Protein 4R29 (pdb70)

Organism: Escherichia coli O157:H7 (NCBI:txid83334)

Foldseek 3Di:
DLLCVQAVPDDPCQQQDQDDPQSVQAWADRGVVIHGDCVSQVVVLVVLLVVLVVLADDADPDAAFDAPVQCVAPVSQCSCARNRNAFKGKDKDQASRPSNSSSQPPDPQKHWDKDADPPDDRMMMIMIGGNVDPLNVVLSVVVVVLVVQLSVQCVVCVVPNHPCSNLVSCLVCVLVNCVSSRHDPVVSVVVNVVSVVVD/DVLQVLLCVQAVPDDPVQQVACQDPQCVQFWDDPGSVPIDGDCVSQVVVLVVLLVVLVVLADAADPDAAFDAVVQQPAPVSQVSCARNNNAFKGKDKDQDSRPSNSSSQCVPPQKGWDWDADDPDPGMIMIMIGGNVDPLRVVLSVVVVVLVVQLVVQLVVCVPPPNPCSNLVSCLVCQLVNCVSSRHDPVVSVVVNVVSVVD/DLLCVQAVPDDPVQFQCCQDPQSVQFWDDRGNNVIGGDCVSQVVVLVVLLVVLVVLADAADPDAAFDAPVQCPDPCSQCSCARNNNAFKGKDKDQDSSPSNSSSQCPDPQKGWDWDADPVDPRMIMIMIGGNVDPLRVVLSVVVVVLVVQLVVQLVVCVVPNVCSNLVSCLVCQLVNCVSSRHDNVVSVVVNVVSVCVVVVVD/DLLCVQAVPDDPVQQVAQQDPQSVQFWDDRGNVPIDGDCVSAVVVLVVLLVVLVVLADAADPDAAFDAVVQCVAPCSQCSCARNNNAFKGKDKDQDSSDSNSSSQPVDPQKHWDWDADVDPGMIMIMIGGNPDPLNVVLSVVLVVLVVQLVVQLVVCPVPPNPCSNLVSCLVCQLVNCVSSRHDPVVSVVVNVVSVPVD

Solvent-accessible surface area: 40290 Å² total; per-residue (Å²): 113,41,0,114,122,27,12,96,121,21,152,58,84,20,29,111,109,64,5,46,127,52,1,98,104,33,2,64,27,140,27,22,131,23,129,51,67,126,83,81,4,55,56,56,43,59,123,36,42,58,12,0,110,48,5,49,44,110,30,58,192,75,50,140,75,6,21,104,115,48,6,54,22,79,35,1,6,2,5,4,0,0,20,3,56,2,0,0,0,46,11,44,9,42,2,0,4,28,6,26,0,5,0,0,36,87,9,82,66,11,35,21,65,6,43,73,62,41,120,49,147,60,37,28,6,0,0,0,17,0,86,60,10,106,68,0,84,111,53,0,58,104,7,45,86,5,24,46,72,47,72,77,50,41,96,120,30,88,196,72,95,80,127,80,55,45,23,86,0,31,86,94,5,7,90,65,26,5,91,18,19,12,37,69,89,48,48,10,75,74,92,25,120,116,4,50,92,92,147,163,137,0,52,111,23,0,67,95,22,13,96,120,8,156,129,92,20,7,112,106,68,6,27,135,71,1,103,90,30,0,58,27,146,39,21,8,104,6,118,21,66,118,83,80,4,51,54,53,39,59,119,54,31,60,75,0,58,82,67,3,21,12,21,52,178,76,50,138,70,7,18,107,124,71,5,63,78,78,72,12,7,2,39,6,0,0,22,3,99,2,0,0,0,48,14,45,9,48,2,0,0,32,9,30,0,4,0,0,38,75,4,16,46,7,39,20,58,7,40,75,59,85,120,38,127,90,53,28,9,0,0,0,14,0,78,46,10,115,29,0,46,4,29,0,36,35,6,47,31,0,23,64,8,44,98,67,1,58,121,49,0,72,194,45,9,80,118,95,54,50,48,22,0,43,3,0,1,7,44,8,25,5,81,11,20,11,37,75,85,46,49,10,70,73,94,2,90,155,15,23,108,75,77,37,0,87,126,25,13,93,126,16,137,117,64,20,7,110,46,61,5,28,123,68,1,109,121,34,2,58,37,149,37,20,33,114,15,126,47,68,123,80,80,4,50,56,54,34,58,122,55,40,65,72,0,113,105,69,62,50,112,31,62,195,76,52,140,72,5,21,112,99,72,14,82,75,82,68,10,6,3,35,7,0,0,24,2,102,2,0,0,0,48,13,42,9,53,2,0,0,31,9,30,0,4,0,0,38,85,5,87,68,8,37,21,62,12,39,73,55,72,103,46,99,86,53,29,8,0,0,0,14,0,81,60,11,129,72,0,81,102,56,0,53,89,9,45,79,5,24,61,70,42,80,79,51,50,113,129,28,95,110,89,82,42,38,43,11,0,73,0,32,58,75,5,7,93,65,21,5,92,18,20,12,49,75,84,48,45,16,76,54,85,10,86,33,4,60,34,20,41,64,174,129,58,89,42,0,88,125,25,13,103,119,21,99,99,53,21,8,93,104,64,6,28,120,73,1,106,101,33,2,47,32,144,33,17,30,107,18,119,52,71,125,81,82,4,52,59,53,41,54,124,46,44,56,78,0,114,112,84,55,46,111,30,64,192,78,42,138,72,6,23,111,103,70,10,81,75,77,71,10,5,3,47,6,0,0,19,1,97,2,0,0,0,48,11,45,8,47,2,1,3,27,7,27,0,7,0,0,37,90,7,82,66,9,34,20,62,8,42,67,77,140,53,131,87,49,30,9,0,0,0,15,0,83,61,11,127,62,0,85,98,46,0,59,69,5,42,82,0,34,69,5,45,128,62,1,56,127,47,0,47,79,6,4,39,89,58,54,45,26,5,0,34,20,0,0,6,86,32,25,6,87,16,19,12,52,70,86,44,42,10,75,71,81,38,127,161,7,13,71,124,25

Structure (mmCIF, N/CA/C/O backbone):
data_4R29
#
_entry.id   4R29
#
_cell.length_a   134.304
_cell.length_b   53.976
_cell.length_c   134.794
_cell.angle_alpha   90.00
_cell.angle_beta   90.11
_cell.angle_gamma   90.00
#
_symmetry.space_group_name_H-M   'C 1 2 1'
#
loop_
_entity.id
_entity.type
_entity.pdbx_description
1 polymer 'Uncharacterized protein'
2 non-polymer S-ADENOSYLMETHIONINE
3 non-polymer GLYCEROL
4 non-polymer 'CITRIC ACID'
5 water water
#
loop_
_atom_site.group_PDB
_atom_site.id
_atom_site.type_symbol
_atom_site.label_atom_id
_atom_site.label_alt_id
_atom_site.label_comp_id
_atom_site.label_asym_id
_atom_site.label_entity_id
_atom_site.label_seq_id
_atom_site.pdbx_PDB_ins_code
_atom_site.Cartn_x
_atom_site.Cartn_y
_atom_site.Cartn_z
_atom_site.occupancy
_atom_site.B_iso_or_equiv
_atom_site.auth_seq_id
_atom_site.auth_comp_id
_atom_site.auth_asym_id
_atom_site.auth_atom_id
_atom_site.pdbx_PDB_model_num
ATOM 1 N N . HIS A 1 21 ? 1.848 27.726 77.428 1.00 56.45 21 HIS A N 1
ATOM 2 C CA . HIS A 1 21 ? 1.868 27.445 75.997 1.00 55.91 21 HIS A CA 1
ATOM 3 C C . HIS A 1 21 ? 2.669 26.184 75.653 1.00 46.93 21 HIS A C 1
ATOM 4 O O . HIS A 1 21 ? 2.615 25.181 76.365 1.00 48.72 21 HIS A O 1
ATOM 11 N N . VAL A 1 22 ? 3.407 26.233 74.555 1.00 42.41 22 VAL A N 1
ATOM 12 C CA . VAL A 1 22 ? 4.032 25.023 74.045 1.00 45.31 22 VAL A CA 1
ATOM 13 C C . VAL A 1 22 ? 4.984 24.383 75.049 1.00 42.14 22 VAL A C 1
ATOM 14 O O . VAL A 1 22 ? 5.151 23.171 75.056 1.00 43.93 22 VAL A O 1
ATOM 18 N N . VAL A 1 23 ? 5.582 25.192 75.915 1.00 45.67 23 VAL A N 1
ATOM 19 C CA . VAL A 1 23 ? 6.556 24.674 76.869 1.00 42.63 23 VAL A CA 1
ATOM 20 C C . VAL A 1 23 ? 5.934 24.089 78.135 1.00 41.04 23 VAL A C 1
ATOM 21 O O . VAL A 1 23 ? 6.303 22.987 78.568 1.00 41.12 23 VAL A O 1
ATOM 25 N N . LYS A 1 24 ? 5.000 24.814 78.739 1.00 44.54 24 LYS A N 1
ATOM 26 C CA . LYS A 1 24 ? 4.330 24.292 79.933 1.00 45.07 24 LYS A CA 1
ATOM 27 C C . LYS A 1 24 ? 3.507 23.072 79.558 1.00 38.38 24 LYS A C 1
ATOM 28 O O . LYS A 1 24 ? 3.242 22.206 80.381 1.00 42.45 24 LYS A O 1
ATOM 34 N N . ASN A 1 25 ? 3.108 23.007 78.295 1.00 42.90 25 ASN A N 1
ATOM 35 C CA . ASN A 1 25 ? 2.344 21.868 77.813 1.00 44.22 25 ASN A CA 1
ATOM 36 C C . ASN A 1 25 ? 3.096 20.548 77.882 1.00 46.31 25 ASN A C 1
ATOM 37 O O . ASN A 1 25 ? 2.506 19.510 78.186 1.00 44.30 25 ASN A O 1
ATOM 42 N N . ILE A 1 26 ? 4.395 20.587 77.598 1.00 42.56 26 ILE A N 1
ATOM 43 C CA . ILE A 1 26 ? 5.201 19.371 77.602 1.00 38.23 26 ILE A CA 1
ATOM 44 C C . ILE A 1 26 ? 6.100 19.272 78.821 1.00 38.31 26 ILE A C 1
ATOM 45 O O . ILE A 1 26 ? 6.681 18.221 79.082 1.00 39.43 26 ILE A O 1
ATOM 50 N N . TYR A 1 27 ? 6.206 20.369 79.569 1.00 43.12 27 TYR A N 1
ATOM 51 C CA . TYR A 1 27 ? 7.093 20.438 80.729 1.00 42.73 27 TYR A CA 1
ATOM 52 C C . TYR A 1 27 ? 6.393 21.229 81.838 1.00 47.77 27 TYR A C 1
ATOM 53 O O . TYR A 1 27 ? 6.836 22.311 82.229 1.00 45.04 27 TYR A O 1
ATOM 62 N N . PRO A 1 28 ? 5.282 20.682 82.347 1.00 51.76 28 PRO A N 1
ATOM 63 C CA . PRO A 1 28 ? 4.411 21.404 83.279 1.00 53.62 28 PRO A CA 1
ATOM 64 C C . PRO A 1 28 ? 5.204 22.022 84.423 1.00 53.14 28 PRO A C 1
ATOM 65 O O . PRO A 1 28 ? 5.043 23.201 84.740 1.00 54.59 28 PRO A O 1
ATOM 69 N N . GLU A 1 29 ? 6.068 21.218 85.023 1.00 51.23 29 GLU A N 1
ATOM 70 C CA . GLU A 1 29 ? 6.724 21.571 86.276 1.00 53.01 29 GLU A CA 1
ATOM 71 C C . GLU A 1 29 ? 7.902 22.525 86.112 1.00 50.94 29 GLU A C 1
ATOM 72 O O . GLU A 1 29 ? 8.814 22.528 86.934 1.00 53.96 29 GLU A O 1
ATOM 78 N N . ILE A 1 30 ? 7.891 23.339 85.064 1.00 50.72 30 ILE A N 1
ATOM 79 C CA . ILE A 1 30 ? 9.035 24.210 84.804 1.00 53.12 30 ILE A CA 1
ATOM 80 C C . ILE A 1 30 ? 9.024 25.483 85.654 1.00 55.53 30 ILE A C 1
ATOM 81 O O . ILE A 1 30 ? 7.967 26.082 85.883 1.00 55.87 30 ILE A O 1
ATOM 86 N N . LYS A 1 31 ? 10.210 25.883 86.111 1.00 53.97 31 LYS A N 1
ATOM 87 C CA . LYS A 1 31 ? 10.394 27.115 86.880 1.00 58.69 31 LYS A CA 1
ATOM 88 C C . LYS A 1 31 ? 9.789 28.357 86.216 1.00 59.01 31 LYS A C 1
ATOM 89 O O . LYS A 1 31 ? 9.978 28.597 85.021 1.00 56.74 31 LYS A O 1
ATOM 95 N N . HIS A 1 32 ? 9.080 29.155 87.012 1.00 64.52 32 HIS A N 1
ATOM 96 C CA . HIS A 1 32 ? 8.391 30.334 86.514 1.00 63.55 32 HIS A CA 1
ATOM 97 C C . HIS A 1 32 ? 9.289 31.366 85.856 1.00 58.44 32 HIS A C 1
ATOM 98 O O . HIS A 1 32 ? 8.917 31.971 84.853 1.00 58.13 32 HIS A O 1
ATOM 99 N N . ASP A 1 33 ? 10.473 31.564 86.422 1.00 61.67 33 ASP A N 1
ATOM 100 C CA . ASP A 1 33 ? 11.403 32.588 85.947 1.00 60.89 33 ASP A CA 1
ATOM 101 C C . ASP A 1 33 ? 11.874 32.318 84.521 1.00 58.15 33 ASP A C 1
ATOM 102 O O . ASP A 1 33 ? 12.335 33.227 83.821 1.00 54.64 33 ASP A O 1
ATOM 107 N N . TYR A 1 34 ? 11.767 31.061 84.099 1.00 56.15 34 TYR A N 1
ATOM 108 C CA . TYR A 1 34 ? 12.276 30.648 82.793 1.00 54.04 34 TYR A CA 1
ATOM 109 C C . TYR A 1 34 ? 11.775 31.596 81.723 1.00 54.29 34 TYR A C 1
ATOM 110 O O . TYR A 1 34 ? 12.532 32.031 80.846 1.00 51.29 34 TYR A O 1
ATOM 119 N N . PHE A 1 35 ? 10.492 31.924 81.814 1.00 50.98 35 PHE A N 1
ATOM 120 C CA . PHE A 1 35 ? 9.857 32.738 80.799 1.00 54.13 35 PHE A CA 1
ATOM 121 C C . PHE A 1 35 ? 10.117 34.222 80.949 1.00 57.46 35 PHE A C 1
ATOM 122 O O . PHE A 1 35 ? 9.750 34.978 80.070 1.00 57.16 35 PHE A O 1
ATOM 130 N N . ASN A 1 36 ? 10.733 34.639 82.053 1.00 58.62 36 ASN A N 1
ATOM 131 C CA . ASN A 1 36 ? 11.099 36.045 82.224 1.00 59.95 36 ASN A CA 1
ATOM 132 C C . ASN A 1 36 ? 12.401 36.348 81.504 1.00 59.72 36 ASN A C 1
ATOM 133 O O . ASN A 1 36 ? 12.571 37.421 80.922 1.00 59.73 36 ASN A O 1
ATOM 138 N N . GLU A 1 37 ? 13.315 35.384 81.545 1.00 58.26 37 GLU A N 1
ATOM 139 C CA . GLU A 1 37 ? 14.593 35.503 80.863 1.00 56.01 37 GLU A CA 1
ATOM 140 C C . GLU A 1 37 ? 14.373 35.637 79.362 1.00 54.94 37 GLU A C 1
ATOM 141 O O . GLU A 1 37 ? 13.296 35.339 78.854 1.00 55.25 37 GLU A O 1
ATOM 147 N N . SER A 1 38 ? 15.395 36.091 78.653 1.00 52.20 38 SER A N 1
ATOM 148 C CA . SER A 1 38 ? 15.311 36.190 77.209 1.00 53.51 38 SER A CA 1
ATOM 149 C C . SER A 1 38 ? 15.843 34.919 76.557 1.00 52.92 38 SER A C 1
ATOM 150 O O . SER A 1 38 ? 16.634 34.187 77.156 1.00 50.89 38 SER A O 1
ATOM 153 N N . PRO A 1 39 ? 15.397 34.654 75.324 1.00 51.57 39 PRO A N 1
ATOM 154 C CA . PRO A 1 39 ? 15.842 33.510 74.524 1.00 45.97 39 PRO A CA 1
ATOM 155 C C . PRO A 1 39 ? 17.358 33.422 74.443 1.00 48.26 39 PRO A C 1
ATOM 156 O O . PRO A 1 39 ? 17.988 34.386 74.012 1.00 49.78 39 PRO A O 1
ATOM 160 N N . ASN A 1 40 ? 17.939 32.292 74.838 1.00 40.83 40 ASN A N 1
ATOM 161 C CA . ASN A 1 40 ? 19.355 32.081 74.582 1.00 38.50 40 ASN A CA 1
ATOM 162 C C . ASN A 1 40 ? 19.605 31.790 73.104 1.00 39.74 40 ASN A C 1
ATOM 163 O O . ASN A 1 40 ? 18.664 31.712 72.301 1.00 39.11 40 ASN A O 1
ATOM 168 N N . ILE A 1 41 ? 20.875 31.633 72.749 1.00 36.16 41 ILE A N 1
ATOM 169 C CA . ILE A 1 41 ? 21.268 31.559 71.354 1.00 34.29 41 ILE A CA 1
ATOM 170 C C . ILE A 1 41 ? 20.611 30.364 70.664 1.00 39.43 41 ILE A C 1
ATOM 171 O O . ILE A 1 41 ? 20.368 30.384 69.454 1.00 38.49 41 ILE A O 1
ATOM 176 N N . TYR A 1 42 ? 20.291 29.335 71.447 1.00 41.53 42 TYR A N 1
ATOM 177 C CA . TYR A 1 42 ? 19.693 28.118 70.905 1.00 38.06 42 TYR A CA 1
ATOM 178 C C . TYR A 1 42 ? 18.217 28.297 70.668 1.00 32.78 42 TYR A C 1
ATOM 179 O O . TYR A 1 42 ? 17.702 27.940 69.609 1.00 36.58 42 TYR A O 1
ATOM 188 N N . ASP A 1 43 ? 17.545 28.864 71.655 1.00 31.21 43 ASP A N 1
ATOM 189 C CA . ASP A 1 43 ? 16.156 29.255 71.494 1.00 36.79 43 ASP A CA 1
ATOM 190 C C . ASP A 1 43 ? 15.943 30.038 70.196 1.00 39.52 43 ASP A C 1
ATOM 191 O O . ASP A 1 43 ? 14.953 29.836 69.494 1.00 39.31 43 ASP A O 1
ATOM 196 N N . LYS A 1 44 ? 16.882 30.925 69.880 1.00 41.63 44 LYS A N 1
ATOM 197 C CA . LYS A 1 44 ? 16.736 31.823 68.739 1.00 39.86 44 LYS A CA 1
ATOM 198 C C . LYS A 1 44 ? 16.693 31.115 67.395 1.00 43.80 44 LYS A C 1
ATOM 199 O O . LYS A 1 44 ? 16.216 31.687 66.409 1.00 47.16 44 LYS A O 1
ATOM 205 N N . LYS A 1 45 ? 17.189 29.884 67.336 1.00 41.42 45 LYS A N 1
ATOM 206 C CA . LYS A 1 45 ? 16.974 29.084 66.134 1.00 40.88 45 LYS A CA 1
ATOM 207 C C . LYS A 1 45 ? 15.478 28.919 65.853 1.00 39.18 45 LYS A C 1
ATOM 208 O O . LYS A 1 45 ? 15.087 28.724 64.704 1.00 43.04 45 LYS A O 1
ATOM 214 N N . TYR A 1 46 ? 14.647 29.021 66.894 1.00 36.53 46 TYR A N 1
ATOM 215 C CA . TYR A 1 46 ? 13.226 28.663 66.786 1.00 42.99 46 TYR A CA 1
ATOM 216 C C . TYR A 1 46 ? 12.253 29.763 67.167 1.00 44.00 46 TYR A C 1
ATOM 217 O O . TYR A 1 46 ? 11.070 29.681 66.839 1.00 46.82 46 TYR A O 1
ATOM 226 N N . ILE A 1 47 ? 12.731 30.776 67.878 1.00 47.00 47 ILE A N 1
ATOM 227 C CA . ILE A 1 47 ? 11.853 31.861 68.310 1.00 48.80 47 ILE A CA 1
ATOM 228 C C . ILE A 1 47 ? 12.500 33.237 68.180 1.00 53.18 47 ILE A C 1
ATOM 229 O O . ILE A 1 47 ? 13.689 33.359 67.868 1.00 50.25 47 ILE A O 1
ATOM 234 N N . SER A 1 48 ? 11.698 34.268 68.426 1.00 56.35 48 SER A N 1
ATOM 235 C CA . SER A 1 48 ? 12.152 35.647 68.336 1.00 57.63 48 SER A CA 1
ATOM 236 C C . SER A 1 48 ? 11.277 36.546 69.198 1.00 61.29 48 SER A C 1
ATOM 237 O O . SER A 1 48 ? 10.177 36.938 68.807 1.00 68.07 48 SER A O 1
ATOM 240 N N . GLY A 1 49 ? 11.773 36.853 70.388 1.00 63.59 49 GLY A N 1
ATOM 241 C CA . GLY A 1 49 ? 11.087 37.736 71.311 1.00 66.31 49 GLY A CA 1
ATOM 242 C C . GLY A 1 49 ? 12.094 38.379 72.244 1.00 65.90 49 GLY A C 1
ATOM 243 O O . GLY A 1 49 ? 13.284 38.039 72.208 1.00 60.65 49 GLY A O 1
ATOM 244 N N . ILE A 1 50 ? 11.623 39.313 73.065 1.00 61.45 50 ILE A N 1
ATOM 245 C CA . ILE A 1 50 ? 12.486 40.025 73.996 1.00 67.49 50 ILE A CA 1
ATOM 246 C C . ILE A 1 50 ? 12.701 39.096 75.182 1.00 61.24 50 ILE A C 1
ATOM 247 O O . ILE A 1 50 ? 13.808 38.924 75.675 1.00 60.67 50 ILE A O 1
ATOM 252 N N . THR A 1 51 ? 11.611 38.489 75.640 1.00 57.57 51 THR A N 1
ATOM 253 C CA . THR A 1 51 ? 11.664 37.569 76.770 1.00 62.58 51 THR A CA 1
ATOM 254 C C . THR A 1 51 ? 11.484 36.125 76.313 1.00 61.82 51 THR A C 1
ATOM 255 O O . THR A 1 51 ? 12.122 35.682 75.358 1.00 62.94 51 THR A O 1
ATOM 259 N N . ARG A 1 52 ? 10.610 35.397 77.000 1.00 61.53 52 ARG A N 1
ATOM 260 C CA . ARG A 1 52 ? 10.344 34.003 76.666 1.00 59.85 52 ARG A CA 1
ATOM 261 C C . ARG A 1 52 ? 8.846 33.734 76.576 1.00 62.17 52 ARG A C 1
ATOM 262 O O . ARG A 1 52 ? 8.369 33.141 75.608 1.00 66.63 52 ARG A O 1
ATOM 270 N N . VAL A 1 54 ? 6.940 35.590 75.723 1.00 30.00 54 VAL A N 1
ATOM 271 C CA . VAL A 1 54 ? 6.269 36.508 74.809 1.00 30.00 54 VAL A CA 1
ATOM 272 C C . VAL A 1 54 ? 7.014 36.606 73.482 1.00 30.00 54 VAL A C 1
ATOM 273 O O . VAL A 1 54 ? 7.104 37.680 72.888 1.00 30.00 54 VAL A O 1
ATOM 277 N N . ALA A 1 55 ? 7.546 35.478 73.023 1.00 64.55 55 ALA A N 1
ATOM 278 C CA . ALA A 1 55 ? 8.284 35.435 71.766 1.00 60.95 55 ALA A CA 1
ATOM 279 C C . ALA A 1 55 ? 7.486 34.719 70.682 1.00 57.67 55 ALA A C 1
ATOM 280 O O . ALA A 1 55 ? 6.644 33.869 70.975 1.00 59.92 55 ALA A O 1
ATOM 282 N N . GLU A 1 56 ? 7.756 35.067 69.428 1.00 55.90 56 GLU A N 1
ATOM 283 C CA . GLU A 1 56 ? 7.069 34.462 68.304 1.00 60.25 56 GLU A CA 1
ATOM 284 C C . GLU A 1 56 ? 7.736 33.131 67.982 1.00 55.34 56 GLU A C 1
ATOM 285 O O . GLU A 1 56 ? 8.961 33.030 68.007 1.00 49.98 56 GLU A O 1
ATOM 291 N N . LEU A 1 57 ? 6.938 32.112 67.682 1.00 50.61 57 LEU A N 1
ATOM 292 C CA . LEU A 1 57 ? 7.482 30.883 67.127 1.00 48.04 57 LEU A CA 1
ATOM 293 C C . LEU A 1 57 ? 7.673 31.086 65.635 1.00 50.35 57 LEU A C 1
ATOM 294 O O . LEU A 1 57 ? 6.734 31.451 64.931 1.00 56.05 57 LEU A O 1
ATOM 299 N N . LYS A 1 58 ? 8.886 30.860 65.147 1.00 49.72 58 LYS A N 1
ATOM 300 C CA . LYS A 1 58 ? 9.141 30.957 63.714 1.00 47.74 58 LYS A CA 1
ATOM 301 C C . LYS A 1 58 ? 8.270 29.979 62.933 1.00 50.63 58 LYS A C 1
ATOM 302 O O . LYS A 1 58 ? 8.088 28.821 63.332 1.00 46.14 58 LYS A O 1
ATOM 308 N N . GLN A 1 59 ? 7.720 30.456 61.822 1.00 53.04 59 GLN A N 1
ATOM 309 C CA . GLN A 1 59 ? 6.811 29.648 61.022 1.00 51.84 59 GLN A CA 1
ATOM 310 C C . GLN A 1 59 ? 7.530 28.524 60.287 1.00 51.21 59 GLN A C 1
ATOM 311 O O . GLN A 1 59 ? 6.990 27.428 60.155 1.00 50.16 59 GLN A O 1
ATOM 317 N N . GLU A 1 60 ? 8.745 28.780 59.819 1.00 47.96 60 GLU A N 1
ATOM 318 C CA . GLU A 1 60 ? 9.476 27.736 59.112 1.00 48.91 60 GLU A CA 1
ATOM 319 C C . GLU A 1 60 ? 10.282 26.845 60.057 1.00 48.03 60 GLU A C 1
ATOM 320 O O . GLU A 1 60 ? 10.141 25.619 60.031 1.00 46.37 60 GLU A O 1
ATOM 326 N N . GLU A 1 61 ? 11.117 27.473 60.884 1.00 47.64 61 GLU A N 1
ATOM 327 C CA . GLU A 1 61 ? 12.020 26.760 61.792 1.00 46.29 61 GLU A CA 1
ATOM 328 C C . GLU A 1 61 ? 11.316 26.017 62.940 1.00 42.22 61 GLU A C 1
ATOM 329 O O . GLU A 1 61 ? 11.758 24.947 63.354 1.00 43.21 61 GLU A O 1
ATOM 335 N N . PHE A 1 62 ? 10.241 26.576 63.472 1.00 37.68 62 PHE A N 1
ATOM 336 C CA . PHE A 1 62 ? 9.482 25.828 64.467 1.00 41.11 62 PHE A CA 1
ATOM 337 C C . PHE A 1 62 ? 8.240 25.130 63.892 1.00 41.85 62 PHE A C 1
ATOM 338 O O . PHE A 1 62 ? 8.211 23.904 63.776 1.00 37.49 62 PHE A O 1
ATOM 346 N N . VAL A 1 63 ? 7.225 25.916 63.540 1.00 42.55 63 VAL A N 1
ATOM 347 C CA . VAL A 1 63 ? 5.937 25.375 63.102 1.00 40.09 63 VAL A CA 1
ATOM 348 C C . VAL A 1 63 ? 6.069 24.368 61.959 1.00 41.28 63 VAL A C 1
ATOM 349 O O . VAL A 1 63 ? 5.632 23.228 62.083 1.00 39.99 63 VAL A O 1
ATOM 353 N N . ASN A 1 64 ? 6.679 24.778 60.851 1.00 42.15 64 ASN A N 1
ATOM 354 C CA . ASN A 1 64 ? 6.784 23.886 59.699 1.00 45.16 64 ASN A CA 1
ATOM 355 C C . ASN A 1 64 ? 7.777 22.745 59.903 1.00 42.40 64 ASN A C 1
ATOM 356 O O . ASN A 1 64 ? 7.595 21.646 59.366 1.00 43.70 64 ASN A O 1
ATOM 361 N N . GLU A 1 65 ? 8.838 23.004 60.657 1.00 41.70 65 GLU A N 1
ATOM 362 C CA . GLU A 1 65 ? 9.790 21.950 60.959 1.00 38.22 65 GLU A CA 1
ATOM 363 C C . GLU A 1 65 ? 9.097 20.928 61.852 1.00 36.29 65 GLU A C 1
ATOM 364 O O . GLU A 1 65 ? 9.187 19.727 61.612 1.00 35.02 65 GLU A O 1
ATOM 370 N N . LYS A 1 66 ? 8.386 21.402 62.868 1.00 31.26 66 LYS A N 1
ATOM 371 C CA . LYS A 1 66 ? 7.713 20.485 63.771 1.00 33.94 66 LYS A CA 1
ATOM 372 C C . LYS A 1 66 ? 6.726 19.579 63.032 1.00 35.69 66 LYS A C 1
ATOM 373 O O . LYS A 1 66 ? 6.675 18.375 63.280 1.00 33.40 66 LYS A O 1
ATOM 379 N N . ALA A 1 67 ? 5.940 20.158 62.132 1.00 36.10 67 ALA A N 1
ATOM 380 C CA . ALA A 1 67 ? 4.949 19.376 61.402 1.00 31.51 67 ALA A CA 1
ATOM 381 C C . ALA A 1 67 ? 5.626 18.325 60.543 1.00 31.72 67 ALA A C 1
ATOM 382 O O . ALA A 1 67 ? 5.159 17.190 60.488 1.00 28.73 67 ALA A O 1
ATOM 384 N N . ARG A 1 68 ? 6.727 18.693 59.879 1.00 32.94 68 ARG A N 1
ATOM 385 C CA . ARG A 1 68 ? 7.490 17.726 59.076 1.00 32.20 68 ARG A CA 1
ATOM 386 C C . ARG A 1 68 ? 8.072 16.593 59.935 1.00 31.04 68 ARG A C 1
ATOM 387 O O . ARG A 1 68 ? 7.981 15.415 59.588 1.00 32.94 68 ARG A O 1
ATOM 395 N N . ARG A 1 69 ? 8.679 16.947 61.055 1.00 29.71 69 ARG A N 1
ATOM 396 C CA . ARG A 1 69 ? 9.234 15.937 61.937 1.00 29.38 69 ARG A CA 1
ATOM 397 C C . ARG A 1 69 ? 8.127 15.044 62.515 1.00 25.87 69 ARG A C 1
ATOM 398 O O . ARG A 1 69 ? 8.303 13.831 62.646 1.00 22.81 69 ARG A O 1
ATOM 406 N N . PHE A 1 70 ? 6.979 15.644 62.814 1.00 23.07 70 PHE A N 1
ATOM 407 C CA . PHE A 1 70 ? 5.853 14.909 63.395 1.00 25.81 70 PHE A CA 1
ATOM 408 C C . PHE A 1 70 ? 5.305 13.853 62.430 1.00 25.60 70 PHE A C 1
ATOM 409 O O . PHE A 1 70 ? 4.973 12.738 62.841 1.00 22.14 70 PHE A O 1
ATOM 417 N N . SER A 1 71 ? 5.244 14.197 61.145 1.00 26.14 71 SER A N 1
ATOM 418 C CA . SER A 1 71 ? 4.830 13.239 60.123 1.00 27.39 71 SER A CA 1
ATOM 419 C C . SER A 1 71 ? 5.794 12.077 60.079 1.00 25.16 71 SER A C 1
ATOM 420 O O . SER A 1 71 ? 5.388 10.916 60.029 1.00 25.29 71 SER A O 1
ATOM 423 N N . TYR A 1 72 ? 7.078 12.405 60.053 1.00 24.73 72 TYR A N 1
ATOM 424 C CA . TYR A 1 72 ? 8.126 11.399 60.092 1.00 25.79 72 TYR A CA 1
ATOM 425 C C . TYR A 1 72 ? 7.909 10.451 61.280 1.00 24.39 72 TYR A C 1
ATOM 426 O O . TYR A 1 72 ? 8.005 9.240 61.129 1.00 24.97 72 TYR A O 1
ATOM 435 N N . MET A 1 73 ? 7.609 11.003 62.454 1.00 20.89 73 MET A N 1
ATOM 436 C CA . MET A 1 73 ? 7.427 10.187 63.654 1.00 20.64 73 MET A CA 1
ATOM 437 C C . MET A 1 73 ? 6.194 9.281 63.584 1.00 21.32 73 MET A C 1
ATOM 438 O O . MET A 1 73 ? 6.207 8.128 64.044 1.00 18.68 73 MET A O 1
ATOM 443 N N . LYS A 1 74 ? 5.132 9.812 62.995 1.00 22.23 74 LYS A N 1
ATOM 444 C CA . LYS A 1 74 ? 3.875 9.085 62.865 1.00 21.42 74 LYS A CA 1
ATOM 445 C C . LYS A 1 74 ? 4.038 7.903 61.933 1.00 22.78 74 LYS A C 1
ATOM 446 O O . LYS A 1 74 ? 3.493 6.833 62.181 1.00 23.69 74 LYS A O 1
ATOM 452 N N . THR A 1 75 ? 4.812 8.096 60.868 1.00 21.66 75 THR A N 1
ATOM 453 C CA . THR A 1 75 ? 5.136 7.005 59.966 1.00 23.44 75 THR A CA 1
ATOM 454 C C . THR A 1 75 ? 5.906 5.892 60.698 1.00 26.00 75 THR A C 1
ATOM 455 O O . THR A 1 75 ? 5.619 4.706 60.513 1.00 25.24 75 THR A O 1
ATOM 459 N N . MET A 1 76 ? 6.877 6.271 61.533 1.00 22.27 76 MET A N 1
ATOM 460 C CA . MET A 1 76 ? 7.706 5.270 62.210 1.00 19.24 76 MET A CA 1
ATOM 461 C C . MET A 1 76 ? 7.057 4.742 63.490 1.00 20.92 76 MET A C 1
ATOM 462 O O . MET A 1 76 ? 7.506 3.759 64.053 1.00 21.57 76 MET A O 1
ATOM 467 N N . TYR A 1 77 ? 6.008 5.403 63.963 1.00 20.41 77 TYR A N 1
ATOM 468 C CA . TYR A 1 77 ? 5.382 4.958 65.199 1.00 23.25 77 TYR A CA 1
ATOM 469 C C . TYR A 1 77 ? 4.924 3.521 65.108 1.00 21.99 77 TYR A C 1
ATOM 470 O O . TYR A 1 77 ? 4.325 3.099 64.125 1.00 20.01 77 TYR A O 1
ATOM 479 N N . SER A 1 78 ? 5.177 2.771 66.164 1.00 24.06 78 SER A N 1
ATOM 480 C CA . SER A 1 78 ? 4.658 1.425 66.232 1.00 22.62 78 SER A CA 1
ATOM 481 C C . SER A 1 78 ? 4.229 1.087 67.638 1.00 24.75 78 SER A C 1
ATOM 482 O O . SER A 1 78 ? 4.439 1.872 68.568 1.00 24.32 78 SER A O 1
ATOM 485 N N . VAL A 1 79 ? 3.595 -0.071 67.796 1.00 31.31 79 VAL A N 1
ATOM 486 C CA . VAL A 1 79 ? 3.216 -0.538 69.122 1.00 31.61 79 VAL A CA 1
ATOM 487 C C . VAL A 1 79 ? 4.342 -1.376 69.672 1.00 31.21 79 VAL A C 1
ATOM 488 O O . VAL A 1 79 ? 5.235 -1.769 68.925 1.00 35.93 79 VAL A O 1
ATOM 492 N N . CYS A 1 80 ? 4.305 -1.635 70.975 1.00 34.48 80 CYS A N 1
ATOM 493 C CA . CYS A 1 80 ? 5.322 -2.446 71.630 1.00 34.08 80 CYS A CA 1
ATOM 494 C C . CYS A 1 80 ? 5.191 -3.906 71.292 1.00 38.03 80 CYS A C 1
ATOM 495 O O . CYS A 1 80 ? 4.083 -4.415 71.172 1.00 38.59 80 CYS A O 1
ATOM 498 N N . PRO A 1 81 ? 6.330 -4.602 71.181 1.00 40.22 81 PRO A N 1
ATOM 499 C CA . PRO A 1 81 ? 6.291 -6.051 70.989 1.00 42.79 81 PRO A CA 1
ATOM 500 C C . PRO A 1 81 ? 5.742 -6.711 72.237 1.00 46.02 81 PRO A C 1
ATOM 501 O O . PRO A 1 81 ? 5.675 -6.081 73.296 1.00 43.58 81 PRO A O 1
ATOM 505 N N . GLU A 1 82 ? 5.346 -7.969 72.098 1.00 43.07 82 GLU A N 1
ATOM 506 C CA . GLU A 1 82 ? 4.929 -8.764 73.225 1.00 44.98 82 GLU A CA 1
ATOM 507 C C . GLU A 1 82 ? 6.079 -8.749 74.226 1.00 47.12 82 GLU A C 1
ATOM 508 O O . GLU A 1 82 ? 5.865 -8.803 75.431 1.00 48.40 82 GLU A O 1
ATOM 514 N N . ALA A 1 83 ? 7.303 -8.662 73.709 1.00 47.47 83 ALA A N 1
ATOM 515 C CA . ALA A 1 83 ? 8.514 -8.620 74.534 1.00 43.50 83 ALA A CA 1
ATOM 516 C C . ALA A 1 83 ? 9.680 -7.946 73.783 1.00 45.08 83 ALA A C 1
ATOM 517 O O . ALA A 1 83 ? 9.816 -8.083 72.566 1.00 46.13 83 ALA A O 1
ATOM 519 N N . PHE A 1 84 ? 10.522 -7.217 74.504 1.00 40.58 84 PHE A N 1
ATOM 520 C CA . PHE A 1 84 ? 11.625 -6.523 73.860 1.00 34.26 84 PHE A CA 1
ATOM 521 C C . PHE A 1 84 ? 12.855 -7.401 73.692 1.00 39.34 84 PHE A C 1
ATOM 522 O O . PHE A 1 84 ? 13.125 -8.281 74.518 1.00 37.99 84 PHE A O 1
ATOM 530 N N . GLU A 1 85 ? 13.593 -7.135 72.613 1.00 37.35 85 GLU A N 1
ATOM 531 C CA . GLU A 1 85 ? 14.936 -7.655 72.398 1.00 39.18 85 GLU A CA 1
ATOM 532 C C . GLU A 1 85 ? 15.939 -6.505 72.488 1.00 37.65 85 GLU A C 1
ATOM 533 O O . GLU A 1 85 ? 15.626 -5.379 72.109 1.00 36.64 85 GLU A O 1
ATOM 539 N N . PRO A 1 86 ? 17.160 -6.792 72.959 1.00 34.72 86 PRO A N 1
ATOM 540 C CA . PRO A 1 86 ? 18.234 -5.796 73.022 1.00 28.88 86 PRO A CA 1
ATOM 541 C C . PRO A 1 86 ? 18.539 -5.162 71.672 1.00 31.99 86 PRO A C 1
ATOM 542 O O . PRO A 1 86 ? 18.573 -5.840 70.640 1.00 33.60 86 PRO A O 1
ATOM 546 N N . ILE A 1 87 ? 18.773 -3.857 71.692 1.00 25.69 87 ILE A N 1
ATOM 547 C CA . ILE A 1 87 ? 19.198 -3.146 70.511 1.00 25.20 87 ILE A CA 1
ATOM 548 C C . ILE A 1 87 ? 20.700 -3.008 70.622 1.00 28.19 87 ILE A C 1
ATOM 549 O O . ILE A 1 87 ? 21.283 -3.201 71.697 1.00 22.78 87 ILE A O 1
ATOM 554 N N . SER A 1 88 ? 21.325 -2.652 69.511 1.00 23.27 88 SER A N 1
ATOM 555 C CA . SER A 1 88 ? 22.693 -2.195 69.558 1.00 24.95 88 SER A CA 1
ATOM 556 C C . SER A 1 88 ? 22.728 -0.743 70.007 1.00 24.99 88 SER A C 1
ATOM 557 O O . SER A 1 88 ? 21.934 0.094 69.546 1.00 22.43 88 SER A O 1
ATOM 560 N N . ARG A 1 89 ? 23.663 -0.471 70.915 1.00 22.52 89 ARG A N 1
ATOM 561 C CA . ARG A 1 89 ? 24.025 0.870 71.342 1.00 21.19 89 ARG A CA 1
ATOM 562 C C . ARG A 1 89 ? 24.141 1.837 70.154 1.00 23.47 89 ARG A C 1
ATOM 563 O O . ARG A 1 89 ? 23.841 3.032 70.277 1.00 22.62 89 ARG A O 1
ATOM 571 N N . ASN A 1 90 ? 24.589 1.316 69.014 1.00 24.00 90 ASN A N 1
ATOM 572 C CA . ASN A 1 90 ? 24.732 2.113 67.793 1.00 25.79 90 ASN A CA 1
ATOM 573 C C . ASN A 1 90 ? 23.432 2.719 67.258 1.00 24.22 90 ASN A C 1
ATOM 574 O O . ASN A 1 90 ? 23.460 3.791 66.668 1.00 22.40 90 ASN A O 1
ATOM 579 N N . GLU A 1 91 ? 22.305 2.047 67.497 1.00 23.73 91 GLU A N 1
ATOM 580 C CA . GLU A 1 91 ? 20.984 2.543 67.083 1.00 24.59 91 GLU A CA 1
ATOM 581 C C . GLU A 1 91 ? 20.502 3.739 67.920 1.00 23.43 91 GLU A C 1
ATOM 582 O O . GLU A 1 91 ? 19.558 4.445 67.541 1.00 20.83 91 GLU A O 1
ATOM 588 N N . ALA A 1 92 ? 21.148 3.963 69.062 1.00 21.74 92 ALA A N 1
ATOM 589 C CA . ALA A 1 92 ? 20.689 4.998 69.972 1.00 23.05 92 ALA A CA 1
ATOM 590 C C . ALA A 1 92 ? 21.822 5.916 70.408 1.00 24.89 92 ALA A C 1
ATOM 591 O O . ALA A 1 92 ? 21.824 6.409 71.530 1.00 27.27 92 ALA A O 1
ATOM 593 N N . SER A 1 93 ? 22.784 6.146 69.527 1.00 21.14 93 SER A N 1
ATOM 594 C CA . SER A 1 93 ? 23.932 6.972 69.885 1.00 25.26 93 SER A CA 1
ATOM 595 C C . SER A 1 93 ? 23.768 8.424 69.461 1.00 27.03 93 SER A C 1
ATOM 596 O O . SER A 1 93 ? 24.600 9.252 69.800 1.00 27.69 93 SER A O 1
ATOM 599 N N . THR A 1 94 ? 22.710 8.728 68.707 1.00 21.83 94 THR A N 1
ATOM 600 C CA . THR A 1 94 ? 22.380 10.112 68.382 1.00 18.60 94 THR A CA 1
ATOM 601 C C . THR A 1 94 ? 21.075 10.465 69.085 1.00 19.83 94 THR A C 1
ATOM 602 O O . THR A 1 94 ? 20.340 9.575 69.507 1.00 20.44 94 THR A O 1
ATOM 606 N N . PRO A 1 95 ? 20.781 11.761 69.239 1.00 20.10 95 PRO A N 1
ATOM 607 C CA . PRO A 1 95 ? 19.473 12.067 69.830 1.00 18.59 95 PRO A CA 1
ATOM 608 C C . PRO A 1 95 ? 18.330 11.424 69.049 1.00 22.07 95 PRO A C 1
ATOM 609 O O . PRO A 1 95 ? 17.390 10.882 69.640 1.00 20.31 95 PRO A O 1
ATOM 613 N N . GLU A 1 96 ? 18.416 11.473 67.725 1.00 20.15 96 GLU A N 1
ATOM 614 C CA . GLU A 1 96 ? 17.327 11.008 66.882 1.00 21.43 96 GLU A CA 1
ATOM 615 C C . GLU A 1 96 ? 17.081 9.498 67.057 1.00 20.19 96 GLU A C 1
ATOM 616 O O . GLU A 1 96 ? 15.950 9.062 67.241 1.00 19.95 96 GLU A O 1
ATOM 622 N N . GLY A 1 97 ? 18.142 8.706 67.023 1.00 18.00 97 GLY A N 1
ATOM 623 C CA . GLY A 1 97 ? 18.024 7.274 67.244 1.00 17.17 97 GLY A CA 1
ATOM 624 C C . GLY A 1 97 ? 17.577 6.953 68.660 1.00 21.01 97 GLY A C 1
ATOM 625 O O . GLY A 1 97 ? 16.913 5.938 68.895 1.00 19.97 97 GLY A O 1
ATOM 626 N N . SER A 1 98 ? 17.934 7.825 69.606 1.00 19.69 98 SER A N 1
ATOM 627 C CA . SER A 1 98 ? 17.549 7.651 71.003 1.00 18.67 98 SER A CA 1
ATOM 628 C C . SER A 1 98 ? 16.038 7.573 71.165 1.00 18.69 98 SER A C 1
ATOM 629 O O . SER A 1 98 ? 15.547 6.737 71.919 1.00 14.55 98 SER A O 1
ATOM 632 N N . TRP A 1 99 ? 15.293 8.428 70.455 1.00 16.85 99 TRP A N 1
ATOM 633 C CA . TRP A 1 99 ? 13.824 8.352 70.523 1.00 18.22 99 TRP A CA 1
ATOM 634 C C . TRP A 1 99 ? 13.179 7.483 69.430 1.00 16.07 99 TRP A C 1
ATOM 635 O O . TRP A 1 99 ? 12.086 6.958 69.614 1.00 17.15 99 TRP A O 1
ATOM 646 N N . LEU A 1 100 ? 13.870 7.316 68.313 1.00 16.99 100 LEU A N 1
ATOM 647 C CA . LEU A 1 100 ? 13.370 6.478 67.231 1.00 18.03 100 LEU A CA 1
ATOM 648 C C . LEU A 1 100 ? 13.192 5.027 67.694 1.00 18.22 100 LEU A C 1
ATOM 649 O O . LEU A 1 100 ? 12.190 4.397 67.386 1.00 17.37 100 LEU A O 1
ATOM 654 N N . THR A 1 101 ? 14.174 4.507 68.427 1.00 15.39 101 THR A N 1
ATOM 655 C CA . THR A 1 101 ? 14.110 3.149 68.950 1.00 18.59 101 THR A CA 1
ATOM 656 C C . THR A 1 101 ? 12.959 3.002 69.958 1.00 17.91 101 THR A C 1
ATOM 657 O O . THR A 1 101 ? 12.478 1.905 70.219 1.00 17.99 101 THR A O 1
ATOM 661 N N . VAL A 1 102 ? 12.528 4.107 70.547 1.00 15.06 102 VAL A N 1
ATOM 662 C CA . VAL A 1 102 ? 11.427 4.019 71.481 1.00 16.59 102 VAL A CA 1
ATOM 663 C C . VAL A 1 102 ? 10.078 4.108 70.745 1.00 18.02 102 VAL A C 1
ATOM 664 O O . VAL A 1 102 ? 9.193 3.286 70.984 1.00 16.22 102 VAL A O 1
ATOM 668 N N . ILE A 1 103 ? 9.932 5.081 69.841 1.00 15.82 103 ILE A N 1
ATOM 669 C CA . ILE A 1 103 ? 8.661 5.265 69.140 1.00 16.49 103 ILE A CA 1
ATOM 670 C C . ILE A 1 103 ? 8.357 4.120 68.164 1.00 19.40 103 ILE A C 1
ATOM 671 O O . ILE A 1 103 ? 7.200 3.814 67.902 1.00 18.51 103 ILE A O 1
ATOM 676 N N . SER A 1 104 ? 9.392 3.459 67.668 1.00 17.24 104 SER A N 1
ATOM 677 C CA . SER A 1 104 ? 9.193 2.303 66.803 1.00 18.90 104 SER A CA 1
ATOM 678 C C . SER A 1 104 ? 8.947 1.043 67.636 1.00 19.90 104 SER A C 1
ATOM 679 O O . SER A 1 104 ? 8.779 -0.045 67.097 1.00 22.53 104 SER A O 1
ATOM 682 N N . GLY A 1 105 ? 8.966 1.187 68.955 1.00 18.80 105 GLY A N 1
ATOM 683 C CA . GLY A 1 105 ? 8.693 0.075 69.849 1.00 19.27 105 GLY A CA 1
ATOM 684 C C . GLY A 1 105 ? 9.825 -0.924 70.083 1.00 21.53 105 GLY A C 1
ATOM 685 O O . GLY A 1 105 ? 9.603 -1.984 70.669 1.00 22.94 105 GLY A O 1
ATOM 686 N N . LYS A 1 106 ? 11.037 -0.604 69.645 1.00 17.75 106 LYS A N 1
ATOM 687 C CA . LYS A 1 106 ? 12.172 -1.512 69.845 1.00 20.84 106 LYS A CA 1
ATOM 688 C C . LYS A 1 106 ? 12.544 -1.660 71.318 1.00 22.46 106 LYS A C 1
ATOM 689 O O . LYS A 1 106 ? 13.039 -2.705 71.737 1.00 23.75 106 LYS A O 1
ATOM 695 N N . ARG A 1 107 ? 12.330 -0.606 72.096 1.00 16.28 107 ARG A N 1
ATOM 696 C CA . ARG A 1 107 ? 12.668 -0.635 73.516 1.00 21.46 107 ARG A CA 1
ATOM 697 C C . ARG A 1 107 ? 11.753 0.316 74.281 1.00 20.27 107 ARG A C 1
ATOM 698 O O . ARG A 1 107 ? 11.127 1.192 73.687 1.00 16.37 107 ARG A O 1
ATOM 706 N N . PRO A 1 108 ? 11.673 0.141 75.605 1.00 18.87 108 PRO A N 1
ATOM 707 C CA . PRO A 1 108 ? 10.748 0.950 76.406 1.00 21.99 108 PRO A CA 1
ATOM 708 C C . PRO A 1 108 ? 11.229 2.370 76.793 1.00 18.66 108 PRO A C 1
ATOM 709 O O . PRO A 1 108 ? 10.388 3.205 77.103 1.00 19.67 108 PRO A O 1
ATOM 713 N N . MET A 1 109 ? 12.529 2.630 76.830 1.00 17.50 109 MET A N 1
ATOM 714 C CA . MET A 1 109 ? 12.993 4.002 77.073 1.00 18.85 109 MET A CA 1
ATOM 715 C C . MET A 1 109 ? 14.368 4.363 76.525 1.00 15.99 109 MET A C 1
ATOM 716 O O . MET A 1 109 ? 15.187 3.501 76.201 1.00 15.39 109 MET A O 1
ATOM 721 N N . GLY A 1 110 ? 14.547 5.666 76.347 1.00 17.00 110 GLY A N 1
ATOM 722 C CA . GLY A 1 110 ? 15.776 6.245 75.838 1.00 18.86 110 GLY A CA 1
ATOM 723 C C . GLY A 1 110 ? 15.942 7.608 76.484 1.00 16.89 110 GLY A C 1
ATOM 724 O O . GLY A 1 110 ? 15.005 8.137 77.083 1.00 17.85 110 GLY A O 1
ATOM 725 N N . GLN A 1 111 ? 17.129 8.175 76.367 1.00 15.93 111 GLN A N 1
ATOM 726 C CA . GLN A 1 111 ? 17.426 9.460 76.985 1.00 18.15 111 GLN A CA 1
ATOM 727 C C . GLN A 1 111 ? 18.294 10.236 75.994 1.00 18.09 111 GLN A C 1
ATOM 728 O O . GLN A 1 111 ? 19.164 9.666 75.354 1.00 19.65 111 GLN A O 1
ATOM 734 N N . PHE A 1 112 ? 18.020 11.521 75.834 1.00 19.69 112 PHE A N 1
ATOM 735 C CA . PHE A 1 112 ? 18.816 12.375 74.959 1.00 19.03 112 PHE A CA 1
ATOM 736 C C . PHE A 1 112 ? 18.814 13.801 75.514 1.00 17.46 112 PHE A C 1
ATOM 737 O O . PHE A 1 112 ? 18.245 14.047 76.559 1.00 21.96 112 PHE A O 1
ATOM 745 N N . SER A 1 113 ? 19.441 14.738 74.818 1.00 22.37 113 SER A N 1
ATOM 746 C CA . SER A 1 113 ? 19.544 16.112 75.308 1.00 20.78 113 SER A CA 1
ATOM 747 C C . SER A 1 113 ? 19.080 17.101 74.269 1.00 22.95 113 SER A C 1
ATOM 748 O O . SER A 1 113 ? 19.172 16.851 73.067 1.00 21.23 113 SER A O 1
ATOM 751 N N . VAL A 1 114 ? 18.586 18.240 74.724 1.00 24.64 114 VAL A N 1
ATOM 752 C CA . VAL A 1 114 ? 18.269 19.311 73.794 1.00 29.94 114 VAL A CA 1
ATOM 753 C C . VAL A 1 114 ? 18.951 20.591 74.258 1.00 28.32 114 VAL A C 1
ATOM 754 O O . VAL A 1 114 ? 19.103 20.810 75.458 1.00 26.71 114 VAL A O 1
ATOM 758 N N . ASP A 1 115 ? 19.376 21.416 73.305 1.00 25.46 115 ASP A N 1
ATOM 759 C CA . ASP A 1 115 ? 19.990 22.708 73.634 1.00 35.28 115 ASP A CA 1
ATOM 760 C C . ASP A 1 115 ? 18.938 23.822 73.725 1.00 32.74 115 ASP A C 1
ATOM 761 O O . ASP A 1 115 ? 19.273 24.992 73.931 1.00 30.93 115 ASP A O 1
ATOM 766 N N . SER A 1 116 ? 17.671 23.435 73.578 1.00 30.64 116 SER A N 1
ATOM 767 C CA . SER A 1 116 ? 16.552 24.366 73.639 1.00 25.53 116 SER A CA 1
ATOM 768 C C . SER A 1 116 ? 15.221 23.662 73.872 1.00 28.93 116 SER A C 1
ATOM 769 O O . SER A 1 116 ? 14.874 22.710 73.166 1.00 24.59 116 SER A O 1
ATOM 772 N N . LEU A 1 117 ? 14.467 24.143 74.856 1.00 31.03 117 LEU A N 1
ATOM 773 C CA . LEU A 1 117 ? 13.129 23.619 75.108 1.00 27.30 117 LEU A CA 1
ATOM 774 C C . LEU A 1 117 ? 12.159 23.902 73.947 1.00 28.76 117 LEU A C 1
ATOM 775 O O . LEU A 1 117 ? 11.001 23.505 74.004 1.00 26.57 117 LEU A O 1
ATOM 780 N N . TYR A 1 118 ? 12.649 24.569 72.897 1.00 31.48 118 TYR A N 1
ATOM 781 C CA . TYR A 1 118 ? 11.869 24.819 71.673 1.00 31.43 118 TYR A CA 1
ATOM 782 C C . TYR A 1 118 ? 12.251 23.895 70.528 1.00 29.68 118 TYR A C 1
ATOM 783 O O . TYR A 1 118 ? 11.778 24.054 69.397 1.00 31.03 118 TYR A O 1
ATOM 792 N N . ASN A 1 119 ? 13.094 22.917 70.836 1.00 26.32 119 ASN A N 1
ATOM 793 C CA . ASN A 1 119 ? 13.416 21.883 69.878 1.00 24.89 119 ASN A CA 1
ATOM 794 C C . ASN A 1 119 ? 12.142 21.286 69.287 1.00 25.01 119 ASN A C 1
ATOM 795 O O . ASN A 1 119 ? 11.310 20.769 70.024 1.00 21.97 119 ASN A O 1
ATOM 800 N N . PRO A 1 120 ? 11.987 21.371 67.950 1.00 25.68 120 PRO A N 1
ATOM 801 C CA . PRO A 1 120 ? 10.837 20.834 67.217 1.00 25.89 120 PRO A CA 1
ATOM 802 C C . PRO A 1 120 ? 10.606 19.333 67.407 1.00 22.84 120 PRO A C 1
ATOM 803 O O . PRO A 1 120 ? 9.457 18.942 67.559 1.00 22.72 120 PRO A O 1
ATOM 807 N N . ASP A 1 121 ? 11.662 18.520 67.392 1.00 20.65 121 ASP A N 1
ATOM 808 C CA . ASP A 1 121 ? 11.528 17.078 67.606 1.00 21.83 121 ASP A CA 1
ATOM 809 C C . ASP A 1 121 ? 10.920 16.783 68.974 1.00 22.81 121 ASP A C 1
ATOM 810 O O . ASP A 1 121 ? 10.089 15.901 69.121 1.00 21.46 121 ASP A O 1
ATOM 815 N N . LEU A 1 122 ? 11.383 17.506 69.985 1.00 22.98 122 LEU A N 1
ATOM 816 C CA . LEU A 1 122 ? 10.920 17.282 71.340 1.00 25.38 122 LEU A CA 1
ATOM 817 C C . LEU A 1 122 ? 9.408 17.532 71.386 1.00 23.89 122 LEU A C 1
ATOM 818 O O . LEU A 1 122 ? 8.662 16.774 72.004 1.00 21.36 122 LEU A O 1
ATOM 823 N N . HIS A 1 123 ? 8.960 18.599 70.727 1.00 23.45 123 HIS A N 1
ATOM 824 C CA . HIS A 1 123 ? 7.535 18.918 70.720 1.00 26.85 123 HIS A CA 1
ATOM 825 C C . HIS A 1 123 ? 6.722 17.885 69.941 1.00 23.04 123 HIS A C 1
ATOM 826 O O . HIS A 1 123 ? 5.650 17.485 70.377 1.00 22.68 123 HIS A O 1
ATOM 833 N N . ALA A 1 124 ? 7.249 17.443 68.803 1.00 20.99 124 ALA A N 1
ATOM 834 C CA . ALA A 1 124 ? 6.587 16.415 67.999 1.00 23.46 124 ALA A CA 1
ATOM 835 C C . ALA A 1 124 ? 6.477 15.089 68.764 1.00 24.84 124 ALA A C 1
ATOM 836 O O . ALA A 1 124 ? 5.452 14.391 68.685 1.00 22.40 124 ALA A O 1
ATOM 838 N N . LEU A 1 125 ? 7.543 14.751 69.492 1.00 20.99 125 LEU A N 1
ATOM 839 C CA . LEU A 1 125 ? 7.635 13.504 70.244 1.00 22.71 125 LEU A CA 1
ATOM 840 C C . LEU A 1 125 ? 6.502 13.379 71.260 1.00 24.11 125 LEU A C 1
ATOM 841 O O . LEU A 1 125 ? 5.935 12.292 71.461 1.00 24.43 125 LEU A O 1
ATOM 846 N N . CYS A 1 126 ? 6.212 14.500 71.917 1.00 20.17 126 CYS A N 1
ATOM 847 C CA . CYS A 1 126 ? 5.202 14.584 72.964 1.00 24.10 126 CYS A CA 1
ATOM 848 C C . CYS A 1 126 ? 3.764 14.458 72.475 1.00 26.25 126 CYS A C 1
ATOM 849 O O . CYS A 1 126 ? 2.840 14.323 73.288 1.00 25.11 126 CYS A O 1
ATOM 852 N N . GLU A 1 127 ? 3.578 14.500 71.156 1.00 20.98 127 GLU A N 1
ATOM 853 C CA . GLU A 1 127 ? 2.246 14.371 70.581 1.00 27.08 127 GLU A CA 1
ATOM 854 C C . GLU A 1 127 ? 1.919 12.960 70.066 1.00 22.82 127 GLU A C 1
ATOM 855 O O . GLU A 1 127 ? 0.868 12.752 69.475 1.00 26.89 127 GLU A O 1
ATOM 861 N N . LEU A 1 128 ? 2.804 11.996 70.302 1.00 23.02 128 LEU A N 1
ATOM 862 C CA . LEU A 1 128 ? 2.563 10.608 69.891 1.00 21.50 128 LEU A CA 1
ATOM 863 C C . LEU A 1 128 ? 1.817 9.801 70.958 1.00 21.28 128 LEU A C 1
ATOM 864 O O . LEU A 1 128 ? 2.029 10.001 72.152 1.00 23.03 128 LEU A O 1
ATOM 869 N N . PRO A 1 129 ? 0.953 8.866 70.537 1.00 22.35 129 PRO A N 1
ATOM 870 C CA . PRO A 1 129 ? 0.182 8.171 71.580 1.00 22.71 129 PRO A CA 1
ATOM 871 C C . PRO A 1 129 ? 1.103 7.336 72.475 1.00 24.96 129 PRO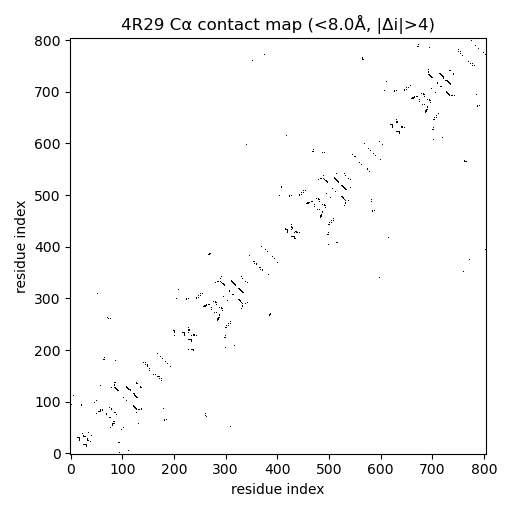 A C 1
ATOM 872 O O . PRO A 1 129 ? 2.026 6.686 71.959 1.00 21.69 129 PRO A O 1
ATOM 876 N N . ASP A 1 130 ? 0.855 7.384 73.785 1.00 21.05 130 ASP A N 1
ATOM 877 C CA . ASP A 1 130 ? 1.566 6.577 74.781 1.00 26.08 130 ASP A CA 1
ATOM 878 C C . ASP A 1 130 ? 3.066 6.876 74.864 1.00 25.96 130 ASP A C 1
ATOM 879 O O . ASP A 1 130 ? 3.835 6.071 75.380 1.00 23.39 130 ASP A O 1
ATOM 884 N N . ILE A 1 131 ? 3.468 8.028 74.339 1.00 21.63 131 ILE A N 1
ATOM 885 C CA . ILE A 1 131 ? 4.847 8.473 74.410 1.00 24.86 131 ILE A CA 1
ATOM 886 C C . ILE A 1 131 ? 4.986 9.587 75.451 1.00 24.41 131 ILE A C 1
ATOM 887 O O . ILE A 1 131 ? 4.409 10.663 75.291 1.00 23.05 131 ILE A O 1
ATOM 892 N N . CYS A 1 132 ? 5.744 9.320 76.514 1.00 21.86 132 CYS A N 1
ATOM 893 C CA . CYS A 1 132 ? 5.995 10.318 77.552 1.00 21.49 132 CYS A CA 1
ATOM 894 C C . CYS A 1 132 ? 7.461 10.777 77.604 1.00 22.19 132 CYS A C 1
ATOM 895 O O . CYS A 1 132 ? 8.391 9.994 77.364 1.00 20.17 132 CYS A O 1
ATOM 898 N N . CYS A 1 133 ? 7.656 12.051 77.928 1.00 22.58 133 CYS A N 1
ATOM 899 C CA . CYS A 1 133 ? 8.995 12.608 78.119 1.00 24.58 133 CYS A CA 1
ATOM 900 C C . CYS A 1 133 ? 9.130 13.231 79.508 1.00 26.22 133 CYS A C 1
ATOM 901 O O . CYS A 1 133 ? 8.411 14.174 79.841 1.00 26.50 133 CYS A O 1
ATOM 904 N N . LYS A 1 134 ? 10.037 12.701 80.321 1.00 23.33 134 LYS A N 1
ATOM 905 C CA . LYS A 1 134 ? 10.405 13.376 81.562 1.00 22.72 134 LYS A CA 1
ATOM 906 C C . LYS A 1 134 ? 11.558 14.326 81.244 1.00 24.46 134 LYS A C 1
ATOM 907 O O . LYS A 1 134 ? 12.571 13.909 80.674 1.00 23.84 134 LYS A O 1
ATOM 913 N N . ILE A 1 135 ? 11.388 15.606 81.565 1.00 21.40 135 ILE A N 1
ATOM 914 C CA . ILE A 1 135 ? 12.347 16.630 81.163 1.00 24.37 135 ILE A CA 1
ATOM 915 C C . ILE A 1 135 ? 12.893 17.345 82.382 1.00 29.42 135 ILE A C 1
ATOM 916 O O . ILE A 1 135 ? 12.149 17.623 83.323 1.00 26.75 135 ILE A O 1
ATOM 921 N N . PHE A 1 136 ? 14.190 17.640 82.363 1.00 27.49 136 PHE A N 1
ATOM 922 C CA . PHE A 1 136 ? 14.805 18.441 83.422 1.00 28.33 136 PHE A CA 1
ATOM 923 C C . PHE A 1 136 ? 16.139 19.024 82.990 1.00 28.09 136 PHE A C 1
ATOM 924 O O . PHE A 1 136 ? 16.787 18.494 82.089 1.00 27.06 136 PHE A O 1
ATOM 932 N N . PRO A 1 137 ? 16.550 20.125 83.639 1.00 29.14 137 PRO A N 1
ATOM 933 C CA . PRO A 1 137 ? 17.812 20.800 83.320 1.00 31.35 137 PRO A CA 1
ATOM 934 C C . PRO A 1 137 ? 19.008 19.857 83.454 1.00 29.47 137 PRO A C 1
ATOM 935 O O . PRO A 1 137 ? 19.040 19.034 84.358 1.00 27.90 137 PRO A O 1
ATOM 939 N N . LYS A 1 138 ? 19.983 19.978 82.563 1.00 30.44 138 LYS A N 1
ATOM 940 C CA . LYS A 1 138 ? 21.187 19.196 82.708 1.00 34.36 138 LYS A CA 1
ATOM 941 C C . LYS A 1 138 ? 21.995 19.739 83.859 1.00 42.94 138 LYS A C 1
ATOM 942 O O . LYS A 1 138 ? 22.209 20.949 83.964 1.00 42.03 138 LYS A O 1
ATOM 948 N N . GLU A 1 139 ? 22.415 18.826 84.730 1.00 45.19 139 GLU A N 1
ATOM 949 C CA . GLU A 1 139 ? 23.427 19.089 85.744 1.00 47.69 139 GLU A CA 1
ATOM 950 C C . GLU A 1 139 ? 24.596 19.868 85.132 1.00 47.05 139 GLU A C 1
ATOM 951 O O . GLU A 1 139 ? 25.039 19.564 84.024 1.00 45.48 139 GLU A O 1
ATOM 957 N N . ASN A 1 140 ? 25.083 20.878 85.840 1.00 44.88 140 ASN A N 1
ATOM 958 C CA . ASN A 1 140 ? 26.312 21.554 85.432 1.00 42.76 140 ASN A CA 1
ATOM 959 C C . ASN A 1 140 ? 26.247 22.190 84.042 1.00 43.98 140 ASN A C 1
ATOM 960 O O . ASN A 1 140 ? 27.275 22.381 83.385 1.00 45.28 140 ASN A O 1
ATOM 965 N N . ASN A 1 141 ? 25.047 22.520 83.585 1.00 42.85 141 ASN A N 1
ATOM 966 C CA . ASN A 1 141 ? 24.917 23.182 82.296 1.00 39.14 141 ASN A CA 1
ATOM 967 C C . ASN A 1 141 ? 23.753 24.160 82.317 1.00 42.32 141 ASN A C 1
ATOM 968 O O . ASN A 1 141 ? 22.698 23.879 82.897 1.00 43.25 141 ASN A O 1
ATOM 973 N N . ASP A 1 142 ? 23.961 25.309 81.682 1.00 43.37 142 ASP A N 1
ATOM 974 C CA . ASP A 1 142 ? 23.027 26.426 81.749 1.00 41.32 142 ASP A CA 1
ATOM 975 C C . ASP A 1 142 ? 21.878 26.370 80.745 1.00 42.45 142 ASP A C 1
ATOM 976 O O . ASP A 1 142 ? 20.828 26.967 80.965 1.00 45.14 142 ASP A O 1
ATOM 981 N N . PHE A 1 143 ? 22.069 25.676 79.638 1.00 36.28 143 PHE A N 1
ATOM 982 C CA . PHE A 1 143 ? 21.053 25.717 78.594 1.00 41.25 143 PHE A CA 1
ATOM 983 C C . PHE A 1 143 ? 20.509 24.346 78.231 1.00 37.71 143 PHE A C 1
ATOM 984 O O . PHE A 1 143 ? 19.443 24.242 77.638 1.00 33.34 143 PHE A O 1
ATOM 992 N N . LEU A 1 144 ? 21.250 23.305 78.599 1.00 34.90 144 LEU A N 1
ATOM 993 C CA . LEU A 1 144 ? 20.930 21.944 78.214 1.00 29.19 144 LEU A CA 1
ATOM 994 C C . LEU A 1 144 ? 19.851 21.324 79.104 1.00 30.63 144 LEU A C 1
ATOM 995 O O . LEU A 1 144 ? 19.859 21.489 80.328 1.00 26.74 144 LEU A O 1
ATOM 1000 N N . TYR A 1 145 ? 18.917 20.620 78.471 1.00 28.29 145 TYR A N 1
ATOM 1001 C CA . TYR A 1 145 ? 17.912 19.838 79.191 1.00 29.56 145 TYR A CA 1
ATOM 1002 C C . TYR A 1 145 ? 18.006 18.361 78.829 1.00 24.78 145 TYR A C 1
ATOM 1003 O O . TYR A 1 145 ? 18.220 18.018 77.678 1.00 24.35 145 TYR A O 1
ATOM 1012 N N . ILE A 1 146 ? 17.868 17.497 79.826 1.00 28.46 146 ILE A N 1
ATOM 1013 C CA . ILE A 1 146 ? 17.779 16.059 79.600 1.00 23.83 146 ILE A CA 1
ATOM 1014 C C . ILE A 1 146 ? 16.332 15.678 79.270 1.00 24.17 146 ILE A C 1
ATOM 1015 O O . ILE A 1 146 ? 15.393 16.147 79.919 1.00 22.35 146 ILE A O 1
ATOM 1020 N N . VAL A 1 147 ? 16.162 14.818 78.269 1.00 23.97 147 VAL A N 1
ATOM 1021 C CA . VAL A 1 147 ? 14.859 14.241 77.966 1.00 17.34 147 VAL A CA 1
ATOM 1022 C C . VAL A 1 147 ? 14.885 12.732 78.100 1.00 16.06 147 VAL A C 1
ATOM 1023 O O . VAL A 1 147 ? 15.657 12.043 77.429 1.00 19.14 147 VAL A O 1
ATOM 1027 N N . VAL A 1 148 ? 14.039 12.217 78.980 1.00 17.61 148 VAL A N 1
ATOM 1028 C CA . VAL A 1 148 ? 13.860 10.782 79.130 1.00 18.04 148 VAL A CA 1
ATOM 1029 C C . VAL A 1 148 ? 12.533 10.395 78.475 1.00 18.00 148 VAL A C 1
ATOM 1030 O O . VAL A 1 148 ? 11.450 10.740 78.973 1.00 17.74 148 VAL A O 1
ATOM 1034 N N . VAL A 1 149 ? 12.622 9.688 77.352 1.00 16.25 149 VAL A N 1
ATOM 1035 C CA . VAL A 1 149 ? 11.439 9.302 76.586 1.00 17.65 149 VAL A CA 1
ATOM 1036 C C . VAL A 1 149 ? 11.121 7.808 76.809 1.00 18.58 149 VAL A C 1
ATOM 1037 O O . VAL A 1 149 ? 12.014 6.956 76.744 1.00 17.23 149 VAL A O 1
ATOM 1041 N N . TYR A 1 150 ? 9.857 7.501 77.099 1.00 21.01 150 TYR A N 1
ATOM 1042 C CA . TYR A 1 150 ? 9.452 6.124 77.402 1.00 21.48 150 TYR A CA 1
ATOM 1043 C C . TYR A 1 150 ? 8.059 5.737 76.871 1.00 20.20 150 TYR A C 1
ATOM 1044 O O . TYR A 1 150 ? 7.213 6.604 76.603 1.00 17.41 150 TYR A O 1
ATOM 1053 N N . ARG A 1 151 ? 7.848 4.429 76.703 1.00 19.80 151 ARG A N 1
ATOM 1054 C CA . ARG A 1 151 ? 6.541 3.880 76.322 1.00 20.41 151 ARG A CA 1
ATOM 1055 C C . ARG A 1 151 ? 5.649 3.836 77.549 1.00 21.50 151 ARG A C 1
ATOM 1056 O O . ARG A 1 151 ? 5.969 3.163 78.534 1.00 22.20 151 ARG A O 1
ATOM 1064 N N . ASN A 1 152 ? 4.536 4.553 77.497 1.00 21.86 152 ASN A N 1
ATOM 1065 C CA . ASN A 1 152 ? 3.550 4.518 78.576 1.00 24.21 152 ASN A CA 1
ATOM 1066 C C . ASN A 1 152 ? 2.686 3.261 78.476 1.00 26.92 152 ASN A C 1
ATOM 1067 O O . ASN A 1 152 ? 2.007 2.864 79.431 1.00 23.88 152 ASN A O 1
ATOM 1072 N N . ASP A 1 153 ? 2.716 2.641 77.301 1.00 23.40 153 ASP A N 1
ATOM 1073 C CA . ASP A 1 153 ? 1.883 1.477 77.015 1.00 24.60 153 ASP A CA 1
ATOM 1074 C C . ASP A 1 153 ? 2.621 0.188 77.341 1.00 26.21 153 ASP A C 1
ATOM 1075 O O . ASP A 1 153 ? 2.181 -0.895 76.982 1.00 24.98 153 ASP A O 1
ATOM 1080 N N . SER A 1 154 ? 3.759 0.318 78.012 1.00 25.68 154 SER A N 1
ATOM 1081 C CA . SER A 1 154 ? 4.457 -0.838 78.561 1.00 26.54 154 SER A CA 1
ATOM 1082 C C . SER A 1 154 ? 4.856 -0.486 79.976 1.00 28.95 154 SER A C 1
ATOM 1083 O O . SER A 1 154 ? 5.356 0.608 80.211 1.00 28.55 154 SER A O 1
ATOM 1086 N N . PRO A 1 155 ? 4.649 -1.419 80.920 1.00 31.50 155 PRO A N 1
ATOM 1087 C CA . PRO A 1 155 ? 4.952 -1.149 82.328 1.00 34.05 155 PRO A CA 1
ATOM 1088 C C . PRO A 1 155 ? 6.445 -0.893 82.546 1.00 30.19 155 PRO A C 1
ATOM 1089 O O . PRO A 1 155 ? 6.795 -0.241 83.523 1.00 29.60 155 PRO A O 1
ATOM 1093 N N . LEU A 1 156 ? 7.296 -1.375 81.640 1.00 27.67 156 LEU A N 1
ATOM 1094 C CA . LEU A 1 156 ? 8.727 -1.102 81.723 1.00 24.94 156 LEU A CA 1
ATOM 1095 C C . LEU A 1 156 ? 9.090 0.363 81.437 1.00 22.44 156 LEU A C 1
ATOM 1096 O O . LEU A 1 156 ? 10.134 0.842 81.863 1.00 24.78 156 LEU A O 1
ATOM 1101 N N . GLY A 1 157 ? 8.234 1.073 80.718 1.00 21.17 157 GLY A N 1
ATOM 1102 C CA . GLY A 1 157 ? 8.543 2.430 80.310 1.00 19.53 157 GLY A CA 1
ATOM 1103 C C . GLY A 1 157 ? 8.864 3.336 81.471 1.00 21.36 157 GLY A C 1
ATOM 1104 O O . GLY A 1 157 ? 9.999 3.788 81.624 1.00 22.33 157 GLY A O 1
ATOM 1105 N N . GLU A 1 158 ? 7.854 3.601 82.291 1.00 21.82 158 GLU A N 1
ATOM 1106 C CA . GLU A 1 158 ? 7.994 4.476 83.435 1.00 23.25 158 GLU A CA 1
ATOM 1107 C C . GLU A 1 158 ? 9.009 3.941 84.445 1.00 21.89 158 GLU A C 1
ATOM 1108 O O . GLU A 1 158 ? 9.784 4.702 85.011 1.00 22.33 158 GLU A O 1
ATOM 1114 N N . GLN A 1 159 ? 8.979 2.637 84.681 1.00 20.22 159 GLN A N 1
ATOM 1115 C CA . GLN A 1 159 ? 9.913 2.014 85.603 1.00 23.72 159 GLN A CA 1
ATOM 1116 C C . GLN A 1 159 ? 11.347 2.312 85.198 1.00 24.03 159 GLN A C 1
ATOM 1117 O O . GLN A 1 159 ? 12.142 2.768 86.021 1.00 21.30 159 GLN A O 1
ATOM 1123 N N . ARG A 1 160 ? 11.671 2.072 83.928 1.00 20.42 160 ARG A N 1
ATOM 1124 C CA . ARG A 1 160 ? 13.018 2.352 83.442 1.00 21.65 160 ARG A CA 1
ATOM 1125 C C . ARG A 1 160 ? 13.325 3.828 83.471 1.00 21.44 160 ARG A C 1
ATOM 1126 O O . ARG A 1 160 ? 14.439 4.211 83.802 1.00 21.46 160 ARG A O 1
ATOM 1134 N N . ALA A 1 161 ? 12.339 4.665 83.155 1.00 19.53 161 ALA A N 1
ATOM 1135 C CA . ALA A 1 161 ? 12.592 6.092 83.151 1.00 19.30 161 ALA A CA 1
ATOM 1136 C C . ALA A 1 161 ? 12.933 6.518 84.567 1.00 21.34 161 ALA A C 1
ATOM 1137 O O . ALA A 1 161 ? 13.867 7.282 84.789 1.00 20.47 161 ALA A O 1
ATOM 1139 N N . ASN A 1 162 ? 12.168 6.013 85.525 1.00 23.03 162 ASN A N 1
ATOM 1140 C CA . ASN A 1 162 ? 12.423 6.323 86.925 1.00 23.86 162 ASN A CA 1
ATOM 1141 C C . ASN A 1 162 ? 13.786 5.798 87.370 1.00 22.94 162 ASN A C 1
ATOM 1142 O O . ASN A 1 162 ? 14.554 6.504 88.019 1.00 24.63 162 ASN A O 1
ATOM 1147 N N . ARG A 1 163 ? 14.081 4.556 87.007 1.00 20.66 163 ARG A N 1
ATOM 1148 C CA . ARG A 1 163 ? 15.352 3.945 87.340 1.00 20.64 163 ARG A CA 1
ATOM 1149 C C . ARG A 1 163 ? 16.527 4.740 86.747 1.00 21.17 163 ARG A C 1
ATOM 1150 O O . ARG A 1 163 ? 17.578 4.877 87.365 1.00 23.98 163 ARG A O 1
ATOM 1158 N N . PHE A 1 164 ? 16.345 5.284 85.559 1.00 19.37 164 PHE A N 1
ATOM 1159 C CA . PHE A 1 164 ? 17.382 6.123 84.995 1.00 21.17 164 PHE A CA 1
ATOM 1160 C C . PHE A 1 164 ? 17.646 7.346 85.866 1.00 20.56 164 PHE A C 1
ATOM 1161 O O . PHE A 1 164 ? 18.791 7.703 86.111 1.00 21.20 164 PHE A O 1
ATOM 1169 N N . ILE A 1 165 ? 16.581 7.994 86.318 1.00 20.58 165 ILE A N 1
ATOM 1170 C CA . ILE A 1 165 ? 16.712 9.202 87.118 1.00 21.61 165 ILE A CA 1
ATOM 1171 C C . ILE A 1 165 ? 17.458 8.934 88.439 1.00 23.18 165 ILE A C 1
ATOM 1172 O O . ILE A 1 165 ? 18.287 9.745 88.881 1.00 19.76 165 ILE A O 1
ATOM 1177 N N . GLU A 1 166 ? 17.174 7.786 89.046 1.00 22.08 166 GLU A N 1
ATOM 1178 C CA . GLU A 1 166 ? 17.921 7.336 90.222 1.00 24.34 166 GLU A CA 1
ATOM 1179 C C . GLU A 1 166 ? 19.393 7.135 89.913 1.00 24.32 166 GLU A C 1
ATOM 1180 O O . GLU A 1 166 ? 20.250 7.600 90.665 1.00 20.54 166 GLU A O 1
ATOM 1186 N N . LEU A 1 167 ? 19.691 6.416 88.828 1.00 18.68 167 LEU A N 1
ATOM 1187 C CA . LEU A 1 167 ? 21.080 6.190 88.477 1.00 19.57 167 LEU A CA 1
ATOM 1188 C C . LEU A 1 167 ? 21.724 7.521 88.115 1.00 20.24 167 LEU A C 1
ATOM 1189 O O . LEU A 1 167 ? 22.832 7.814 88.528 1.00 22.28 167 LEU A O 1
ATOM 1194 N N . TYR A 1 168 ? 21.011 8.347 87.367 1.00 20.98 168 TYR A N 1
ATOM 1195 C CA . TYR A 1 168 ? 21.535 9.652 86.999 1.00 23.15 168 TYR A CA 1
ATOM 1196 C C . TYR A 1 168 ? 21.858 10.510 88.228 1.00 24.57 168 TYR A C 1
ATOM 1197 O O . TYR A 1 168 ? 22.849 11.234 88.245 1.00 21.91 168 TYR A O 1
ATOM 1206 N N . ASN A 1 169 ? 21.000 10.440 89.237 1.00 20.49 169 ASN A N 1
ATOM 1207 C CA . ASN A 1 169 ? 21.208 11.192 90.462 1.00 26.00 169 ASN A CA 1
ATOM 1208 C C . ASN A 1 169 ? 22.402 10.667 91.249 1.00 25.22 169 ASN A C 1
ATOM 1209 O O . ASN A 1 169 ? 23.131 11.425 91.869 1.00 21.30 169 ASN A O 1
ATOM 1214 N N . ILE A 1 170 ? 22.582 9.354 91.236 1.00 21.88 170 ILE A N 1
ATOM 1215 C CA . ILE A 1 170 ? 23.724 8.777 91.896 1.00 23.72 170 ILE A CA 1
ATOM 1216 C C . ILE A 1 170 ? 24.995 9.257 91.209 1.00 25.79 170 ILE A C 1
ATOM 1217 O O . ILE A 1 170 ? 25.929 9.705 91.872 1.00 22.74 170 ILE A O 1
ATOM 1222 N N . LYS A 1 171 ? 25.022 9.178 89.879 1.00 21.66 171 LYS A N 1
ATOM 1223 C CA . LYS A 1 171 ? 26.185 9.646 89.131 1.00 23.02 171 LYS A CA 1
ATOM 1224 C C . LYS A 1 171 ? 26.497 11.098 89.479 1.00 25.10 171 LYS A C 1
ATOM 1225 O O . LYS A 1 171 ? 27.610 11.420 89.867 1.00 25.01 171 LYS A O 1
ATOM 1231 N N . ARG A 1 172 ? 25.512 11.981 89.344 1.00 25.34 172 ARG A N 1
ATOM 1232 C CA . ARG A 1 172 ? 25.789 13.394 89.556 1.00 30.94 172 ARG A CA 1
ATOM 1233 C C . ARG A 1 172 ? 26.130 13.707 91.034 1.00 29.62 172 ARG A C 1
ATOM 1234 O O . ARG A 1 172 ? 26.993 14.537 91.297 1.00 26.75 172 ARG A O 1
ATOM 1242 N N . ASP A 1 173 ? 25.492 13.023 91.984 1.00 24.86 173 ASP A N 1
ATOM 1243 C CA . ASP A 1 173 ? 25.865 13.182 93.395 1.00 29.24 173 ASP A CA 1
ATOM 1244 C C . ASP A 1 173 ? 27.329 12.810 93.638 1.00 28.66 173 ASP A C 1
ATOM 1245 O O . ASP A 1 173 ? 28.069 13.533 94.313 1.00 29.01 173 ASP A O 1
ATOM 1250 N N . ILE A 1 174 ? 27.744 11.686 93.064 1.00 28.86 174 ILE A N 1
ATOM 1251 C CA . ILE A 1 174 ? 29.117 11.221 93.185 1.00 26.86 174 ILE A CA 1
ATOM 1252 C C . ILE A 1 174 ? 30.089 12.225 92.571 1.00 26.63 174 ILE A C 1
ATOM 1253 O O . ILE A 1 174 ? 31.072 12.629 93.195 1.00 28.24 174 ILE A O 1
ATOM 1258 N N . MET A 1 175 ? 29.780 12.678 91.368 1.00 25.51 175 MET A N 1
ATOM 1259 C CA . MET A 1 175 ? 30.655 13.612 90.691 1.00 24.22 175 MET A CA 1
ATOM 1260 C C . MET A 1 175 ? 30.759 14.984 91.364 1.00 29.10 175 MET A C 1
ATOM 1261 O O . MET A 1 175 ? 31.827 15.606 91.357 1.00 25.55 175 MET A O 1
ATOM 1266 N N . GLN A 1 176 ? 29.652 15.448 91.931 1.00 24.16 176 GLN A N 1
ATOM 1267 C CA . GLN A 1 176 ? 29.641 16.693 92.671 1.00 26.66 176 GLN A CA 1
ATOM 1268 C C . GLN A 1 176 ? 30.558 16.574 93.877 1.00 29.07 176 GLN A C 1
ATOM 1269 O O . GLN A 1 176 ? 31.336 17.482 94.169 1.00 27.91 176 GLN A O 1
ATOM 1275 N N . GLU A 1 177 ? 30.459 15.444 94.574 1.00 25.18 177 GLU A N 1
ATOM 1276 C CA . GLU A 1 177 ? 31.207 15.266 95.799 1.00 27.47 177 GLU A CA 1
ATOM 1277 C C . GLU A 1 177 ? 32.689 15.200 95.504 1.00 26.07 177 GLU A C 1
ATOM 1278 O O . GLU A 1 177 ? 33.487 15.870 96.156 1.00 25.03 177 GLU A O 1
ATOM 1284 N N . LEU A 1 178 ? 33.044 14.380 94.521 1.00 26.34 178 LEU A N 1
ATOM 1285 C CA . LEU A 1 178 ? 34.414 14.293 94.026 1.00 24.87 178 LEU A CA 1
ATOM 1286 C C . LEU A 1 178 ? 34.907 15.639 93.506 1.00 24.65 178 LEU A C 1
ATOM 1287 O O . LEU A 1 178 ? 36.035 16.039 93.769 1.00 22.58 178 LEU A O 1
ATOM 1292 N N . ASN A 1 179 ? 34.054 16.347 92.778 1.00 24.16 179 ASN A N 1
ATOM 1293 C CA . ASN A 1 179 ? 34.428 17.667 92.315 1.00 24.53 179 ASN A CA 1
ATOM 1294 C C . ASN A 1 179 ? 34.795 18.544 93.506 1.00 29.37 179 ASN A C 1
ATOM 1295 O O . ASN A 1 179 ? 35.740 19.329 93.453 1.00 30.88 179 ASN A O 1
ATOM 1300 N N . TYR A 1 180 ? 34.040 18.393 94.587 1.00 27.63 180 TYR A N 1
ATOM 1301 C CA . TYR A 1 180 ? 34.269 19.173 95.786 1.00 29.79 180 TYR A CA 1
ATOM 1302 C C . TYR A 1 180 ? 35.556 18.764 96.502 1.00 30.67 180 TYR A C 1
ATOM 1303 O O . TYR A 1 180 ? 36.305 19.625 96.963 1.00 32.52 180 TYR A O 1
ATOM 1312 N N . ALA A 1 181 ? 35.827 17.465 96.598 1.00 27.74 181 ALA A N 1
ATOM 1313 C CA . ALA A 1 181 ? 36.886 17.025 97.506 1.00 26.09 181 ALA A CA 1
ATOM 1314 C C . ALA A 1 181 ? 37.980 16.143 96.915 1.00 31.33 181 ALA A C 1
ATOM 1315 O O . ALA A 1 181 ? 39.001 15.913 97.564 1.00 31.93 181 ALA A O 1
ATOM 1317 N N . LEU A 1 182 ? 37.780 15.648 95.696 1.00 29.94 182 LEU A N 1
ATOM 1318 C CA . LEU A 1 182 ? 38.635 14.578 95.177 1.00 28.79 182 LEU A CA 1
ATOM 1319 C C . LEU A 1 182 ? 38.305 14.364 93.698 1.00 29.62 182 LEU A C 1
ATOM 1320 O O . LEU A 1 182 ? 37.547 13.465 93.339 1.00 27.68 182 LEU A O 1
ATOM 1325 N N . PRO A 1 183 ? 38.865 15.220 92.837 1.00 29.37 183 PRO A N 1
ATOM 1326 C CA . PRO A 1 183 ? 38.388 15.372 91.456 1.00 28.14 183 PRO A CA 1
ATOM 1327 C C . PRO A 1 183 ? 38.972 14.392 90.434 1.00 25.80 183 PRO A C 1
ATOM 1328 O O . PRO A 1 183 ? 38.379 14.219 89.366 1.00 26.07 183 PRO A O 1
ATOM 1332 N N . GLU A 1 184 ? 40.087 13.751 90.758 1.00 24.89 184 GLU A N 1
ATOM 1333 C CA . GLU A 1 184 ? 40.775 12.906 89.789 1.00 27.72 184 GLU A CA 1
ATOM 1334 C C . GLU A 1 184 ? 39.862 11.790 89.260 1.00 26.90 184 GLU A C 1
ATOM 1335 O O . GLU A 1 184 ? 39.329 10.987 90.035 1.00 25.28 184 GLU A O 1
ATOM 1341 N N . LEU A 1 185 ? 39.682 11.759 87.944 1.00 24.46 185 LEU A N 1
ATOM 1342 C CA . LEU A 1 185 ? 38.944 10.696 87.258 1.00 22.48 185 LEU A CA 1
ATOM 1343 C C . LEU A 1 185 ? 37.531 10.531 87.787 1.00 21.48 185 LEU A C 1
ATOM 1344 O O . LEU A 1 185 ? 36.995 9.431 87.767 1.00 22.47 185 LEU A O 1
ATOM 1349 N N . LYS A 1 186 ? 36.927 11.610 88.266 1.00 19.07 186 LYS A N 1
ATOM 1350 C CA . LYS A 1 186 ? 35.606 11.490 88.871 1.00 21.89 186 LYS A CA 1
ATOM 1351 C C . LYS A 1 186 ? 34.558 10.970 87.891 1.00 23.41 186 LYS A C 1
ATOM 1352 O O . LYS A 1 186 ? 33.646 10.243 88.293 1.00 20.91 186 LYS A O 1
ATOM 1358 N N . ALA A 1 187 ? 34.669 11.355 86.618 1.00 17.98 187 ALA A N 1
ATOM 1359 C CA . ALA A 1 187 ? 33.662 10.967 85.637 1.00 22.51 187 ALA A CA 1
ATOM 1360 C C . ALA A 1 187 ? 33.748 9.461 85.409 1.00 23.10 187 ALA A C 1
ATOM 1361 O O . ALA A 1 187 ? 32.745 8.748 85.504 1.00 23.75 187 ALA A O 1
ATOM 1363 N N . VAL A 1 188 ? 34.960 8.975 85.155 1.00 22.34 188 VAL A N 1
ATOM 1364 C CA . VAL A 1 188 ? 35.181 7.555 84.893 1.00 20.36 188 VAL A CA 1
ATOM 1365 C C . VAL A 1 188 ? 34.891 6.695 86.122 1.00 21.99 188 VAL A C 1
ATOM 1366 O O . VAL A 1 188 ? 34.324 5.616 86.000 1.00 24.23 188 VAL A O 1
ATOM 1370 N N . LYS A 1 189 ? 35.259 7.174 87.308 1.00 20.80 189 LYS A N 1
ATOM 1371 C CA . LYS A 1 189 ? 34.877 6.488 88.547 1.00 23.16 189 LYS A CA 1
ATOM 1372 C C . LYS A 1 189 ? 33.361 6.349 88.714 1.00 20.50 189 LYS A C 1
ATOM 1373 O O . LYS A 1 189 ? 32.881 5.307 89.150 1.00 17.62 189 LYS A O 1
ATOM 1379 N N . SER A 1 190 ? 32.621 7.406 88.392 1.00 20.39 190 SER A N 1
ATOM 1380 C CA . SER A 1 190 ? 31.174 7.399 88.565 1.00 24.11 190 SER A CA 1
ATOM 1381 C C . SER A 1 190 ? 30.541 6.492 87.508 1.00 22.91 190 SER A C 1
ATOM 1382 O O . SER A 1 190 ? 29.548 5.826 87.777 1.00 22.61 190 SER A O 1
ATOM 1385 N N . GLU A 1 191 ? 31.146 6.440 86.325 1.00 21.81 191 GLU A N 1
ATOM 1386 C CA . GLU A 1 191 ? 30.731 5.463 85.313 1.00 23.56 191 GLU A CA 1
ATOM 1387 C C . GLU A 1 191 ? 30.906 4.027 85.795 1.00 24.87 191 GLU A C 1
ATOM 1388 O O . GLU A 1 191 ? 30.088 3.164 85.477 1.00 20.79 191 GLU A O 1
ATOM 1394 N N . MET A 1 192 ? 31.991 3.744 86.519 1.00 21.47 192 MET A N 1
ATOM 1395 C CA . MET A 1 192 ? 32.211 2.372 86.947 1.00 22.85 192 MET A CA 1
ATOM 1396 C C . MET A 1 192 ? 31.063 1.982 87.877 1.00 23.65 192 MET A C 1
ATOM 1397 O O . MET A 1 192 ? 30.650 0.830 87.924 1.00 22.14 192 MET A O 1
ATOM 1402 N N . ILE A 1 193 ? 30.523 2.966 88.589 1.00 20.71 193 ILE A N 1
ATOM 1403 C CA . ILE A 1 193 ? 29.465 2.692 89.557 1.00 26.83 193 ILE A CA 1
ATOM 1404 C C . ILE A 1 193 ? 28.091 2.404 88.906 1.00 26.12 193 ILE A C 1
ATOM 1405 O O . ILE A 1 193 ? 27.351 1.513 89.351 1.00 22.64 193 ILE A O 1
ATOM 1410 N N . ILE A 1 194 ? 27.739 3.145 87.859 1.00 21.23 194 ILE A N 1
ATOM 1411 C CA . ILE A 1 194 ? 26.373 3.022 87.330 1.00 20.24 194 ILE A CA 1
ATOM 1412 C C . ILE A 1 194 ? 26.244 2.602 85.863 1.00 21.20 194 ILE A C 1
ATOM 1413 O O . ILE A 1 194 ? 25.129 2.409 85.376 1.00 20.89 194 ILE A O 1
ATOM 1418 N N . ALA A 1 195 ? 27.364 2.446 85.162 1.00 19.97 195 ALA A N 1
ATOM 1419 C CA . ALA A 1 195 ? 27.314 2.306 83.707 1.00 19.13 195 ALA A CA 1
ATOM 1420 C C . ALA A 1 195 ? 26.634 1.006 83.266 1.00 19.52 195 ALA A C 1
ATOM 1421 O O . ALA A 1 195 ? 25.836 1.019 82.346 1.00 20.90 195 ALA A O 1
ATOM 1423 N N . ARG A 1 196 ? 26.948 -0.107 83.921 1.00 18.62 196 ARG A N 1
ATOM 1424 C CA . ARG A 1 196 ? 26.341 -1.393 83.572 1.00 20.94 196 ARG A CA 1
ATOM 1425 C C . ARG A 1 196 ? 24.840 -1.355 83.808 1.00 21.34 196 ARG A C 1
ATOM 1426 O O . ARG A 1 196 ? 24.049 -1.820 82.981 1.00 19.10 196 ARG A O 1
ATOM 1434 N N . GLU A 1 197 ? 24.450 -0.784 84.939 1.00 18.77 197 GLU A N 1
ATOM 1435 C CA . GLU A 1 197 ? 23.040 -0.606 85.240 1.00 21.17 197 GLU A CA 1
ATOM 1436 C C . GLU A 1 197 ? 22.322 0.269 84.185 1.00 19.48 197 GLU A C 1
ATOM 1437 O O . GLU A 1 197 ? 21.216 -0.054 83.759 1.00 21.75 197 GLU A O 1
ATOM 1443 N N . MET A 1 198 ? 22.955 1.353 83.745 1.00 19.25 198 MET A N 1
ATOM 1444 C CA . MET A 1 198 ? 22.409 2.144 82.635 1.00 20.69 198 MET A CA 1
ATOM 1445 C C . MET A 1 198 ? 22.295 1.345 81.345 1.00 19.96 198 MET A C 1
ATOM 1446 O O . MET A 1 198 ? 21.282 1.416 80.665 1.00 20.08 198 MET A O 1
ATOM 1451 N N . GLY A 1 199 ? 23.359 0.633 80.981 1.00 18.36 199 GLY A N 1
ATOM 1452 C CA . GLY A 1 199 ? 23.355 -0.145 79.759 1.00 19.86 199 GLY A CA 1
ATOM 1453 C C . GLY A 1 199 ? 22.142 -1.062 79.709 1.00 19.27 199 GLY A C 1
ATOM 1454 O O . GLY A 1 199 ? 21.433 -1.154 78.696 1.00 18.45 199 GLY A O 1
ATOM 1455 N N . GLU A 1 200 ? 21.887 -1.718 80.834 1.00 19.07 200 GLU A N 1
ATOM 1456 C CA . GLU A 1 200 ? 20.761 -2.628 80.968 1.00 20.26 200 GLU A CA 1
ATOM 1457 C C . GLU A 1 200 ? 19.420 -1.934 80.746 1.00 20.09 200 GLU A C 1
ATOM 1458 O O . GLU A 1 200 ? 18.598 -2.404 79.966 1.00 20.54 200 GLU A O 1
ATOM 1464 N N . ILE A 1 201 ? 19.200 -0.802 81.408 1.00 19.06 201 ILE A N 1
ATOM 1465 C CA . ILE A 1 201 ? 17.906 -0.141 81.265 1.00 20.46 201 ILE A CA 1
ATOM 1466 C C . ILE A 1 201 ? 17.749 0.494 79.878 1.00 20.76 201 ILE A C 1
ATOM 1467 O O . ILE A 1 201 ? 16.639 0.668 79.408 1.00 16.58 201 ILE A O 1
ATOM 1472 N N . PHE A 1 202 ? 18.864 0.796 79.213 1.00 16.77 202 PHE A N 1
ATOM 1473 C CA . PHE A 1 202 ? 18.794 1.280 77.843 1.00 17.45 202 PHE A CA 1
ATOM 1474 C C . PHE A 1 202 ? 18.682 0.142 76.828 1.00 17.61 202 PHE A C 1
ATOM 1475 O O . PHE A 1 202 ? 18.661 0.397 75.633 1.00 16.99 202 PHE A O 1
ATOM 1483 N N . SER A 1 203 ? 18.615 -1.101 77.301 1.00 17.31 203 SER A N 1
ATOM 1484 C CA . SER A 1 203 ? 18.438 -2.258 76.409 1.00 19.79 203 SER A CA 1
ATOM 1485 C C . SER A 1 203 ? 19.627 -2.542 75.494 1.00 18.16 203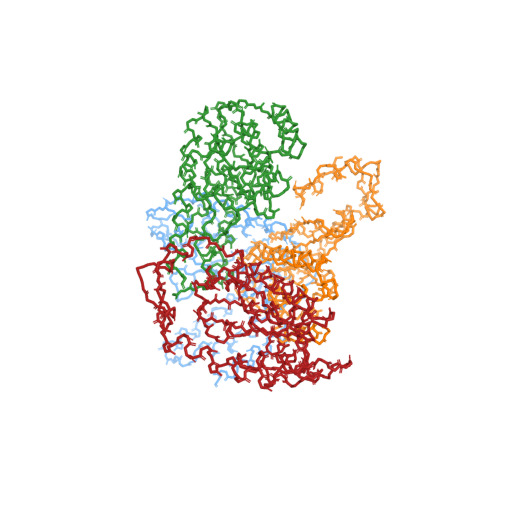 SER A C 1
ATOM 1486 O O . SER A 1 203 ? 19.461 -3.155 74.465 1.00 20.26 203 SER A O 1
ATOM 1489 N N . TYR A 1 204 ? 20.821 -2.095 75.847 1.00 20.25 204 TYR A N 1
ATOM 1490 C CA . TYR A 1 204 ? 21.963 -2.386 75.003 1.00 20.20 204 TYR A CA 1
ATOM 1491 C C . TYR A 1 204 ? 22.251 -3.874 75.095 1.00 22.05 204 TYR A C 1
ATOM 1492 O O . TYR A 1 204 ? 21.886 -4.531 76.073 1.00 20.55 204 TYR A O 1
ATOM 1501 N N . MET A 1 205 ? 22.908 -4.404 74.076 1.00 21.54 205 MET A N 1
ATOM 1502 C CA . MET A 1 205 ? 23.291 -5.803 74.107 1.00 25.45 205 MET A CA 1
ATOM 1503 C C . MET A 1 205 ? 24.363 -6.092 75.156 1.00 23.69 205 MET A C 1
ATOM 1504 O O . MET A 1 205 ? 25.287 -5.302 75.359 1.00 20.55 205 MET A O 1
ATOM 1509 N N . PRO A 1 206 ? 24.199 -7.212 75.864 1.00 25.14 206 PRO A N 1
ATOM 1510 C CA . PRO A 1 206 ? 25.085 -7.604 76.969 1.00 27.10 206 PRO A CA 1
ATOM 1511 C C . PRO A 1 206 ? 26.550 -7.512 76.560 1.00 24.80 206 PRO A C 1
ATOM 1512 O O . PRO A 1 206 ? 27.360 -7.076 77.364 1.00 23.57 206 PRO A O 1
ATOM 1516 N N . GLY A 1 207 ? 26.863 -7.882 75.317 1.00 25.75 207 GLY A N 1
ATOM 1517 C CA . GLY A 1 207 ? 28.204 -7.761 74.774 1.00 21.47 207 GLY A CA 1
ATOM 1518 C C . GLY A 1 207 ? 28.713 -6.333 74.673 1.00 26.80 207 GLY A C 1
ATOM 1519 O O . GLY A 1 207 ? 29.878 -6.049 74.979 1.00 26.37 207 GLY A O 1
ATOM 1520 N N . GLU A 1 208 ? 27.855 -5.419 74.236 1.00 20.53 208 GLU A N 1
ATOM 1521 C CA . GLU A 1 208 ? 28.261 -4.020 74.142 1.00 23.63 208 GLU A CA 1
ATOM 1522 C C . GLU A 1 208 ? 28.482 -3.392 75.515 1.00 22.11 208 GLU A C 1
ATOM 1523 O O . GLU A 1 208 ? 29.352 -2.539 75.682 1.00 23.74 208 GLU A O 1
ATOM 1529 N N . ILE A 1 209 ? 27.704 -3.833 76.492 1.00 18.13 209 ILE A N 1
ATOM 1530 C CA . ILE A 1 209 ? 27.858 -3.355 77.859 1.00 25.39 209 ILE A CA 1
ATOM 1531 C C . ILE A 1 209 ? 29.188 -3.840 78.474 1.00 24.80 209 ILE A C 1
ATOM 1532 O O . ILE A 1 209 ? 29.912 -3.058 79.109 1.00 22.22 209 ILE A O 1
ATOM 1537 N N . ASP A 1 210 ? 29.512 -5.120 78.281 1.00 22.80 210 ASP A N 1
ATOM 1538 C CA . ASP A 1 210 ? 30.801 -5.645 78.736 1.00 23.77 210 ASP A CA 1
ATOM 1539 C C . ASP A 1 210 ? 31.916 -4.836 78.122 1.00 23.01 210 ASP A C 1
ATOM 1540 O O . ASP A 1 210 ? 32.834 -4.390 78.801 1.00 28.87 210 ASP A O 1
ATOM 1545 N N . SER A 1 211 ? 31.837 -4.651 76.821 1.00 23.29 211 SER A N 1
ATOM 1546 C CA . SER A 1 211 ? 32.867 -3.917 76.127 1.00 24.09 211 SER A CA 1
ATOM 1547 C C . SER A 1 211 ? 33.009 -2.483 76.680 1.00 25.81 211 SER A C 1
ATOM 1548 O O . SER A 1 211 ? 34.111 -1.942 76.730 1.00 22.14 211 SER A O 1
ATOM 1551 N N . TYR A 1 212 ? 31.904 -1.876 77.117 1.00 24.32 212 TYR A N 1
ATOM 1552 C CA . TYR A 1 212 ? 31.985 -0.524 77.678 1.00 24.12 212 TYR A CA 1
ATOM 1553 C C . TYR A 1 212 ? 32.618 -0.527 79.079 1.00 22.96 212 TYR A C 1
ATOM 1554 O O . TYR A 1 212 ? 33.396 0.356 79.409 1.00 20.84 212 TYR A O 1
ATOM 1563 N N . MET A 1 213 ? 32.290 -1.530 79.888 1.00 20.64 213 MET A N 1
ATOM 1564 C CA . MET A 1 213 ? 32.883 -1.662 81.209 1.00 20.94 213 MET A CA 1
ATOM 1565 C C . MET A 1 213 ? 34.384 -1.886 81.089 1.00 23.93 213 MET A C 1
ATOM 1566 O O . MET A 1 213 ? 35.142 -1.367 81.891 1.00 25.17 213 MET A O 1
ATOM 1571 N N . LYS A 1 214 ? 34.816 -2.636 80.077 1.00 25.14 214 LYS A N 1
ATOM 1572 C CA . LYS A 1 214 ? 36.253 -2.818 79.846 1.00 27.37 214 LYS A CA 1
ATOM 1573 C C . LYS A 1 214 ? 36.956 -1.517 79.445 1.00 28.66 214 LYS A C 1
ATOM 1574 O O . LYS A 1 214 ? 38.069 -1.244 79.907 1.00 27.83 214 LYS A O 1
ATOM 1580 N N . TYR A 1 215 ? 36.306 -0.716 78.601 1.00 22.84 215 TYR A N 1
ATOM 1581 C CA . TYR A 1 215 ? 36.795 0.623 78.286 1.00 20.62 215 TYR A CA 1
ATOM 1582 C C . TYR A 1 215 ? 36.912 1.528 79.539 1.00 26.45 215 TYR A C 1
ATOM 1583 O O . TYR A 1 215 ? 37.928 2.210 79.734 1.00 21.47 215 TYR A O 1
ATOM 1592 N N . ILE A 1 216 ? 35.878 1.537 80.386 1.00 23.72 216 ILE A N 1
ATOM 1593 C CA . ILE A 1 216 ? 35.927 2.287 81.649 1.00 21.31 216 ILE A CA 1
ATOM 1594 C C . ILE A 1 216 ? 37.052 1.746 82.551 1.00 25.09 216 ILE A C 1
ATOM 1595 O O . ILE A 1 216 ? 37.834 2.507 83.135 1.00 21.46 216 ILE A O 1
ATOM 1600 N N . ASN A 1 217 ? 37.123 0.422 82.662 1.00 23.97 217 ASN A N 1
ATOM 1601 C CA . ASN A 1 217 ? 38.154 -0.203 83.470 1.00 26.30 217 ASN A CA 1
ATOM 1602 C C . ASN A 1 217 ? 39.553 0.236 83.038 1.00 28.81 217 ASN A C 1
ATOM 1603 O O . ASN A 1 217 ? 40.376 0.601 83.865 1.00 27.89 217 ASN A O 1
ATOM 1608 N N . ASN A 1 218 ? 39.808 0.215 81.740 1.00 26.69 218 ASN A N 1
ATOM 1609 C CA . ASN A 1 218 ? 41.087 0.675 81.222 1.00 30.92 218 ASN A CA 1
ATOM 1610 C C . ASN A 1 218 ? 41.430 2.099 81.622 1.00 30.87 218 ASN A C 1
ATOM 1611 O O . ASN A 1 218 ? 42.540 2.370 82.058 1.00 28.91 218 ASN A O 1
ATOM 1616 N N . LYS A 1 219 ? 40.473 3.002 81.480 1.00 27.38 219 LYS A N 1
ATOM 1617 C CA . LYS A 1 219 ? 40.619 4.367 81.982 1.00 34.20 219 LYS A CA 1
ATOM 1618 C C . LYS A 1 219 ? 41.184 4.505 83.416 1.00 40.76 219 LYS A C 1
ATOM 1619 O O . LYS A 1 219 ? 41.705 5.565 83.764 1.00 41.59 219 LYS A O 1
ATOM 1625 N N . LEU A 1 220 ? 41.062 3.449 84.230 1.00 43.54 220 LEU A N 1
ATOM 1626 C CA . LEU A 1 220 ? 41.709 3.344 85.559 1.00 41.45 220 LEU A CA 1
ATOM 1627 C C . LEU A 1 220 ? 43.207 3.666 85.576 1.00 44.91 220 LEU A C 1
ATOM 1628 O O . LEU A 1 220 ? 43.982 3.241 84.704 1.00 49.04 220 LEU A O 1
ATOM 1633 N N . LYS B 1 17 ? -6.635 4.399 37.130 1.00 63.06 17 LYS B N 1
ATOM 1634 C CA . LYS B 1 17 ? -5.887 5.619 37.422 1.00 62.34 17 LYS B CA 1
ATOM 1635 C C . LYS B 1 17 ? -4.768 5.387 38.433 1.00 57.41 17 LYS B C 1
ATOM 1636 O O . LYS B 1 17 ? -3.676 5.939 38.294 1.00 50.69 17 LYS B O 1
ATOM 1642 N N . TYR B 1 18 ? -5.038 4.571 39.447 1.00 56.52 18 TYR B N 1
ATOM 1643 C CA . TYR B 1 18 ? -4.069 4.356 40.521 1.00 58.33 18 TYR B CA 1
ATOM 1644 C C . TYR B 1 18 ? -2.765 3.750 40.004 1.00 52.11 18 TYR B C 1
ATOM 1645 O O . TYR B 1 18 ? -1.694 4.004 40.564 1.00 49.51 18 TYR B O 1
ATOM 1654 N N . ALA B 1 19 ? -2.855 2.974 38.923 1.00 47.85 19 ALA B N 1
ATOM 1655 C CA . ALA B 1 19 ? -1.665 2.437 38.262 1.00 44.76 19 ALA B CA 1
ATOM 1656 C C . ALA B 1 19 ? -0.882 3.547 37.562 1.00 45.35 19 ALA B C 1
ATOM 1657 O O . ALA B 1 19 ? 0.324 3.436 37.332 1.00 43.27 19 ALA B O 1
ATOM 1659 N N . GLU B 1 20 ? -1.576 4.620 37.214 1.00 46.47 20 GLU B N 1
ATOM 1660 C CA . GLU B 1 20 ? -0.906 5.783 36.675 1.00 44.56 20 GLU B CA 1
ATOM 1661 C C . GLU B 1 20 ? -0.372 6.593 37.837 1.00 46.25 20 GLU B C 1
ATOM 1662 O O . GLU B 1 20 ? 0.745 7.106 37.794 1.00 42.28 20 GLU B O 1
ATOM 1668 N N . HIS B 1 21 ? -1.175 6.681 38.890 1.00 48.59 21 HIS B N 1
ATOM 1669 C CA . HIS B 1 21 ? -0.825 7.500 40.037 1.00 52.12 21 HIS B CA 1
ATOM 1670 C C . HIS B 1 21 ? 0.408 7.012 40.826 1.00 47.84 21 HIS B C 1
ATOM 1671 O O . HIS B 1 21 ? 1.335 7.794 41.067 1.00 47.48 21 HIS B O 1
ATOM 1678 N N . VAL B 1 22 ? 0.431 5.742 41.226 1.00 42.22 22 VAL B N 1
ATOM 1679 C CA . VAL B 1 22 ? 1.547 5.266 42.048 1.00 42.46 22 VAL B CA 1
ATOM 1680 C C . VAL B 1 22 ? 2.891 5.550 41.383 1.00 40.03 22 VAL B C 1
ATOM 1681 O O . VAL B 1 22 ? 3.865 5.884 42.058 1.00 38.03 22 VAL B O 1
ATOM 1685 N N . VAL B 1 23 ? 2.937 5.455 40.058 1.00 34.18 23 VAL B N 1
ATOM 1686 C CA . VAL B 1 23 ? 4.181 5.702 39.358 1.00 34.41 23 VAL B CA 1
ATOM 1687 C C . VAL B 1 23 ? 4.520 7.182 39.325 1.00 38.74 23 VAL B C 1
ATOM 1688 O O . VAL B 1 23 ? 5.656 7.566 39.620 1.00 40.89 23 VAL B O 1
ATOM 1692 N N . LYS B 1 24 ? 3.548 8.016 38.977 1.00 35.25 24 LYS B N 1
ATOM 1693 C CA . LYS B 1 24 ? 3.796 9.454 38.942 1.00 41.51 24 LYS B CA 1
ATOM 1694 C C . LYS B 1 24 ? 4.192 9.941 40.324 1.00 42.36 24 LYS B C 1
ATOM 1695 O O . LYS B 1 24 ? 4.944 10.907 40.465 1.00 40.93 24 LYS B O 1
ATOM 1701 N N . ASN B 1 25 ? 3.684 9.250 41.340 1.00 44.16 25 ASN B N 1
ATOM 1702 C CA . ASN B 1 25 ? 4.036 9.539 42.719 1.00 41.67 25 ASN B CA 1
ATOM 1703 C C . ASN B 1 25 ? 5.538 9.491 42.956 1.00 40.58 25 ASN B C 1
ATOM 1704 O O . ASN B 1 25 ? 6.121 10.413 43.534 1.00 46.26 25 ASN B O 1
ATOM 1709 N N . ILE B 1 26 ? 6.164 8.408 42.512 1.00 40.14 26 ILE B N 1
ATOM 1710 C CA . ILE B 1 26 ? 7.574 8.165 42.814 1.00 36.61 26 ILE B CA 1
ATOM 1711 C C . ILE B 1 26 ? 8.493 8.599 41.679 1.00 33.29 26 ILE B C 1
ATOM 1712 O O . ILE B 1 26 ? 9.713 8.651 41.845 1.00 37.06 26 ILE B O 1
ATOM 1717 N N . TYR B 1 27 ? 7.900 8.909 40.529 1.00 30.93 27 TYR B N 1
ATOM 1718 C CA . TYR B 1 27 ? 8.653 9.232 39.318 1.00 34.55 27 TYR B CA 1
ATOM 1719 C C . TYR B 1 27 ? 7.854 10.273 38.547 1.00 37.33 27 TYR B C 1
ATOM 1720 O O . TYR B 1 27 ? 7.221 9.964 37.540 1.00 37.61 27 TYR B O 1
ATOM 1729 N N . PRO B 1 28 ? 7.870 11.514 39.030 1.00 36.16 28 PRO B N 1
ATOM 1730 C CA . PRO B 1 28 ? 6.959 12.547 38.540 1.00 39.10 28 PRO B CA 1
ATOM 1731 C C . PRO B 1 28 ? 7.296 12.973 37.118 1.00 37.64 28 PRO B C 1
ATOM 1732 O O . PRO B 1 28 ? 6.391 13.324 36.365 1.00 39.72 28 PRO B O 1
ATOM 1736 N N . GLU B 1 29 ? 8.579 12.922 36.768 1.00 38.09 29 GLU B N 1
ATOM 1737 C CA . GLU B 1 29 ? 9.073 13.349 35.454 1.00 37.86 29 GLU B CA 1
ATOM 1738 C C . GLU B 1 29 ? 9.007 12.250 34.386 1.00 38.63 29 GLU B C 1
ATOM 1739 O O . GLU B 1 29 ? 9.606 12.370 33.327 1.00 39.92 29 GLU B O 1
ATOM 1745 N N . ILE B 1 30 ? 8.274 11.181 34.656 1.00 38.31 30 ILE B N 1
ATOM 1746 C CA . ILE B 1 30 ? 8.185 10.089 33.699 1.00 37.42 30 ILE B CA 1
ATOM 1747 C C . ILE B 1 30 ? 7.484 10.513 32.401 1.00 44.18 30 ILE B C 1
ATOM 1748 O O . ILE B 1 30 ? 6.491 11.252 32.420 1.00 41.42 30 ILE B O 1
ATOM 1753 N N . LYS B 1 31 ? 8.008 10.033 31.276 1.00 45.97 31 LYS B N 1
ATOM 1754 C CA . LYS B 1 31 ? 7.393 10.278 29.973 1.00 50.19 31 LYS B CA 1
ATOM 1755 C C . LYS B 1 31 ? 5.952 9.767 29.935 1.00 47.61 31 LYS B C 1
ATOM 1756 O O . LYS B 1 31 ? 5.695 8.588 30.174 1.00 39.93 31 LYS B O 1
ATOM 1762 N N . HIS B 1 32 ? 5.020 10.665 29.628 1.00 50.24 32 HIS B N 1
ATOM 1763 C CA . HIS B 1 32 ? 3.598 10.338 29.628 1.00 50.01 32 HIS B CA 1
ATOM 1764 C C . HIS B 1 32 ? 3.229 9.189 28.681 1.00 48.73 32 HIS B C 1
ATOM 1765 O O . HIS B 1 32 ? 2.280 8.440 28.953 1.00 42.99 32 HIS B O 1
ATOM 1772 N N . ASP B 1 33 ? 3.971 9.067 27.576 1.00 45.91 33 ASP B N 1
ATOM 1773 C CA . ASP B 1 33 ? 3.801 7.962 26.630 1.00 46.12 33 ASP B CA 1
ATOM 1774 C C . ASP B 1 33 ? 3.833 6.606 27.320 1.00 45.37 33 ASP B C 1
ATOM 1775 O O . ASP B 1 33 ? 3.107 5.683 26.936 1.00 43.97 33 ASP B O 1
ATOM 1780 N N . TYR B 1 34 ? 4.685 6.505 28.338 1.00 40.45 34 TYR B N 1
ATOM 1781 C CA . TYR B 1 34 ? 4.809 5.310 29.163 1.00 38.99 34 TYR B CA 1
ATOM 1782 C C . TYR B 1 34 ? 3.465 4.662 29.467 1.00 36.52 34 TYR B C 1
ATOM 1783 O O . TYR B 1 34 ? 3.315 3.452 29.341 1.00 35.89 34 TYR B O 1
ATOM 1792 N N . PHE B 1 35 ? 2.492 5.474 29.860 1.00 32.15 35 PHE B N 1
ATOM 1793 C CA . PHE B 1 35 ? 1.222 4.953 30.334 1.00 36.29 35 PHE B CA 1
ATOM 1794 C C . PHE B 1 35 ? 0.288 4.532 29.197 1.00 43.23 35 PHE B C 1
ATOM 1795 O O . PHE B 1 35 ? -0.682 3.802 29.421 1.00 40.95 35 PHE B O 1
ATOM 1803 N N . ASN B 1 36 ? 0.588 4.982 27.981 1.00 39.21 36 ASN B N 1
ATOM 1804 C CA . ASN B 1 36 ? -0.198 4.579 26.820 1.00 45.05 36 ASN B CA 1
ATOM 1805 C C . ASN B 1 36 ? 0.271 3.246 26.242 1.00 47.92 36 ASN B C 1
ATOM 1806 O O . ASN B 1 36 ? -0.325 2.719 25.303 1.00 48.72 36 ASN B O 1
ATOM 1811 N N . GLU B 1 37 ? 1.346 2.702 26.801 1.00 45.75 37 GLU B N 1
ATOM 1812 C CA . GLU B 1 37 ? 1.837 1.407 26.360 1.00 40.62 37 GLU B CA 1
ATOM 1813 C C . GLU B 1 37 ? 1.160 0.296 27.146 1.00 41.64 37 GLU B C 1
ATOM 1814 O O . GLU B 1 37 ? 0.595 0.526 28.218 1.00 37.81 37 GLU B O 1
ATOM 1820 N N . SER B 1 38 ? 1.204 -0.913 26.606 1.00 39.87 38 SER B N 1
ATOM 1821 C CA . SER B 1 38 ? 0.719 -2.056 27.348 1.00 38.65 38 SER B CA 1
ATOM 1822 C C . SER B 1 38 ? 1.770 -2.476 28.370 1.00 40.63 38 SER B C 1
ATOM 1823 O O . SER B 1 38 ? 2.979 -2.324 28.143 1.00 35.59 38 SER B O 1
ATOM 1826 N N . PRO B 1 39 ? 1.309 -2.999 29.509 1.00 37.49 39 PRO B N 1
ATOM 1827 C CA . PRO B 1 39 ? 2.216 -3.571 30.504 1.00 33.99 39 PRO B CA 1
ATOM 1828 C C . PRO B 1 39 ? 3.143 -4.578 29.836 1.00 33.96 39 PRO B C 1
ATOM 1829 O O . PRO B 1 39 ? 2.668 -5.368 29.017 1.00 34.38 39 PRO B O 1
ATOM 1833 N N . ASN B 1 40 ? 4.433 -4.556 30.168 1.00 30.75 40 ASN B N 1
ATOM 1834 C CA . ASN B 1 40 ? 5.360 -5.564 29.645 1.00 29.18 40 ASN B CA 1
ATOM 1835 C C . ASN B 1 40 ? 5.363 -6.829 30.500 1.00 28.51 40 ASN B C 1
ATOM 1836 O O . ASN B 1 40 ? 4.654 -6.919 31.503 1.00 27.32 40 ASN B O 1
ATOM 1841 N N . ILE B 1 41 ? 6.163 -7.809 30.105 1.00 27.02 41 ILE B N 1
ATOM 1842 C CA . ILE B 1 41 ? 6.158 -9.086 30.799 1.00 26.44 41 ILE B CA 1
ATOM 1843 C C . ILE B 1 41 ? 6.472 -8.908 32.289 1.00 29.12 41 ILE B C 1
ATOM 1844 O O . ILE B 1 41 ? 5.957 -9.651 33.129 1.00 30.55 41 ILE B O 1
ATOM 1849 N N . TYR B 1 42 ? 7.295 -7.911 32.616 1.00 23.74 42 TYR B N 1
ATOM 1850 C CA . TYR B 1 42 ? 7.669 -7.666 34.004 1.00 23.89 42 TYR B CA 1
ATOM 1851 C C . TYR B 1 42 ? 6.554 -6.963 34.779 1.00 26.43 42 TYR B C 1
ATOM 1852 O O . TYR B 1 42 ? 6.230 -7.361 35.888 1.00 26.53 42 TYR B O 1
ATOM 1861 N N . ASP B 1 43 ? 5.962 -5.926 34.193 1.00 26.00 43 ASP B N 1
ATOM 1862 C CA . ASP B 1 43 ? 4.829 -5.250 34.825 1.00 28.10 43 ASP B CA 1
ATOM 1863 C C . ASP B 1 43 ? 3.675 -6.206 35.146 1.00 29.82 43 ASP B C 1
ATOM 1864 O O . ASP B 1 43 ? 2.943 -5.997 36.123 1.00 30.33 43 ASP B O 1
ATOM 1869 N N . LYS B 1 44 ? 3.506 -7.240 34.325 1.00 26.72 44 LYS B N 1
ATOM 1870 C CA . LYS B 1 44 ? 2.316 -8.093 34.421 1.00 32.46 44 LYS B CA 1
ATOM 1871 C C . LYS B 1 44 ? 2.271 -8.931 35.698 1.00 31.54 44 LYS B C 1
ATOM 1872 O O . LYS B 1 44 ? 1.228 -9.486 36.035 1.00 32.49 44 LYS B O 1
ATOM 1878 N N . LYS B 1 45 ? 3.402 -9.017 36.398 1.00 28.47 45 LYS B N 1
ATOM 1879 C CA . LYS B 1 45 ? 3.437 -9.572 37.747 1.00 28.68 45 LYS B CA 1
ATOM 1880 C C . LYS B 1 45 ? 2.593 -8.753 38.733 1.00 27.88 45 LYS B C 1
ATOM 1881 O O . LYS B 1 45 ? 2.072 -9.285 39.716 1.00 30.43 45 LYS B O 1
ATOM 1887 N N . TYR B 1 46 ? 2.431 -7.465 38.443 1.00 28.73 46 TYR B N 1
ATOM 1888 C CA . TYR B 1 46 ? 1.923 -6.512 39.422 1.00 29.25 46 TYR B CA 1
ATOM 1889 C C . TYR B 1 46 ? 0.645 -5.823 38.977 1.00 31.71 46 TYR B C 1
ATOM 1890 O O . TYR B 1 46 ? -0.157 -5.397 39.807 1.00 31.73 46 TYR B O 1
ATOM 1899 N N . ILE B 1 47 ? 0.462 -5.702 37.667 1.00 30.72 47 ILE B N 1
ATOM 1900 C CA . ILE B 1 47 ? -0.736 -5.067 37.136 1.00 32.68 47 ILE B CA 1
ATOM 1901 C C . ILE B 1 47 ? -1.349 -5.893 36.005 1.00 33.83 47 ILE B C 1
ATOM 1902 O O . ILE B 1 47 ? -0.721 -6.814 35.477 1.00 34.11 47 ILE B O 1
ATOM 1907 N N . SER B 1 48 ? -2.586 -5.561 35.652 1.00 34.62 48 SER B N 1
ATOM 1908 C CA . SER B 1 48 ? -3.223 -6.103 34.454 1.00 38.95 48 SER B CA 1
ATOM 1909 C C . SER B 1 48 ? -4.087 -5.019 33.811 1.00 42.47 48 SER B C 1
ATOM 1910 O O . SER B 1 48 ? -4.755 -4.243 34.511 1.00 40.35 48 SER B O 1
ATOM 1913 N N . GLY B 1 49 ? -4.047 -4.951 32.481 1.00 43.25 49 GLY B N 1
ATOM 1914 C CA . GLY B 1 49 ? -4.777 -3.924 31.756 1.00 38.05 49 GLY B CA 1
ATOM 1915 C C . GLY B 1 49 ? -4.285 -3.732 30.334 1.00 45.21 49 GLY B C 1
ATOM 1916 O O . GLY B 1 49 ? -3.169 -4.132 29.986 1.00 41.85 49 GLY B O 1
ATOM 1917 N N . ILE B 1 50 ? -5.123 -3.105 29.512 1.00 44.11 50 ILE B N 1
ATOM 1918 C CA . ILE B 1 50 ? -4.836 -2.939 28.090 1.00 47.08 50 ILE B CA 1
ATOM 1919 C C . ILE B 1 50 ? -3.617 -2.028 27.911 1.00 41.84 50 ILE B C 1
ATOM 1920 O O . ILE B 1 50 ? -2.719 -2.309 27.107 1.00 39.39 50 ILE B O 1
ATOM 1925 N N . THR B 1 51 ? -3.601 -0.935 28.669 1.00 38.02 51 THR B N 1
ATOM 1926 C CA . THR B 1 51 ? -2.430 -0.081 28.780 1.00 40.12 51 THR B CA 1
ATOM 1927 C C . THR B 1 51 ? -2.114 0.111 30.251 1.00 41.06 51 THR B C 1
ATOM 1928 O O . THR B 1 51 ? -2.933 -0.203 31.121 1.00 41.84 51 THR B O 1
ATOM 1932 N N . ARG B 1 52 ? -0.932 0.641 30.534 1.00 39.88 52 ARG B N 1
ATOM 1933 C CA . ARG B 1 52 ? -0.526 0.847 31.920 1.00 40.19 52 ARG B CA 1
ATOM 1934 C C . ARG B 1 52 ? -1.419 1.856 32.635 1.00 40.64 52 ARG B C 1
ATOM 1935 O O . ARG B 1 52 ? -1.787 1.655 33.793 1.00 40.98 52 ARG B O 1
ATOM 1943 N N . GLY B 1 53 ? -1.759 2.942 31.942 1.00 42.78 53 GLY B N 1
ATOM 1944 C CA . GLY B 1 53 ? -2.555 4.007 32.525 1.00 41.31 53 GLY B CA 1
ATOM 1945 C C . GLY B 1 53 ? -3.824 3.526 33.206 1.00 43.13 53 GLY B C 1
ATOM 1946 O O . GLY B 1 53 ? -4.115 3.900 34.350 1.00 48.92 53 GLY B O 1
ATOM 1947 N N . VAL B 1 54 ? -4.577 2.685 32.504 1.00 41.52 54 VAL B N 1
ATOM 1948 C CA . VAL B 1 54 ? -5.882 2.238 32.977 1.00 43.39 54 VAL B CA 1
ATOM 1949 C C . VAL B 1 54 ? -5.779 0.865 33.624 1.00 44.53 54 VAL B C 1
ATOM 1950 O O . VAL B 1 54 ? -6.786 0.204 33.879 1.00 47.19 54 VAL B O 1
ATOM 1954 N N . ALA B 1 55 ? -4.552 0.440 33.898 1.00 42.54 55 ALA B N 1
ATOM 1955 C CA . ALA B 1 55 ? -4.332 -0.858 34.520 1.00 42.87 55 ALA B CA 1
ATOM 1956 C C . ALA B 1 55 ? -4.813 -0.902 35.970 1.00 41.80 55 ALA B C 1
ATOM 1957 O O . ALA B 1 55 ? -4.926 0.128 36.651 1.00 38.90 55 ALA B O 1
ATOM 1959 N N . GLU B 1 56 ? -5.108 -2.114 36.421 1.00 39.97 56 GLU B N 1
ATOM 1960 C CA . GLU B 1 56 ? -5.480 -2.356 37.797 1.00 38.89 56 GLU B CA 1
ATOM 1961 C C . GLU B 1 56 ? -4.289 -2.951 38.548 1.00 39.68 56 GLU B C 1
ATOM 1962 O O . GLU B 1 56 ? -3.585 -3.825 38.033 1.00 35.72 56 GLU B O 1
ATOM 1968 N N . LEU B 1 57 ? -4.069 -2.476 39.766 1.00 36.75 57 LEU B N 1
ATOM 1969 C CA . LEU B 1 57 ? -3.034 -3.032 40.620 1.00 37.80 57 LEU B CA 1
ATOM 1970 C C . LEU B 1 57 ? -3.591 -4.303 41.226 1.00 37.20 57 LEU B C 1
ATOM 1971 O O . LEU B 1 57 ? -4.712 -4.308 41.723 1.00 34.21 57 LEU B O 1
ATOM 1976 N N . LYS B 1 58 ? -2.825 -5.384 41.183 1.00 32.05 58 LYS B N 1
ATOM 1977 C CA . LYS B 1 58 ? -3.257 -6.609 41.849 1.00 31.53 58 LYS B CA 1
ATOM 1978 C C . LYS B 1 58 ? -3.224 -6.390 43.359 1.00 34.02 58 LYS B C 1
ATOM 1979 O O . LYS B 1 58 ? -2.259 -5.827 43.889 1.00 29.79 58 LYS B O 1
ATOM 1985 N N . GLN B 1 59 ? -4.276 -6.814 44.052 1.00 32.60 59 GLN B N 1
ATOM 1986 C CA . GLN B 1 59 ? -4.357 -6.568 45.487 1.00 35.76 59 GLN B CA 1
ATOM 1987 C C . GLN B 1 59 ? -3.227 -7.296 46.176 1.00 37.46 59 GLN B C 1
ATOM 1988 O O . GLN B 1 59 ? -2.588 -6.775 47.096 1.00 35.20 59 GLN B O 1
ATOM 1994 N N . GLU B 1 60 ? -2.974 -8.511 45.713 1.00 33.32 60 GLU B N 1
ATOM 1995 C CA . GLU B 1 60 ? -2.011 -9.359 46.377 1.00 35.84 60 GLU B CA 1
ATOM 1996 C C . GLU B 1 60 ? -0.588 -9.025 45.930 1.00 37.22 60 GLU B C 1
ATOM 1997 O O . GLU B 1 60 ? 0.269 -8.713 46.757 1.00 34.68 60 GLU B O 1
ATOM 2003 N N . GLU B 1 61 ? -0.348 -9.072 44.623 1.00 33.40 61 GLU B N 1
ATOM 2004 C CA . GLU B 1 61 ? 1.012 -8.991 44.104 1.00 32.41 61 GLU B CA 1
ATOM 2005 C C . GLU B 1 61 ? 1.608 -7.597 44.209 1.00 30.11 61 GLU B C 1
ATOM 2006 O O . GLU B 1 61 ? 2.823 -7.448 44.290 1.00 30.16 61 GLU B O 1
ATOM 2012 N N . PHE B 1 62 ? 0.765 -6.575 44.182 1.00 25.98 62 PHE B N 1
ATOM 2013 C CA . PHE B 1 62 ? 1.278 -5.235 44.356 1.00 28.33 62 PHE B CA 1
ATOM 2014 C C . PHE B 1 62 ? 0.903 -4.639 45.711 1.00 30.69 62 PHE B C 1
ATOM 2015 O O . PHE B 1 62 ? 1.783 -4.391 46.538 1.00 25.88 62 PHE B O 1
ATOM 2023 N N . VAL B 1 63 ? -0.401 -4.432 45.923 1.00 31.62 63 VAL B N 1
ATOM 2024 C CA . VAL B 1 63 ? -0.922 -3.696 47.076 1.00 27.62 63 VAL B CA 1
ATOM 2025 C C . VAL B 1 63 ? -0.521 -4.299 48.420 1.00 29.65 63 VAL B C 1
ATOM 2026 O O . VAL B 1 63 ? 0.092 -3.622 49.244 1.00 32.19 63 VAL B O 1
ATOM 2030 N N . ASN B 1 64 ? -0.869 -5.563 48.641 1.00 29.45 64 ASN B N 1
ATOM 2031 C CA . ASN B 1 64 ? -0.476 -6.263 49.859 1.00 31.47 64 ASN B CA 1
ATOM 2032 C C . ASN B 1 64 ? 1.028 -6.432 49.989 1.00 31.36 64 ASN B C 1
ATOM 2033 O O . ASN B 1 64 ? 1.584 -6.266 51.080 1.00 32.79 64 ASN B O 1
ATOM 2038 N N . GLU B 1 65 ? 1.679 -6.784 48.879 1.00 29.35 65 GLU B N 1
ATOM 2039 C CA . GLU B 1 65 ? 3.123 -7.027 48.877 1.00 27.31 65 GLU B CA 1
ATOM 2040 C C . GLU B 1 65 ? 3.872 -5.770 49.288 1.00 25.05 65 GLU B C 1
ATOM 2041 O O . GLU B 1 65 ? 4.799 -5.836 50.085 1.00 25.65 65 GLU B O 1
ATOM 2047 N N . LYS B 1 66 ? 3.450 -4.633 48.737 1.00 26.73 66 LYS B N 1
ATOM 2048 C CA . LYS B 1 66 ? 4.013 -3.332 49.070 1.00 26.51 66 LYS B CA 1
ATOM 2049 C C . LYS B 1 66 ? 3.850 -3.064 50.566 1.00 29.44 66 LYS B C 1
ATOM 2050 O O . LYS B 1 66 ? 4.794 -2.635 51.229 1.00 24.35 66 LYS B O 1
ATOM 2056 N N . ALA B 1 67 ? 2.657 -3.343 51.100 1.00 29.41 67 ALA B N 1
ATOM 2057 C CA . ALA B 1 67 ? 2.416 -3.159 52.526 1.00 26.30 67 ALA B CA 1
ATOM 2058 C C . ALA B 1 67 ? 3.324 -4.067 53.346 1.00 27.28 67 ALA B C 1
ATOM 2059 O O . ALA B 1 67 ? 3.940 -3.628 54.323 1.00 27.49 67 ALA B O 1
ATOM 2061 N N . ARG B 1 68 ? 3.452 -5.322 52.932 1.00 27.25 68 ARG B N 1
ATOM 2062 C CA . ARG B 1 68 ? 4.318 -6.241 53.664 1.00 27.15 68 ARG B CA 1
ATOM 2063 C C . ARG B 1 68 ? 5.779 -5.782 53.656 1.00 28.56 68 ARG B C 1
ATOM 2064 O O . ARG B 1 68 ? 6.434 -5.733 54.698 1.00 28.09 68 ARG B O 1
ATOM 2072 N N . ARG B 1 69 ? 6.281 -5.439 52.476 1.00 27.34 69 ARG B N 1
ATOM 2073 C CA . ARG B 1 69 ? 7.665 -5.009 52.331 1.00 25.42 69 ARG B CA 1
ATOM 2074 C C . ARG B 1 69 ? 7.940 -3.704 53.085 1.00 23.81 69 ARG B C 1
ATOM 2075 O O . ARG B 1 69 ? 8.967 -3.563 53.749 1.00 21.46 69 ARG B O 1
ATOM 2083 N N . PHE B 1 70 ? 7.005 -2.767 53.005 1.00 22.43 70 PHE B N 1
ATOM 2084 C CA . PHE B 1 70 ? 7.160 -1.484 53.671 1.00 22.78 70 PHE B CA 1
ATOM 2085 C C . PHE B 1 70 ? 7.268 -1.671 55.177 1.00 26.04 70 PHE B C 1
ATOM 2086 O O . PHE B 1 70 ? 8.093 -1.041 55.845 1.00 23.29 70 PHE B O 1
ATOM 2094 N N . SER B 1 71 ? 6.429 -2.555 55.703 1.00 26.34 71 SER B N 1
ATOM 2095 C CA . SER B 1 71 ? 6.426 -2.879 57.128 1.00 26.70 71 SER B CA 1
ATOM 2096 C C . SER B 1 71 ? 7.755 -3.551 57.553 1.00 24.52 71 SER B C 1
ATOM 2097 O O . SER B 1 71 ? 8.313 -3.264 58.615 1.00 28.28 71 SER B O 1
ATOM 2100 N N . TYR B 1 72 ? 8.271 -4.436 56.713 1.00 24.97 72 TYR B N 1
ATOM 2101 C CA . TYR B 1 72 ? 9.573 -5.027 56.962 1.00 20.22 72 TYR B CA 1
ATOM 2102 C C . TYR B 1 72 ? 10.698 -3.965 56.916 1.00 23.87 72 TYR B C 1
ATOM 2103 O O . TYR B 1 72 ? 11.631 -4.003 57.719 1.00 21.76 72 TYR B O 1
ATOM 2112 N N . MET B 1 73 ? 10.608 -3.025 55.976 1.00 22.32 73 MET B N 1
ATOM 2113 C CA . MET B 1 73 ? 11.590 -1.941 55.877 1.00 20.80 73 MET B CA 1
ATOM 2114 C C . MET B 1 73 ? 11.610 -0.998 57.091 1.00 19.89 73 MET B C 1
ATOM 2115 O O . MET B 1 73 ? 12.672 -0.535 57.503 1.00 19.98 73 MET B O 1
ATOM 2120 N N . LYS B 1 74 ? 10.443 -0.677 57.638 1.00 17.29 74 LYS B N 1
ATOM 2121 C CA . LYS B 1 74 ? 10.398 0.138 58.844 1.00 23.91 74 LYS B CA 1
ATOM 2122 C C . LYS B 1 74 ? 11.148 -0.569 59.966 1.00 20.01 74 LYS B C 1
ATOM 2123 O O . LYS B 1 74 ? 11.794 0.050 60.790 1.00 23.16 74 LYS B O 1
ATOM 2129 N N . THR B 1 75 ? 11.061 -1.885 59.965 1.00 19.80 75 THR B N 1
ATOM 2130 C CA . THR B 1 75 ? 11.782 -2.729 60.899 1.00 23.65 75 THR B CA 1
ATOM 2131 C C . THR B 1 75 ? 13.296 -2.517 60.835 1.00 23.94 75 THR B C 1
ATOM 2132 O O . THR B 1 75 ? 13.979 -2.520 61.868 1.00 18.62 75 THR B O 1
ATOM 2136 N N . MET B 1 76 ? 13.805 -2.326 59.616 1.00 20.35 76 MET B N 1
ATOM 2137 C CA . MET B 1 76 ? 15.228 -2.191 59.362 1.00 18.51 76 MET B CA 1
ATOM 2138 C C . MET B 1 76 ? 15.686 -0.744 59.315 1.00 17.09 76 MET B C 1
ATOM 2139 O O . MET B 1 76 ? 16.855 -0.463 59.112 1.00 15.72 76 MET B O 1
ATOM 2144 N N . TYR B 1 77 ? 14.757 0.184 59.480 1.00 19.95 77 TYR B N 1
ATOM 2145 C CA . TYR B 1 77 ? 15.066 1.596 59.266 1.00 20.93 77 TYR B CA 1
ATOM 2146 C C . TYR B 1 77 ? 15.735 2.214 60.479 1.00 17.57 77 TYR B C 1
ATOM 2147 O O . TYR B 1 77 ? 15.320 1.979 61.601 1.00 21.69 77 TYR B O 1
ATOM 2156 N N . SER B 1 78 ? 16.751 3.027 60.245 1.00 16.53 78 SER B N 1
ATOM 2157 C CA . SER B 1 78 ? 17.414 3.719 61.329 1.00 17.58 78 SER B CA 1
ATOM 2158 C C . SER B 1 78 ? 17.927 5.074 60.883 1.00 18.63 78 SER B C 1
ATOM 2159 O O . SER B 1 78 ? 17.794 5.454 59.713 1.00 18.05 78 SER B O 1
ATOM 2162 N N . VAL B 1 79 ? 18.512 5.803 61.829 1.00 19.84 79 VAL B N 1
ATOM 2163 C CA . VAL B 1 79 ? 18.997 7.154 61.597 1.00 17.61 79 VAL B CA 1
ATOM 2164 C C . VAL B 1 79 ? 20.438 7.170 61.058 1.00 20.17 79 VAL B C 1
ATOM 2165 O O . VAL B 1 79 ? 21.159 6.179 61.173 1.00 20.14 79 VAL B O 1
ATOM 2169 N N . CYS B 1 80 ? 20.845 8.286 60.458 1.00 17.24 80 CYS B N 1
ATOM 2170 C CA . CYS B 1 80 ? 22.235 8.476 60.063 1.00 21.26 80 CYS B CA 1
ATOM 2171 C C . CYS B 1 80 ? 23.097 8.798 61.297 1.00 21.78 80 CYS B C 1
ATOM 2172 O O . CYS B 1 80 ? 22.661 9.517 62.202 1.00 22.35 80 CYS B O 1
ATOM 2175 N N . PRO B 1 81 ? 24.323 8.263 61.340 1.00 22.23 81 PRO B N 1
ATOM 2176 C CA . PRO B 1 81 ? 25.206 8.524 62.480 1.00 23.19 81 PRO B CA 1
ATOM 2177 C C . PRO B 1 81 ? 25.791 9.923 62.364 1.00 24.93 81 PRO B C 1
ATOM 2178 O O . PRO B 1 81 ? 25.574 10.612 61.362 1.00 21.60 81 PRO B O 1
ATOM 2182 N N . GLU B 1 82 ? 26.514 10.350 63.392 1.00 28.95 82 GLU B N 1
ATOM 2183 C CA . GLU B 1 82 ? 27.090 11.683 63.386 1.00 32.20 82 GLU B CA 1
ATOM 2184 C C . GLU B 1 82 ? 28.004 11.779 62.175 1.00 30.44 82 GLU B C 1
ATOM 2185 O O . GLU B 1 82 ? 27.976 12.760 61.428 1.00 29.20 82 GLU B O 1
ATOM 2191 N N . ALA B 1 83 ? 28.783 10.726 61.963 1.00 28.27 83 ALA B N 1
ATOM 2192 C CA . ALA B 1 83 ? 29.635 10.646 60.791 1.00 29.25 83 ALA B CA 1
ATOM 2193 C C . ALA B 1 83 ? 29.623 9.240 60.195 1.00 29.05 83 ALA B C 1
ATOM 2194 O O . ALA B 1 83 ? 29.784 8.236 60.897 1.00 25.02 83 ALA B O 1
ATOM 2196 N N . PHE B 1 84 ? 29.435 9.183 58.884 1.00 27.70 84 PHE B N 1
ATOM 2197 C CA . PHE B 1 84 ? 29.467 7.921 58.162 1.00 28.45 84 PHE B CA 1
ATOM 2198 C C . PHE B 1 84 ? 30.862 7.260 58.172 1.00 27.97 84 PHE B C 1
ATOM 2199 O O . PHE B 1 84 ? 31.870 7.921 57.972 1.00 28.17 84 PHE B O 1
ATOM 2207 N N . GLU B 1 85 ? 30.904 5.957 58.435 1.00 27.88 85 GLU B N 1
ATOM 2208 C CA . GLU B 1 85 ? 32.083 5.140 58.163 1.00 27.73 85 GLU B CA 1
ATOM 2209 C C . GLU B 1 85 ? 31.832 4.292 56.928 1.00 27.69 85 GLU B C 1
ATOM 2210 O O . GLU B 1 85 ? 30.700 3.922 56.649 1.00 28.52 85 GLU B O 1
ATOM 2216 N N . PRO B 1 86 ? 32.893 3.963 56.184 1.00 30.24 86 PRO B N 1
ATOM 2217 C CA . PRO B 1 86 ? 32.704 3.133 54.995 1.00 26.58 86 PRO B CA 1
ATOM 2218 C C . PRO B 1 86 ? 32.065 1.776 55.318 1.00 26.18 86 PRO B C 1
ATOM 2219 O O . PRO B 1 86 ? 32.340 1.201 56.370 1.00 27.17 86 PRO B O 1
ATOM 2223 N N . ILE B 1 87 ? 31.222 1.285 54.413 1.00 22.07 87 ILE B N 1
ATOM 2224 C CA . ILE B 1 87 ? 30.697 -0.070 54.475 1.00 21.21 87 ILE B CA 1
ATOM 2225 C C . ILE B 1 87 ? 31.557 -0.948 53.588 1.00 21.84 87 ILE B C 1
ATOM 2226 O O . ILE B 1 87 ? 32.344 -0.456 52.780 1.00 19.52 87 ILE B O 1
ATOM 2231 N N . SER B 1 88 ? 31.380 -2.253 53.708 1.00 21.88 88 SER B N 1
ATOM 2232 C CA . SER B 1 88 ? 31.971 -3.163 52.743 1.00 20.43 88 SER B CA 1
ATOM 2233 C C . SER B 1 88 ? 31.063 -3.264 51.522 1.00 20.64 88 SER B C 1
ATOM 2234 O O . SER B 1 88 ? 29.839 -3.339 51.653 1.00 18.66 88 SER B O 1
ATOM 2237 N N . ARG B 1 89 ? 31.677 -3.245 50.339 1.00 21.62 89 ARG B N 1
ATOM 2238 C CA . ARG B 1 89 ? 31.012 -3.584 49.083 1.00 19.93 89 ARG B CA 1
ATOM 2239 C C . ARG B 1 89 ? 30.215 -4.893 49.202 1.00 20.95 89 ARG B C 1
ATOM 2240 O O . ARG B 1 89 ? 29.176 -5.068 48.537 1.00 19.55 89 ARG B O 1
ATOM 2248 N N . ASN B 1 90 ? 30.706 -5.813 50.042 1.00 17.97 90 ASN B N 1
ATOM 2249 C CA . ASN B 1 90 ? 29.987 -7.061 50.341 1.00 19.91 90 ASN B CA 1
ATOM 2250 C C . ASN B 1 90 ? 28.561 -6.863 50.836 1.00 21.70 90 ASN B C 1
ATOM 2251 O O . ASN B 1 90 ? 27.707 -7.740 50.668 1.00 23.47 90 ASN B O 1
ATOM 2256 N N . GLU B 1 91 ? 28.295 -5.713 51.446 1.00 20.75 91 GLU B N 1
ATOM 2257 C CA . GLU B 1 91 ? 26.966 -5.461 51.994 1.00 22.18 91 GLU B CA 1
ATOM 2258 C C . GLU B 1 91 ? 26.004 -4.865 50.956 1.00 21.63 91 GLU B C 1
ATOM 2259 O O . GLU B 1 91 ? 24.800 -4.780 51.202 1.00 20.76 91 GLU B O 1
ATOM 2265 N N . ALA B 1 92 ? 26.532 -4.467 49.798 1.00 19.87 92 ALA B N 1
ATOM 2266 C CA . ALA B 1 92 ? 25.711 -3.839 48.764 1.00 20.53 92 ALA B CA 1
ATOM 2267 C C . ALA B 1 92 ? 25.933 -4.470 47.389 1.00 21.50 92 ALA B C 1
ATOM 2268 O O . ALA B 1 92 ? 26.165 -3.770 46.406 1.00 22.39 92 ALA B O 1
ATOM 2270 N N . SER B 1 93 ? 25.852 -5.796 47.325 1.00 23.40 93 SER B N 1
ATOM 2271 C CA . SER B 1 93 ? 26.109 -6.527 46.080 1.00 23.92 93 SER B CA 1
ATOM 2272 C C . SER B 1 93 ? 24.855 -7.154 45.468 1.00 26.36 93 SER B C 1
ATOM 2273 O O . SER B 1 93 ? 24.922 -7.794 44.415 1.00 26.60 93 SER B O 1
ATOM 2276 N N . THR B 1 94 ? 23.721 -6.962 46.136 1.00 23.56 94 THR B N 1
ATOM 2277 C CA . THR B 1 94 ? 22.421 -7.395 45.644 1.00 22.16 94 THR B CA 1
ATOM 2278 C C . THR B 1 94 ? 21.541 -6.185 45.740 1.00 25.79 94 THR B C 1
ATOM 2279 O O . THR B 1 94 ? 21.861 -5.253 46.473 1.00 23.13 94 THR B O 1
ATOM 2283 N N . PRO B 1 95 ? 20.410 -6.185 45.025 1.00 28.79 95 PRO B N 1
ATOM 2284 C CA . PRO B 1 95 ? 19.522 -5.030 45.177 1.00 26.95 95 PRO B CA 1
ATOM 2285 C C . PRO B 1 95 ? 19.115 -4.778 46.634 1.00 25.67 95 PRO B C 1
ATOM 2286 O O . PRO B 1 95 ? 19.156 -3.624 47.089 1.00 23.00 95 PRO B O 1
ATOM 2290 N N . GLU B 1 96 ? 18.725 -5.834 47.349 1.00 24.31 96 GLU B N 1
ATOM 2291 C CA . GLU B 1 96 ? 18.258 -5.679 48.722 1.00 27.90 96 GLU B CA 1
ATOM 2292 C C . GLU B 1 96 ? 19.343 -5.061 49.598 1.00 21.16 96 GLU B C 1
ATOM 2293 O O . GLU B 1 96 ? 19.084 -4.137 50.361 1.00 19.91 96 GLU B O 1
ATOM 2299 N N . GLY B 1 97 ? 20.557 -5.575 49.475 1.00 21.26 97 GLY B N 1
ATOM 2300 C CA . GLY B 1 97 ? 21.690 -5.025 50.188 1.00 20.01 97 GLY B CA 1
ATOM 2301 C C . GLY B 1 97 ? 21.915 -3.561 49.838 1.00 20.44 97 GLY B C 1
ATOM 2302 O O . GLY B 1 97 ? 22.272 -2.752 50.695 1.00 20.19 97 GLY B O 1
ATOM 2303 N N . SER B 1 98 ? 21.676 -3.214 48.581 1.00 17.17 98 SER B N 1
ATOM 2304 C CA . SER B 1 98 ? 21.881 -1.851 48.125 1.00 19.56 98 SER B CA 1
ATOM 2305 C C . SER B 1 98 ? 20.993 -0.844 48.845 1.00 20.41 98 SER B C 1
ATOM 2306 O O . SER B 1 98 ? 21.436 0.267 49.146 1.00 17.26 98 SER B O 1
ATOM 2309 N N . TRP B 1 99 ? 19.746 -1.208 49.117 1.00 17.16 99 TRP B N 1
ATOM 2310 C CA . TRP B 1 99 ? 18.885 -0.266 49.819 1.00 18.58 99 TRP B CA 1
ATOM 2311 C C . TRP B 1 99 ? 18.855 -0.464 51.329 1.00 17.95 99 TRP B C 1
ATOM 2312 O O . TRP B 1 99 ? 18.581 0.473 52.069 1.00 17.80 99 TRP B O 1
ATOM 2323 N N . LEU B 1 100 ? 19.140 -1.677 51.779 1.00 16.68 100 LEU B N 1
ATOM 2324 C CA . LEU B 1 100 ? 19.194 -1.959 53.199 1.00 17.80 100 LEU B CA 1
ATOM 2325 C C . LEU B 1 100 ? 20.270 -1.104 53.893 1.00 19.17 100 LEU B C 1
ATOM 2326 O O . LEU B 1 100 ? 20.036 -0.532 54.960 1.00 16.33 100 LEU B O 1
ATOM 2331 N N . THR B 1 101 ? 21.446 -1.020 53.276 1.00 19.32 101 THR B N 1
ATOM 2332 C CA . THR B 1 101 ? 22.543 -0.244 53.836 1.00 19.24 101 THR B CA 1
ATOM 2333 C C . THR B 1 101 ? 22.201 1.247 53.894 1.00 15.55 101 THR B C 1
ATOM 2334 O O . THR B 1 101 ? 22.736 1.977 54.719 1.00 16.74 101 THR B O 1
ATOM 2338 N N . VAL B 1 102 ? 21.317 1.694 53.014 1.00 14.53 102 VAL B N 1
ATOM 2339 C CA . VAL B 1 102 ? 20.867 3.081 53.045 1.00 17.44 102 VAL B CA 1
ATOM 2340 C C . VAL B 1 102 ? 19.794 3.325 54.133 1.00 17.35 102 VAL B C 1
ATOM 2341 O O . VAL B 1 102 ? 19.946 4.226 54.969 1.00 17.05 102 VAL B O 1
ATOM 2345 N N . ILE B 1 103 ? 18.730 2.521 54.140 1.00 15.01 103 ILE B N 1
ATOM 2346 C CA . ILE B 1 103 ? 17.626 2.745 55.086 1.00 15.29 103 ILE B CA 1
ATOM 2347 C C . ILE B 1 103 ? 18.024 2.523 56.550 1.00 16.01 103 ILE B C 1
ATOM 2348 O O . ILE B 1 103 ? 17.457 3.134 57.458 1.00 16.88 103 ILE B O 1
ATOM 2353 N N . SER B 1 104 ? 18.996 1.651 56.776 1.00 15.46 104 SER B N 1
ATOM 2354 C CA . SER B 1 104 ? 19.512 1.419 58.125 1.00 18.91 104 SER B CA 1
ATOM 2355 C C . SER B 1 104 ? 20.539 2.476 58.535 1.00 17.01 104 SER B C 1
ATOM 2356 O O . SER B 1 104 ? 21.118 2.383 59.596 1.00 20.79 104 SER B O 1
ATOM 2359 N N . GLY B 1 105 ? 20.792 3.456 57.672 1.00 20.01 105 GLY B N 1
ATOM 2360 C CA . GLY B 1 105 ? 21.628 4.589 58.033 1.00 14.78 105 GLY B CA 1
ATOM 2361 C C . GLY B 1 105 ? 23.121 4.345 57.947 1.00 21.41 105 GLY B C 1
ATOM 2362 O O . GLY B 1 105 ? 23.916 5.185 58.406 1.00 22.42 105 GLY B O 1
ATOM 2363 N N . LYS B 1 106 ? 23.516 3.213 57.361 1.00 17.63 106 LYS B N 1
ATOM 2364 C CA . LYS B 1 106 ? 24.931 2.877 57.238 1.00 20.31 106 LYS B CA 1
ATOM 2365 C C . LYS B 1 106 ? 25.678 3.748 56.220 1.00 21.13 106 LYS B C 1
ATOM 2366 O O . LYS B 1 106 ? 26.899 3.909 56.328 1.00 19.31 106 LYS B O 1
ATOM 2372 N N . ARG B 1 107 ? 24.953 4.278 55.235 1.00 15.39 107 ARG B N 1
ATOM 2373 C CA . ARG B 1 107 ? 25.544 5.109 54.183 1.00 18.84 107 ARG B CA 1
ATOM 2374 C C . ARG B 1 107 ? 24.458 5.968 53.515 1.00 17.96 107 ARG B C 1
ATOM 2375 O O . ARG B 1 107 ? 23.268 5.631 53.577 1.00 18.66 107 ARG B O 1
ATOM 2383 N N . PRO B 1 108 ? 24.855 7.089 52.892 1.00 16.36 108 PRO B N 1
ATOM 2384 C CA . PRO B 1 108 ? 23.857 8.027 52.353 1.00 17.56 108 PRO B CA 1
ATOM 2385 C C . PRO B 1 108 ? 23.242 7.684 50.983 1.00 16.48 108 PRO B C 1
ATOM 2386 O O . PRO B 1 108 ? 22.196 8.239 50.656 1.00 15.36 108 PRO B O 1
ATOM 2390 N N . MET B 1 109 ? 23.855 6.808 50.199 1.00 15.47 109 MET B N 1
ATOM 2391 C CA . MET B 1 109 ? 23.340 6.564 48.846 1.00 16.86 109 MET B CA 1
ATOM 2392 C C . MET B 1 109 ? 23.644 5.154 48.340 1.00 14.05 109 MET B C 1
ATOM 2393 O O . MET B 1 109 ? 24.642 4.554 48.707 1.00 12.33 109 MET B O 1
ATOM 2398 N N . GLY B 1 110 ? 22.753 4.640 47.501 1.00 15.76 110 GLY B N 1
ATOM 2399 C CA . GLY B 1 110 ? 22.867 3.298 46.974 1.00 14.59 110 GLY B CA 1
ATOM 2400 C C . GLY B 1 110 ? 22.153 3.234 45.643 1.00 19.71 110 GLY B C 1
ATOM 2401 O O . GLY B 1 110 ? 21.292 4.064 45.349 1.00 17.15 110 GLY B O 1
ATOM 2402 N N . GLN B 1 111 ? 22.531 2.266 44.819 1.00 21.11 111 GLN B N 1
ATOM 2403 C CA . GLN B 1 111 ? 21.950 2.156 43.498 1.00 19.63 111 GLN B CA 1
ATOM 2404 C C . GLN B 1 111 ? 21.665 0.701 43.144 1.00 21.04 111 GLN B C 1
ATOM 2405 O O . GLN B 1 111 ? 22.459 -0.202 43.423 1.00 23.84 111 GLN B O 1
ATOM 2411 N N . PHE B 1 112 ? 20.497 0.479 42.567 1.00 19.68 112 PHE B N 1
ATOM 2412 C CA . PHE B 1 112 ? 20.132 -0.825 42.035 1.00 24.90 112 PHE B CA 1
ATOM 2413 C C . PHE B 1 112 ? 19.257 -0.582 40.810 1.00 22.38 112 PHE B C 1
ATOM 2414 O O . PHE B 1 112 ? 19.158 0.551 40.328 1.00 19.31 112 PHE B O 1
ATOM 2422 N N . SER B 1 113 ? 18.643 -1.635 40.295 1.00 20.08 113 SER B N 1
ATOM 2423 C CA . SER B 1 113 ? 17.747 -1.477 39.160 1.00 25.72 113 SER B CA 1
ATOM 2424 C C . SER B 1 113 ? 16.546 -2.399 39.264 1.00 22.96 113 SER B C 1
ATOM 2425 O O . SER B 1 113 ? 16.564 -3.398 39.989 1.00 21.98 113 SER B O 1
ATOM 2428 N N . VAL B 1 114 ? 15.492 -2.040 38.549 1.00 23.03 114 VAL B N 1
ATOM 2429 C CA . VAL B 1 114 ? 14.267 -2.827 38.559 1.00 25.13 114 VAL B CA 1
ATOM 2430 C C . VAL B 1 114 ? 13.845 -3.130 37.122 1.00 24.96 114 VAL B C 1
ATOM 2431 O O . VAL B 1 114 ? 14.121 -2.344 36.210 1.00 23.97 114 VAL B O 1
ATOM 2435 N N . ASP B 1 115 ? 13.190 -4.269 36.912 1.00 23.70 115 ASP B N 1
ATOM 2436 C CA . ASP B 1 115 ? 12.697 -4.589 35.571 1.00 27.40 115 ASP B CA 1
ATOM 2437 C C . ASP B 1 115 ? 11.258 -4.092 35.363 1.00 23.04 115 ASP B C 1
ATOM 2438 O O . ASP B 1 115 ? 10.689 -4.258 34.295 1.00 26.93 115 ASP B O 1
ATOM 2443 N N . SER B 1 116 ? 10.703 -3.447 36.387 1.00 24.13 116 SER B N 1
ATOM 2444 C CA . SER B 1 116 ? 9.348 -2.896 36.351 1.00 21.74 116 SER B CA 1
ATOM 2445 C C . SER B 1 116 ? 9.203 -1.726 37.338 1.00 25.44 116 SER B C 1
ATOM 2446 O O . SER B 1 116 ? 9.642 -1.801 38.496 1.00 21.44 116 SER B O 1
ATOM 2449 N N . LEU B 1 117 ? 8.577 -0.653 36.875 1.00 23.19 117 LEU B N 1
ATOM 2450 C CA . LEU B 1 117 ? 8.321 0.511 37.707 1.00 21.22 117 LEU B CA 1
ATOM 2451 C C . LEU B 1 117 ? 7.220 0.233 38.726 1.00 24.98 117 LEU B C 1
ATOM 2452 O O . LEU B 1 117 ? 6.854 1.111 39.516 1.00 25.50 117 LEU B O 1
ATOM 2457 N N . TYR B 1 118 ? 6.698 -0.993 38.700 1.00 24.10 118 TYR B N 1
ATOM 2458 C CA . TYR B 1 118 ? 5.702 -1.444 39.666 1.00 22.41 118 TYR B CA 1
ATOM 2459 C C . TYR B 1 118 ? 6.307 -2.433 40.661 1.00 24.74 118 TYR B C 1
ATOM 2460 O O . TYR B 1 118 ? 5.592 -3.077 41.429 1.00 24.99 118 TYR B O 1
ATOM 2469 N N . ASN B 1 119 ? 7.631 -2.563 40.632 1.00 23.29 119 ASN B N 1
ATOM 2470 C CA . ASN B 1 119 ? 8.340 -3.278 41.685 1.00 21.71 119 ASN B CA 1
ATOM 2471 C C . ASN B 1 119 ? 7.845 -2.783 43.038 1.00 22.92 119 ASN B C 1
ATOM 2472 O O . ASN B 1 119 ? 7.978 -1.599 43.349 1.00 26.27 119 ASN B O 1
ATOM 2477 N N . PRO B 1 120 ? 7.259 -3.678 43.846 1.00 25.26 120 PRO B N 1
ATOM 2478 C CA . PRO B 1 120 ? 6.781 -3.306 45.188 1.00 24.11 120 PRO B CA 1
ATOM 2479 C C . PRO B 1 120 ? 7.872 -2.734 46.131 1.00 22.62 120 PRO B C 1
ATOM 2480 O O . PRO B 1 120 ? 7.566 -1.796 46.867 1.00 22.55 120 PRO B O 1
ATOM 2484 N N . ASP B 1 121 ? 9.085 -3.286 46.127 1.00 21.59 121 ASP B N 1
ATOM 2485 C CA . ASP B 1 121 ? 10.178 -2.771 46.977 1.00 22.91 121 ASP B CA 1
ATOM 2486 C C . ASP B 1 121 ? 10.463 -1.305 46.668 1.00 21.50 121 ASP B C 1
ATOM 2487 O O . ASP B 1 121 ? 10.608 -0.484 47.570 1.00 20.71 121 ASP B O 1
ATOM 2492 N N . LEU B 1 122 ? 10.545 -0.985 45.383 1.00 21.47 122 LEU B N 1
ATOM 2493 C CA . LEU B 1 122 ? 10.714 0.397 44.953 1.00 22.77 122 LEU B CA 1
ATOM 2494 C C . LEU B 1 122 ? 9.662 1.319 45.588 1.00 24.18 122 LEU B C 1
ATOM 2495 O O . LEU B 1 122 ? 9.995 2.393 46.110 1.00 19.62 122 LEU B O 1
ATOM 2500 N N . HIS B 1 123 ? 8.397 0.894 45.548 1.00 21.58 123 HIS B N 1
ATOM 2501 C CA . HIS B 1 123 ? 7.313 1.713 46.083 1.00 23.60 123 HIS B CA 1
ATOM 2502 C C . HIS B 1 123 ? 7.325 1.770 47.607 1.00 21.49 123 HIS B C 1
ATOM 2503 O O . HIS B 1 123 ? 7.006 2.797 48.191 1.00 19.98 123 HIS B O 1
ATOM 2510 N N . ALA B 1 124 ? 7.676 0.652 48.232 1.00 20.04 124 ALA B N 1
ATOM 2511 C CA . ALA B 1 124 ? 7.746 0.562 49.684 1.00 20.63 124 ALA B CA 1
ATOM 2512 C C . ALA B 1 124 ? 8.831 1.517 50.205 1.00 20.86 124 ALA B C 1
ATOM 2513 O O . ALA B 1 124 ? 8.579 2.314 51.112 1.00 20.57 124 ALA B O 1
ATOM 2515 N N . LEU B 1 125 ? 10.008 1.472 49.578 1.00 20.41 125 LEU B N 1
ATOM 2516 C CA . LEU B 1 125 ? 11.108 2.409 49.864 1.00 21.77 125 LEU B CA 1
ATOM 2517 C C . LEU B 1 125 ? 10.684 3.868 49.844 1.00 20.73 125 LEU B C 1
ATOM 2518 O O . LEU B 1 125 ? 11.047 4.636 50.724 1.00 22.14 125 LEU B O 1
ATOM 2523 N N . CYS B 1 126 ? 9.923 4.260 48.835 1.00 20.14 126 CYS B N 1
ATOM 2524 C CA . CYS B 1 126 ? 9.538 5.665 48.708 1.00 20.64 126 CYS B CA 1
ATOM 2525 C C . CYS B 1 126 ? 8.570 6.133 49.801 1.00 23.55 126 CYS B C 1
ATOM 2526 O O . CYS B 1 126 ? 8.255 7.319 49.906 1.00 22.14 126 CYS B O 1
ATOM 2529 N N . GLU B 1 127 ? 8.103 5.214 50.632 1.00 23.25 127 GLU B N 1
ATOM 2530 C CA . GLU B 1 127 ? 7.207 5.627 51.704 1.00 24.75 127 GLU B CA 1
ATOM 2531 C C . GLU B 1 127 ? 7.936 5.856 53.007 1.00 21.75 127 GLU B C 1
ATOM 2532 O O . GLU B 1 127 ? 7.361 6.397 53.948 1.00 23.71 127 GLU B O 1
ATOM 2538 N N . LEU B 1 128 ? 9.191 5.427 53.076 1.00 19.08 128 LEU B N 1
ATOM 2539 C CA . LEU B 1 128 ? 9.953 5.610 54.311 1.00 19.53 128 LEU B CA 1
ATOM 2540 C C . LEU B 1 128 ? 10.271 7.078 54.446 1.00 18.75 128 LEU B C 1
ATOM 2541 O O . LEU B 1 128 ? 10.589 7.742 53.459 1.00 19.44 128 LEU B O 1
ATOM 2546 N N . PRO B 1 129 ? 10.181 7.600 55.669 1.00 21.76 129 PRO B N 1
ATOM 2547 C CA . PRO B 1 129 ? 10.454 9.033 55.838 1.00 21.81 129 PRO B CA 1
ATOM 2548 C C . PRO B 1 129 ? 11.889 9.349 55.420 1.00 22.74 129 PRO B C 1
ATOM 2549 O O . PRO B 1 129 ? 12.791 8.590 55.793 1.00 21.63 129 PRO B O 1
ATOM 2553 N N . ASP B 1 130 ? 12.086 10.425 54.658 1.00 21.08 130 ASP B N 1
ATOM 2554 C CA . ASP B 1 130 ? 13.422 10.910 54.302 1.00 19.54 130 ASP B CA 1
ATOM 2555 C C . ASP B 1 130 ? 14.221 9.971 53.379 1.00 18.84 130 ASP B C 1
ATOM 2556 O O . ASP B 1 130 ? 15.431 10.074 53.252 1.00 18.51 130 ASP B O 1
ATOM 2561 N N . ILE B 1 131 ? 13.533 9.052 52.728 1.00 20.78 131 ILE B N 1
ATOM 2562 C CA . ILE B 1 131 ? 14.182 8.204 51.756 1.00 19.11 131 ILE B CA 1
ATOM 2563 C C . ILE B 1 131 ? 13.662 8.588 50.389 1.00 21.51 131 ILE B C 1
ATOM 2564 O O . ILE B 1 131 ? 12.465 8.550 50.150 1.00 22.01 131 ILE B O 1
ATOM 2569 N N . CYS B 1 132 ? 14.565 8.970 49.494 1.00 21.70 132 CYS B N 1
ATOM 2570 C CA . CYS B 1 132 ? 14.180 9.375 48.155 1.00 18.39 132 CYS B CA 1
ATOM 2571 C C . CYS B 1 132 ? 14.805 8.504 47.078 1.00 19.26 132 CYS B C 1
ATOM 2572 O O . CYS B 1 132 ? 15.871 7.926 47.258 1.00 16.87 132 CYS B O 1
ATOM 2575 N N . CYS B 1 133 ? 14.125 8.412 45.947 1.00 22.33 133 CYS B N 1
ATOM 2576 C CA . CYS B 1 133 ? 14.672 7.693 44.809 1.00 24.02 133 CYS B CA 1
ATOM 2577 C C . CYS B 1 133 ? 14.690 8.583 43.592 1.00 23.11 133 CYS B C 1
ATOM 2578 O O . CYS B 1 133 ? 13.698 9.225 43.273 1.00 26.37 133 CYS B O 1
ATOM 2581 N N . LYS B 1 134 ? 15.834 8.628 42.927 1.00 22.47 134 LYS B N 1
ATOM 2582 C CA . LYS B 1 134 ? 15.910 9.134 41.566 1.00 20.27 134 LYS B CA 1
ATOM 2583 C C . LYS B 1 134 ? 15.843 7.936 40.631 1.00 22.78 134 LYS B C 1
ATOM 2584 O O . LYS B 1 134 ? 16.546 6.938 40.821 1.00 20.24 134 LYS B O 1
ATOM 2590 N N . ILE B 1 135 ? 14.972 8.041 39.635 1.00 27.39 135 ILE B N 1
ATOM 2591 C CA . ILE B 1 135 ? 14.679 6.957 38.714 1.00 24.23 135 ILE B CA 1
ATOM 2592 C C . ILE B 1 135 ? 14.872 7.450 37.276 1.00 26.63 135 ILE B C 1
ATOM 2593 O O . ILE B 1 135 ? 14.453 8.546 36.930 1.00 26.48 135 ILE B O 1
ATOM 2598 N N . PHE B 1 136 ? 15.524 6.648 36.444 1.00 29.50 136 PHE B N 1
ATOM 2599 C CA . PHE B 1 136 ? 15.658 6.969 35.019 1.00 29.88 136 PHE B CA 1
ATOM 2600 C C . PHE B 1 136 ? 15.924 5.673 34.261 1.00 28.15 136 PHE B C 1
ATOM 2601 O O . PHE B 1 136 ? 16.460 4.727 34.834 1.00 26.90 136 PHE B O 1
ATOM 2609 N N . PRO B 1 137 ? 15.530 5.619 32.979 1.00 30.69 137 PRO B N 1
ATOM 2610 C CA . PRO B 1 137 ? 15.622 4.398 32.162 1.00 29.21 137 PRO B CA 1
ATOM 2611 C C . PRO B 1 137 ? 17.056 3.943 31.895 1.00 31.36 137 PRO B C 1
ATOM 2612 O O . PRO B 1 137 ? 17.945 4.769 31.722 1.00 34.81 137 PRO B O 1
ATOM 2616 N N . LYS B 1 138 ? 17.271 2.635 31.857 1.00 32.12 138 LYS B N 1
ATOM 2617 C CA . LYS B 1 138 ? 18.594 2.087 31.579 1.00 41.22 138 LYS B CA 1
ATOM 2618 C C . LYS B 1 138 ? 19.056 2.442 30.172 1.00 44.72 138 LYS B C 1
ATOM 2619 O O . LYS B 1 138 ? 18.261 2.459 29.233 1.00 45.85 138 LYS B O 1
ATOM 2625 N N . GLU B 1 139 ? 20.352 2.709 30.046 1.00 49.04 139 GLU B N 1
ATOM 2626 C CA . GLU B 1 139 ? 20.967 3.159 28.797 1.00 57.89 139 GLU B CA 1
ATOM 2627 C C . GLU B 1 139 ? 20.496 2.416 27.528 1.00 56.75 139 GLU B C 1
ATOM 2628 O O . GLU B 1 139 ? 19.799 2.988 26.676 1.00 53.62 139 GLU B O 1
ATOM 2634 N N . ASN B 1 140 ? 20.875 1.149 27.405 1.00 55.28 140 ASN B N 1
ATOM 2635 C CA . ASN B 1 140 ? 20.492 0.349 26.239 1.00 61.13 140 ASN B CA 1
ATOM 2636 C C . ASN B 1 140 ? 19.045 -0.114 26.339 1.00 60.22 140 ASN B C 1
ATOM 2637 O O . ASN B 1 140 ? 18.275 -0.058 25.375 1.00 62.19 140 ASN B O 1
ATOM 2642 N N . ASN B 1 141 ? 18.692 -0.556 27.537 1.00 53.09 141 ASN B N 1
ATOM 2643 C CA . ASN B 1 141 ? 17.445 -1.241 27.794 1.00 48.53 141 ASN B CA 1
ATOM 2644 C C . ASN B 1 141 ? 16.185 -0.475 27.424 1.00 49.95 141 ASN B C 1
ATOM 2645 O O . ASN B 1 141 ? 16.175 0.753 27.377 1.00 53.59 141 ASN B O 1
ATOM 2650 N N . ASP B 1 142 ? 15.116 -1.221 27.172 1.00 47.05 142 ASP B N 1
ATOM 2651 C CA . ASP B 1 142 ? 13.797 -0.634 27.030 1.00 43.89 142 ASP B CA 1
ATOM 2652 C C . ASP B 1 142 ? 12.941 -1.094 28.203 1.00 44.08 142 ASP B C 1
ATOM 2653 O O . ASP B 1 142 ? 11.774 -0.709 28.318 1.00 43.90 142 ASP B O 1
ATOM 2658 N N . PHE B 1 143 ? 13.524 -1.917 29.075 1.00 37.97 143 PHE B N 1
ATOM 2659 C CA . PHE B 1 143 ? 12.778 -2.478 30.203 1.00 38.33 143 PHE B CA 1
ATOM 2660 C C . PHE B 1 143 ? 13.310 -2.049 31.574 1.00 39.84 143 PHE B C 1
ATOM 2661 O O . PHE B 1 143 ? 12.529 -1.762 32.489 1.00 39.37 143 PHE B O 1
ATOM 2669 N N . LEU B 1 144 ? 14.633 -1.983 31.704 1.00 36.45 144 LEU B N 1
ATOM 2670 C CA . LEU B 1 144 ? 15.261 -1.713 32.990 1.00 30.90 144 LEU B CA 1
ATOM 2671 C C . LEU B 1 144 ? 15.304 -0.242 33.362 1.00 32.16 144 LEU B C 1
ATOM 2672 O O . LEU B 1 144 ? 15.441 0.638 32.506 1.00 27.97 144 LEU B O 1
ATOM 2677 N N . TYR B 1 145 ? 15.165 0.000 34.662 1.00 31.36 145 TYR B N 1
ATOM 2678 C CA . TYR B 1 145 ? 15.270 1.330 35.238 1.00 25.28 145 TYR B CA 1
ATOM 2679 C C . TYR B 1 145 ? 16.278 1.311 36.357 1.00 24.96 145 TYR B C 1
ATOM 2680 O O . TYR B 1 145 ? 16.299 0.390 37.178 1.00 23.16 145 TYR B O 1
ATOM 2689 N N . ILE B 1 146 ? 17.122 2.335 36.372 1.00 27.08 146 ILE B N 1
ATOM 2690 C CA . ILE B 1 146 ? 18.110 2.515 37.411 1.00 21.70 146 ILE B CA 1
ATOM 2691 C C . ILE B 1 146 ? 17.436 3.246 38.558 1.00 22.00 146 ILE B C 1
ATOM 2692 O O . ILE B 1 146 ? 16.681 4.194 38.333 1.00 21.99 146 ILE B O 1
ATOM 2697 N N . VAL B 1 147 ? 17.701 2.800 39.784 1.00 21.48 147 VAL B N 1
ATOM 2698 C CA . VAL B 1 147 ? 17.139 3.435 40.969 1.00 19.74 147 VAL B CA 1
ATOM 2699 C C . VAL B 1 147 ? 18.269 3.898 41.873 1.00 20.09 147 VAL B C 1
ATOM 2700 O O . VAL B 1 147 ? 19.130 3.108 42.285 1.00 19.59 147 VAL B O 1
ATOM 2704 N N . VAL B 1 148 ? 18.285 5.197 42.150 1.00 19.00 148 VAL B N 1
ATOM 2705 C CA . VAL B 1 148 ? 19.313 5.768 43.000 1.00 20.77 148 VAL B CA 1
ATOM 2706 C C . VAL B 1 148 ? 18.628 6.160 44.297 1.00 19.71 148 VAL B C 1
ATOM 2707 O O . VAL B 1 148 ? 17.854 7.121 44.344 1.00 18.55 148 VAL B O 1
ATOM 2711 N N . VAL B 1 149 ? 18.885 5.387 45.343 1.00 14.87 149 VAL B N 1
ATOM 2712 C CA . VAL B 1 149 ? 18.198 5.600 46.599 1.00 15.50 149 VAL B CA 1
ATOM 2713 C C . VAL B 1 149 ? 19.109 6.359 47.565 1.00 17.61 149 VAL B C 1
ATOM 2714 O O . VAL B 1 149 ? 20.324 6.110 47.638 1.00 17.94 149 VAL B O 1
ATOM 2718 N N . TYR B 1 150 ? 18.537 7.305 48.299 1.00 18.19 150 TYR B N 1
ATOM 2719 C CA . TYR B 1 150 ? 19.371 8.133 49.146 1.00 18.31 150 TYR B CA 1
ATOM 2720 C C . TYR B 1 150 ? 18.651 8.687 50.364 1.00 19.50 150 TYR B C 1
ATOM 2721 O O . TYR B 1 150 ? 17.414 8.737 50.411 1.00 19.32 150 TYR B O 1
ATOM 2730 N N . ARG B 1 151 ? 19.462 9.092 51.336 1.00 18.12 151 ARG B N 1
ATOM 2731 C CA . ARG B 1 151 ? 19.020 9.678 52.592 1.00 17.90 151 ARG B CA 1
ATOM 2732 C C . ARG B 1 151 ? 18.785 11.169 52.419 1.00 21.07 151 ARG B C 1
ATOM 2733 O O . ARG B 1 151 ? 19.732 11.953 52.351 1.00 20.31 151 ARG B O 1
ATOM 2741 N N . ASN B 1 152 ? 17.525 11.567 52.355 1.00 20.80 152 ASN B N 1
ATOM 2742 C CA . ASN B 1 152 ? 17.201 12.980 52.282 1.00 23.59 152 ASN B CA 1
ATOM 2743 C C . ASN B 1 152 ? 17.558 13.731 53.586 1.00 23.87 152 ASN B C 1
ATOM 2744 O O . ASN B 1 152 ? 17.737 14.952 53.590 1.00 22.98 152 ASN B O 1
ATOM 2749 N N . ASP B 1 153 ? 17.664 12.990 54.683 1.00 19.56 153 ASP B N 1
ATOM 2750 C CA . ASP B 1 153 ? 18.036 13.566 55.978 1.00 23.70 153 ASP B CA 1
ATOM 2751 C C . ASP B 1 153 ? 19.551 13.665 56.207 1.00 26.84 153 ASP B C 1
ATOM 2752 O O . ASP B 1 153 ? 19.994 13.954 57.316 1.00 23.40 153 ASP B O 1
ATOM 2757 N N . SER B 1 154 ? 20.341 13.410 55.166 1.00 22.14 154 SER B N 1
ATOM 2758 C CA . SER B 1 154 ? 21.779 13.628 55.229 1.00 18.33 154 SER B CA 1
ATOM 2759 C C . SER B 1 154 ? 22.196 14.595 54.138 1.00 20.89 154 SER B C 1
ATOM 2760 O O . SER B 1 154 ? 21.725 14.491 53.005 1.00 21.08 154 SER B O 1
ATOM 2763 N N . PRO B 1 155 ? 23.092 15.536 54.465 1.00 21.48 155 PRO B N 1
ATOM 2764 C CA . PRO B 1 155 ? 23.612 16.444 53.436 1.00 22.04 155 PRO B CA 1
ATOM 2765 C C . PRO B 1 155 ? 24.361 15.737 52.293 1.00 24.41 155 PRO B C 1
ATOM 2766 O O . PRO B 1 155 ? 24.570 16.351 51.250 1.00 22.81 155 PRO B O 1
ATOM 2770 N N . LEU B 1 156 ? 24.752 14.478 52.476 1.00 23.77 156 LEU B N 1
ATOM 2771 C CA . LEU B 1 156 ? 25.440 13.739 51.410 1.00 20.77 156 LEU B CA 1
ATOM 2772 C C . LEU B 1 156 ? 24.502 12.971 50.474 1.00 19.66 156 LEU B C 1
ATOM 2773 O O . LEU B 1 156 ? 24.905 12.580 49.370 1.00 19.24 156 LEU B O 1
ATOM 2778 N N . GLY B 1 157 ? 23.254 12.780 50.907 1.00 21.17 157 GLY B N 1
ATOM 2779 C CA . GLY B 1 157 ? 22.292 11.947 50.203 1.00 17.59 157 GLY B CA 1
ATOM 2780 C C . GLY B 1 157 ? 21.980 12.374 48.776 1.00 18.32 157 GLY B C 1
ATOM 2781 O O . GLY B 1 157 ? 22.385 11.728 47.798 1.00 16.00 157 GLY B O 1
ATOM 2782 N N . GLU B 1 158 ? 21.232 13.454 48.640 1.00 19.92 158 GLU B N 1
ATOM 2783 C CA . GLU B 1 158 ? 20.928 13.969 47.307 1.00 19.70 158 GLU B CA 1
ATOM 2784 C C . GLU B 1 158 ? 22.196 14.299 46.519 1.00 18.43 158 GLU B C 1
ATOM 2785 O O . GLU B 1 158 ? 22.267 14.041 45.312 1.00 15.34 158 GLU B O 1
ATOM 2791 N N . GLN B 1 159 ? 23.203 14.847 47.206 1.00 16.68 159 GLN B N 1
ATOM 2792 C CA . GLN B 1 159 ? 24.442 15.238 46.550 1.00 16.47 159 GLN B CA 1
ATOM 2793 C C . GLN B 1 159 ? 25.095 14.043 45.868 1.00 17.85 159 GLN B C 1
ATOM 2794 O O . GLN B 1 159 ? 25.545 14.142 44.735 1.00 16.58 159 GLN B O 1
ATOM 2800 N N . ARG B 1 160 ? 25.138 12.909 46.560 1.00 18.11 160 ARG B N 1
ATOM 2801 C CA . ARG B 1 160 ? 25.753 11.714 45.989 1.00 18.85 160 ARG B CA 1
ATOM 2802 C C . ARG B 1 160 ? 24.885 11.076 44.910 1.00 18.87 160 ARG B C 1
ATOM 2803 O O . ARG B 1 160 ? 25.401 10.511 43.946 1.00 19.28 160 ARG B O 1
ATOM 2811 N N . ALA B 1 161 ? 23.571 11.175 45.070 1.00 18.30 161 ALA B N 1
ATOM 2812 C CA . ALA B 1 161 ? 22.648 10.733 44.035 1.00 15.25 161 ALA B CA 1
ATOM 2813 C C . ALA B 1 161 ? 22.909 11.528 42.759 1.00 17.38 161 ALA B C 1
ATOM 2814 O O . ALA B 1 161 ? 23.057 10.961 41.673 1.00 19.61 161 ALA B O 1
ATOM 2816 N N . ASN B 1 162 ? 22.990 12.847 42.885 1.00 18.53 162 ASN B N 1
ATOM 2817 C CA . ASN B 1 162 ? 23.271 13.685 41.725 1.00 18.88 162 ASN B CA 1
ATOM 2818 C C . ASN B 1 162 ? 24.669 13.436 41.149 1.00 19.29 162 ASN B C 1
ATOM 2819 O O . ASN B 1 162 ? 24.870 13.460 39.942 1.00 21.32 162 ASN B O 1
ATOM 2824 N N . ARG B 1 163 ? 25.630 13.176 42.020 1.00 20.00 163 ARG B N 1
ATOM 2825 C CA . ARG B 1 163 ? 26.984 12.847 41.583 1.00 19.23 163 ARG B CA 1
ATOM 2826 C C . ARG B 1 163 ? 26.997 11.520 40.805 1.00 20.36 163 ARG B C 1
ATOM 2827 O O . ARG B 1 163 ? 27.717 11.376 39.817 1.00 20.86 163 ARG B O 1
ATOM 2835 N N . PHE B 1 164 ? 26.190 10.554 41.243 1.00 19.17 164 PHE B N 1
ATOM 2836 C CA . PHE B 1 164 ? 26.094 9.293 40.521 1.00 20.22 164 PHE B CA 1
ATOM 2837 C C . PHE B 1 164 ? 25.663 9.557 39.103 1.00 18.05 164 PHE B C 1
ATOM 2838 O O . PHE B 1 164 ? 26.249 9.025 38.173 1.00 22.01 164 PHE B O 1
ATOM 2846 N N . ILE B 1 165 ? 24.613 10.359 38.949 1.00 21.29 165 ILE B N 1
ATOM 2847 C CA . ILE B 1 165 ? 24.116 10.752 37.629 1.00 20.85 165 ILE B CA 1
ATOM 2848 C C . ILE B 1 165 ? 25.234 11.359 36.773 1.00 22.28 165 ILE B C 1
ATOM 2849 O O . ILE B 1 165 ? 25.371 11.023 35.602 1.00 21.94 165 ILE B O 1
ATOM 2854 N N . GLU B 1 166 ? 26.024 12.259 37.364 1.00 22.22 166 GLU B N 1
ATOM 2855 C CA . GLU B 1 166 ? 27.088 12.944 36.630 1.00 23.55 166 GLU B CA 1
ATOM 2856 C C . GLU B 1 166 ? 28.139 11.947 36.159 1.00 24.13 166 GLU B C 1
ATOM 2857 O O . GLU B 1 166 ? 28.592 12.011 35.019 1.00 22.89 166 GLU B O 1
ATOM 2863 N N . LEU B 1 167 ? 28.527 11.028 37.039 1.00 22.13 167 LEU B N 1
ATOM 2864 C CA . LEU B 1 167 ? 29.544 10.033 36.691 1.00 23.60 167 LEU B CA 1
ATOM 2865 C C . LEU B 1 167 ? 29.010 9.019 35.673 1.00 24.38 167 LEU B C 1
ATOM 2866 O O . LEU B 1 167 ? 29.747 8.521 34.832 1.00 22.57 167 LEU B O 1
ATOM 2871 N N . TYR B 1 168 ? 27.722 8.716 35.775 1.00 22.38 168 TYR B N 1
ATOM 2872 C CA . TYR B 1 168 ? 27.055 7.820 34.845 1.00 26.18 168 TYR B CA 1
ATOM 2873 C C . TYR B 1 168 ? 27.073 8.383 33.419 1.00 30.80 168 TYR B C 1
ATOM 2874 O O . TYR B 1 168 ? 27.347 7.660 32.459 1.00 26.63 168 TYR B O 1
ATOM 2883 N N . ASN B 1 169 ? 26.774 9.675 33.296 1.00 27.08 169 ASN B N 1
ATOM 2884 C CA . ASN B 1 169 ? 26.785 10.355 32.010 1.00 28.73 169 ASN B CA 1
ATOM 2885 C C . ASN B 1 169 ? 28.175 10.483 31.423 1.00 27.85 169 ASN B C 1
ATOM 2886 O O . ASN B 1 169 ? 28.352 10.407 30.223 1.00 29.66 169 ASN B O 1
ATOM 2891 N N . ILE B 1 170 ? 29.168 10.666 32.274 1.00 28.22 170 ILE B N 1
ATOM 2892 C CA . ILE B 1 170 ? 30.541 10.698 31.803 1.00 25.57 170 ILE B CA 1
ATOM 2893 C C . ILE B 1 170 ? 30.914 9.352 31.194 1.00 31.80 170 ILE B C 1
ATOM 2894 O O . ILE B 1 170 ? 31.498 9.291 30.105 1.00 32.65 170 ILE B O 1
ATOM 2899 N N . LYS B 1 171 ? 30.575 8.273 31.902 1.00 30.28 171 LYS B N 1
ATOM 2900 C CA . LYS B 1 171 ? 30.822 6.926 31.406 1.00 32.39 171 LYS B CA 1
ATOM 2901 C C . LYS B 1 171 ? 30.190 6.746 30.023 1.00 32.45 171 LYS B C 1
ATOM 2902 O O . LYS B 1 171 ? 30.830 6.250 29.103 1.00 34.13 171 LYS B O 1
ATOM 2908 N N . ARG B 1 172 ? 28.936 7.159 29.881 1.00 31.81 172 ARG B N 1
ATOM 2909 C CA . ARG B 1 172 ? 28.261 7.114 28.580 1.00 38.54 172 ARG B CA 1
ATOM 2910 C C . ARG B 1 172 ? 28.970 7.916 27.490 1.00 36.28 172 ARG B C 1
ATOM 2911 O O . ARG B 1 172 ? 29.175 7.410 26.390 1.00 34.59 172 ARG B O 1
ATOM 2919 N N . ASP B 1 173 ? 29.325 9.165 27.792 1.00 32.80 173 ASP B N 1
ATOM 2920 C CA . ASP B 1 173 ? 30.073 9.985 26.848 1.00 36.36 173 ASP B CA 1
ATOM 2921 C C . ASP B 1 173 ? 31.295 9.221 26.360 1.00 38.52 173 ASP B C 1
ATOM 2922 O O . ASP B 1 173 ? 31.561 9.128 25.162 1.00 42.18 173 ASP B O 1
ATOM 2927 N N . ILE B 1 174 ? 32.042 8.666 27.298 1.00 34.29 174 ILE B N 1
ATOM 2928 C CA . ILE B 1 174 ? 33.232 7.926 26.928 1.00 36.41 174 ILE B CA 1
ATOM 2929 C C . ILE B 1 174 ? 32.905 6.702 26.063 1.00 37.89 174 ILE B C 1
ATOM 2930 O O . ILE B 1 174 ? 33.501 6.514 25.009 1.00 41.58 174 ILE B O 1
ATOM 2935 N N . MET B 1 175 ? 31.951 5.891 26.501 1.00 33.83 175 MET B N 1
ATOM 2936 C CA . MET B 1 175 ? 31.477 4.767 25.705 1.00 39.51 175 MET B CA 1
ATOM 2937 C C . MET B 1 175 ? 31.166 5.197 24.278 1.00 41.06 175 MET B C 1
ATOM 2938 O O . MET B 1 175 ? 31.627 4.584 23.328 1.00 46.23 175 MET B O 1
ATOM 2943 N N . GLN B 1 176 ? 30.373 6.253 24.148 1.00 41.00 176 GLN B N 1
ATOM 2944 C CA . GLN B 1 176 ? 30.088 6.881 22.869 1.00 44.41 176 GLN B CA 1
ATOM 2945 C C . GLN B 1 176 ? 31.353 7.251 22.104 1.00 49.03 176 GLN B C 1
ATOM 2946 O O . GLN B 1 176 ? 31.452 7.014 20.901 1.00 52.02 176 GLN B O 1
ATOM 2952 N N . GLU B 1 177 ? 32.307 7.851 22.809 1.00 44.12 177 GLU B N 1
ATOM 2953 C CA . GLU B 1 177 ? 33.564 8.267 22.217 1.00 41.81 177 GLU B CA 1
ATOM 2954 C C . GLU B 1 177 ? 34.354 7.074 21.692 1.00 49.30 177 GLU B C 1
ATOM 2955 O O . GLU B 1 177 ? 34.991 7.154 20.640 1.00 49.77 177 GLU B O 1
ATOM 2961 N N . LEU B 1 178 ? 34.322 5.973 22.440 1.00 47.48 178 LEU B N 1
ATOM 2962 C CA . LEU B 1 178 ? 35.083 4.777 22.086 1.00 49.73 178 LEU B CA 1
ATOM 2963 C C . LEU B 1 178 ? 34.299 3.852 21.157 1.00 53.33 178 LEU B C 1
ATOM 2964 O O . LEU B 1 178 ? 34.884 3.016 20.476 1.00 54.17 178 LEU B O 1
ATOM 2969 N N . ASN B 1 179 ? 32.976 3.992 21.143 1.00 53.15 179 ASN B N 1
ATOM 2970 C CA . ASN B 1 179 ? 32.138 3.183 20.265 1.00 55.66 179 ASN B CA 1
ATOM 2971 C C . ASN B 1 179 ? 32.531 3.438 18.821 1.00 60.19 179 ASN B C 1
ATOM 2972 O O . ASN B 1 179 ? 32.879 2.510 18.081 1.00 58.93 179 ASN B O 1
ATOM 2977 N N . TYR B 1 180 ? 32.481 4.706 18.426 1.00 59.47 180 TYR B N 1
ATOM 2978 C CA . TYR B 1 180 ? 32.922 5.091 17.097 1.00 64.85 180 TYR B CA 1
ATOM 2979 C C . TYR B 1 180 ? 34.393 4.755 16.889 1.00 61.37 180 TYR B C 1
ATOM 2980 O O . TYR B 1 180 ? 34.733 3.853 16.122 1.00 65.55 180 TYR B O 1
ATOM 2989 N N . ALA B 1 181 ? 35.259 5.464 17.604 1.00 56.21 181 ALA B N 1
ATOM 2990 C CA . ALA B 1 181 ? 36.683 5.496 17.276 1.00 56.98 181 ALA B CA 1
ATOM 2991 C C . ALA B 1 181 ? 37.546 4.317 17.758 1.00 55.68 181 ALA B C 1
ATOM 2992 O O . ALA B 1 181 ? 38.575 4.024 17.149 1.00 51.28 181 ALA B O 1
ATOM 2994 N N . LEU B 1 182 ? 37.142 3.643 18.833 1.00 52.67 182 LEU B N 1
ATOM 2995 C CA . LEU B 1 182 ? 38.006 2.624 19.434 1.00 52.40 182 LEU B CA 1
ATOM 2996 C C . LEU B 1 182 ? 37.232 1.603 20.280 1.00 55.75 182 LEU B C 1
ATOM 2997 O O . LEU B 1 182 ? 37.357 1.595 21.507 1.00 52.05 182 LEU B O 1
ATOM 3002 N N . PRO B 1 183 ? 36.453 0.723 19.626 1.00 55.26 183 PRO B N 1
ATOM 3003 C CA . PRO B 1 183 ? 35.461 -0.126 20.303 1.00 55.82 183 PRO B CA 1
ATOM 3004 C C . PRO B 1 183 ? 36.045 -1.221 21.201 1.00 55.12 183 PRO B C 1
ATOM 3005 O O . PRO B 1 183 ? 35.295 -1.822 21.979 1.00 49.48 183 PRO B O 1
ATOM 3009 N N . GLU B 1 184 ? 37.346 -1.477 21.099 1.00 53.96 184 GLU B N 1
ATOM 3010 C CA . GLU B 1 184 ? 37.951 -2.562 21.868 1.00 56.27 184 GLU B CA 1
ATOM 3011 C C . GLU B 1 184 ? 38.007 -2.284 23.382 1.00 53.69 184 GLU B C 1
ATOM 3012 O O . GLU B 1 184 ? 38.775 -1.439 23.845 1.00 49.13 184 GLU B O 1
ATOM 3018 N N . LEU B 1 185 ? 37.175 -3.004 24.136 1.00 52.00 185 LEU B N 1
ATOM 3019 C CA . LEU B 1 185 ? 37.137 -2.901 25.598 1.00 51.72 185 LEU B CA 1
ATOM 3020 C C . LEU B 1 185 ? 36.612 -1.551 26.069 1.00 44.15 185 LEU B C 1
ATOM 3021 O O . LEU B 1 185 ? 37.057 -1.023 27.087 1.00 43.56 185 LEU B O 1
ATOM 3026 N N . LYS B 1 186 ? 35.665 -0.995 25.327 1.00 42.22 186 LYS B N 1
ATOM 3027 C CA . LYS B 1 186 ? 35.163 0.332 25.635 1.00 43.31 186 LYS B CA 1
ATOM 3028 C C . LYS B 1 186 ? 34.444 0.360 26.988 1.00 42.85 186 LYS B C 1
ATOM 3029 O O . LYS B 1 186 ? 34.597 1.312 27.752 1.00 39.45 186 LYS B O 1
ATOM 3035 N N . ALA B 1 187 ? 33.673 -0.684 27.280 1.00 39.69 187 ALA B N 1
ATOM 3036 C CA . ALA B 1 187 ? 32.980 -0.791 28.562 1.00 41.70 187 ALA B CA 1
ATOM 3037 C C . ALA B 1 187 ? 33.952 -0.773 29.755 1.00 40.39 187 ALA B C 1
ATOM 3038 O O . ALA B 1 187 ? 33.757 -0.031 30.718 1.00 37.22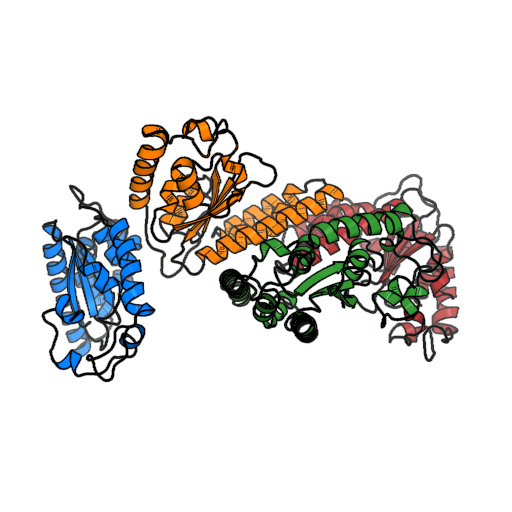 187 ALA B O 1
ATOM 3040 N N . VAL B 1 188 ? 35.003 -1.579 29.687 1.00 34.54 188 VAL B N 1
ATOM 3041 C CA . VAL B 1 188 ? 35.951 -1.657 30.785 1.00 33.21 188 VAL B CA 1
ATOM 3042 C C . VAL B 1 188 ? 36.781 -0.376 30.903 1.00 37.51 188 VAL B C 1
ATOM 3043 O O . VAL B 1 188 ? 37.174 0.026 31.997 1.00 30.61 188 VAL B O 1
ATOM 3047 N N . LYS B 1 189 ? 37.061 0.248 29.764 1.00 36.97 189 LYS B N 1
ATOM 3048 C CA . LYS B 1 189 ? 37.823 1.487 29.743 1.00 36.42 189 LYS B CA 1
ATOM 3049 C C . LYS B 1 189 ? 36.991 2.640 30.303 1.00 31.97 189 LYS B C 1
ATOM 3050 O O . LYS B 1 189 ? 37.489 3.461 31.067 1.00 28.17 189 LYS B O 1
ATOM 3056 N N . SER B 1 190 ? 35.725 2.697 29.917 1.00 31.45 190 SER B N 1
ATOM 3057 C CA . SER B 1 190 ? 34.867 3.800 30.322 1.00 33.27 190 SER B CA 1
ATOM 3058 C C . SER B 1 190 ? 34.494 3.609 31.776 1.00 32.00 190 SER B C 1
ATOM 3059 O O . SER B 1 190 ? 34.251 4.566 32.497 1.00 32.21 190 SER B O 1
ATOM 3062 N N . GLU B 1 191 ? 34.477 2.355 32.201 1.00 31.32 191 GLU B N 1
ATOM 3063 C CA . GLU B 1 191 ? 34.276 2.018 33.602 1.00 33.17 191 GLU B CA 1
ATOM 3064 C C . GLU B 1 191 ? 35.433 2.518 34.487 1.00 31.09 191 GLU B C 1
ATOM 3065 O O . GLU B 1 191 ? 35.211 3.005 35.606 1.00 28.72 191 GLU B O 1
ATOM 3071 N N . MET B 1 192 ? 36.666 2.407 33.996 1.00 29.04 192 MET B N 1
ATOM 3072 C CA . MET B 1 192 ? 37.815 2.765 34.829 1.00 33.21 192 MET B CA 1
ATOM 3073 C C . MET B 1 192 ? 37.874 4.267 35.038 1.00 27.28 192 MET B C 1
ATOM 3074 O O . MET B 1 192 ? 38.423 4.748 36.023 1.00 24.00 192 MET B O 1
ATOM 3079 N N . ILE B 1 193 ? 37.289 5.003 34.106 1.00 26.41 193 ILE B N 1
ATOM 3080 C CA . ILE B 1 193 ? 37.293 6.460 34.183 1.00 29.56 193 ILE B CA 1
ATOM 3081 C C . ILE B 1 193 ? 36.598 6.950 35.460 1.00 26.40 193 ILE B C 1
ATOM 3082 O O . ILE B 1 193 ? 37.036 7.898 36.106 1.00 23.00 193 ILE B O 1
ATOM 3087 N N . ILE B 1 194 ? 35.511 6.289 35.825 1.00 23.44 194 ILE B N 1
ATOM 3088 C CA . ILE B 1 194 ? 34.705 6.758 36.933 1.00 23.74 194 ILE B CA 1
ATOM 3089 C C . ILE B 1 194 ? 34.694 5.821 38.123 1.00 23.82 194 ILE B C 1
ATOM 3090 O O . ILE B 1 194 ? 34.060 6.126 39.124 1.00 23.78 194 ILE B O 1
ATOM 3095 N N . ALA B 1 195 ? 35.361 4.674 38.008 1.00 25.49 195 ALA B N 1
ATOM 3096 C CA . ALA B 1 195 ? 35.225 3.615 39.009 1.00 23.98 195 ALA B CA 1
ATOM 3097 C C . ALA B 1 195 ? 35.593 4.053 40.419 1.00 23.00 195 ALA B C 1
ATOM 3098 O O . ALA B 1 195 ? 34.840 3.804 41.360 1.00 24.62 195 ALA B O 1
ATOM 3100 N N . ARG B 1 196 ? 36.739 4.704 40.578 1.00 22.89 196 ARG B N 1
ATOM 3101 C CA . ARG B 1 196 ? 37.147 5.161 41.904 1.00 24.16 196 ARG B CA 1
ATOM 3102 C C . ARG B 1 196 ? 36.137 6.123 42.509 1.00 21.47 196 ARG B C 1
ATOM 3103 O O . ARG B 1 196 ? 35.853 6.081 43.699 1.00 20.69 196 ARG B O 1
ATOM 3111 N N . GLU B 1 197 ? 35.614 7.007 41.676 1.00 22.35 197 GLU B N 1
ATOM 3112 C CA . GLU B 1 197 ? 34.688 8.021 42.144 1.00 21.75 197 GLU B CA 1
ATOM 3113 C C . GLU B 1 197 ? 33.328 7.393 42.504 1.00 21.14 197 GLU B C 1
ATOM 3114 O O . GLU B 1 197 ? 32.691 7.799 43.474 1.00 19.88 197 GLU B O 1
ATOM 3120 N N . MET B 1 198 ? 32.899 6.397 41.733 1.00 18.75 198 MET B N 1
ATOM 3121 C CA . MET B 1 198 ? 31.687 5.660 42.058 1.00 21.34 198 MET B CA 1
ATOM 3122 C C . MET B 1 198 ? 31.890 4.967 43.394 1.00 19.13 198 MET B C 1
ATOM 3123 O O . MET B 1 198 ? 31.045 5.048 44.277 1.00 19.75 198 MET B O 1
ATOM 3128 N N . GLY B 1 199 ? 33.016 4.281 43.532 1.00 18.83 199 GLY B N 1
ATOM 3129 C CA . GLY B 1 199 ? 33.310 3.547 44.747 1.00 20.71 199 GLY B CA 1
ATOM 3130 C C . GLY B 1 199 ? 33.169 4.433 45.963 1.00 19.68 199 GLY B C 1
ATOM 3131 O O . GLY B 1 199 ? 32.588 4.021 46.968 1.00 18.63 199 GLY B O 1
ATOM 3132 N N . GLU B 1 200 ? 33.684 5.658 45.857 1.00 19.49 200 GLU B N 1
ATOM 3133 C CA . GLU B 1 200 ? 33.678 6.612 46.971 1.00 21.72 200 GLU B CA 1
ATOM 3134 C C . GLU B 1 200 ? 32.282 7.102 47.367 1.00 21.65 200 GLU B C 1
ATOM 3135 O O . GLU B 1 200 ? 31.956 7.174 48.554 1.00 18.95 200 GLU B O 1
ATOM 3141 N N . ILE B 1 201 ? 31.466 7.458 46.377 1.00 18.57 201 ILE B N 1
ATOM 3142 C CA . ILE B 1 201 ? 30.099 7.891 46.666 1.00 18.07 201 ILE B CA 1
ATOM 3143 C C . ILE B 1 201 ? 29.215 6.725 47.152 1.00 17.26 201 ILE B C 1
ATOM 3144 O O . ILE B 1 201 ? 28.256 6.947 47.888 1.00 15.50 201 ILE B O 1
ATOM 3149 N N . PHE B 1 202 ? 29.578 5.488 46.788 1.00 16.64 202 PHE B N 1
ATOM 3150 C CA . PHE B 1 202 ? 28.902 4.296 47.316 1.00 15.52 202 PHE B CA 1
ATOM 3151 C C . PHE B 1 202 ? 29.396 3.930 48.717 1.00 15.00 202 PHE B C 1
ATOM 3152 O O . PHE B 1 202 ? 28.904 2.986 49.330 1.00 15.99 202 PHE B O 1
ATOM 3160 N N . SER B 1 203 ? 30.360 4.692 49.222 1.00 13.94 203 SER B N 1
ATOM 3161 C CA . SER B 1 203 ? 30.950 4.472 50.549 1.00 16.70 203 SER B CA 1
ATOM 3162 C C . SER B 1 203 ? 31.732 3.158 50.743 1.00 16.17 203 SER B C 1
ATOM 3163 O O . SER B 1 203 ? 31.856 2.671 51.863 1.00 20.29 203 SER B O 1
ATOM 3166 N N . TYR B 1 204 ? 32.282 2.598 49.676 1.00 16.26 204 TYR B N 1
ATOM 3167 C CA . TYR B 1 204 ? 33.053 1.364 49.822 1.00 20.42 204 TYR B CA 1
ATOM 3168 C C . TYR B 1 204 ? 34.348 1.639 50.582 1.00 20.84 204 TYR B C 1
ATOM 3169 O O . TYR B 1 204 ? 34.862 2.758 50.603 1.00 23.37 204 TYR B O 1
ATOM 3178 N N . MET B 1 205 ? 34.877 0.604 51.209 1.00 21.54 205 MET B N 1
ATOM 3179 C CA . MET B 1 205 ? 36.169 0.726 51.844 1.00 25.75 205 MET B CA 1
ATOM 3180 C C . MET B 1 205 ? 37.260 1.081 50.822 1.00 24.15 205 MET B C 1
ATOM 3181 O O . MET B 1 205 ? 37.277 0.563 49.717 1.00 21.61 205 MET B O 1
ATOM 3186 N N . PRO B 1 206 ? 38.162 1.991 51.200 1.00 26.25 206 PRO B N 1
ATOM 3187 C CA . PRO B 1 206 ? 39.271 2.451 50.358 1.00 29.08 206 PRO B CA 1
ATOM 3188 C C . PRO B 1 206 ? 40.022 1.276 49.732 1.00 27.11 206 PRO B C 1
ATOM 3189 O O . PRO B 1 206 ? 40.375 1.334 48.550 1.00 23.92 206 PRO B O 1
ATOM 3193 N N . GLY B 1 207 ? 40.280 0.246 50.542 1.00 29.83 207 GLY B N 1
ATOM 3194 C CA . GLY B 1 207 ? 40.972 -0.961 50.116 1.00 29.91 207 GLY B CA 1
ATOM 3195 C C . GLY B 1 207 ? 40.199 -1.734 49.061 1.00 29.07 207 GLY B C 1
ATOM 3196 O O . GLY B 1 207 ? 40.773 -2.231 48.088 1.00 26.28 207 GLY B O 1
ATOM 3197 N N . GLU B 1 208 ? 38.886 -1.813 49.234 1.00 25.90 208 GLU B N 1
ATOM 3198 C CA . GLU B 1 208 ? 38.058 -2.481 48.238 1.00 26.21 208 GLU B CA 1
ATOM 3199 C C . GLU B 1 208 ? 38.033 -1.727 46.927 1.00 22.59 208 GLU B C 1
ATOM 3200 O O . GLU B 1 208 ? 37.959 -2.350 45.878 1.00 21.69 208 GLU B O 1
ATOM 3206 N N . ILE B 1 209 ? 38.103 -0.397 46.983 1.00 23.68 209 ILE B N 1
ATOM 3207 C CA . ILE B 1 209 ? 38.106 0.422 45.765 1.00 24.78 209 ILE B CA 1
ATOM 3208 C C . ILE B 1 209 ? 39.423 0.273 44.993 1.00 23.53 209 ILE B C 1
ATOM 3209 O O . ILE B 1 209 ? 39.422 0.200 43.767 1.00 23.25 209 ILE B O 1
ATOM 3214 N N . ASP B 1 210 ? 40.536 0.240 45.721 1.00 23.46 210 ASP B N 1
ATOM 3215 C CA . ASP B 1 210 ? 41.864 0.017 45.128 1.00 27.58 210 ASP B CA 1
ATOM 3216 C C . ASP B 1 210 ? 41.923 -1.344 44.436 1.00 29.30 210 ASP B C 1
ATOM 3217 O O . ASP B 1 210 ? 42.280 -1.456 43.254 1.00 27.42 210 ASP B O 1
ATOM 3222 N N . SER B 1 211 ? 41.566 -2.374 45.193 1.00 27.14 211 SER B N 1
ATOM 3223 C CA . SER B 1 211 ? 41.483 -3.728 44.684 1.00 29.21 211 SER B CA 1
ATOM 3224 C C . SER B 1 211 ? 40.699 -3.764 43.375 1.00 29.78 211 SER B C 1
ATOM 3225 O O . SER B 1 211 ? 41.138 -4.372 42.398 1.00 34.15 211 SER B O 1
ATOM 3228 N N . TYR B 1 212 ? 39.546 -3.104 43.346 1.00 27.33 212 TYR B N 1
ATOM 3229 C CA . TYR B 1 212 ? 38.713 -3.085 42.139 1.00 26.36 212 TYR B CA 1
ATOM 3230 C C . TYR B 1 212 ? 39.410 -2.384 40.977 1.00 25.59 212 TYR B C 1
ATOM 3231 O O . TYR B 1 212 ? 39.382 -2.872 39.857 1.00 25.67 212 TYR B O 1
ATOM 3240 N N . MET B 1 213 ? 40.021 -1.234 41.248 1.00 25.40 213 MET B N 1
ATOM 3241 C CA . MET B 1 213 ? 40.801 -0.519 40.241 1.00 29.61 213 MET B CA 1
ATOM 3242 C C . MET B 1 213 ? 41.886 -1.415 39.639 1.00 32.70 213 MET B C 1
ATOM 3243 O O . MET B 1 213 ? 42.087 -1.440 38.425 1.00 34.00 213 MET B O 1
ATOM 3248 N N . LYS B 1 214 ? 42.568 -2.160 40.501 1.00 32.27 214 LYS B N 1
ATOM 3249 C CA . LYS B 1 214 ? 43.625 -3.064 40.069 1.00 37.13 214 LYS B CA 1
ATOM 3250 C C . LYS B 1 214 ? 43.059 -4.131 39.141 1.00 39.34 214 LYS B C 1
ATOM 3251 O O . LYS B 1 214 ? 43.599 -4.367 38.058 1.00 41.62 214 LYS B O 1
ATOM 3257 N N . TYR B 1 215 ? 41.967 -4.767 39.557 1.00 33.47 215 TYR B N 1
ATOM 3258 C CA . TYR B 1 215 ? 41.334 -5.799 38.734 1.00 34.57 215 TYR B CA 1
ATOM 3259 C C . TYR B 1 215 ? 40.826 -5.246 37.400 1.00 37.34 215 TYR B C 1
ATOM 3260 O O . TYR B 1 215 ? 40.820 -5.943 36.380 1.00 38.03 215 TYR B O 1
ATOM 3269 N N . ILE B 1 216 ? 40.386 -3.992 37.417 1.00 38.04 216 ILE B N 1
ATOM 3270 C CA . ILE B 1 216 ? 39.830 -3.365 36.229 1.00 37.57 216 ILE B CA 1
ATOM 3271 C C . ILE B 1 216 ? 40.983 -3.104 35.264 1.00 41.90 216 ILE B C 1
ATOM 3272 O O . ILE B 1 216 ? 40.891 -3.368 34.068 1.00 39.59 216 ILE B O 1
ATOM 3277 N N . ASN B 1 217 ? 42.089 -2.620 35.812 1.00 38.44 217 ASN B N 1
ATOM 3278 C CA . ASN B 1 217 ? 43.241 -2.274 35.001 1.00 44.13 217 ASN B CA 1
ATOM 3279 C C . ASN B 1 217 ? 43.941 -3.476 34.366 1.00 44.96 217 ASN B C 1
ATOM 3280 O O . ASN B 1 217 ? 44.271 -3.438 33.179 1.00 47.37 217 ASN B O 1
ATOM 3285 N N . ASN B 1 218 ? 44.152 -4.544 35.131 1.00 42.03 218 ASN B N 1
ATOM 3286 C CA . ASN B 1 218 ? 44.634 -5.788 34.536 1.00 42.42 218 ASN B CA 1
ATOM 3287 C C . ASN B 1 218 ? 43.883 -6.093 33.244 1.00 42.79 218 ASN B C 1
ATOM 3288 O O . ASN B 1 218 ? 44.494 -6.377 32.220 1.00 50.95 218 ASN B O 1
ATOM 3293 N N . LYS B 1 219 ? 42.555 -6.033 33.296 1.00 41.82 219 LYS B N 1
ATOM 3294 C CA . LYS B 1 219 ? 41.732 -6.325 32.119 1.00 47.35 219 LYS B CA 1
ATOM 3295 C C . LYS B 1 219 ? 42.060 -5.430 30.914 1.00 50.94 219 LYS B C 1
ATOM 3296 O O . LYS B 1 219 ? 42.245 -4.216 31.045 1.00 52.51 219 LYS B O 1
ATOM 3298 N N . HIS C 1 21 ? 29.405 37.872 2.953 1.00 53.20 21 HIS C N 1
ATOM 3299 C CA . HIS C 1 21 ? 28.303 38.049 2.002 1.00 55.86 21 HIS C CA 1
ATOM 3300 C C . HIS C 1 21 ? 26.960 37.705 2.646 1.00 55.26 21 HIS C C 1
ATOM 3301 O O . HIS C 1 21 ? 26.266 38.578 3.177 1.00 53.08 21 HIS C O 1
ATOM 3308 N N . VAL C 1 22 ? 26.601 36.427 2.595 1.00 54.37 22 VAL C N 1
ATOM 3309 C CA . VAL C 1 22 ? 25.466 35.912 3.345 1.00 47.63 22 VAL C CA 1
ATOM 3310 C C . VAL C 1 22 ? 25.798 35.954 4.847 1.00 46.69 22 VAL C C 1
ATOM 3311 O O . VAL C 1 22 ? 24.915 36.090 5.692 1.00 45.27 22 VAL C O 1
ATOM 3315 N N . VAL C 1 23 ? 27.088 35.869 5.161 1.00 45.40 23 VAL C N 1
ATOM 3316 C CA . VAL C 1 23 ? 27.569 35.939 6.535 1.00 40.14 23 VAL C CA 1
ATOM 3317 C C . VAL C 1 23 ? 27.622 37.379 7.010 1.00 41.89 23 VAL C C 1
ATOM 3318 O O . VAL C 1 23 ? 27.243 37.689 8.138 1.00 40.05 23 VAL C O 1
ATOM 3322 N N . LYS C 1 24 ? 28.116 38.258 6.147 1.00 45.70 24 LYS C N 1
ATOM 3323 C CA . LYS C 1 24 ? 28.200 39.674 6.470 1.00 47.19 24 LYS C CA 1
ATOM 3324 C C . LYS C 1 24 ? 26.834 40.197 6.893 1.00 44.25 24 LYS C C 1
ATOM 3325 O O . LYS C 1 24 ? 26.727 41.110 7.712 1.00 42.48 24 LYS C O 1
ATOM 3331 N N . ASN C 1 25 ? 25.791 39.599 6.329 1.00 47.16 25 ASN C N 1
ATOM 3332 C CA . ASN C 1 25 ? 24.425 40.010 6.600 1.00 44.86 25 ASN C CA 1
ATOM 3333 C C . ASN C 1 25 ? 23.951 39.691 8.010 1.00 45.82 25 ASN C C 1
ATOM 3334 O O . ASN C 1 25 ? 23.259 40.501 8.635 1.00 48.39 25 ASN C O 1
ATOM 3339 N N . ILE C 1 26 ? 24.320 38.521 8.519 1.00 41.49 26 ILE C N 1
ATOM 3340 C CA . ILE C 1 26 ? 23.913 38.149 9.875 1.00 40.20 26 ILE C CA 1
ATOM 3341 C C . ILE C 1 26 ? 24.972 38.462 10.926 1.00 40.44 26 ILE C C 1
ATOM 3342 O O . ILE C 1 26 ? 24.717 38.343 12.127 1.00 38.36 26 ILE C O 1
ATOM 3347 N N . TYR C 1 27 ? 26.153 38.874 10.475 1.00 39.08 27 TYR C N 1
ATOM 3348 C CA . TYR C 1 27 ? 27.291 39.044 11.368 1.00 37.75 27 TYR C CA 1
ATOM 3349 C C . TYR C 1 27 ? 28.150 40.206 10.887 1.00 41.64 27 TYR C C 1
ATOM 3350 O O . TYR C 1 27 ? 29.290 40.009 10.470 1.00 44.17 27 TYR C O 1
ATOM 3359 N N . PRO C 1 28 ? 27.594 41.428 10.944 1.00 41.88 28 PRO C N 1
ATOM 3360 C CA . PRO C 1 28 ? 28.196 42.658 10.414 1.00 46.53 28 PRO C CA 1
ATOM 3361 C C . PRO C 1 28 ? 29.640 42.912 10.848 1.00 46.13 28 PRO C C 1
ATOM 3362 O O . PRO C 1 28 ? 30.455 43.321 10.026 1.00 49.97 28 PRO C O 1
ATOM 3366 N N . GLU C 1 29 ? 29.951 42.665 12.112 1.00 45.23 29 GLU C N 1
ATOM 3367 C CA . GLU C 1 29 ? 31.266 42.988 12.650 1.00 46.25 29 GLU C CA 1
ATOM 3368 C C . GLU C 1 29 ? 32.232 41.803 12.626 1.00 44.87 29 GLU C C 1
ATOM 3369 O O . GLU C 1 29 ? 33.148 41.737 13.439 1.00 47.80 29 GLU C O 1
ATOM 3375 N N . ILE C 1 30 ? 32.032 40.874 11.696 1.00 44.58 30 ILE C N 1
ATOM 3376 C CA . ILE C 1 30 ? 32.962 39.757 11.540 1.00 47.15 30 ILE C CA 1
ATOM 3377 C C . ILE C 1 30 ? 34.315 40.241 11.019 1.00 54.63 30 ILE C C 1
ATOM 3378 O O . ILE C 1 30 ? 34.379 41.165 10.203 1.00 54.46 30 ILE C O 1
ATOM 3383 N N . LYS C 1 31 ? 35.393 39.622 11.493 1.00 54.83 31 LYS C N 1
ATOM 3384 C CA . LYS C 1 31 ? 36.727 39.960 11.008 1.00 58.51 31 LYS C CA 1
ATOM 3385 C C . LYS C 1 31 ? 36.839 39.576 9.543 1.00 57.07 31 LYS C C 1
ATOM 3386 O O . LYS C 1 31 ? 36.470 38.470 9.165 1.00 56.93 31 LYS C O 1
ATOM 3392 N N . HIS C 1 32 ? 37.355 40.483 8.720 1.00 62.19 32 HIS C N 1
ATOM 3393 C CA . HIS C 1 32 ? 37.422 40.230 7.288 1.00 63.25 32 HIS C CA 1
ATOM 3394 C C . HIS C 1 32 ? 38.390 39.095 6.943 1.00 60.58 32 HIS C C 1
ATOM 3395 O O . HIS C 1 32 ? 38.182 38.376 5.958 1.00 61.04 32 HIS C O 1
ATOM 3402 N N . ASP C 1 33 ? 39.434 38.934 7.757 1.00 57.56 33 ASP C N 1
ATOM 3403 C CA . ASP C 1 33 ? 40.349 37.797 7.635 1.00 55.59 33 ASP C CA 1
ATOM 3404 C C . ASP C 1 33 ? 39.567 36.529 7.326 1.00 56.20 33 ASP C C 1
ATOM 3405 O O . ASP C 1 33 ? 39.970 35.714 6.490 1.00 52.04 33 ASP C O 1
ATOM 3410 N N . TYR C 1 34 ? 38.441 36.386 8.022 1.00 54.07 34 TYR C N 1
ATOM 3411 C CA . TYR C 1 34 ? 37.605 35.192 7.975 1.00 50.24 34 TYR C CA 1
ATOM 3412 C C . TYR C 1 34 ? 37.424 34.661 6.562 1.00 49.66 34 TYR C C 1
ATOM 3413 O O . TYR C 1 34 ? 37.486 33.448 6.326 1.00 46.64 34 TYR C O 1
ATOM 3422 N N . PHE C 1 35 ? 37.199 35.575 5.624 1.00 50.03 35 PHE C N 1
ATOM 3423 C CA . PHE C 1 35 ? 36.814 35.188 4.273 1.00 54.27 35 PHE C CA 1
ATOM 3424 C C . PHE C 1 35 ? 38.012 34.851 3.392 1.00 56.66 35 PHE C C 1
ATOM 3425 O O . PHE C 1 35 ? 37.877 34.159 2.381 1.00 56.80 35 PHE C O 1
ATOM 3433 N N . ASN C 1 36 ? 39.183 35.342 3.781 1.00 53.30 36 ASN C N 1
ATOM 3434 C CA . ASN C 1 36 ? 40.406 35.014 3.066 1.00 56.52 36 ASN C CA 1
ATOM 3435 C C . ASN C 1 36 ? 40.916 33.624 3.447 1.00 57.96 36 ASN C C 1
ATOM 3436 O O . ASN C 1 36 ? 41.703 33.027 2.713 1.00 58.77 36 ASN C O 1
ATOM 3441 N N . GLU C 1 37 ? 40.463 33.112 4.592 1.00 55.66 37 GLU C N 1
ATOM 3442 C CA . GLU C 1 37 ? 40.778 31.740 4.993 1.00 56.72 37 GLU C CA 1
ATOM 3443 C C . GLU C 1 37 ? 39.976 30.743 4.156 1.00 57.79 37 GLU C C 1
ATOM 3444 O O . GLU C 1 37 ? 38.986 31.103 3.518 1.00 58.81 37 GLU C O 1
ATOM 3450 N N . SER C 1 38 ? 40.403 29.489 4.149 1.00 55.48 38 SER C N 1
ATOM 3451 C CA . SER C 1 38 ? 39.695 28.469 3.387 1.00 56.08 38 SER C CA 1
ATOM 3452 C C . SER C 1 38 ? 38.550 27.881 4.198 1.00 52.76 38 SER C C 1
ATOM 3453 O O . SER C 1 38 ? 38.583 27.904 5.427 1.00 51.68 38 SER C O 1
ATOM 3456 N N . PRO C 1 39 ? 37.524 27.358 3.512 1.00 55.37 39 PRO C N 1
ATOM 3457 C CA . PRO C 1 39 ? 36.469 26.639 4.229 1.00 52.14 39 PRO C CA 1
ATOM 3458 C C . PRO C 1 39 ? 37.080 25.583 5.136 1.00 49.85 39 PRO C C 1
ATOM 3459 O O . PRO C 1 39 ? 37.985 24.874 4.687 1.00 51.20 39 PRO C O 1
ATOM 3463 N N . ASN C 1 40 ? 36.624 25.499 6.386 1.00 41.27 40 ASN C N 1
ATOM 3464 C CA . ASN C 1 40 ? 37.046 24.406 7.250 1.00 35.68 40 ASN C CA 1
ATOM 3465 C C . ASN C 1 40 ? 36.171 23.196 6.996 1.00 39.03 40 ASN C C 1
ATOM 3466 O O . ASN C 1 40 ? 35.229 23.257 6.196 1.00 38.25 40 ASN C O 1
ATOM 3471 N N . ILE C 1 41 ? 36.474 22.104 7.686 1.00 35.27 41 ILE C N 1
ATOM 3472 C CA . ILE C 1 41 ? 35.756 20.858 7.479 1.00 35.89 41 ILE C CA 1
ATOM 3473 C C . ILE C 1 41 ? 34.249 21.031 7.690 1.00 42.74 41 ILE C C 1
ATOM 3474 O O . ILE C 1 41 ? 33.439 20.358 7.033 1.00 42.25 41 ILE C O 1
ATOM 3479 N N . TYR C 1 42 ? 33.868 21.928 8.602 1.00 39.04 42 TYR C N 1
ATOM 3480 C CA . TYR C 1 42 ? 32.448 22.158 8.875 1.00 40.96 42 TYR C CA 1
ATOM 3481 C C . TYR C 1 42 ? 31.791 23.024 7.800 1.00 39.19 42 TYR C C 1
ATOM 3482 O O . TYR C 1 42 ? 30.701 22.708 7.325 1.00 41.22 42 TYR C O 1
ATOM 3491 N N . ASP C 1 43 ? 32.455 24.111 7.416 1.00 38.63 43 ASP C N 1
ATOM 3492 C CA . ASP C 1 43 ? 31.964 24.936 6.317 1.00 40.78 43 ASP C CA 1
ATOM 3493 C C . ASP C 1 43 ? 31.708 24.087 5.071 1.00 43.85 43 ASP C C 1
ATOM 3494 O O . ASP C 1 43 ? 30.763 24.353 4.316 1.00 42.48 43 ASP C O 1
ATOM 3499 N N . LYS C 1 44 ? 32.542 23.064 4.869 1.00 39.68 44 LYS C N 1
ATOM 3500 C CA . LYS C 1 44 ? 32.525 22.290 3.624 1.00 44.80 44 LYS C CA 1
ATOM 3501 C C . LYS C 1 44 ? 31.232 21.516 3.383 1.00 43.32 44 LYS C C 1
ATOM 3502 O O . LYS C 1 44 ? 30.966 21.091 2.257 1.00 46.31 44 LYS C O 1
ATOM 3508 N N . LYS C 1 45 ? 30.428 21.336 4.424 1.00 38.68 45 LYS C N 1
ATOM 3509 C CA . LYS C 1 45 ? 29.099 20.754 4.244 1.00 42.38 45 LYS C CA 1
ATOM 3510 C C . LYS C 1 45 ? 28.163 21.708 3.500 1.00 44.09 45 LYS C C 1
ATOM 3511 O O . LYS C 1 45 ? 27.149 21.278 2.949 1.00 44.00 45 LYS C O 1
ATOM 3517 N N . TYR C 1 46 ? 28.516 22.994 3.475 1.00 42.52 46 TYR C N 1
ATOM 3518 C CA . TYR C 1 46 ? 27.589 24.038 3.038 1.00 45.19 46 TYR C CA 1
ATOM 3519 C C . TYR C 1 46 ? 28.104 24.869 1.867 1.00 46.64 46 TYR C C 1
ATOM 3520 O O . TYR C 1 46 ? 27.319 25.449 1.114 1.00 48.59 46 TYR C O 1
ATOM 3529 N N . ILE C 1 47 ? 29.421 24.941 1.726 1.00 45.05 47 ILE C N 1
ATOM 3530 C CA . ILE C 1 47 ? 30.023 25.737 0.662 1.00 50.08 47 ILE C CA 1
ATOM 3531 C C . ILE C 1 47 ? 31.206 25.024 0.003 1.00 52.15 47 ILE C C 1
ATOM 3532 O O . ILE C 1 47 ? 31.593 23.923 0.415 1.00 45.09 47 ILE C O 1
ATOM 3537 N N . SER C 1 48 ? 31.762 25.668 -1.023 1.00 53.99 48 SER C N 1
ATOM 3538 C CA . SER C 1 48 ? 32.941 25.175 -1.738 1.00 58.46 48 SER C CA 1
ATOM 3539 C C . SER C 1 48 ? 33.708 26.343 -2.360 1.00 57.70 48 SER C C 1
ATOM 3540 O O . SER C 1 48 ? 33.112 27.336 -2.785 1.00 56.63 48 SER C O 1
ATOM 3543 N N . GLY C 1 49 ? 35.029 26.226 -2.410 1.00 57.75 49 GLY C N 1
ATOM 3544 C CA . GLY C 1 49 ? 35.862 27.306 -2.914 1.00 58.10 49 GLY C CA 1
ATOM 3545 C C . GLY C 1 49 ? 37.213 27.307 -2.231 1.00 61.31 49 GLY C C 1
ATOM 3546 O O . GLY C 1 49 ? 37.406 26.605 -1.240 1.00 61.35 49 GLY C O 1
ATOM 3547 N N . ILE C 1 50 ? 38.158 28.081 -2.756 1.00 62.25 50 ILE C N 1
ATOM 3548 C CA . ILE C 1 50 ? 39.504 28.088 -2.190 1.00 63.10 50 ILE C CA 1
ATOM 3549 C C . ILE C 1 50 ? 39.541 28.970 -0.951 1.00 58.89 50 ILE C C 1
ATOM 3550 O O . ILE C 1 50 ? 40.250 28.679 0.012 1.00 57.31 50 ILE C O 1
ATOM 3555 N N . THR C 1 51 ? 38.787 30.061 -0.994 1.00 56.41 51 THR C N 1
ATOM 3556 C CA . THR C 1 51 ? 38.562 30.867 0.194 1.00 58.84 51 THR C CA 1
ATOM 3557 C C . THR C 1 51 ? 37.071 30.903 0.489 1.00 59.56 51 THR C C 1
ATOM 3558 O O . THR C 1 51 ? 36.255 30.459 -0.329 1.00 61.15 51 THR C O 1
ATOM 3562 N N . ARG C 1 52 ? 36.715 31.421 1.660 1.00 57.20 52 ARG C N 1
ATOM 3563 C CA . ARG C 1 52 ? 35.308 31.567 2.025 1.00 57.60 52 ARG C CA 1
ATOM 3564 C C . ARG C 1 52 ? 34.623 32.649 1.192 1.00 58.04 52 ARG C C 1
ATOM 3565 O O . ARG C 1 52 ? 33.492 32.468 0.738 1.00 56.27 52 ARG C O 1
ATOM 3573 N N . GLY C 1 53 ? 35.319 33.766 0.992 1.00 55.70 53 GLY C N 1
ATOM 3574 C CA . GLY C 1 53 ? 34.768 34.894 0.259 1.00 60.06 53 GLY C CA 1
ATOM 3575 C C . GLY C 1 53 ? 34.290 34.583 -1.151 1.00 60.43 53 GLY C C 1
ATOM 3576 O O . GLY C 1 53 ? 33.157 34.905 -1.529 1.00 57.62 53 GLY C O 1
ATOM 3577 N N . VAL C 1 54 ? 35.157 33.959 -1.937 1.00 59.75 54 VAL C N 1
ATOM 3578 C CA . VAL C 1 54 ? 34.837 33.657 -3.326 1.00 59.44 54 VAL C CA 1
ATOM 3579 C C . VAL C 1 54 ? 34.170 32.290 -3.444 1.00 58.48 54 VAL C C 1
ATOM 3580 O O . VAL C 1 54 ? 34.157 31.689 -4.516 1.00 61.37 54 VAL C O 1
ATOM 3584 N N . ALA C 1 55 ? 33.621 31.799 -2.339 1.00 54.39 55 ALA C N 1
ATOM 3585 C CA . ALA C 1 55 ? 33.069 30.451 -2.307 1.00 55.95 55 ALA C CA 1
ATOM 3586 C C . ALA C 1 55 ? 31.632 30.423 -2.805 1.00 55.50 55 ALA C C 1
ATOM 3587 O O . ALA C 1 55 ? 30.977 31.461 -2.911 1.00 53.97 55 ALA C O 1
ATOM 3589 N N . GLU C 1 56 ? 31.149 29.222 -3.102 1.00 57.63 56 GLU C N 1
ATOM 3590 C CA . GLU C 1 56 ? 29.805 29.040 -3.631 1.00 58.99 56 GLU C CA 1
ATOM 3591 C C . GLU C 1 56 ? 28.921 28.262 -2.661 1.00 61.33 56 GLU C C 1
ATOM 3592 O O . GLU C 1 56 ? 29.341 27.249 -2.087 1.00 57.20 56 GLU C O 1
ATOM 3598 N N . LEU C 1 57 ? 27.689 28.733 -2.495 1.00 53.19 57 LEU C N 1
ATOM 3599 C CA . LEU C 1 57 ? 26.760 28.107 -1.574 1.00 50.83 57 LEU C CA 1
ATOM 3600 C C . LEU C 1 57 ? 26.127 26.902 -2.235 1.00 52.30 57 LEU C C 1
ATOM 3601 O O . LEU C 1 57 ? 25.607 26.993 -3.343 1.00 54.91 57 LEU C O 1
ATOM 3606 N N . LYS C 1 58 ? 26.170 25.767 -1.556 1.00 48.69 58 LYS C N 1
ATOM 3607 C CA . LYS C 1 58 ? 25.539 24.577 -2.084 1.00 48.05 58 LYS C CA 1
ATOM 3608 C C . LYS C 1 58 ? 24.029 24.791 -2.173 1.00 53.31 58 LYS C C 1
ATOM 3609 O O . LYS C 1 58 ? 23.350 24.943 -1.154 1.00 50.06 58 LYS C O 1
ATOM 3615 N N . GLN C 1 59 ? 23.511 24.819 -3.396 1.00 50.44 59 GLN C N 1
ATOM 3616 C CA . GLN C 1 59 ? 22.079 24.980 -3.607 1.00 50.47 59 GLN C CA 1
ATOM 3617 C C . GLN C 1 59 ? 21.244 24.096 -2.680 1.00 49.69 59 GLN C C 1
ATOM 3618 O O . GLN C 1 59 ? 20.190 24.520 -2.207 1.00 49.48 59 GLN C O 1
ATOM 3624 N N . GLU C 1 60 ? 21.706 22.874 -2.423 1.00 48.57 60 GLU C N 1
ATOM 3625 C CA . GLU C 1 60 ? 20.904 21.924 -1.645 1.00 50.02 60 GLU C CA 1
ATOM 3626 C C . GLU C 1 60 ? 21.216 21.861 -0.149 1.00 47.38 60 GLU C C 1
ATOM 3627 O O . GLU C 1 60 ? 20.302 21.832 0.671 1.00 45.54 60 GLU C O 1
ATOM 3633 N N . GLU C 1 61 ? 22.499 21.796 0.194 1.00 44.32 61 GLU C N 1
ATOM 3634 C CA . GLU C 1 61 ? 22.916 21.663 1.586 1.00 46.72 61 GLU C CA 1
ATOM 3635 C C . GLU C 1 61 ? 22.821 22.980 2.331 1.00 42.37 61 GLU C C 1
ATOM 3636 O O . GLU C 1 61 ? 22.702 22.998 3.557 1.00 41.74 61 GLU C O 1
ATOM 3642 N N . PHE C 1 62 ? 22.892 24.079 1.588 1.00 41.43 62 PHE C N 1
ATOM 3643 C CA . PHE C 1 62 ? 22.682 25.385 2.180 1.00 38.94 62 PHE C CA 1
ATOM 3644 C C . PHE C 1 62 ? 21.357 26.036 1.778 1.00 42.55 62 PHE C C 1
ATOM 3645 O O . PHE C 1 62 ? 20.473 26.216 2.619 1.00 38.40 62 PHE C O 1
ATOM 3653 N N . VAL C 1 63 ? 21.228 26.390 0.499 1.00 44.85 63 VAL C N 1
ATOM 3654 C CA . VAL C 1 63 ? 20.079 27.158 0.025 1.00 38.89 63 VAL C CA 1
ATOM 3655 C C . VAL C 1 63 ? 18.750 26.462 0.290 1.00 40.14 63 VAL C C 1
ATOM 3656 O O . VAL C 1 63 ? 17.886 27.004 0.984 1.00 40.01 63 VAL C O 1
ATOM 3660 N N . ASN C 1 64 ? 18.587 25.260 -0.247 1.00 40.85 64 ASN C N 1
ATOM 3661 C CA . ASN C 1 64 ? 17.345 24.520 -0.063 1.00 43.01 64 ASN C CA 1
ATOM 3662 C C . ASN C 1 64 ? 17.093 24.159 1.394 1.00 39.78 64 ASN C C 1
ATOM 3663 O O . ASN C 1 64 ? 15.946 24.149 1.861 1.00 37.49 64 ASN C O 1
ATOM 3668 N N . GLU C 1 65 ? 18.174 23.835 2.098 1.00 40.68 65 GLU C N 1
ATOM 3669 C CA . GLU C 1 65 ? 18.078 23.383 3.477 1.00 37.28 65 GLU C CA 1
ATOM 3670 C C . GLU C 1 65 ? 17.634 24.537 4.342 1.00 29.98 65 GLU C C 1
ATOM 3671 O O . GLU C 1 65 ? 16.749 24.394 5.175 1.00 36.37 65 GLU C O 1
ATOM 3677 N N . LYS C 1 66 ? 18.255 25.684 4.127 1.00 29.60 66 LYS C N 1
ATOM 3678 C CA . LYS C 1 66 ? 17.893 26.888 4.835 1.00 31.12 66 LYS C CA 1
ATOM 3679 C C . LYS C 1 66 ? 16.411 27.190 4.634 1.00 32.83 66 LYS C C 1
ATOM 3680 O O . LYS C 1 66 ? 15.690 27.442 5.603 1.00 29.13 66 LYS C O 1
ATOM 3686 N N . ALA C 1 67 ? 15.946 27.135 3.386 1.00 32.12 67 ALA C N 1
ATOM 3687 C CA . ALA C 1 67 ? 14.550 27.456 3.097 1.00 31.67 67 ALA C CA 1
ATOM 3688 C C . ALA C 1 67 ? 13.625 26.507 3.825 1.00 30.31 67 ALA C C 1
ATOM 3689 O O . ALA C 1 67 ? 12.614 26.922 4.396 1.00 30.74 67 ALA C O 1
ATOM 3691 N N . ARG C 1 68 ? 13.966 25.225 3.799 1.00 32.67 68 ARG C N 1
ATOM 3692 C CA . ARG C 1 68 ? 13.158 24.231 4.490 1.00 33.19 68 ARG C CA 1
ATOM 3693 C C . ARG C 1 68 ? 13.072 24.567 5.973 1.00 33.37 68 ARG C C 1
ATOM 3694 O O . ARG C 1 68 ? 11.995 24.507 6.574 1.00 34.50 68 ARG C O 1
ATOM 3702 N N . ARG C 1 69 ? 14.215 24.921 6.556 1.00 25.93 69 ARG C N 1
ATOM 3703 C CA . ARG C 1 69 ? 14.302 25.110 7.992 1.00 30.40 69 ARG C CA 1
ATOM 3704 C C . ARG C 1 69 ? 13.533 26.346 8.409 1.00 29.04 69 ARG C C 1
ATOM 3705 O O . ARG C 1 69 ? 12.908 26.371 9.478 1.00 27.15 69 ARG C O 1
ATOM 3713 N N . PHE C 1 70 ? 13.583 27.358 7.546 1.00 27.79 70 PHE C N 1
ATOM 3714 C CA . PHE C 1 70 ? 12.833 28.588 7.729 1.00 27.17 70 PHE C CA 1
ATOM 3715 C C . PHE C 1 70 ? 11.330 28.314 7.710 1.00 30.51 70 PHE C C 1
ATOM 3716 O O . PHE C 1 70 ? 10.596 28.832 8.546 1.00 32.23 70 PHE C O 1
ATOM 3724 N N . SER C 1 71 ? 10.873 27.494 6.769 1.00 29.07 71 SER C N 1
ATOM 3725 C CA . SER C 1 71 ? 9.464 27.116 6.726 1.00 28.05 71 SER C CA 1
ATOM 3726 C C . SER C 1 71 ? 9.056 26.499 8.040 1.00 25.07 71 SER C C 1
ATOM 3727 O O . SER C 1 71 ? 8.035 26.855 8.644 1.00 26.88 71 SER C O 1
ATOM 3730 N N . TYR C 1 72 ? 9.842 25.529 8.468 1.00 24.25 72 TYR C N 1
ATOM 3731 C CA . TYR C 1 72 ? 9.554 24.881 9.727 1.00 25.63 72 TYR C CA 1
ATOM 3732 C C . TYR C 1 72 ? 9.520 25.903 10.885 1.00 24.04 72 TYR C C 1
ATOM 3733 O O . TYR C 1 72 ? 8.619 25.868 11.714 1.00 27.49 72 TYR C O 1
ATOM 3742 N N . MET C 1 73 ? 10.475 26.827 10.924 1.00 21.47 73 MET C N 1
ATOM 3743 C CA . MET C 1 73 ? 10.535 27.807 12.017 1.00 24.83 73 MET C CA 1
ATOM 3744 C C . MET C 1 73 ? 9.325 28.738 12.057 1.00 25.93 73 MET C C 1
ATOM 3745 O O . MET C 1 73 ? 8.817 29.060 13.139 1.00 25.60 73 MET C O 1
ATOM 3750 N N . LYS C 1 74 ? 8.871 29.177 10.884 1.00 22.39 74 LYS C N 1
ATOM 3751 C CA . LYS C 1 74 ? 7.640 29.958 10.802 1.00 26.41 74 LYS C CA 1
ATOM 3752 C C . LYS C 1 74 ? 6.469 29.208 11.433 1.00 24.56 74 LYS C C 1
ATOM 3753 O O . LYS C 1 74 ? 5.702 29.787 12.191 1.00 24.95 74 LYS C O 1
ATOM 3759 N N . THR C 1 75 ? 6.353 27.916 11.128 1.00 23.58 75 THR C N 1
ATOM 3760 C CA . THR C 1 75 ? 5.368 27.038 11.759 1.00 24.15 75 THR C CA 1
ATOM 3761 C C . THR C 1 75 ? 5.363 27.117 13.303 1.00 27.35 75 THR C C 1
ATOM 3762 O O . THR C 1 75 ? 4.299 27.082 13.931 1.00 25.42 75 THR C O 1
ATOM 3766 N N . MET C 1 76 ? 6.552 27.211 13.906 1.00 26.47 76 MET C N 1
ATOM 3767 C CA . MET C 1 76 ? 6.688 27.215 15.364 1.00 22.50 76 MET C CA 1
ATOM 3768 C C . MET C 1 76 ? 6.754 28.620 15.933 1.00 20.00 76 MET C C 1
ATOM 3769 O O . MET C 1 76 ? 6.831 28.793 17.133 1.00 24.00 76 MET C O 1
ATOM 3774 N N . TYR C 1 77 ? 6.758 29.623 15.070 1.00 23.47 77 TYR C N 1
ATOM 3775 C CA . TYR C 1 77 ? 6.895 31.010 15.516 1.00 22.81 77 TYR C CA 1
ATOM 3776 C C . TYR C 1 77 ? 5.632 31.540 16.164 1.00 21.69 77 TYR C C 1
ATOM 3777 O O . TYR C 1 77 ? 4.517 31.271 15.710 1.00 20.95 77 TYR C O 1
ATOM 3786 N N . SER C 1 78 ? 5.813 32.326 17.216 1.00 21.85 78 SER C N 1
ATOM 3787 C CA . SER C 1 78 ? 4.683 32.919 17.903 1.00 21.54 78 SER C CA 1
ATOM 3788 C C . SER C 1 78 ? 5.106 34.210 18.579 1.00 22.21 78 SER C C 1
ATOM 3789 O O . SER C 1 78 ? 6.293 34.517 18.641 1.00 22.27 78 SER C O 1
ATOM 3792 N N . VAL C 1 79 ? 4.129 34.979 19.053 1.00 23.48 79 VAL C N 1
ATOM 3793 C CA . VAL C 1 79 ? 4.401 36.271 19.671 1.00 26.23 79 VAL C CA 1
ATOM 3794 C C . VAL C 1 79 ? 4.793 36.072 21.133 1.00 23.68 79 VAL C C 1
ATOM 3795 O O . VAL C 1 79 ? 4.653 34.975 21.662 1.00 24.49 79 VAL C O 1
ATOM 3799 N N . CYS C 1 80 ? 5.292 37.127 21.778 1.00 23.78 80 CYS C N 1
ATOM 3800 C CA . CYS C 1 80 ? 5.562 37.080 23.217 1.00 30.08 80 CYS C CA 1
ATOM 3801 C C . CYS C 1 80 ? 4.278 37.253 24.021 1.00 30.64 80 CYS C C 1
ATOM 3802 O O . CYS C 1 80 ? 3.401 38.013 23.631 1.00 28.76 80 CYS C O 1
ATOM 3805 N N . PRO C 1 81 ? 4.174 36.552 25.158 1.00 31.88 81 PRO C N 1
ATOM 3806 C CA . PRO C 1 81 ? 2.982 36.663 26.001 1.00 30.32 81 PRO C CA 1
ATOM 3807 C C . PRO C 1 81 ? 3.040 37.968 26.778 1.00 34.84 81 PRO C C 1
ATOM 3808 O O . PRO C 1 81 ? 4.093 38.616 26.801 1.00 31.29 81 PRO C O 1
ATOM 3812 N N . GLU C 1 82 ? 1.935 38.353 27.407 1.00 38.10 82 GLU C N 1
ATOM 3813 C CA . GLU C 1 82 ? 1.908 39.578 28.202 1.00 40.07 82 GLU C CA 1
ATOM 3814 C C . GLU C 1 82 ? 2.917 39.477 29.343 1.00 39.13 82 GLU C C 1
ATOM 3815 O O . GLU C 1 82 ? 3.501 40.473 29.774 1.00 40.22 82 GLU C O 1
ATOM 3821 N N . ALA C 1 83 ? 3.115 38.252 29.817 1.00 36.15 83 ALA C N 1
ATOM 3822 C CA . ALA C 1 83 ? 4.080 37.955 30.868 1.00 37.44 83 ALA C CA 1
ATOM 3823 C C . ALA C 1 83 ? 4.715 36.583 30.625 1.00 34.45 83 ALA C C 1
ATOM 3824 O O . ALA C 1 83 ? 4.020 35.610 30.316 1.00 34.92 83 ALA C O 1
ATOM 3826 N N . PHE C 1 84 ? 6.034 36.508 30.763 1.00 33.42 84 PHE C N 1
ATOM 3827 C CA . PHE C 1 84 ? 6.750 35.243 30.637 1.00 28.93 84 PHE C CA 1
ATOM 3828 C C . PHE C 1 84 ? 6.650 34.383 31.903 1.00 33.02 84 PHE C C 1
ATOM 3829 O O . PHE C 1 84 ? 6.674 34.900 33.019 1.00 30.62 84 PHE C O 1
ATOM 3837 N N . GLU C 1 85 ? 6.559 33.071 31.707 1.00 29.93 85 GLU C N 1
ATOM 3838 C CA . GLU C 1 85 ? 6.738 32.103 32.776 1.00 34.05 85 GLU C CA 1
ATOM 3839 C C . GLU C 1 85 ? 8.010 31.292 32.555 1.00 31.58 85 GLU C C 1
ATOM 3840 O O . GLU C 1 85 ? 8.349 30.974 31.417 1.00 29.33 85 GLU C O 1
ATOM 3846 N N . PRO C 1 86 ? 8.702 30.930 33.648 1.00 30.61 86 PRO C N 1
ATOM 3847 C CA . PRO C 1 86 ? 9.949 30.154 33.555 1.00 26.21 86 PRO C CA 1
ATOM 3848 C C . PRO C 1 86 ? 9.764 28.880 32.752 1.00 26.14 86 PRO C C 1
ATOM 3849 O O . PRO C 1 86 ? 8.703 28.266 32.799 1.00 24.06 86 PRO C O 1
ATOM 3853 N N . ILE C 1 87 ? 10.791 28.494 32.007 1.00 23.90 87 ILE C N 1
ATOM 3854 C CA . ILE C 1 87 ? 10.788 27.213 31.316 1.00 24.59 87 ILE C CA 1
ATOM 3855 C C . ILE C 1 87 ? 11.619 26.238 32.116 1.00 27.97 87 ILE C C 1
ATOM 3856 O O . ILE C 1 87 ? 12.378 26.637 33.004 1.00 24.63 87 ILE C O 1
ATOM 3861 N N . SER C 1 88 ? 11.504 24.959 31.786 1.00 28.44 88 SER C N 1
ATOM 3862 C CA . SER C 1 88 ? 12.441 23.985 32.310 1.00 24.84 88 SER C CA 1
ATOM 3863 C C . SER C 1 88 ? 13.766 24.012 31.557 1.00 25.20 88 SER C C 1
ATOM 3864 O O . SER C 1 88 ? 13.799 24.107 30.329 1.00 23.38 88 SER C O 1
ATOM 3867 N N . ARG C 1 89 ? 14.846 23.921 32.324 1.00 22.65 89 ARG C N 1
ATOM 3868 C CA . ARG C 1 89 ? 16.201 23.684 31.828 1.00 25.48 89 ARG C CA 1
ATOM 3869 C C . ARG C 1 89 ? 16.210 22.674 30.682 1.00 25.29 89 ARG C C 1
ATOM 3870 O O . ARG C 1 89 ? 16.967 22.804 29.731 1.00 24.06 89 ARG C O 1
ATOM 3878 N N . ASN C 1 90 ? 15.361 21.659 30.792 1.00 27.10 90 ASN C N 1
ATOM 3879 C CA . ASN C 1 90 ? 15.355 20.550 29.845 1.00 27.87 90 ASN C CA 1
ATOM 3880 C C . ASN C 1 90 ? 14.781 20.905 28.463 1.00 26.02 90 ASN C C 1
ATOM 3881 O O . ASN C 1 90 ? 15.035 20.214 27.495 1.00 26.53 90 ASN C O 1
ATOM 3886 N N . GLU C 1 91 ? 14.018 21.986 28.368 1.00 25.46 91 GLU C N 1
ATOM 3887 C CA . GLU C 1 91 ? 13.524 22.418 27.058 1.00 26.59 91 GLU C CA 1
ATOM 3888 C C . GLU C 1 91 ? 14.604 23.129 26.253 1.00 25.87 91 GLU C C 1
ATOM 3889 O O . GLU C 1 91 ? 14.412 23.410 25.073 1.00 28.35 91 GLU C O 1
ATOM 3895 N N . ALA C 1 92 ? 15.741 23.421 26.881 1.00 23.66 92 ALA C N 1
ATOM 3896 C CA . ALA C 1 92 ? 16.783 24.178 26.206 1.00 23.54 92 ALA C CA 1
ATOM 3897 C C . ALA C 1 92 ? 18.139 23.475 26.245 1.00 26.24 92 ALA C C 1
ATOM 3898 O O . ALA C 1 92 ? 19.193 24.116 26.149 1.00 29.06 92 ALA C O 1
ATOM 3900 N N . SER C 1 93 ? 18.126 22.157 26.376 1.00 27.67 93 SER C N 1
ATOM 3901 C CA . SER C 1 93 ? 19.384 21.420 26.502 1.00 30.34 93 SER C CA 1
ATOM 3902 C C . SER C 1 93 ? 19.972 20.977 25.163 1.00 30.39 93 SER C C 1
ATOM 3903 O O . SER C 1 93 ? 21.046 20.370 25.129 1.00 30.70 93 SER C O 1
ATOM 3906 N N . THR C 1 94 ? 19.273 21.266 24.067 1.00 25.63 94 THR C N 1
ATOM 3907 C CA . THR C 1 94 ? 19.810 21.005 22.730 1.00 26.83 94 THR C CA 1
ATOM 3908 C C . THR C 1 94 ? 19.848 22.335 21.998 1.00 26.15 94 THR C C 1
ATOM 3909 O O . THR C 1 94 ? 19.152 23.273 22.385 1.00 23.28 94 THR C O 1
ATOM 3913 N N . PRO C 1 95 ? 20.643 22.422 20.924 1.00 25.51 95 PRO C N 1
ATOM 3914 C CA . PRO C 1 95 ? 20.649 23.671 20.167 1.00 24.03 95 PRO C CA 1
ATOM 3915 C C . PRO C 1 95 ? 19.240 24.001 19.715 1.00 25.10 95 PRO C C 1
ATOM 3916 O O . PRO C 1 95 ? 18.809 25.145 19.841 1.00 23.07 95 PRO C O 1
ATOM 3920 N N . GLU C 1 96 ? 18.529 23.009 19.188 1.00 24.71 96 GLU C N 1
ATOM 3921 C CA . GLU C 1 96 ? 17.184 23.242 18.673 1.00 28.26 96 GLU C CA 1
ATOM 3922 C C . GLU C 1 96 ? 16.256 23.749 19.768 1.00 24.80 96 GLU C C 1
ATOM 3923 O O . GLU C 1 96 ? 15.554 24.727 19.578 1.00 24.62 96 GLU C O 1
ATOM 3929 N N . GLY C 1 97 ? 16.246 23.080 20.916 1.00 25.64 97 GLY C N 1
ATOM 3930 C CA . GLY C 1 97 ? 15.426 23.533 22.025 1.00 22.88 97 GLY C CA 1
ATOM 3931 C C . GLY C 1 97 ? 15.816 24.953 22.418 1.00 22.73 97 GLY C C 1
ATOM 3932 O O . GLY C 1 97 ? 14.971 25.779 22.769 1.00 24.17 97 GLY C O 1
ATOM 3933 N N . SER C 1 98 ? 17.108 25.239 22.358 1.00 21.43 98 SER C N 1
ATOM 3934 C CA . SER C 1 98 ? 17.612 26.548 22.772 1.00 24.95 98 SER C CA 1
ATOM 3935 C C . SER C 1 98 ? 16.943 27.685 21.995 1.00 23.28 98 SER C C 1
ATOM 3936 O O . SER C 1 98 ? 16.483 28.657 22.604 1.00 18.57 98 SER C O 1
ATOM 3939 N N . TRP C 1 99 ? 16.864 27.562 20.666 1.00 18.96 99 TRP C N 1
ATOM 3940 C CA . TRP C 1 99 ? 16.200 28.605 19.880 1.00 20.90 99 TRP C CA 1
ATOM 3941 C C . TRP C 1 99 ? 14.688 28.423 19.738 1.00 19.57 99 TRP C C 1
ATOM 3942 O O . TRP C 1 99 ? 13.963 29.392 19.556 1.00 20.56 99 TRP C O 1
ATOM 3953 N N . LEU C 1 100 ? 14.209 27.190 19.812 1.00 20.35 100 LEU C N 1
ATOM 3954 C CA . LEU C 1 100 ? 12.780 26.938 19.639 1.00 20.72 100 LEU C CA 1
ATOM 3955 C C . LEU C 1 100 ? 11.967 27.622 20.737 1.00 20.33 100 LEU C C 1
ATOM 3956 O O . LEU C 1 100 ? 10.934 28.227 20.477 1.00 19.76 100 LEU C O 1
ATOM 3961 N N . THR C 1 101 ? 12.449 27.515 21.971 1.00 22.59 101 THR C N 1
ATOM 3962 C CA . THR C 1 101 ? 11.801 28.128 23.115 1.00 17.47 101 THR C CA 1
ATOM 3963 C C . THR C 1 101 ? 11.736 29.653 22.946 1.00 19.33 101 THR C C 1
ATOM 3964 O O . THR C 1 101 ? 10.895 30.310 23.546 1.00 19.90 101 THR C O 1
ATOM 3968 N N . VAL C 1 102 ? 12.619 30.214 22.123 1.00 16.28 102 VAL C N 1
ATOM 3969 C CA . VAL C 1 102 ? 12.617 31.656 21.873 1.00 17.52 102 VAL C CA 1
ATOM 3970 C C . VAL C 1 102 ? 11.608 32.046 20.767 1.00 21.30 102 VAL C C 1
ATOM 3971 O O . VAL C 1 102 ? 10.697 32.854 20.994 1.00 20.14 102 VAL C O 1
ATOM 3975 N N . ILE C 1 103 ? 11.746 31.452 19.585 1.00 18.18 103 ILE C N 1
ATOM 3976 C CA . ILE C 1 103 ? 10.880 31.818 18.472 1.00 20.60 103 ILE C CA 1
ATOM 3977 C C . ILE C 1 103 ? 9.429 31.511 18.781 1.00 20.44 103 ILE C C 1
ATOM 3978 O O . ILE C 1 103 ? 8.540 32.178 18.271 1.00 20.57 103 ILE C O 1
ATOM 3983 N N . SER C 1 104 ? 9.189 30.522 19.635 1.00 21.48 104 SER C N 1
ATOM 3984 C CA . SER C 1 104 ? 7.821 30.194 20.038 1.00 18.72 104 SER C CA 1
ATOM 3985 C C . SER C 1 104 ? 7.309 31.176 21.097 1.00 22.61 104 SER C C 1
ATOM 3986 O O . SER C 1 104 ? 6.160 31.093 21.525 1.00 24.04 104 SER C O 1
ATOM 3989 N N . GLY C 1 105 ? 8.178 32.089 21.534 1.00 24.93 105 GLY C N 1
ATOM 3990 C CA . GLY C 1 105 ? 7.807 33.135 22.474 1.00 20.85 105 GLY C CA 1
ATOM 3991 C C . GLY C 1 105 ? 7.744 32.734 23.940 1.00 23.13 105 GLY C C 1
ATOM 3992 O O . GLY C 1 105 ? 7.305 33.525 24.777 1.00 23.22 105 GLY C O 1
ATOM 3993 N N . LYS C 1 106 ? 8.167 31.514 24.264 1.00 21.83 106 LYS C N 1
ATOM 3994 C CA . LYS C 1 106 ? 8.179 31.054 25.659 1.00 25.14 106 LYS C CA 1
ATOM 3995 C C . LYS C 1 106 ? 9.135 31.856 26.530 1.00 23.09 106 LYS C C 1
ATOM 3996 O O . LYS C 1 106 ? 8.914 31.994 27.733 1.00 21.96 106 LYS C O 1
ATOM 4002 N N . ARG C 1 107 ? 10.195 32.372 25.913 1.00 17.78 107 ARG C N 1
ATOM 4003 C CA . ARG C 1 107 ? 11.218 33.139 26.620 1.00 19.05 107 ARG C CA 1
ATOM 4004 C C . ARG C 1 107 ? 11.958 34.066 25.652 1.00 19.70 107 ARG C C 1
ATOM 4005 O O . ARG C 1 107 ? 12.009 33.822 24.435 1.00 18.31 107 ARG C O 1
ATOM 4013 N N . PRO C 1 108 ? 12.537 35.137 26.198 1.00 21.13 108 PRO C N 1
ATOM 4014 C CA . PRO C 1 108 ? 13.128 36.227 25.413 1.00 20.69 108 PRO C CA 1
ATOM 4015 C C . PRO C 1 108 ? 14.540 35.959 24.901 1.00 17.85 108 PRO C C 1
ATOM 4016 O O . PRO C 1 108 ? 14.983 36.695 24.017 1.00 20.23 108 PRO C O 1
ATOM 4020 N N . MET C 1 109 ? 15.226 34.948 25.430 1.00 16.38 109 MET C N 1
ATOM 4021 C CA . MET C 1 109 ? 16.622 34.712 25.064 1.00 17.32 109 MET C CA 1
ATOM 4022 C C . MET C 1 109 ? 17.077 33.268 25.294 1.00 16.52 109 MET C C 1
ATOM 4023 O O . MET C 1 109 ? 16.641 32.596 26.219 1.00 15.46 109 MET C O 1
ATOM 4028 N N . GLY C 1 110 ? 17.954 32.811 24.418 1.00 16.48 110 GLY C N 1
ATOM 4029 C CA . GLY C 1 110 ? 18.557 31.503 24.516 1.00 17.71 110 GLY C CA 1
ATOM 4030 C C . GLY C 1 110 ? 19.934 31.609 23.887 1.00 20.81 110 GLY C C 1
ATOM 4031 O O . GLY C 1 110 ? 20.251 32.608 23.231 1.00 19.07 110 GLY C O 1
ATOM 4032 N N . GLN C 1 111 ? 20.760 30.589 24.090 1.00 18.91 111 GLN C N 1
ATOM 4033 C CA . GLN C 1 111 ? 22.128 30.616 23.603 1.00 18.41 111 GLN C CA 1
ATOM 4034 C C . GLN C 1 111 ? 22.512 29.220 23.150 1.00 18.91 111 GLN C C 1
ATOM 4035 O O . GLN C 1 111 ? 22.168 28.239 23.798 1.00 21.97 111 GLN C O 1
ATOM 4041 N N . PHE C 1 112 ? 23.153 29.128 21.992 1.00 16.47 112 PHE C N 1
ATOM 4042 C CA . PHE C 1 112 ? 23.719 27.871 21.541 1.00 20.51 112 PHE C CA 1
ATOM 4043 C C . PHE C 1 112 ? 24.993 28.173 20.783 1.00 21.12 112 PHE C C 1
ATOM 4044 O O . PHE C 1 112 ? 25.537 29.275 20.880 1.00 21.02 112 PHE C O 1
ATOM 4052 N N . SER C 1 113 ? 25.471 27.205 20.021 1.00 21.11 113 SER C N 1
ATOM 4053 C CA . SER C 1 113 ? 26.687 27.431 19.265 1.00 24.20 113 SER C CA 1
ATOM 4054 C C . SER C 1 113 ? 26.633 26.640 17.985 1.00 24.30 113 SER C C 1
ATOM 4055 O O . SER C 1 113 ? 25.919 25.635 17.894 1.00 23.84 113 SER C O 1
ATOM 4058 N N . VAL C 1 114 ? 27.389 27.111 17.001 1.00 22.60 114 VAL C N 1
ATOM 4059 C CA . VAL C 1 114 ? 27.442 26.488 15.699 1.00 27.94 114 VAL C CA 1
ATOM 4060 C C . VAL C 1 114 ? 28.890 26.183 15.348 1.00 29.13 114 VAL C C 1
ATOM 4061 O O . VAL C 1 114 ? 29.808 26.890 15.782 1.00 26.57 114 VAL C O 1
ATOM 4065 N N . ASP C 1 115 ? 29.103 25.126 14.572 1.00 29.37 115 ASP C N 1
ATOM 4066 C CA . ASP C 1 115 ? 30.465 24.796 14.150 1.00 34.59 115 ASP C CA 1
ATOM 4067 C C . ASP C 1 115 ? 30.796 25.403 12.781 1.00 31.33 115 ASP C C 1
ATOM 4068 O O . ASP C 1 115 ? 31.933 25.328 12.319 1.00 36.27 115 ASP C O 1
ATOM 4073 N N . SER C 1 116 ? 29.796 26.026 12.156 1.00 31.73 116 SER C N 1
ATOM 4074 C CA . SER C 1 116 ? 29.987 26.761 10.900 1.00 33.93 116 SER C CA 1
ATOM 4075 C C . SER C 1 116 ? 29.071 27.979 10.816 1.00 31.92 116 SER C C 1
ATOM 4076 O O . SER C 1 116 ? 27.875 27.875 11.088 1.00 31.25 116 SER C O 1
ATOM 4079 N N 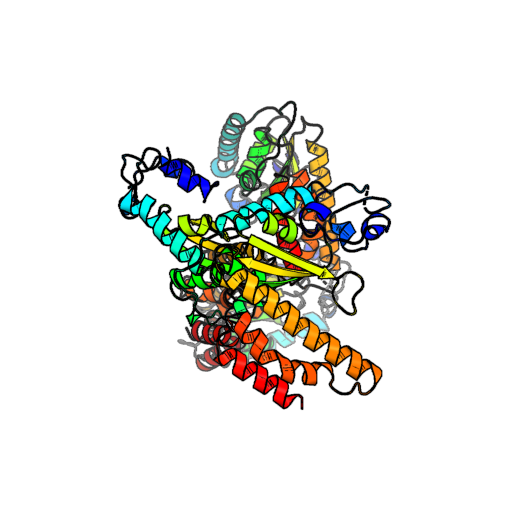. LEU C 1 117 ? 29.619 29.126 10.422 1.00 33.36 117 LEU C N 1
ATOM 4080 C CA . LEU C 1 117 ? 28.799 30.321 10.224 1.00 32.20 117 LEU C CA 1
ATOM 4081 C C . LEU C 1 117 ? 27.862 30.201 9.021 1.00 30.45 117 LEU C C 1
ATOM 4082 O O . LEU C 1 117 ? 27.117 31.122 8.723 1.00 29.90 117 LEU C O 1
ATOM 4087 N N . TYR C 1 118 ? 27.911 29.055 8.347 1.00 33.19 118 TYR C N 1
ATOM 4088 C CA . TYR C 1 118 ? 26.995 28.737 7.256 1.00 31.84 118 TYR C CA 1
ATOM 4089 C C . TYR C 1 118 ? 25.976 27.685 7.704 1.00 34.53 118 TYR C C 1
ATOM 4090 O O . TYR C 1 118 ? 25.275 27.094 6.879 1.00 33.01 118 TYR C O 1
ATOM 4099 N N . ASN C 1 119 ? 25.888 27.459 9.016 1.00 30.31 119 ASN C N 1
ATOM 4100 C CA . ASN C 1 119 ? 24.799 26.653 9.574 1.00 30.10 119 ASN C CA 1
ATOM 4101 C C . ASN C 1 119 ? 23.416 27.149 9.125 1.00 28.28 119 ASN C C 1
ATOM 4102 O O . ASN C 1 119 ? 22.990 28.242 9.494 1.00 27.21 119 ASN C O 1
ATOM 4107 N N . PRO C 1 120 ? 22.717 26.345 8.313 1.00 31.21 120 PRO C N 1
ATOM 4108 C CA . PRO C 1 120 ? 21.429 26.756 7.738 1.00 27.45 120 PRO C CA 1
ATOM 4109 C C . PRO C 1 120 ? 20.439 27.250 8.790 1.00 28.05 120 PRO C C 1
ATOM 4110 O O . PRO C 1 120 ? 19.778 28.262 8.553 1.00 30.75 120 PRO C O 1
ATOM 4114 N N . ASP C 1 121 ? 20.319 26.545 9.911 1.00 26.06 121 ASP C N 1
ATOM 4115 C CA . ASP C 1 121 ? 19.398 26.950 10.974 1.00 24.67 121 ASP C CA 1
ATOM 4116 C C . ASP C 1 121 ? 19.725 28.352 11.457 1.00 23.76 121 ASP C C 1
ATOM 4117 O O . ASP C 1 121 ? 18.841 29.167 11.698 1.00 24.37 121 ASP C O 1
ATOM 4122 N N . LEU C 1 122 ? 21.006 28.633 11.608 1.00 22.24 122 LEU C N 1
ATOM 4123 C CA . LEU C 1 122 ? 21.415 29.949 12.052 1.00 26.25 122 LEU C CA 1
ATOM 4124 C C . LEU C 1 122 ? 20.907 31.026 11.092 1.00 26.81 122 LEU C C 1
ATOM 4125 O O . LEU C 1 122 ? 20.412 32.066 11.527 1.00 25.74 122 LEU C O 1
ATOM 4130 N N . HIS C 1 123 ? 21.045 30.775 9.789 1.00 26.24 123 HIS C N 1
ATOM 4131 C CA . HIS C 1 123 ? 20.595 31.723 8.771 1.00 26.65 123 HIS C CA 1
ATOM 4132 C C . HIS C 1 123 ? 19.080 31.858 8.729 1.00 21.43 123 HIS C C 1
ATOM 4133 O O . HIS C 1 123 ? 18.562 32.957 8.595 1.00 23.54 123 HIS C O 1
ATOM 4140 N N . ALA C 1 124 ? 18.387 30.735 8.858 1.00 22.87 124 ALA C N 1
ATOM 4141 C CA . ALA C 1 124 ? 16.930 30.711 8.870 1.00 27.22 124 ALA C CA 1
ATOM 4142 C C . ALA C 1 124 ? 16.387 31.538 10.049 1.00 27.71 124 ALA C C 1
ATOM 4143 O O . ALA C 1 124 ? 15.440 32.316 9.895 1.00 25.48 124 ALA C O 1
ATOM 4145 N N . LEU C 1 125 ? 17.015 31.382 11.214 1.00 24.07 125 LEU C N 1
ATOM 4146 C CA . LEU C 1 125 ? 16.610 32.123 12.403 1.00 25.75 125 LEU C CA 1
ATOM 4147 C C . LEU C 1 125 ? 16.660 33.611 12.163 1.00 23.43 125 LEU C C 1
ATOM 4148 O O . LEU C 1 125 ? 15.744 34.329 12.540 1.00 23.83 125 LEU C O 1
ATOM 4153 N N . CYS C 1 126 ? 17.742 34.078 11.558 1.00 22.31 126 CYS C N 1
ATOM 4154 C CA . CYS C 1 126 ? 17.930 35.515 11.372 1.00 23.64 126 CYS C CA 1
ATOM 4155 C C . CYS C 1 126 ? 16.930 36.091 10.362 1.00 26.52 126 CYS C C 1
ATOM 4156 O O . CYS C 1 126 ? 16.836 37.304 10.196 1.00 27.07 126 CYS C O 1
ATOM 4159 N N . GLU C 1 127 ? 16.162 35.224 9.707 1.00 26.19 127 GLU C N 1
ATOM 4160 C CA . GLU C 1 127 ? 15.164 35.699 8.748 1.00 27.93 127 GLU C CA 1
ATOM 4161 C C . GLU C 1 127 ? 13.800 35.899 9.378 1.00 26.58 127 GLU C C 1
ATOM 4162 O O . GLU C 1 127 ? 12.946 36.554 8.797 1.00 25.42 127 GLU C O 1
ATOM 4168 N N . LEU C 1 128 ? 13.601 35.329 10.564 1.00 24.96 128 LEU C N 1
ATOM 4169 C CA . LEU C 1 128 ? 12.348 35.503 11.291 1.00 21.94 128 LEU C CA 1
ATOM 4170 C C . LEU C 1 128 ? 12.239 36.937 11.768 1.00 22.87 128 LEU C C 1
ATOM 4171 O O . LEU C 1 128 ? 13.216 37.517 12.226 1.00 25.10 128 LEU C O 1
ATOM 4176 N N . PRO C 1 129 ? 11.049 37.532 11.643 1.00 26.98 129 PRO C N 1
ATOM 4177 C CA . PRO C 1 129 ? 10.901 38.924 12.087 1.00 26.51 129 PRO C CA 1
ATOM 4178 C C . PRO C 1 129 ? 11.110 39.038 13.603 1.00 25.12 129 PRO C C 1
ATOM 4179 O O . PRO C 1 129 ? 10.623 38.170 14.330 1.00 24.62 129 PRO C O 1
ATOM 4183 N N . ASP C 1 130 ? 11.813 40.073 14.063 1.00 24.74 130 ASP C N 1
ATOM 4184 C CA . ASP C 1 130 ? 11.996 40.314 15.497 1.00 27.79 130 ASP C CA 1
ATOM 4185 C C . ASP C 1 130 ? 12.798 39.218 16.190 1.00 25.10 130 ASP C C 1
ATOM 4186 O O . ASP C 1 130 ? 12.799 39.124 17.415 1.00 23.64 130 ASP C O 1
ATOM 4191 N N . ILE C 1 131 ? 13.456 38.375 15.403 1.00 24.09 131 ILE C N 1
ATOM 4192 C CA . ILE C 1 131 ? 14.422 37.440 15.953 1.00 22.85 131 ILE C CA 1
ATOM 4193 C C . ILE C 1 131 ? 15.828 37.931 15.614 1.00 24.72 131 ILE C C 1
ATOM 4194 O O . ILE C 1 131 ? 16.155 38.129 14.446 1.00 23.65 131 ILE C O 1
ATOM 4199 N N . CYS C 1 132 ? 16.643 38.134 16.648 1.00 26.59 132 CYS C N 1
ATOM 4200 C CA . CYS C 1 132 ? 18.001 38.638 16.494 1.00 25.48 132 CYS C CA 1
ATOM 4201 C C . CYS C 1 132 ? 19.035 37.683 17.080 1.00 23.55 132 CYS C C 1
ATOM 4202 O O . CYS C 1 132 ? 18.749 36.931 18.002 1.00 20.44 132 CYS C O 1
ATOM 4205 N N . CYS C 1 133 ? 20.241 37.739 16.526 1.00 23.59 133 CYS C N 1
ATOM 4206 C CA . CYS C 1 133 ? 21.344 36.910 16.957 1.00 25.01 133 CYS C CA 1
ATOM 4207 C C . CYS C 1 133 ? 22.607 37.741 17.161 1.00 25.83 133 CYS C C 1
ATOM 4208 O O . CYS C 1 133 ? 23.034 38.470 16.269 1.00 24.06 133 CYS C O 1
ATOM 4211 N N . LYS C 1 134 ? 23.181 37.645 18.356 1.00 22.93 134 LYS C N 1
ATOM 4212 C CA . LYS C 1 134 ? 24.520 38.153 18.585 1.00 24.31 134 LYS C CA 1
ATOM 4213 C C . LYS C 1 134 ? 25.474 36.981 18.403 1.00 27.06 134 LYS C C 1
ATOM 4214 O O . LYS C 1 134 ? 25.260 35.889 18.947 1.00 24.61 134 LYS C O 1
ATOM 4220 N N . ILE C 1 135 ? 26.498 37.192 17.584 1.00 26.03 135 ILE C N 1
ATOM 4221 C CA . ILE C 1 135 ? 27.404 36.116 17.235 1.00 26.46 135 ILE C CA 1
ATOM 4222 C C . ILE C 1 135 ? 28.823 36.535 17.557 1.00 30.25 135 ILE C C 1
ATOM 4223 O O . ILE C 1 135 ? 29.177 37.710 17.408 1.00 29.34 135 ILE C O 1
ATOM 4228 N N . PHE C 1 136 ? 29.614 35.575 18.035 1.00 26.62 136 PHE C N 1
ATOM 4229 C CA . PHE C 1 136 ? 31.038 35.791 18.267 1.00 31.21 136 PHE C CA 1
ATOM 4230 C C . PHE C 1 136 ? 31.785 34.464 18.407 1.00 29.99 136 PHE C C 1
ATOM 4231 O O . PHE C 1 136 ? 31.185 33.440 18.748 1.00 27.98 136 PHE C O 1
ATOM 4239 N N . PRO C 1 137 ? 33.097 34.473 18.117 1.00 33.24 137 PRO C N 1
ATOM 4240 C CA . PRO C 1 137 ? 33.894 33.236 18.150 1.00 35.09 137 PRO C CA 1
ATOM 4241 C C . PRO C 1 137 ? 34.054 32.735 19.581 1.00 36.35 137 PRO C C 1
ATOM 4242 O O . PRO C 1 137 ? 34.238 33.551 20.486 1.00 35.83 137 PRO C O 1
ATOM 4246 N N . LYS C 1 138 ? 33.968 31.426 19.794 1.00 39.05 138 LYS C N 1
ATOM 4247 C CA . LYS C 1 138 ? 34.276 30.883 21.112 1.00 42.79 138 LYS C CA 1
ATOM 4248 C C . LYS C 1 138 ? 35.766 31.087 21.403 1.00 47.33 138 LYS C C 1
ATOM 4249 O O . LYS C 1 138 ? 36.621 30.677 20.614 1.00 44.02 138 LYS C O 1
ATOM 4255 N N . GLU C 1 139 ? 36.061 31.726 22.534 1.00 52.58 139 GLU C N 1
ATOM 4256 C CA . GLU C 1 139 ? 37.428 32.138 22.876 1.00 57.67 139 GLU C CA 1
ATOM 4257 C C . GLU C 1 139 ? 38.483 31.046 22.701 1.00 57.62 139 GLU C C 1
ATOM 4258 O O . GLU C 1 139 ? 39.553 31.303 22.151 1.00 63.19 139 GLU C O 1
ATOM 4264 N N . ASN C 1 140 ? 38.191 29.835 23.162 1.00 51.87 140 ASN C N 1
ATOM 4265 C CA . ASN C 1 140 ? 39.157 28.746 23.028 1.00 61.86 140 ASN C CA 1
ATOM 4266 C C . ASN C 1 140 ? 39.215 28.134 21.627 1.00 57.94 140 ASN C C 1
ATOM 4267 O O . ASN C 1 140 ? 40.292 27.891 21.091 1.00 55.98 140 ASN C O 1
ATOM 4272 N N . ASN C 1 141 ? 38.042 27.902 21.045 1.00 58.28 141 ASN C N 1
ATOM 4273 C CA . ASN C 1 141 ? 37.907 27.202 19.775 1.00 52.77 141 ASN C CA 1
ATOM 4274 C C . ASN C 1 141 ? 38.384 28.013 18.583 1.00 57.03 141 ASN C C 1
ATOM 4275 O O . ASN C 1 141 ? 38.495 29.238 18.651 1.00 61.34 141 ASN C O 1
ATOM 4280 N N . ASP C 1 142 ? 38.651 27.313 17.484 1.00 57.09 142 ASP C N 1
ATOM 4281 C CA . ASP C 1 142 ? 38.939 27.951 16.207 1.00 58.73 142 ASP C CA 1
ATOM 4282 C C . ASP C 1 142 ? 37.836 27.648 15.195 1.00 55.36 142 ASP C C 1
ATOM 4283 O O . ASP C 1 142 ? 37.894 28.095 14.051 1.00 54.62 142 ASP C O 1
ATOM 4288 N N . PHE C 1 143 ? 36.828 26.897 15.634 1.00 54.43 143 PHE C N 1
ATOM 4289 C CA . PHE C 1 143 ? 35.733 26.461 14.770 1.00 49.23 143 PHE C CA 1
ATOM 4290 C C . PHE C 1 143 ? 34.391 26.972 15.292 1.00 46.52 143 PHE C C 1
ATOM 4291 O O . PHE C 1 143 ? 33.573 27.501 14.537 1.00 41.14 143 PHE C O 1
ATOM 4299 N N . LEU C 1 144 ? 34.185 26.828 16.595 1.00 44.18 144 LEU C N 1
ATOM 4300 C CA . LEU C 1 144 ? 32.902 27.143 17.214 1.00 41.25 144 LEU C CA 1
ATOM 4301 C C . LEU C 1 144 ? 32.579 28.631 17.290 1.00 33.88 144 LEU C C 1
ATOM 4302 O O . LEU C 1 144 ? 33.448 29.458 17.561 1.00 31.01 144 LEU C O 1
ATOM 4307 N N . TYR C 1 145 ? 31.313 28.952 17.047 1.00 29.85 145 TYR C N 1
ATOM 4308 C CA . TYR C 1 145 ? 30.787 30.293 17.284 1.00 29.70 145 TYR C CA 1
ATOM 4309 C C . TYR C 1 145 ? 29.626 30.241 18.268 1.00 25.94 145 TYR C C 1
ATOM 4310 O O . TYR C 1 145 ? 28.806 29.323 18.231 1.00 23.23 145 TYR C O 1
ATOM 4319 N N . ILE C 1 146 ? 29.583 31.214 19.168 1.00 26.01 146 ILE C N 1
ATOM 4320 C CA . ILE C 1 146 ? 28.492 31.324 20.122 1.00 24.16 146 ILE C CA 1
ATOM 4321 C C . ILE C 1 146 ? 27.377 32.150 19.490 1.00 23.32 146 ILE C C 1
ATOM 4322 O O . ILE C 1 146 ? 27.627 33.175 18.859 1.00 20.09 146 ILE C O 1
ATOM 4327 N N . VAL C 1 147 ? 26.147 31.682 19.654 1.00 20.36 147 VAL C N 1
ATOM 4328 C CA . VAL C 1 147 ? 25.001 32.360 19.107 1.00 19.49 147 VAL C CA 1
ATOM 4329 C C . VAL C 1 147 ? 24.013 32.667 20.213 1.00 20.86 147 VAL C C 1
ATOM 4330 O O . VAL C 1 147 ? 23.567 31.763 20.919 1.00 19.39 147 VAL C O 1
ATOM 4334 N N . VAL C 1 148 ? 23.687 33.951 20.366 1.00 20.29 148 VAL C N 1
ATOM 4335 C CA . VAL C 1 148 ? 22.766 34.406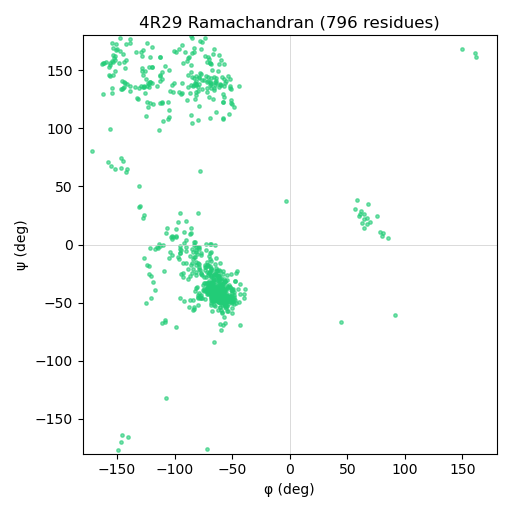 21.401 1.00 17.76 148 VAL C CA 1
ATOM 4336 C C . VAL C 1 148 ? 21.513 34.949 20.716 1.00 24.26 148 VAL C C 1
ATOM 4337 O O . VAL C 1 148 ? 21.495 36.090 20.223 1.00 22.88 148 VAL C O 1
ATOM 4341 N N . VAL C 1 149 ? 20.478 34.117 20.651 1.00 19.06 149 VAL C N 1
ATOM 4342 C CA . VAL C 1 149 ? 19.281 34.471 19.912 1.00 19.42 149 VAL C CA 1
ATOM 4343 C C . VAL C 1 149 ? 18.292 35.101 20.880 1.00 19.32 149 VAL C C 1
ATOM 4344 O O . VAL C 1 149 ? 18.160 34.657 22.028 1.00 21.20 149 VAL C O 1
ATOM 4348 N N . TYR C 1 150 ? 17.615 36.158 20.452 1.00 21.06 150 TYR C N 1
ATOM 4349 C CA . TYR C 1 150 ? 16.684 36.848 21.357 1.00 21.99 150 TYR C CA 1
ATOM 4350 C C . TYR C 1 150 ? 15.517 37.544 20.645 1.00 21.45 150 TYR C C 1
ATOM 4351 O O . TYR C 1 150 ? 15.572 37.815 19.450 1.00 20.15 150 TYR C O 1
ATOM 4360 N N . ARG C 1 151 ? 14.452 37.779 21.405 1.00 19.98 151 ARG C N 1
ATOM 4361 C CA . ARG C 1 151 ? 13.251 38.449 20.941 1.00 19.94 151 ARG C CA 1
ATOM 4362 C C . ARG C 1 151 ? 13.451 39.962 20.919 1.00 21.89 151 ARG C C 1
ATOM 4363 O O . ARG C 1 151 ? 13.498 40.603 21.970 1.00 22.07 151 ARG C O 1
ATOM 4371 N N . ASN C 1 152 ? 13.581 40.533 19.729 1.00 23.36 152 ASN C N 1
ATOM 4372 C CA . ASN C 1 152 ? 13.719 41.981 19.610 1.00 25.68 152 ASN C CA 1
ATOM 4373 C C . ASN C 1 152 ? 12.414 42.701 19.926 1.00 24.71 152 ASN C C 1
ATOM 4374 O O . ASN C 1 152 ? 12.403 43.904 20.213 1.00 25.60 152 ASN C O 1
ATOM 4379 N N . ASP C 1 153 ? 11.314 41.955 19.879 1.00 23.49 153 ASP C N 1
ATOM 4380 C CA . ASP C 1 153 ? 9.998 42.503 20.211 1.00 26.01 153 ASP C CA 1
ATOM 4381 C C . ASP C 1 153 ? 9.680 42.457 21.712 1.00 26.43 153 ASP C C 1
ATOM 4382 O O . ASP C 1 153 ? 8.551 42.714 22.125 1.00 26.57 153 ASP C O 1
ATOM 4387 N N . SER C 1 154 ? 10.680 42.137 22.531 1.00 24.35 154 SER C N 1
ATOM 4388 C CA . SER C 1 154 ? 10.496 42.156 23.977 1.00 24.38 154 SER C CA 1
ATOM 4389 C C . SER C 1 154 ? 11.579 43.004 24.634 1.00 24.42 154 SER C C 1
ATOM 4390 O O . SER C 1 154 ? 12.745 42.901 24.274 1.00 24.57 154 SER C O 1
ATOM 4393 N N . PRO C 1 155 ? 11.196 43.856 25.593 1.00 26.62 155 PRO C N 1
ATOM 4394 C CA . PRO C 1 155 ? 12.220 44.639 26.313 1.00 30.42 155 PRO C CA 1
ATOM 4395 C C . PRO C 1 155 ? 13.275 43.760 27.022 1.00 27.64 155 PRO C C 1
ATOM 4396 O O . PRO C 1 155 ? 14.395 44.203 27.263 1.00 24.49 155 PRO C O 1
ATOM 4400 N N . LEU C 1 156 ? 12.932 42.514 27.317 1.00 23.95 156 LEU C N 1
ATOM 4401 C CA . LEU C 1 156 ? 13.883 41.607 27.941 1.00 21.80 156 LEU C CA 1
ATOM 4402 C C . LEU C 1 156 ? 14.905 41.028 26.948 1.00 22.78 156 LEU C C 1
ATOM 4403 O O . LEU C 1 156 ? 15.988 40.582 27.347 1.00 23.59 156 LEU C O 1
ATOM 4408 N N . GLY C 1 157 ? 14.564 41.030 25.661 1.00 20.80 157 GLY C N 1
ATOM 4409 C CA . GLY C 1 157 ? 15.366 40.343 24.660 1.00 21.29 157 GLY C CA 1
ATOM 4410 C C . GLY C 1 157 ? 16.809 40.811 24.582 1.00 23.56 157 GLY C C 1
ATOM 4411 O O . GLY C 1 157 ? 17.742 40.083 24.944 1.00 23.97 157 GLY C O 1
ATOM 4412 N N . GLU C 1 158 ? 17.010 42.033 24.105 1.00 22.39 158 GLU C N 1
ATOM 4413 C CA . GLU C 1 158 ? 18.364 42.526 23.940 1.00 25.67 158 GLU C CA 1
ATOM 4414 C C . GLU C 1 158 ? 19.081 42.690 25.299 1.00 24.93 158 GLU C C 1
ATOM 4415 O O . GLU C 1 158 ? 20.290 42.503 25.406 1.00 23.66 158 GLU C O 1
ATOM 4421 N N . GLN C 1 159 ? 18.332 43.022 26.345 1.00 24.54 159 GLN C N 1
ATOM 4422 C CA . GLN C 1 159 ? 18.962 43.205 27.639 1.00 29.24 159 GLN C CA 1
ATOM 4423 C C . GLN C 1 159 ? 19.507 41.890 28.213 1.00 27.21 159 GLN C C 1
ATOM 4424 O O . GLN C 1 159 ? 20.556 41.879 28.852 1.00 27.38 159 GLN C O 1
ATOM 4430 N N . ARG C 1 160 ? 18.812 40.782 27.981 1.00 25.36 160 ARG C N 1
ATOM 4431 C CA . ARG C 1 160 ? 19.323 39.503 28.461 1.00 22.14 160 ARG C CA 1
ATOM 4432 C C . ARG C 1 160 ? 20.478 39.006 27.597 1.00 23.88 160 ARG C C 1
ATOM 4433 O O . ARG C 1 160 ? 21.437 38.401 28.111 1.00 21.63 160 ARG C O 1
ATOM 4441 N N . ALA C 1 161 ? 20.402 39.294 26.296 1.00 21.40 161 ALA C N 1
ATOM 4442 C CA . ALA C 1 161 ? 21.486 38.970 25.373 1.00 21.88 161 ALA C CA 1
ATOM 4443 C C . ALA C 1 161 ? 22.775 39.706 25.750 1.00 24.23 161 ALA C C 1
ATOM 4444 O O . ALA C 1 161 ? 23.867 39.122 25.785 1.00 20.46 161 ALA C O 1
ATOM 4446 N N . ASN C 1 162 ? 22.652 40.997 26.024 1.00 23.87 162 ASN C N 1
ATOM 4447 C CA . ASN C 1 162 ? 23.811 41.758 26.463 1.00 23.82 162 ASN C CA 1
ATOM 4448 C C . ASN C 1 162 ? 24.312 41.275 27.818 1.00 22.23 162 ASN C C 1
ATOM 4449 O O . ASN C 1 162 ? 25.514 41.219 28.060 1.00 21.26 162 ASN C O 1
ATOM 4454 N N . ARG C 1 163 ? 23.376 40.938 28.699 1.00 23.13 163 ARG C N 1
ATOM 4455 C CA . ARG C 1 163 ? 23.712 40.465 30.035 1.00 23.21 163 ARG C CA 1
ATOM 4456 C C . ARG C 1 163 ? 24.439 39.124 29.957 1.00 23.36 163 ARG C C 1
ATOM 4457 O O . ARG C 1 163 ? 25.387 38.891 30.704 1.00 25.19 163 ARG C O 1
ATOM 4465 N N . PHE C 1 164 ? 24.020 38.262 29.033 1.00 21.89 164 PHE C N 1
ATOM 4466 C CA . PHE C 1 164 ? 24.744 37.022 28.786 1.00 22.39 164 PHE C CA 1
ATOM 4467 C C . PHE C 1 164 ? 26.200 37.313 28.455 1.00 20.56 164 PHE C C 1
ATOM 4468 O O . PHE C 1 164 ? 27.109 36.667 28.980 1.00 23.52 164 PHE C O 1
ATOM 4476 N N . ILE C 1 165 ? 26.415 38.275 27.569 1.00 19.89 165 ILE C N 1
ATOM 4477 C CA . ILE C 1 165 ? 27.761 38.682 27.195 1.00 23.24 165 ILE C CA 1
ATOM 4478 C C . ILE C 1 165 ? 28.596 39.115 28.406 1.00 23.39 165 ILE C C 1
ATOM 4479 O O . ILE C 1 165 ? 29.755 38.717 28.536 1.00 22.06 165 ILE C O 1
ATOM 4484 N N . GLU C 1 166 ? 28.023 39.950 29.274 1.00 24.58 166 GLU C N 1
ATOM 4485 C CA . GLU C 1 166 ? 28.747 40.397 30.467 1.00 25.96 166 GLU C CA 1
ATOM 4486 C C . GLU C 1 166 ? 29.161 39.199 31.289 1.00 26.22 166 GLU C C 1
ATOM 4487 O O . GLU C 1 166 ? 30.323 39.071 31.662 1.00 28.19 166 GLU C O 1
ATOM 4493 N N . LEU C 1 167 ? 28.196 38.328 31.585 1.00 25.32 167 LEU C N 1
ATOM 4494 C CA . LEU C 1 167 ? 28.450 37.189 32.464 1.00 23.09 167 LEU C CA 1
ATOM 4495 C C . LEU C 1 167 ? 29.466 36.260 31.826 1.00 24.10 167 LEU C C 1
ATOM 4496 O O . LEU C 1 167 ? 30.366 35.770 32.495 1.00 23.22 167 LEU C O 1
ATOM 4501 N N . TYR C 1 168 ? 29.317 36.023 30.525 1.00 23.53 168 TYR C N 1
ATOM 4502 C CA . TYR C 1 168 ? 30.285 35.212 29.787 1.00 24.32 168 TYR C CA 1
ATOM 4503 C C . TYR C 1 168 ? 31.699 35.771 29.983 1.00 26.34 168 TYR C C 1
ATOM 4504 O O . TYR C 1 168 ? 32.638 35.023 30.284 1.00 23.33 168 TYR C O 1
ATOM 4513 N N . ASN C 1 169 ? 31.848 37.086 29.819 1.00 23.97 169 ASN C N 1
ATOM 4514 C CA . ASN C 1 169 ? 33.170 37.715 29.928 1.00 28.56 169 ASN C CA 1
ATOM 4515 C C . ASN C 1 169 ? 33.742 37.650 31.347 1.00 27.04 169 ASN C C 1
ATOM 4516 O O . ASN C 1 169 ? 34.946 37.452 31.540 1.00 26.18 169 ASN C O 1
ATOM 4521 N N . ILE C 1 170 ? 32.867 37.833 32.326 1.00 23.18 170 ILE C N 1
ATOM 4522 C CA . ILE C 1 170 ? 33.230 37.636 33.713 1.00 24.65 170 ILE C CA 1
ATOM 4523 C C . ILE C 1 170 ? 33.807 36.238 33.918 1.00 27.56 170 ILE C C 1
ATOM 4524 O O . ILE C 1 170 ? 34.909 36.084 34.462 1.00 28.69 170 ILE C O 1
ATOM 4529 N N . LYS C 1 171 ? 33.068 35.225 33.471 1.00 24.66 171 LYS C N 1
ATOM 4530 C CA . LYS C 1 171 ? 33.501 33.840 33.588 1.00 25.05 171 LYS C CA 1
ATOM 4531 C C . LYS C 1 171 ? 34.849 33.631 32.904 1.00 28.92 171 LYS C C 1
ATOM 4532 O O . LYS C 1 171 ? 35.739 32.954 33.438 1.00 27.01 171 LYS C O 1
ATOM 4538 N N . ARG C 1 172 ? 34.984 34.206 31.714 1.00 23.76 172 ARG C N 1
ATOM 4539 C CA . ARG C 1 172 ? 36.220 34.133 30.946 1.00 29.20 172 ARG C CA 1
ATOM 4540 C C . ARG C 1 172 ? 37.385 34.748 31.736 1.00 30.42 172 ARG C C 1
ATOM 4541 O O . ARG C 1 172 ? 38.464 34.157 31.850 1.00 25.69 172 ARG C O 1
ATOM 4549 N N . ASP C 1 173 ? 37.151 35.938 32.282 1.00 28.76 173 ASP C N 1
ATOM 4550 C CA . ASP C 1 173 ? 38.183 36.663 33.022 1.00 31.58 173 ASP C CA 1
ATOM 4551 C C . ASP C 1 173 ? 38.683 35.864 34.232 1.00 33.15 173 ASP C C 1
ATOM 4552 O O . ASP C 1 173 ? 39.881 35.685 34.429 1.00 31.95 173 ASP C O 1
ATOM 4557 N N . ILE C 1 174 ? 37.744 35.368 35.025 1.00 29.08 174 ILE C N 1
ATOM 4558 C CA . ILE C 1 174 ? 38.077 34.605 36.201 1.00 28.11 174 ILE C CA 1
ATOM 4559 C C . ILE C 1 174 ? 38.782 33.301 35.856 1.00 27.82 174 ILE C C 1
ATOM 4560 O O . ILE C 1 174 ? 39.677 32.861 36.556 1.00 28.78 174 ILE C O 1
ATOM 4565 N N . MET C 1 175 ? 38.399 32.694 34.754 1.00 27.53 175 MET C N 1
ATOM 4566 C CA . MET C 1 175 ? 39.101 31.512 34.314 1.00 29.82 175 MET C CA 1
ATOM 4567 C C . MET C 1 175 ? 40.539 31.833 33.904 1.00 35.28 175 MET C C 1
ATOM 4568 O O . MET C 1 175 ? 41.456 31.068 34.224 1.00 34.04 175 MET C O 1
ATOM 4573 N N . GLN C 1 176 ? 40.734 32.957 33.207 1.00 30.79 176 GLN C N 1
ATOM 4574 C CA . GLN C 1 176 ? 42.083 33.442 32.890 1.00 36.15 176 GLN C CA 1
ATOM 4575 C C . GLN C 1 176 ? 42.880 33.584 34.187 1.00 33.10 176 GLN C C 1
ATOM 4576 O O . GLN C 1 176 ? 43.979 33.059 34.330 1.00 33.26 176 GLN C O 1
ATOM 4582 N N . GLU C 1 177 ? 42.296 34.301 35.130 1.00 32.45 177 GLU C N 1
ATOM 4583 C CA . GLU C 1 177 ? 42.883 34.522 36.444 1.00 35.27 177 GLU C CA 1
ATOM 4584 C C . GLU C 1 177 ? 43.255 33.212 37.138 1.00 33.01 177 GLU C C 1
ATOM 4585 O O . GLU C 1 177 ? 44.255 33.134 37.848 1.00 36.92 177 GLU C O 1
ATOM 4591 N N . LEU C 1 178 ? 42.436 32.189 36.953 1.00 31.05 178 LEU C N 1
ATOM 4592 C CA . LEU C 1 178 ? 42.645 30.935 37.654 1.00 31.50 178 LEU C CA 1
ATOM 4593 C C . LEU C 1 178 ? 43.627 30.034 36.928 1.00 35.33 178 LEU C C 1
ATOM 4594 O O . LEU C 1 178 ? 44.131 29.077 37.495 1.00 32.89 178 LEU C O 1
ATOM 4599 N N . ASN C 1 179 ? 43.895 30.326 35.663 1.00 36.91 179 ASN C N 1
ATOM 4600 C CA . ASN C 1 179 ? 44.772 29.454 34.910 1.00 37.70 179 ASN C CA 1
ATOM 4601 C C . ASN C 1 179 ? 46.237 29.681 35.246 1.00 38.28 179 ASN C C 1
ATOM 4602 O O . ASN C 1 179 ? 46.955 28.727 35.521 1.00 38.75 179 ASN C O 1
ATOM 4607 N N . ALA C 1 181 ? 48.168 29.413 37.806 1.00 40.82 181 ALA C N 1
ATOM 4608 C CA . ALA C 1 181 ? 47.832 30.011 39.096 1.00 42.09 181 ALA C CA 1
ATOM 4609 C C . ALA C 1 181 ? 47.050 29.045 40.003 1.00 41.73 181 ALA C C 1
ATOM 4610 O O . ALA C 1 181 ? 47.501 28.706 41.092 1.00 40.87 181 ALA C O 1
ATOM 4612 N N . LEU C 1 182 ? 45.881 28.605 39.545 1.00 38.39 182 LEU C N 1
ATOM 4613 C CA . LEU C 1 182 ? 45.049 27.668 40.292 1.00 36.23 182 LEU C CA 1
ATOM 4614 C C . LEU C 1 182 ? 44.153 26.909 39.323 1.00 41.57 182 LEU C C 1
ATOM 4615 O O . LEU C 1 182 ? 42.932 27.089 39.334 1.00 44.52 182 LEU C O 1
ATOM 4620 N N . PRO C 1 183 ? 44.750 26.057 38.473 1.00 41.93 183 PRO C N 1
ATOM 4621 C CA . PRO C 1 183 ? 43.992 25.466 37.358 1.00 44.27 183 PRO C CA 1
ATOM 4622 C C . PRO C 1 183 ? 42.968 24.441 37.825 1.00 44.53 183 PRO C C 1
ATOM 4623 O O . PRO C 1 183 ? 42.053 24.110 37.070 1.00 46.32 183 PRO C O 1
ATOM 4627 N N . GLU C 1 184 ? 43.119 23.954 39.053 1.00 41.35 184 GLU C N 1
ATOM 4628 C CA . GLU C 1 184 ? 42.237 22.925 39.569 1.00 44.71 184 GLU C CA 1
ATOM 4629 C C . GLU C 1 184 ? 40.787 23.369 39.550 1.00 42.41 184 GLU C C 1
ATOM 4630 O O . GLU C 1 184 ? 40.388 24.239 40.323 1.00 44.12 184 GLU C O 1
ATOM 4631 N N . LEU C 1 185 ? 40.002 22.785 38.654 1.00 40.02 185 LEU C N 1
ATOM 4632 C CA . LEU C 1 185 ? 38.567 23.049 38.616 1.00 39.72 185 LEU C CA 1
ATOM 4633 C C . LEU C 1 185 ? 38.259 24.508 38.329 1.00 35.53 185 LEU C C 1
ATOM 4634 O O . LEU C 1 185 ? 37.226 25.022 38.758 1.00 31.16 185 LEU C O 1
ATOM 4639 N N . LYS C 1 186 ? 39.151 25.177 37.604 1.00 38.30 186 LYS C N 1
ATOM 4640 C CA . LYS C 1 186 ? 38.923 26.575 37.254 1.00 36.48 186 LYS C CA 1
ATOM 4641 C C . LYS C 1 186 ? 37.613 26.706 36.477 1.00 31.63 186 LYS C C 1
ATOM 4642 O O . LYS C 1 186 ? 36.901 27.707 36.586 1.00 28.75 186 LYS C O 1
ATOM 4648 N N . ALA C 1 187 ? 37.294 25.695 35.682 1.00 32.41 187 ALA C N 1
ATOM 4649 C CA . ALA C 1 187 ? 36.104 25.794 34.851 1.00 36.49 187 ALA C CA 1
ATOM 4650 C C . ALA C 1 187 ? 34.840 25.785 35.729 1.00 34.74 187 ALA C C 1
ATOM 4651 O O . ALA C 1 187 ? 33.950 26.629 35.571 1.00 31.04 187 ALA C O 1
ATOM 4653 N N . VAL C 1 188 ? 34.785 24.858 36.679 1.00 32.56 188 VAL C N 1
ATOM 4654 C CA . VAL C 1 188 ? 33.635 24.765 37.576 1.00 35.28 188 VAL C CA 1
ATOM 4655 C C . VAL C 1 188 ? 33.570 25.968 38.506 1.00 28.38 188 VAL C C 1
ATOM 4656 O O . VAL C 1 188 ? 32.521 26.577 38.684 1.00 28.47 188 VAL C O 1
ATOM 4660 N N . LYS C 1 189 ? 34.708 26.290 39.102 1.00 29.49 189 LYS C N 1
ATOM 4661 C CA . LYS C 1 189 ? 34.822 27.425 40.001 1.00 29.41 189 LYS C CA 1
ATOM 4662 C C . LYS C 1 189 ? 34.327 28.700 39.324 1.00 29.59 189 LYS C C 1
ATOM 4663 O O . LYS C 1 189 ? 33.502 29.445 39.870 1.00 25.76 189 LYS C O 1
ATOM 4669 N N . SER C 1 190 ? 34.845 28.949 38.129 1.00 28.35 190 SER C N 1
ATOM 4670 C CA . SER C 1 190 ? 34.521 30.171 37.424 1.00 28.79 190 SER C CA 1
ATOM 4671 C C . SER C 1 190 ? 33.054 30.108 37.006 1.00 27.30 190 SER C C 1
ATOM 4672 O O . SER C 1 190 ? 32.347 31.115 37.020 1.00 25.96 190 SER C O 1
ATOM 4675 N N . GLU C 1 191 ? 32.584 28.907 36.684 1.00 28.72 191 GLU C N 1
ATOM 4676 C CA . GLU C 1 191 ? 31.175 28.705 36.341 1.00 27.55 191 GLU C CA 1
ATOM 4677 C C . GLU C 1 191 ? 30.221 29.071 37.507 1.00 24.81 191 GLU C C 1
ATOM 4678 O O . GLU C 1 191 ? 29.166 29.682 37.308 1.00 24.41 191 GLU C O 1
ATOM 4684 N N . MET C 1 192 ? 30.597 28.717 38.728 1.00 24.69 192 MET C N 1
ATOM 4685 C CA . MET C 1 192 ? 29.751 29.025 39.888 1.00 20.73 192 MET C CA 1
ATOM 4686 C C . MET C 1 192 ? 29.520 30.523 40.086 1.00 20.21 192 MET C C 1
ATOM 4687 O O . MET C 1 192 ? 28.461 30.942 40.564 1.00 18.16 192 MET C O 1
ATOM 4692 N N . ILE C 1 193 ? 30.516 31.329 39.731 1.00 20.02 193 ILE C N 1
ATOM 4693 C CA . ILE C 1 193 ? 30.414 32.777 39.888 1.00 20.97 193 ILE C CA 1
ATOM 4694 C C . ILE C 1 193 ? 29.186 33.353 39.163 1.00 24.96 193 ILE C C 1
ATOM 4695 O O . ILE C 1 193 ? 28.534 34.274 39.672 1.00 23.62 193 ILE C O 1
ATOM 4700 N N . ILE C 1 194 ? 28.872 32.810 37.985 1.00 21.35 194 ILE C N 1
ATOM 4701 C CA . ILE C 1 194 ? 27.823 33.386 37.137 1.00 20.97 194 ILE C CA 1
ATOM 4702 C C . ILE C 1 194 ? 26.604 32.477 36.920 1.00 23.33 194 ILE C C 1
ATOM 4703 O O . ILE C 1 194 ? 25.643 32.869 36.263 1.00 23.46 194 ILE C O 1
ATOM 4708 N N . ALA C 1 195 ? 26.631 31.269 37.476 1.00 24.07 195 ALA C N 1
ATOM 4709 C CA . ALA C 1 195 ? 25.627 30.269 37.105 1.00 23.62 195 ALA C CA 1
ATOM 4710 C C . ALA C 1 195 ? 24.199 30.676 37.457 1.00 22.82 195 ALA C C 1
ATOM 4711 O O . ALA C 1 195 ? 23.284 30.530 36.630 1.00 22.29 195 ALA C O 1
ATOM 4713 N N . ARG C 1 196 ? 24.002 31.184 38.671 1.00 18.40 196 ARG C N 1
ATOM 4714 C CA . ARG C 1 196 ? 22.662 31.556 39.107 1.00 21.76 196 ARG C CA 1
ATOM 4715 C C . ARG C 1 196 ? 22.100 32.654 38.228 1.00 20.54 196 ARG C C 1
ATOM 4716 O O . ARG C 1 196 ? 20.923 32.643 37.874 1.00 19.72 196 ARG C O 1
ATOM 4724 N N . GLU C 1 197 ? 22.953 33.613 37.895 1.00 20.27 197 GLU C N 1
ATOM 4725 C CA . GLU C 1 197 ? 22.548 34.751 37.090 1.00 20.78 197 GLU C CA 1
ATOM 4726 C C . GLU C 1 197 ? 22.299 34.317 35.644 1.00 19.91 197 GLU C C 1
ATOM 4727 O O . GLU C 1 197 ? 21.418 34.840 34.973 1.00 22.37 197 GLU C O 1
ATOM 4733 N N . MET C 1 198 ? 23.077 33.347 35.188 1.00 18.42 198 MET C N 1
ATOM 4734 C CA . MET C 1 198 ? 22.878 32.701 33.898 1.00 22.10 198 MET C CA 1
ATOM 4735 C C . MET C 1 198 ? 21.510 31.981 33.881 1.00 22.28 198 MET C C 1
ATOM 4736 O O . MET C 1 198 ? 20.720 32.138 32.943 1.00 18.27 198 MET C O 1
ATOM 4741 N N . GLY C 1 199 ? 21.230 31.213 34.937 1.00 21.27 199 GLY C N 1
ATOM 4742 C CA . GLY C 1 199 ? 19.966 30.504 35.079 1.00 18.81 199 GLY C CA 1
ATOM 4743 C C . GLY C 1 199 ? 18.773 31.438 34.968 1.00 20.32 199 GLY C C 1
ATOM 4744 O O . GLY C 1 199 ? 17.776 31.150 34.277 1.00 18.25 199 GLY C O 1
ATOM 4745 N N . GLU C 1 200 ? 18.881 32.581 35.630 1.00 19.67 200 GLU C N 1
ATOM 4746 C CA . GLU C 1 200 ? 17.811 33.575 35.605 1.00 22.36 200 GLU C CA 1
ATOM 4747 C C . GLU C 1 200 ? 17.582 34.156 34.211 1.00 20.71 200 GLU C C 1
ATOM 4748 O O . GLU C 1 200 ? 16.458 34.140 33.714 1.00 20.75 200 GLU C O 1
ATOM 4754 N N . ILE C 1 201 ? 18.631 34.651 33.563 1.00 16.92 201 ILE C N 1
ATOM 4755 C CA . ILE C 1 201 ? 18.412 35.238 32.250 1.00 18.41 201 ILE C CA 1
ATOM 4756 C C . ILE C 1 201 ? 17.933 34.216 31.223 1.00 19.26 201 ILE C C 1
ATOM 4757 O O . ILE C 1 201 ? 17.257 34.598 30.270 1.00 20.27 201 ILE C O 1
ATOM 4762 N N . PHE C 1 202 ? 18.262 32.934 31.424 1.00 17.04 202 PHE C N 1
ATOM 4763 C CA . PHE C 1 202 ? 17.800 31.865 30.535 1.00 15.70 202 PHE C CA 1
ATOM 4764 C C . PHE C 1 202 ? 16.387 31.448 30.873 1.00 19.70 202 PHE C C 1
ATOM 4765 O O . PHE C 1 202 ? 15.831 30.573 30.202 1.00 20.10 202 PHE C O 1
ATOM 4773 N N . SER C 1 203 ? 15.815 32.057 31.913 1.00 15.57 203 SER C N 1
ATOM 4774 C CA . SER C 1 203 ? 14.436 31.800 32.284 1.00 17.27 203 SER C CA 1
ATOM 4775 C C . SER C 1 203 ? 14.163 30.411 32.872 1.00 18.64 203 SER C C 1
ATOM 4776 O O . SER C 1 203 ? 13.016 29.985 32.889 1.00 22.30 203 SER C O 1
ATOM 4779 N N . TYR C 1 204 ? 15.182 29.714 33.356 1.00 15.71 204 TYR C N 1
ATOM 4780 C CA . TYR C 1 204 ? 14.943 28.451 34.044 1.00 20.55 204 TYR C CA 1
ATOM 4781 C C . TYR C 1 204 ? 14.087 28.586 35.307 1.00 20.27 204 TYR C C 1
ATOM 4782 O O . TYR C 1 204 ? 14.027 29.638 35.948 1.00 18.69 204 TYR C O 1
ATOM 4791 N N . MET C 1 205 ? 13.433 27.494 35.668 1.00 22.55 205 MET C N 1
ATOM 4792 C CA . MET C 1 205 ? 12.664 27.462 36.898 1.00 22.76 205 MET C CA 1
ATOM 4793 C C . MET C 1 205 ? 13.563 27.720 38.087 1.00 24.61 205 MET C C 1
ATOM 4794 O O . MET C 1 205 ? 14.683 27.210 38.148 1.00 23.62 205 MET C O 1
ATOM 4799 N N . PRO C 1 206 ? 13.079 28.541 39.032 1.00 25.41 206 PRO C N 1
ATOM 4800 C CA . PRO C 1 206 ? 13.858 28.903 40.216 1.00 24.93 206 PRO C CA 1
ATOM 4801 C C . PRO C 1 206 ? 14.318 27.647 40.961 1.00 25.63 206 PRO C C 1
ATOM 4802 O O . PRO C 1 206 ? 15.451 27.615 41.435 1.00 23.32 206 PRO C O 1
ATOM 4806 N N . GLY C 1 207 ? 13.459 26.629 41.040 1.00 22.85 207 GLY C N 1
ATOM 4807 C CA . GLY C 1 207 ? 13.811 25.389 41.714 1.00 19.95 207 GLY C CA 1
ATOM 4808 C C . GLY C 1 207 ? 14.978 24.699 41.033 1.00 23.93 207 GLY C C 1
ATOM 4809 O O . GLY C 1 207 ? 15.872 24.170 41.688 1.00 23.07 207 GLY C O 1
ATOM 4810 N N . GLU C 1 208 ? 14.971 24.714 39.706 1.00 20.37 208 GLU C N 1
ATOM 4811 C CA . GLU C 1 208 ? 16.049 24.121 38.931 1.00 24.38 208 GLU C CA 1
ATOM 4812 C C . GLU C 1 208 ? 17.365 24.894 39.100 1.00 22.65 208 GLU C C 1
ATOM 4813 O O . GLU C 1 208 ? 18.437 24.308 39.124 1.00 21.70 208 GLU C O 1
ATOM 4819 N N . ILE C 1 209 ? 17.272 26.209 39.223 1.00 20.30 209 ILE C N 1
ATOM 4820 C CA . ILE C 1 209 ? 18.456 27.030 39.405 1.00 22.64 209 ILE C CA 1
ATOM 4821 C C . ILE C 1 209 ? 19.055 26.730 40.777 1.00 23.72 209 ILE C C 1
ATOM 4822 O O . ILE C 1 209 ? 20.266 26.481 40.900 1.00 22.87 209 ILE C O 1
ATOM 4827 N N . ASP C 1 210 ? 18.191 26.749 41.794 1.00 22.36 210 ASP C N 1
ATOM 4828 C CA . ASP C 1 210 ? 18.541 26.385 43.170 1.00 26.25 210 ASP C CA 1
ATOM 4829 C C . ASP C 1 210 ? 19.275 25.056 43.295 1.00 25.39 210 ASP C C 1
ATOM 4830 O O . ASP C 1 210 ? 20.306 24.970 43.964 1.00 25.98 210 ASP C O 1
ATOM 4835 N N . SER C 1 211 ? 18.732 24.008 42.690 1.00 21.41 211 SER C N 1
ATOM 4836 C CA . SER C 1 211 ? 19.336 22.698 42.878 1.00 23.33 211 SER C CA 1
ATOM 4837 C C . SER C 1 211 ? 20.634 22.581 42.077 1.00 25.99 211 SER C C 1
ATOM 4838 O O . SER C 1 211 ? 21.572 21.923 42.518 1.00 27.47 211 SER C O 1
ATOM 4841 N N . TYR C 1 212 ? 20.700 23.229 40.913 1.00 24.00 212 TYR C N 1
ATOM 4842 C CA . TYR C 1 212 ? 21.967 23.315 40.182 1.00 22.97 212 TYR C CA 1
ATOM 4843 C C . TYR C 1 212 ? 23.033 24.026 41.032 1.00 24.80 212 TYR C C 1
ATOM 4844 O O . TYR C 1 212 ? 24.167 23.563 41.132 1.00 24.09 212 TYR C O 1
ATOM 4853 N N . MET C 1 213 ? 22.658 25.137 41.665 1.00 23.96 213 MET C N 1
ATOM 4854 C CA . MET C 1 213 ? 23.605 25.868 42.507 1.00 23.93 213 MET C CA 1
ATOM 4855 C C . MET C 1 213 ? 24.047 25.018 43.693 1.00 26.90 213 MET C C 1
ATOM 4856 O O . MET C 1 213 ? 25.234 24.947 44.006 1.00 26.50 213 MET C O 1
ATOM 4861 N N . LYS C 1 214 ? 23.091 24.384 44.362 1.00 22.88 214 LYS C N 1
ATOM 4862 C CA . LYS C 1 214 ? 23.426 23.565 45.520 1.00 28.23 214 LYS C CA 1
ATOM 4863 C C . LYS C 1 214 ? 24.400 22.478 45.093 1.00 25.42 214 LYS C C 1
ATOM 4864 O O . LYS C 1 214 ? 25.377 22.197 45.778 1.00 22.92 214 LYS C O 1
ATOM 4870 N N . TYR C 1 215 ? 24.151 21.883 43.940 1.00 23.08 215 TYR C N 1
ATOM 4871 C CA . TYR C 1 215 ? 25.001 20.786 43.503 1.00 25.24 215 TYR C CA 1
ATOM 4872 C C . TYR C 1 215 ? 26.452 21.219 43.295 1.00 27.82 215 TYR C C 1
ATOM 4873 O O . TYR C 1 215 ? 27.381 20.651 43.891 1.00 26.50 215 TYR C O 1
ATOM 4882 N N . ILE C 1 216 ? 26.629 22.223 42.440 1.00 22.96 216 ILE C N 1
ATOM 4883 C CA . ILE C 1 216 ? 27.943 22.768 42.109 1.00 24.40 216 ILE C CA 1
ATOM 4884 C C . ILE C 1 216 ? 28.683 23.313 43.352 1.00 27.35 216 ILE C C 1
ATOM 4885 O O . ILE C 1 216 ? 29.891 23.117 43.502 1.00 26.39 216 ILE C O 1
ATOM 4890 N N . ASN C 1 217 ? 27.949 23.949 44.261 1.00 25.48 217 ASN C N 1
ATOM 4891 C CA . ASN C 1 217 ? 28.540 24.468 45.490 1.00 27.15 217 ASN C CA 1
ATOM 4892 C C . ASN C 1 217 ? 28.994 23.391 46.478 1.00 31.36 217 ASN C C 1
ATOM 4893 O O . ASN C 1 217 ? 30.070 23.502 47.073 1.00 27.66 217 ASN C O 1
ATOM 4898 N N . ASN C 1 218 ? 28.176 22.358 46.663 1.00 29.49 218 ASN C N 1
ATOM 4899 C CA . ASN C 1 218 ? 28.626 21.197 47.422 1.00 28.48 218 ASN C CA 1
ATOM 4900 C C . ASN C 1 218 ? 29.905 20.634 46.797 1.00 31.22 218 ASN C C 1
ATOM 4901 O O . ASN C 1 218 ? 30.870 20.360 47.503 1.00 33.02 218 ASN C O 1
ATOM 4906 N N . LYS C 1 219 ? 29.920 20.490 45.473 1.00 27.81 219 LYS C N 1
ATOM 4907 C CA . LYS C 1 219 ? 31.118 20.007 44.800 1.00 31.87 219 LYS C CA 1
ATOM 4908 C C . LYS C 1 219 ? 32.344 20.852 45.158 1.00 34.50 219 LYS C C 1
ATOM 4909 O O . LYS C 1 219 ? 33.385 20.312 45.531 1.00 31.89 219 LYS C O 1
ATOM 4915 N N . LEU C 1 220 ? 32.207 22.174 45.062 1.00 30.44 220 LEU C N 1
ATOM 4916 C CA . LEU C 1 220 ? 33.349 23.073 45.229 1.00 28.86 220 LEU C CA 1
ATOM 4917 C C . LEU C 1 220 ? 33.852 23.078 46.659 1.00 29.83 220 LEU C C 1
ATOM 4918 O O . LEU C 1 220 ? 35.028 23.321 46.919 1.00 28.08 220 LEU C O 1
ATOM 4923 N N . SER C 1 221 ? 32.953 22.801 47.589 1.00 28.51 221 SER C N 1
ATOM 4924 C CA . SER C 1 221 ? 33.314 22.828 48.990 1.00 31.80 221 SER C CA 1
ATOM 4925 C C . SER C 1 221 ? 34.007 21.525 49.397 1.00 34.19 221 SER C C 1
ATOM 4926 O O . SER C 1 221 ? 34.456 21.404 50.540 1.00 34.36 221 SER C O 1
ATOM 4929 N N . LYS C 1 222 ? 34.088 20.566 48.467 1.00 31.33 222 LYS C N 1
ATOM 4930 C CA . LYS C 1 222 ? 34.748 19.273 48.713 1.00 35.91 222 LYS C CA 1
ATOM 4931 C C . LYS C 1 222 ? 34.113 18.451 49.845 1.00 43.45 222 LYS C C 1
ATOM 4932 O O . LYS C 1 222 ? 34.790 17.647 50.492 1.00 45.41 222 LYS C O 1
ATOM 4938 N N . ILE C 1 223 ? 32.825 18.678 50.095 1.00 44.08 223 ILE C N 1
ATOM 4939 C CA . ILE C 1 223 ? 32.040 17.847 51.009 1.00 44.81 223 ILE C CA 1
ATOM 4940 C C . ILE C 1 223 ? 30.561 17.854 50.608 1.00 46.72 223 ILE C C 1
ATOM 4941 O O . ILE C 1 223 ? 29.709 18.394 51.332 1.00 48.19 223 ILE C O 1
ATOM 4946 N N . GLU C 1 224 ? 30.266 17.304 49.433 1.00 44.70 224 GLU C N 1
ATOM 4947 C CA . GLU C 1 224 ? 31.316 16.870 48.518 1.00 52.29 224 GLU C CA 1
ATOM 4948 C C . GLU C 1 224 ? 31.234 17.527 47.143 1.00 44.46 224 GLU C C 1
ATOM 4949 O O . GLU C 1 224 ? 32.185 17.442 46.359 1.00 52.27 224 GLU C O 1
ATOM 4955 N N . HIS D 1 21 ? 56.896 30.636 1.223 1.00 58.35 21 HIS D N 1
ATOM 4956 C CA . HIS D 1 21 ? 57.521 30.744 2.533 1.00 53.25 21 HIS D CA 1
ATOM 4957 C C . HIS D 1 21 ? 58.130 29.422 2.957 1.00 45.98 21 HIS D C 1
ATOM 4958 O O . HIS D 1 21 ? 57.625 28.358 2.597 1.00 44.45 21 HIS D O 1
ATOM 4965 N N . VAL D 1 22 ? 59.205 29.485 3.737 1.00 39.88 22 VAL D N 1
ATOM 4966 C CA . VAL D 1 22 ? 59.816 28.259 4.235 1.00 48.64 22 VAL D CA 1
ATOM 4967 C C . VAL D 1 22 ? 58.831 27.469 5.109 1.00 44.78 22 VAL D C 1
ATOM 4968 O O . VAL D 1 22 ? 58.817 26.236 5.092 1.00 42.06 22 VAL D O 1
ATOM 4972 N N . VAL D 1 23 ? 57.984 28.189 5.836 1.00 41.59 23 VAL D N 1
ATOM 4973 C CA . VAL D 1 23 ? 56.983 27.555 6.682 1.00 41.91 23 VAL D CA 1
ATOM 4974 C C . VAL D 1 23 ? 55.810 27.016 5.883 1.00 36.89 23 VAL D C 1
ATOM 4975 O O . VAL D 1 23 ? 55.381 25.896 6.112 1.00 35.34 23 VAL D O 1
ATOM 4979 N N . LYS D 1 24 ? 55.281 27.811 4.955 1.00 41.14 24 LYS D N 1
ATOM 4980 C CA . LYS D 1 24 ? 54.182 27.334 4.116 1.00 40.18 24 LYS D CA 1
ATOM 4981 C C . LYS D 1 24 ? 54.584 26.071 3.361 1.00 39.78 24 LYS D C 1
ATOM 4982 O O . LYS D 1 24 ? 53.785 25.155 3.227 1.00 40.58 24 LYS D O 1
ATOM 4988 N N . ASN D 1 25 ? 55.823 26.024 2.877 1.00 39.11 25 ASN D N 1
ATOM 4989 C CA . ASN D 1 25 ? 56.314 24.841 2.172 1.00 42.39 25 ASN D CA 1
ATOM 4990 C C . ASN D 1 25 ? 56.167 23.536 2.959 1.00 42.58 25 ASN D C 1
ATOM 4991 O O . ASN D 1 25 ? 55.847 22.502 2.376 1.00 44.59 25 ASN D O 1
ATOM 4996 N N . ILE D 1 26 ? 56.378 23.574 4.273 1.00 36.73 26 ILE D N 1
ATOM 4997 C CA . ILE D 1 26 ? 56.286 22.345 5.065 1.00 36.87 26 ILE D CA 1
ATOM 4998 C C . ILE D 1 26 ? 54.975 22.245 5.836 1.00 37.99 26 ILE D C 1
ATOM 4999 O O . ILE D 1 26 ? 54.644 21.204 6.426 1.00 34.16 26 ILE D O 1
ATOM 5004 N N . TYR D 1 27 ? 54.227 23.336 5.829 1.00 39.58 27 TYR D N 1
ATOM 5005 C CA . TYR D 1 27 ? 53.019 23.430 6.632 1.00 41.22 27 TYR D CA 1
ATOM 5006 C C . TYR D 1 27 ? 51.988 24.258 5.860 1.00 43.10 27 TYR D C 1
ATOM 5007 O O . TYR D 1 27 ? 51.712 25.395 6.210 1.00 41.43 27 TYR D O 1
ATOM 5016 N N . PRO D 1 28 ? 51.430 23.678 4.786 1.00 48.02 28 PRO D N 1
ATOM 5017 C CA . PRO D 1 28 ? 50.540 24.389 3.856 1.00 49.39 28 PRO D CA 1
ATOM 5018 C C . PRO D 1 28 ? 49.301 24.990 4.526 1.00 49.14 28 PRO D C 1
ATOM 5019 O O . PRO D 1 28 ? 48.857 26.068 4.140 1.00 50.00 28 PRO D O 1
ATOM 5023 N N . GLU D 1 29 ? 48.755 24.301 5.519 1.00 45.86 29 GLU D N 1
ATOM 5024 C CA . GLU D 1 29 ? 47.471 24.686 6.079 1.00 45.26 29 GLU D CA 1
ATOM 5025 C C . GLU D 1 29 ? 47.608 25.531 7.346 1.00 51.02 29 GLU D C 1
ATOM 5026 O O . GLU D 1 29 ? 46.676 25.640 8.140 1.00 49.08 29 GLU D O 1
ATOM 5032 N N . ILE D 1 30 ? 48.778 26.127 7.536 1.00 47.99 30 ILE D N 1
ATOM 5033 C CA . ILE D 1 30 ? 48.997 27.022 8.662 1.00 48.95 30 ILE D CA 1
ATOM 5034 C C . ILE D 1 30 ? 48.057 28.238 8.550 1.00 52.73 30 ILE D C 1
ATOM 5035 O O . ILE D 1 30 ? 47.704 28.641 7.444 1.00 50.12 30 ILE D O 1
ATOM 5040 N N . LYS D 1 31 ? 47.641 28.801 9.687 1.00 55.55 31 LYS D N 1
ATOM 5041 C CA . LYS D 1 31 ? 46.790 30.002 9.711 1.00 61.02 31 LYS D CA 1
ATOM 5042 C C . LYS D 1 31 ? 47.585 31.273 9.396 1.00 65.15 31 LYS D C 1
ATOM 5043 O O . LYS D 1 31 ? 48.666 31.489 9.956 1.00 59.42 31 LYS D O 1
ATOM 5049 N N . HIS D 1 32 ? 47.053 32.126 8.521 1.00 64.43 32 HIS D N 1
ATOM 5050 C CA . HIS D 1 32 ? 47.827 33.287 8.079 1.00 66.80 32 HIS D CA 1
ATOM 5051 C C . HIS D 1 32 ? 48.114 34.318 9.179 1.00 64.10 32 HIS D C 1
ATOM 5052 O O . HIS D 1 32 ? 49.100 35.053 9.095 1.00 59.40 32 HIS D O 1
ATOM 5059 N N . ASP D 1 33 ? 47.261 34.379 10.199 1.00 60.07 33 ASP D N 1
ATOM 5060 C CA . ASP D 1 33 ? 47.496 35.292 11.316 1.00 61.85 33 ASP D CA 1
ATOM 5061 C C . ASP D 1 33 ? 48.911 35.094 11.836 1.00 61.21 33 ASP D C 1
ATOM 5062 O O . ASP D 1 33 ? 49.514 35.998 12.422 1.00 60.97 33 ASP D O 1
ATOM 5067 N N . TYR D 1 34 ? 49.428 33.891 11.613 1.00 57.52 34 TYR D N 1
ATOM 5068 C CA . TYR D 1 34 ? 50.730 33.496 12.114 1.00 51.49 34 TYR D CA 1
ATOM 5069 C C . TYR D 1 34 ? 51.825 34.432 11.610 1.00 50.85 34 TYR D C 1
ATOM 5070 O O . TYR D 1 34 ? 52.747 34.788 12.349 1.00 47.95 34 TYR D O 1
ATOM 5079 N N . PHE D 1 35 ? 51.703 34.851 10.355 1.00 53.85 35 PHE D N 1
ATOM 5080 C CA . PHE D 1 35 ? 52.726 35.678 9.724 1.00 53.48 35 PHE D CA 1
ATOM 5081 C C . PHE D 1 35 ? 52.585 37.165 10.040 1.00 56.81 35 PHE D C 1
ATOM 5082 O O . PHE D 1 35 ? 53.488 37.953 9.749 1.00 56.67 35 PHE D O 1
ATOM 5090 N N . ASN D 1 36 ? 51.460 37.537 10.648 1.00 55.10 36 ASN D N 1
ATOM 5091 C CA . ASN D 1 36 ? 51.252 38.910 11.102 1.00 60.10 36 ASN D CA 1
ATOM 5092 C C . ASN D 1 36 ? 51.781 39.092 12.522 1.00 57.82 36 ASN D C 1
ATOM 5093 O O . ASN D 1 36 ? 52.220 40.180 12.903 1.00 53.40 36 ASN D O 1
ATOM 5098 N N . GLU D 1 37 ? 51.739 38.013 13.297 1.00 56.14 37 GLU D N 1
ATOM 5099 C CA . GLU D 1 37 ? 52.334 38.004 14.625 1.00 52.64 37 GLU D CA 1
ATOM 5100 C C . GLU D 1 37 ? 53.823 38.290 14.517 1.00 51.18 37 GLU D C 1
ATOM 5101 O O . GLU D 1 37 ? 54.430 38.112 13.465 1.00 51.89 37 GLU D O 1
ATOM 5107 N N . SER D 1 38 ? 54.410 38.735 15.615 1.00 50.79 38 SER D N 1
ATOM 5108 C CA . SER D 1 38 ? 55.840 38.973 15.653 1.00 50.69 38 SER D CA 1
ATOM 5109 C C . SER D 1 38 ? 56.552 37.700 16.082 1.00 47.08 38 SER D C 1
ATOM 5110 O O . SER D 1 38 ? 55.951 36.817 16.693 1.00 47.86 38 SER D O 1
ATOM 5113 N N . PRO D 1 39 ? 57.835 37.589 15.744 1.00 46.71 39 PRO D N 1
ATOM 5114 C CA . PRO D 1 39 ? 58.606 36.413 16.151 1.00 50.13 39 PRO D CA 1
ATOM 5115 C C . PRO D 1 39 ? 58.606 36.224 17.675 1.00 48.42 39 PRO D C 1
ATOM 5116 O O . PRO D 1 39 ? 58.941 37.160 18.412 1.00 45.11 39 PRO D O 1
ATOM 5120 N N . ASN D 1 40 ? 58.226 35.035 18.141 1.00 43.37 40 ASN D N 1
ATOM 5121 C CA . ASN D 1 40 ? 58.278 34.758 19.571 1.00 40.19 40 ASN D CA 1
ATOM 5122 C C . ASN D 1 40 ? 59.701 34.457 20.033 1.00 39.99 40 ASN D C 1
ATOM 5123 O O . ASN D 1 40 ? 60.634 34.381 19.227 1.00 39.21 40 ASN D O 1
ATOM 5128 N N . ILE D 1 41 ? 59.864 34.292 21.336 1.00 39.57 41 ILE D N 1
ATOM 5129 C CA . ILE D 1 41 ? 61.185 34.073 21.910 1.00 41.90 41 ILE D CA 1
ATOM 5130 C C . ILE D 1 41 ? 61.975 32.946 21.209 1.00 40.26 41 ILE D C 1
ATOM 5131 O O . ILE D 1 41 ? 63.184 33.067 20.998 1.00 39.56 41 ILE D O 1
ATOM 5136 N N . TYR D 1 42 ? 61.294 31.864 20.835 1.00 38.64 42 TYR D N 1
ATOM 5137 C CA . TYR D 1 42 ? 61.972 30.714 20.222 1.00 37.68 42 TYR D CA 1
ATOM 5138 C C . TYR D 1 42 ? 62.293 30.927 18.746 1.00 36.57 42 TYR D C 1
ATOM 5139 O O . TYR D 1 42 ? 63.371 30.552 18.284 1.00 38.64 42 TYR D O 1
ATOM 5148 N N . ASP D 1 43 ? 61.359 31.515 18.010 1.00 31.98 43 ASP D N 1
ATOM 5149 C CA . ASP D 1 43 ? 61.614 31.910 16.632 1.00 36.89 43 ASP D CA 1
ATOM 5150 C C . ASP D 1 43 ? 62.881 32.743 16.518 1.00 40.86 43 ASP D C 1
ATOM 5151 O O . ASP D 1 43 ? 63.620 32.637 15.533 1.00 38.94 43 ASP D O 1
ATOM 5156 N N . LYS D 1 44 ? 63.110 33.586 17.526 1.00 42.20 44 LYS D N 1
ATOM 5157 C CA . LYS D 1 44 ? 64.199 34.563 17.499 1.00 43.48 44 LYS D CA 1
ATOM 5158 C C . LYS D 1 44 ? 65.581 33.938 17.464 1.00 41.22 44 LYS D C 1
ATOM 5159 O O . LYS D 1 44 ? 66.568 34.630 17.225 1.00 44.35 44 LYS D O 1
ATOM 5165 N N . LYS D 1 45 ? 65.663 32.635 17.703 1.00 41.26 45 LYS D N 1
ATOM 5166 C CA . LYS D 1 45 ? 66.947 31.956 17.578 1.00 41.19 45 LYS D CA 1
ATOM 5167 C C . LYS D 1 45 ? 67.276 31.828 16.102 1.00 40.19 45 LYS D C 1
ATOM 5168 O O . LYS D 1 45 ? 68.439 31.715 15.729 1.00 40.11 45 LYS D O 1
ATOM 5174 N N . TYR D 1 46 ? 66.247 31.893 15.260 1.00 36.79 46 TYR D N 1
ATOM 5175 C CA . TYR D 1 46 ? 66.403 31.524 13.860 1.00 39.07 46 TYR D CA 1
ATOM 5176 C C . TYR D 1 46 ? 66.110 32.660 12.887 1.00 40.84 46 TYR D C 1
ATOM 5177 O O . TYR D 1 46 ? 66.721 32.738 11.826 1.00 43.40 46 TYR D O 1
ATOM 5186 N N . ILE D 1 47 ? 65.180 33.537 13.245 1.00 42.25 47 ILE D N 1
ATOM 5187 C CA . ILE D 1 47 ? 64.777 34.618 12.351 1.00 44.23 47 ILE D CA 1
ATOM 5188 C C . ILE D 1 47 ? 64.802 35.977 13.054 1.00 48.89 47 ILE D C 1
ATOM 5189 O O . ILE D 1 47 ? 64.883 36.046 14.284 1.00 50.96 47 ILE D O 1
ATOM 5194 N N . SER D 1 48 ? 64.734 37.053 12.271 1.00 53.13 48 SER D N 1
ATOM 5195 C CA . SER D 1 48 ? 64.609 38.409 12.819 1.00 52.87 48 SER D CA 1
ATOM 5196 C C . SER D 1 48 ? 63.719 39.275 11.933 1.00 54.85 48 SER D C 1
ATOM 5197 O O . SER D 1 48 ? 63.784 39.195 10.704 1.00 54.89 48 SER D O 1
ATOM 5200 N N . GLY D 1 49 ? 62.877 40.092 12.563 1.00 57.41 49 GLY D N 1
ATOM 5201 C CA . GLY D 1 49 ? 61.949 40.943 11.836 1.00 57.45 49 GLY D CA 1
ATOM 5202 C C . GLY D 1 49 ? 60.793 41.439 12.684 1.00 57.36 49 GLY D C 1
ATOM 5203 O O . GLY D 1 49 ? 60.537 40.913 13.765 1.00 57.68 49 GLY D O 1
ATOM 5204 N N . ILE D 1 50 ? 60.092 42.455 12.190 1.00 60.01 50 ILE D N 1
ATOM 5205 C CA . ILE D 1 50 ? 58.948 43.030 12.897 1.00 60.10 50 ILE D CA 1
ATOM 5206 C C . ILE D 1 50 ? 57.871 41.972 13.101 1.00 56.78 50 ILE D C 1
ATOM 5207 O O . ILE D 1 50 ? 57.417 41.733 14.217 1.00 57.98 50 ILE D O 1
ATOM 5212 N N . THR D 1 51 ? 57.468 41.348 12.003 1.00 57.07 51 THR D N 1
ATOM 5213 C CA . THR D 1 51 ? 56.544 40.229 12.043 1.00 54.53 51 THR D CA 1
ATOM 5214 C C . THR D 1 51 ? 57.206 39.047 11.342 1.00 58.38 51 THR D C 1
ATOM 5215 O O . THR D 1 51 ? 58.289 39.193 10.762 1.00 53.11 51 THR D O 1
ATOM 5219 N N . ARG D 1 52 ? 56.560 37.883 11.396 1.00 57.42 52 ARG D N 1
ATOM 5220 C CA . ARG D 1 52 ? 57.143 36.664 10.836 1.00 55.99 52 ARG D CA 1
ATOM 5221 C C . ARG D 1 52 ? 57.255 36.708 9.308 1.00 55.54 52 ARG D C 1
ATOM 5222 O O . ARG D 1 52 ? 58.289 36.337 8.745 1.00 54.08 52 ARG D O 1
ATOM 5230 N N . GLY D 1 53 ? 56.198 37.162 8.642 1.00 55.78 53 GLY D N 1
ATOM 5231 C CA . GLY D 1 53 ? 56.221 37.284 7.197 1.00 56.77 53 GLY D CA 1
ATOM 5232 C C . GLY D 1 53 ? 57.447 38.036 6.700 1.00 60.90 53 GLY D C 1
ATOM 5233 O O . GLY D 1 53 ? 58.211 37.534 5.872 1.00 61.43 53 GLY D O 1
ATOM 5234 N N . VAL D 1 54 ? 57.648 39.240 7.224 1.00 59.19 54 VAL D N 1
ATOM 5235 C CA . VAL D 1 54 ? 58.712 40.122 6.748 1.00 59.82 54 VAL D CA 1
ATOM 5236 C C . VAL D 1 54 ? 60.111 39.753 7.243 1.00 60.73 54 VAL D C 1
ATOM 5237 O O . VAL D 1 54 ? 61.102 40.343 6.807 1.00 59.07 54 VAL D O 1
ATOM 5241 N N . ALA D 1 55 ? 60.196 38.788 8.155 1.00 62.43 55 ALA D N 1
ATOM 5242 C CA . ALA D 1 55 ? 61.468 38.471 8.807 1.00 61.20 55 ALA D CA 1
ATOM 5243 C C . ALA D 1 55 ? 62.467 37.759 7.888 1.00 59.63 55 ALA D C 1
ATOM 5244 O O . ALA D 1 55 ? 62.087 37.126 6.896 1.00 57.74 55 ALA D O 1
ATOM 5246 N N . GLU D 1 56 ? 63.746 37.869 8.236 1.00 56.67 56 GLU D N 1
ATOM 5247 C CA . GLU D 1 56 ? 64.815 37.259 7.455 1.00 57.66 56 GLU D CA 1
ATOM 5248 C C . GLU D 1 56 ? 65.488 36.136 8.239 1.00 54.66 56 GLU D C 1
ATOM 5249 O O . GLU D 1 56 ? 65.702 36.251 9.447 1.00 53.22 56 GLU D O 1
ATOM 5255 N N . LEU D 1 57 ? 65.830 35.057 7.541 1.00 51.71 57 LEU D N 1
ATOM 5256 C CA . LEU D 1 57 ? 66.492 33.915 8.165 1.00 50.55 57 LEU D CA 1
ATOM 5257 C C . LEU D 1 57 ? 67.935 34.243 8.528 1.00 48.55 57 LEU D C 1
ATOM 5258 O O . LEU D 1 57 ? 68.664 34.814 7.721 1.00 48.79 57 LEU D O 1
ATOM 5263 N N . LYS D 1 58 ? 68.342 33.870 9.740 1.00 46.04 58 LYS D N 1
ATOM 5264 C CA . LYS D 1 58 ? 69.736 34.005 10.158 1.00 44.81 58 LYS D CA 1
ATOM 5265 C C . LYS D 1 58 ? 70.618 33.013 9.404 1.00 49.35 58 LYS D C 1
ATOM 5266 O O . LYS D 1 58 ? 70.334 31.813 9.375 1.00 44.34 58 LYS D O 1
ATOM 5272 N N . GLN D 1 59 ? 71.680 33.525 8.783 1.00 51.09 59 GLN D N 1
ATOM 5273 C CA . GLN D 1 59 ? 72.580 32.702 7.974 1.00 49.15 59 GLN D CA 1
ATOM 5274 C C . GLN D 1 59 ? 73.202 31.579 8.782 1.00 47.68 59 GLN D C 1
ATOM 5275 O O . GLN D 1 59 ? 73.404 30.480 8.274 1.00 48.00 59 GLN D O 1
ATOM 5281 N N . GLU D 1 60 ? 73.517 31.858 10.040 1.00 45.35 60 GLU D N 1
ATOM 5282 C CA . GLU D 1 60 ? 74.214 30.878 10.860 1.00 48.25 60 GLU D CA 1
ATOM 5283 C C . GLU D 1 60 ? 73.275 29.974 11.665 1.00 47.28 60 GLU D C 1
ATOM 5284 O O . GLU D 1 60 ? 73.427 28.749 11.675 1.00 45.59 60 GLU D O 1
ATOM 5290 N N . GLU D 1 61 ? 72.312 30.588 12.343 1.00 46.45 61 GLU D N 1
ATOM 5291 C CA . GLU D 1 61 ? 71.434 29.868 13.258 1.00 42.83 61 GLU D CA 1
ATOM 5292 C C . GLU D 1 61 ? 70.365 29.058 12.532 1.00 41.57 61 GLU D C 1
ATOM 5293 O O . GLU D 1 61 ? 69.866 28.055 13.048 1.00 37.15 61 GLU D O 1
ATOM 5299 N N . PHE D 1 62 ? 70.017 29.489 11.329 1.00 40.46 62 PHE D N 1
ATOM 5300 C CA . PHE D 1 62 ? 69.095 28.719 10.512 1.00 39.63 62 PHE D CA 1
ATOM 5301 C C . PHE D 1 62 ? 69.775 28.101 9.291 1.00 38.53 62 PHE D C 1
ATOM 5302 O O . PHE D 1 62 ? 69.926 26.874 9.199 1.00 34.64 62 PHE D O 1
ATOM 5310 N N . VAL D 1 63 ? 70.193 28.953 8.361 1.00 39.48 63 VAL D N 1
ATOM 5311 C CA . VAL D 1 63 ? 70.691 28.479 7.074 1.00 38.94 63 VAL D CA 1
ATOM 5312 C C . VAL D 1 63 ? 71.847 27.485 7.202 1.00 39.25 63 VAL D C 1
ATOM 5313 O O . VAL D 1 63 ? 71.776 26.375 6.673 1.00 41.84 63 VAL D O 1
ATOM 5317 N N . ASN D 1 64 ? 72.894 27.872 7.920 1.00 39.15 64 ASN D N 1
ATOM 5318 C CA . ASN D 1 64 ? 74.069 27.020 8.064 1.00 38.80 64 ASN D CA 1
ATOM 5319 C C . ASN D 1 64 ? 73.848 25.829 9.004 1.00 39.84 64 ASN D C 1
ATOM 5320 O O . ASN D 1 64 ? 74.335 24.720 8.751 1.00 39.90 64 ASN D O 1
ATOM 5325 N N . GLU D 1 65 ? 73.113 26.059 10.086 1.00 38.60 65 GLU D N 1
ATOM 5326 C CA . GLU D 1 65 ? 72.708 24.970 10.964 1.00 39.78 65 GLU D CA 1
ATOM 5327 C C . GLU D 1 65 ? 71.908 23.922 10.160 1.00 37.59 65 GLU D C 1
ATOM 5328 O O . GLU D 1 65 ? 72.179 22.712 10.233 1.00 31.70 65 GLU D O 1
ATOM 5334 N N . LYS D 1 66 ? 70.936 24.400 9.386 1.00 31.77 66 LYS D N 1
ATOM 5335 C CA . LYS D 1 66 ? 70.091 23.526 8.586 1.00 32.13 66 LYS D CA 1
ATOM 5336 C C . LYS D 1 66 ? 70.908 22.658 7.634 1.00 33.06 66 LYS D C 1
ATOM 5337 O O . LYS D 1 66 ? 70.636 21.462 7.491 1.00 30.86 66 LYS D O 1
ATOM 5343 N N . ALA D 1 67 ? 71.917 23.253 6.999 1.00 31.74 67 ALA D N 1
ATOM 5344 C CA . ALA D 1 67 ? 72.777 22.523 6.070 1.00 28.50 67 ALA D CA 1
ATOM 5345 C C . ALA D 1 67 ? 73.596 21.453 6.782 1.00 30.70 67 ALA D C 1
ATOM 5346 O O . ALA D 1 67 ? 73.791 20.349 6.270 1.00 28.63 67 ALA D O 1
ATOM 5348 N N . ARG D 1 68 ? 74.092 21.778 7.967 1.00 30.75 68 ARG D N 1
ATOM 5349 C CA . ARG D 1 68 ? 74.839 20.785 8.726 1.00 34.43 68 ARG D CA 1
ATOM 5350 C C . ARG D 1 68 ? 73.944 19.624 9.152 1.00 30.21 68 ARG D C 1
ATOM 5351 O O . ARG D 1 68 ? 74.334 18.448 9.063 1.00 30.43 68 ARG D O 1
ATOM 5359 N N . ARG D 1 69 ? 72.740 19.957 9.603 1.00 28.05 69 ARG D N 1
ATOM 5360 C CA . ARG D 1 69 ? 71.822 18.947 10.105 1.00 26.71 69 ARG D CA 1
ATOM 5361 C C . ARG D 1 69 ? 71.310 18.102 8.942 1.00 25.36 69 ARG D C 1
ATOM 5362 O O . ARG D 1 69 ? 71.156 16.871 9.067 1.00 21.06 69 ARG D O 1
ATOM 5370 N N . PHE D 1 70 ? 71.074 18.768 7.808 1.00 24.24 70 PHE D N 1
ATOM 5371 C CA . PHE D 1 70 ? 70.698 18.077 6.568 1.00 27.17 70 PHE D CA 1
ATOM 5372 C C . PHE D 1 70 ? 71.745 17.052 6.130 1.00 25.20 70 PHE D C 1
ATOM 5373 O O . PHE D 1 70 ? 71.401 15.907 5.793 1.00 22.59 70 PHE D O 1
ATOM 5381 N N . SER D 1 71 ? 73.017 17.457 6.133 1.00 24.51 71 SER D N 1
ATOM 5382 C CA . SER D 1 71 ? 74.096 16.533 5.781 1.00 27.67 71 SER D CA 1
ATOM 5383 C C . SER D 1 71 ? 74.097 15.348 6.733 1.00 23.81 71 SER D C 1
ATOM 5384 O O . SER D 1 71 ? 74.164 14.195 6.309 1.00 21.04 71 SER D O 1
ATOM 5387 N N . TYR D 1 72 ? 74.063 15.649 8.026 1.00 22.92 72 TYR D N 1
ATOM 5388 C CA . TYR D 1 72 ? 73.901 14.625 9.061 1.00 22.90 72 TYR D CA 1
ATOM 5389 C C . TYR D 1 72 ? 72.749 13.653 8.703 1.00 22.15 72 TYR D C 1
ATOM 5390 O O . TYR D 1 72 ? 72.930 12.436 8.709 1.00 21.83 72 TYR D O 1
ATOM 5399 N N . MET D 1 73 ? 71.579 14.199 8.370 1.00 19.98 73 MET D N 1
ATOM 5400 C CA . MET D 1 73 ? 70.411 13.394 7.979 1.00 21.23 73 MET D CA 1
ATOM 5401 C C . MET D 1 73 ? 70.606 12.523 6.727 1.00 20.06 73 MET D C 1
ATOM 5402 O O . MET D 1 73 ? 70.252 11.337 6.724 1.00 20.75 73 MET D O 1
ATOM 5407 N N . LYS D 1 74 ? 71.153 13.112 5.669 1.00 21.08 74 LYS D N 1
ATOM 5408 C CA . LYS D 1 74 ? 71.404 12.380 4.428 1.00 22.46 74 LYS D CA 1
ATOM 5409 C C . LYS D 1 74 ? 72.299 11.188 4.697 1.00 23.50 74 LYS D C 1
ATOM 5410 O O . LYS D 1 74 ? 72.097 10.110 4.135 1.00 22.86 74 LYS D O 1
ATOM 5416 N N . THR D 1 75 ? 73.280 11.380 5.577 1.00 22.89 75 THR D N 1
ATOM 5417 C CA . THR D 1 75 ? 74.208 10.306 5.899 1.00 22.33 75 THR D CA 1
ATOM 5418 C C . THR D 1 75 ? 73.484 9.144 6.576 1.00 23.68 75 THR D C 1
ATOM 5419 O O . THR D 1 75 ? 73.749 7.985 6.256 1.00 24.45 75 THR D O 1
ATOM 5423 N N . MET D 1 76 ? 72.578 9.457 7.508 1.00 22.23 76 MET D N 1
ATOM 5424 C CA . MET D 1 76 ? 71.849 8.426 8.267 1.00 19.25 76 MET D CA 1
ATOM 5425 C C . MET D 1 76 ? 70.654 7.883 7.510 1.00 24.65 76 MET D C 1
ATOM 5426 O O . MET D 1 76 ? 70.033 6.912 7.943 1.00 23.66 76 MET D O 1
ATOM 5431 N N . TYR D 1 77 ? 70.302 8.536 6.408 1.00 23.20 77 TYR D N 1
ATOM 5432 C CA . TYR D 1 77 ? 69.095 8.167 5.688 1.00 26.56 77 TYR D CA 1
ATOM 5433 C C . TYR D 1 77 ? 69.217 6.756 5.143 1.00 26.03 77 TYR D C 1
ATOM 5434 O O . TYR D 1 77 ? 70.283 6.358 4.694 1.00 25.48 77 TYR D O 1
ATOM 5443 N N . SER D 1 78 ? 68.127 6.000 5.198 1.00 22.87 78 SER D N 1
ATOM 5444 C CA . SER D 1 78 ? 68.123 4.645 4.663 1.00 25.74 78 SER D CA 1
ATOM 5445 C C . SER D 1 78 ? 66.731 4.251 4.184 1.00 26.33 78 SER D C 1
ATOM 5446 O O . SER D 1 78 ? 65.758 4.946 4.476 1.00 27.80 78 SER D O 1
ATOM 5449 N N . VAL D 1 79 ? 66.634 3.150 3.437 1.00 31.19 79 VAL D N 1
ATOM 5450 C CA . VAL D 1 79 ? 65.330 2.593 3.052 1.00 27.71 79 VAL D CA 1
ATOM 5451 C C . VAL D 1 79 ? 64.773 1.729 4.165 1.00 28.58 79 VAL D C 1
ATOM 5452 O O . VAL D 1 79 ? 65.504 1.357 5.083 1.00 31.68 79 VAL D O 1
ATOM 5456 N N . CYS D 1 80 ? 63.483 1.398 4.074 1.00 27.74 80 CYS D N 1
ATOM 5457 C CA . CYS D 1 80 ? 62.839 0.527 5.056 1.00 29.98 80 CYS D CA 1
ATOM 5458 C C . CYS D 1 80 ? 63.094 -0.934 4.742 1.00 36.62 80 CYS D C 1
ATOM 5459 O O . CYS D 1 80 ? 63.119 -1.333 3.576 1.00 37.68 80 CYS D O 1
ATOM 5462 N N . PRO D 1 81 ? 63.261 -1.747 5.789 1.00 39.65 81 PRO D N 1
ATOM 5463 C CA . PRO D 1 81 ? 63.372 -3.196 5.610 1.00 38.64 81 PRO D CA 1
ATOM 5464 C C . PRO D 1 81 ? 62.058 -3.752 5.095 1.00 42.03 81 PRO D C 1
ATOM 5465 O O . PRO D 1 81 ? 61.048 -3.045 5.096 1.00 42.09 81 PRO D O 1
ATOM 5469 N N . GLU D 1 82 ? 62.074 -5.003 4.653 1.00 46.48 82 GLU D N 1
ATOM 5470 C CA . GLU D 1 82 ? 60.842 -5.690 4.304 1.00 52.24 82 GLU D CA 1
ATOM 5471 C C . GLU D 1 82 ? 59.883 -5.628 5.492 1.00 49.38 82 GLU D C 1
ATOM 5472 O O . GLU D 1 82 ? 58.762 -5.118 5.376 1.00 51.63 82 GLU D O 1
ATOM 5478 N N . ALA D 1 83 ? 60.337 -6.130 6.638 1.00 45.91 83 ALA D N 1
ATOM 5479 C CA . ALA D 1 83 ? 59.553 -6.051 7.866 1.00 47.54 83 ALA D CA 1
ATOM 5480 C C . ALA D 1 83 ? 60.317 -5.328 8.976 1.00 45.82 83 ALA D C 1
ATOM 5481 O O . ALA D 1 83 ? 61.508 -5.562 9.188 1.00 45.86 83 ALA D O 1
ATOM 5483 N N . PHE D 1 84 ? 59.616 -4.442 9.673 1.00 41.62 84 PHE D N 1
ATOM 5484 C CA . PHE D 1 84 ? 60.194 -3.705 10.783 1.00 37.24 84 PHE D CA 1
ATOM 5485 C C . PHE D 1 84 ? 60.297 -4.583 12.021 1.00 40.31 84 PHE D C 1
ATOM 5486 O O . PHE D 1 84 ? 59.459 -5.447 12.262 1.00 46.93 84 PHE D O 1
ATOM 5494 N N . GLU D 1 85 ? 61.326 -4.350 12.816 1.00 38.93 85 GLU D N 1
ATOM 5495 C CA . GLU D 1 85 ? 61.429 -4.974 14.121 1.00 44.48 85 GLU D CA 1
ATOM 5496 C C . GLU D 1 85 ? 61.242 -3.896 15.177 1.00 41.51 85 GLU D C 1
ATOM 5497 O O . GLU D 1 85 ? 61.710 -2.769 15.008 1.00 38.92 85 GLU D O 1
ATOM 5503 N N . PRO D 1 86 ? 60.554 -4.233 16.272 1.00 40.96 86 PRO D N 1
ATOM 5504 C CA . PRO D 1 86 ? 60.322 -3.220 17.304 1.00 35.08 86 PRO D CA 1
ATOM 5505 C C . PRO D 1 86 ? 61.638 -2.571 17.691 1.00 33.86 86 PRO D C 1
ATOM 5506 O O . PRO D 1 86 ? 62.656 -3.256 17.733 1.00 33.88 86 PRO D O 1
ATOM 5510 N N . ILE D 1 87 ? 61.615 -1.264 17.945 1.00 31.68 87 ILE D N 1
ATOM 5511 C CA . ILE D 1 87 ? 62.755 -0.567 18.519 1.00 26.63 87 ILE D CA 1
ATOM 5512 C C . ILE D 1 87 ? 62.576 -0.540 20.034 1.00 29.02 87 ILE D C 1
ATOM 5513 O O . ILE D 1 87 ? 61.518 -0.891 20.550 1.00 27.97 87 ILE D O 1
ATOM 5518 N N . SER D 1 88 ? 63.600 -0.099 20.749 1.00 31.71 88 SER D N 1
ATOM 5519 C CA . SER D 1 88 ? 63.425 0.217 22.159 1.00 33.69 88 SER D CA 1
ATOM 5520 C C . SER D 1 88 ? 62.947 1.654 22.285 1.00 33.91 88 SER D C 1
ATOM 5521 O O . SER D 1 88 ? 63.541 2.572 21.704 1.00 28.67 88 SER D O 1
ATOM 5524 N N . ARG D 1 89 ? 61.881 1.847 23.058 1.00 33.58 89 ARG D N 1
ATOM 5525 C CA . ARG D 1 89 ? 61.367 3.180 23.327 1.00 32.99 89 ARG D CA 1
ATOM 5526 C C . ARG D 1 89 ? 62.495 4.149 23.709 1.00 32.92 89 ARG D C 1
ATOM 5527 O O . ARG D 1 89 ? 62.360 5.361 23.543 1.00 31.52 89 ARG D O 1
ATOM 5535 N N . ASN D 1 90 ? 63.603 3.616 24.216 1.00 31.25 90 ASN D N 1
ATOM 5536 C CA . ASN D 1 90 ? 64.767 4.440 24.550 1.00 34.27 90 ASN D CA 1
ATOM 5537 C C . ASN D 1 90 ? 65.480 5.029 23.335 1.00 33.74 90 ASN D C 1
ATOM 5538 O O . ASN D 1 90 ? 66.217 6.002 23.464 1.00 32.32 90 ASN D O 1
ATOM 5543 N N . GLU D 1 91 ? 65.288 4.428 22.166 1.00 26.96 91 GLU D N 1
ATOM 5544 C CA . GLU D 1 91 ? 65.852 4.975 20.938 1.00 28.70 91 GLU D CA 1
ATOM 5545 C C . GLU D 1 91 ? 65.102 6.228 20.474 1.00 27.46 91 GLU D C 1
ATOM 5546 O O . GLU D 1 91 ? 65.615 7.010 19.675 1.00 25.91 91 GLU D O 1
ATOM 5552 N N . ALA D 1 92 ? 63.898 6.422 20.997 1.00 27.73 92 ALA D N 1
ATOM 5553 C CA . ALA D 1 92 ? 63.003 7.468 20.507 1.00 30.12 92 ALA D CA 1
ATOM 5554 C C . ALA D 1 92 ? 62.487 8.375 21.614 1.00 30.89 92 ALA D C 1
ATOM 5555 O O . ALA D 1 92 ? 61.458 9.026 21.450 1.00 31.59 92 ALA D O 1
ATOM 5557 N N . SER D 1 93 ? 63.209 8.453 22.725 1.00 29.64 93 SER D N 1
ATOM 5558 C CA . SER D 1 93 ? 62.722 9.245 23.842 1.00 31.02 93 SER D CA 1
ATOM 5559 C C . SER D 1 93 ? 63.187 10.702 23.804 1.00 32.19 93 SER D C 1
ATOM 5560 O O . SER D 1 93 ? 62.768 11.496 24.637 1.00 33.85 93 SER D O 1
ATOM 5563 N N . THR D 1 94 ? 64.053 11.047 22.858 1.00 24.67 94 THR D N 1
ATOM 5564 C CA . THR D 1 94 ? 64.385 12.446 22.584 1.00 23.49 94 THR D CA 1
ATOM 5565 C C . THR D 1 94 ? 63.852 12.816 21.193 1.00 24.72 94 THR D C 1
ATOM 5566 O O . THR D 1 94 ? 63.580 11.933 20.377 1.00 27.10 94 THR D O 1
ATOM 5570 N N . PRO D 1 95 ? 63.708 14.117 20.909 1.00 23.01 95 PRO D N 1
ATOM 5571 C CA . PRO D 1 95 ? 63.251 14.532 19.578 1.00 21.38 95 PRO D CA 1
ATOM 5572 C C . PRO D 1 95 ? 64.135 13.946 18.491 1.00 26.30 95 PRO D C 1
ATOM 5573 O O . PRO D 1 95 ? 63.640 13.400 17.495 1.00 22.89 95 PRO D O 1
ATOM 5577 N N . GLU D 1 96 ? 65.444 14.088 18.680 1.00 24.42 96 GLU D N 1
ATOM 5578 C CA . GLU D 1 96 ? 66.423 13.620 17.713 1.00 26.28 96 GLU D CA 1
ATOM 5579 C C . GLU D 1 96 ? 66.243 12.132 17.421 1.00 22.58 96 GLU D C 1
ATOM 5580 O O . GLU D 1 96 ? 66.143 11.731 16.265 1.00 21.49 96 GLU D O 1
ATOM 5586 N N . GLY D 1 97 ? 66.206 11.316 18.469 1.00 22.49 97 GLY D N 1
ATOM 5587 C CA . GLY D 1 97 ? 65.956 9.895 18.299 1.00 20.25 97 GLY D CA 1
ATOM 5588 C C . GLY D 1 97 ? 64.589 9.604 17.687 1.00 23.63 97 GLY D C 1
ATOM 5589 O O . GLY D 1 97 ? 64.383 8.563 17.048 1.00 22.23 97 GLY D O 1
ATOM 5590 N N . SER D 1 98 ? 63.645 10.520 17.889 1.00 20.50 98 SER D N 1
ATOM 5591 C CA . SER D 1 98 ? 62.286 10.311 17.408 1.00 23.38 98 SER D CA 1
ATOM 5592 C C . SER D 1 98 ? 62.234 10.322 15.883 1.00 21.82 98 SER D C 1
ATOM 5593 O O . SER D 1 98 ? 61.504 9.522 15.281 1.00 17.24 98 SER D O 1
ATOM 5596 N N . TRP D 1 99 ? 63.013 11.215 15.267 1.00 16.88 99 TRP D N 1
ATOM 5597 C CA . TRP D 1 99 ? 63.065 11.247 13.815 1.00 22.54 99 TRP D CA 1
ATOM 5598 C C . TRP D 1 99 ? 64.181 10.394 13.232 1.00 21.80 99 TRP D C 1
ATOM 5599 O O . TRP D 1 99 ? 64.047 9.902 12.110 1.00 18.82 99 TRP D O 1
ATOM 5610 N N . LEU D 1 100 ? 65.265 10.215 13.987 1.00 19.27 100 LEU D N 1
ATOM 5611 C CA . LEU D 1 100 ? 66.408 9.444 13.496 1.00 19.50 100 LEU D CA 1
ATOM 5612 C C . LEU D 1 100 ? 65.989 8.017 13.191 1.00 20.11 100 LEU D C 1
ATOM 5613 O O . LEU D 1 100 ? 66.382 7.449 12.175 1.00 20.25 100 LEU D O 1
ATOM 5618 N N . THR D 1 101 ? 65.174 7.449 14.072 1.00 19.22 101 THR D N 1
ATOM 5619 C CA . THR D 1 101 ? 64.726 6.073 13.917 1.00 19.88 101 THR D CA 1
ATOM 5620 C C . THR D 1 101 ? 63.795 5.909 12.721 1.00 20.51 101 THR D C 1
ATOM 5621 O O . THR D 1 101 ? 63.612 4.790 12.214 1.00 21.00 101 THR D O 1
ATOM 5625 N N . VAL D 1 102 ? 63.201 7.016 12.274 1.00 15.99 102 VAL D N 1
ATOM 5626 C CA . VAL D 1 102 ? 62.370 6.988 11.080 1.00 19.52 102 VAL D CA 1
ATOM 5627 C C . VAL D 1 102 ? 63.203 7.099 9.799 1.00 21.09 102 VAL D C 1
ATOM 5628 O O . VAL D 1 102 ? 63.086 6.258 8.912 1.00 20.60 102 VAL D O 1
ATOM 5632 N N . ILE D 1 103 ? 64.045 8.128 9.706 1.00 20.77 103 ILE D N 1
ATOM 5633 C CA . ILE D 1 103 ? 64.804 8.361 8.477 1.00 20.67 103 ILE D CA 1
ATOM 5634 C C . ILE D 1 103 ? 65.801 7.228 8.211 1.00 20.40 103 ILE D C 1
ATOM 5635 O O . ILE D 1 103 ? 66.168 6.975 7.072 1.00 21.79 103 ILE D O 1
ATOM 5640 N N . SER D 1 104 ? 66.220 6.532 9.261 1.00 20.30 104 SER D N 1
ATOM 5641 C CA . SER D 1 104 ? 67.098 5.375 9.089 1.00 23.12 104 SER D CA 1
ATOM 5642 C C . SER D 1 104 ? 66.319 4.106 8.711 1.00 21.40 104 SER D C 1
ATOM 5643 O O . SER D 1 104 ? 66.903 3.078 8.422 1.00 23.33 104 SER D O 1
ATOM 5646 N N . GLY D 1 105 ? 64.995 4.181 8.714 1.00 21.77 105 GLY D N 1
ATOM 5647 C CA . GLY D 1 105 ? 64.188 3.066 8.252 1.00 21.78 105 GLY D CA 1
ATOM 5648 C C . GLY D 1 105 ? 63.912 2.023 9.315 1.00 22.86 105 GLY D C 1
ATOM 5649 O O . GLY D 1 105 ? 63.333 0.995 9.011 1.00 24.80 105 GLY D O 1
ATOM 5650 N N . LYS D 1 106 ? 64.325 2.288 10.554 1.00 23.42 106 LYS D N 1
ATOM 5651 C CA . LYS D 1 106 ? 64.047 1.407 11.695 1.00 26.62 106 LYS D CA 1
ATOM 5652 C C . LYS D 1 106 ? 62.566 1.220 12.017 1.00 25.88 106 LYS D C 1
ATOM 5653 O O . LYS D 1 106 ? 62.177 0.198 12.580 1.00 28.96 106 LYS D O 1
ATOM 5659 N N . ARG D 1 107 ? 61.761 2.220 11.674 1.00 25.64 107 ARG D N 1
ATOM 5660 C CA . ARG D 1 107 ? 60.320 2.213 11.914 1.00 27.09 107 ARG D CA 1
ATOM 5661 C C . ARG D 1 107 ? 59.649 3.267 11.028 1.00 24.34 107 ARG D C 1
ATOM 5662 O O . ARG D 1 107 ? 60.292 4.242 10.613 1.00 21.55 107 ARG D O 1
ATOM 5670 N N . PRO D 1 108 ? 58.349 3.076 10.748 1.00 25.27 108 PRO D N 1
ATOM 5671 C CA . PRO D 1 108 ? 57.584 3.900 9.802 1.00 23.45 108 PRO D CA 1
ATOM 5672 C C . PRO D 1 108 ? 57.147 5.289 10.296 1.00 23.00 108 PRO D C 1
ATOM 5673 O O . PRO D 1 108 ? 56.904 6.146 9.441 1.00 21.51 108 PRO D O 1
ATOM 5677 N N . MET D 1 109 ? 56.997 5.503 11.607 1.00 22.82 109 MET D N 1
ATOM 5678 C CA . MET D 1 109 ? 56.746 6.863 12.114 1.00 24.56 109 MET D CA 1
ATOM 5679 C C . MET D 1 109 ? 57.189 7.164 13.542 1.00 21.33 109 MET D C 1
ATOM 5680 O O . MET D 1 109 ? 57.493 6.266 14.331 1.00 21.90 109 MET D O 1
ATOM 5685 N N . GLY D 1 110 ? 57.272 8.457 13.829 1.00 19.74 110 GLY D N 1
ATOM 5686 C CA . GLY D 1 110 ? 57.650 8.949 15.140 1.00 20.64 110 GLY D CA 1
ATOM 5687 C C . GLY D 1 110 ? 56.989 10.295 15.355 1.00 22.10 110 GLY D C 1
ATOM 5688 O O . GLY D 1 110 ? 56.387 10.865 14.437 1.00 21.07 110 GLY D O 1
ATOM 5689 N N . GLN D 1 111 ? 57.104 10.815 16.566 1.00 25.06 111 GLN D N 1
ATOM 5690 C CA . GLN D 1 111 ? 56.460 12.073 16.897 1.00 22.67 111 GLN D CA 1
ATOM 5691 C C . GLN D 1 111 ? 57.322 12.836 17.886 1.00 23.04 111 GLN D C 1
ATOM 5692 O O . GLN D 1 111 ? 57.844 12.266 18.832 1.00 25.36 111 GLN D O 1
ATOM 5698 N N . PHE D 1 112 ? 57.516 14.120 17.626 1.00 21.33 112 PHE D N 1
ATOM 5699 C CA . PHE D 1 112 ? 58.217 14.987 18.559 1.00 21.14 112 PHE D CA 1
ATOM 5700 C C . PHE D 1 112 ? 57.514 16.336 18.571 1.00 22.72 112 PHE D C 1
ATOM 5701 O O . PHE D 1 112 ? 56.382 16.460 18.093 1.00 22.31 112 PHE D O 1
ATOM 5709 N N . SER D 1 113 ? 58.171 17.343 19.132 1.00 26.54 113 SER D N 1
ATOM 5710 C CA . SER D 1 113 ? 57.600 18.682 19.145 1.00 24.44 113 SER D CA 1
ATOM 5711 C C . SER D 1 113 ? 58.704 19.702 18.951 1.00 24.34 113 SER D C 1
ATOM 5712 O O . SER D 1 113 ? 59.868 19.464 19.285 1.00 24.79 113 SER D O 1
ATOM 5715 N N . VAL D 1 114 ? 58.338 20.836 18.376 1.00 27.21 114 VAL D N 1
ATOM 5716 C CA . VAL D 1 114 ? 59.288 21.917 18.189 1.00 27.36 114 VAL D CA 1
ATOM 5717 C C . VAL D 1 114 ? 58.743 23.159 18.859 1.00 28.65 114 VAL D C 1
ATOM 5718 O O . VAL D 1 114 ? 57.548 23.436 18.786 1.00 29.10 114 VAL D O 1
ATOM 5722 N N . ASP D 1 115 ? 59.616 23.892 19.532 1.00 27.74 115 ASP D N 1
ATOM 5723 C CA . ASP D 1 115 ? 59.214 25.165 20.112 1.00 32.65 115 ASP D CA 1
ATOM 5724 C C . ASP D 1 115 ? 59.169 26.279 19.061 1.00 32.38 115 ASP D C 1
ATOM 5725 O O . ASP D 1 115 ? 58.782 27.399 19.371 1.00 33.29 115 ASP D O 1
ATOM 5730 N N . SER D 1 116 ? 59.533 25.954 17.815 1.00 33.27 116 SER D N 1
ATOM 5731 C CA . SER D 1 116 ? 59.547 26.928 16.716 1.00 31.67 116 SER D CA 1
ATOM 5732 C C . SER D 1 116 ? 59.375 26.278 15.339 1.00 31.27 116 SER D C 1
ATOM 5733 O O . SER D 1 116 ? 60.079 25.333 14.993 1.00 28.34 116 SER D O 1
ATOM 5736 N N . LEU D 1 117 ? 58.455 26.802 14.542 1.00 27.15 117 LEU D N 1
ATOM 5737 C CA . LEU D 1 117 ? 58.275 26.304 13.189 1.00 29.82 117 LEU D CA 1
ATOM 5738 C C . LEU D 1 117 ? 59.475 26.652 12.294 1.00 33.21 117 LEU D C 1
ATOM 5739 O O . LEU D 1 117 ? 59.498 26.316 11.106 1.00 27.17 117 LEU D O 1
ATOM 5744 N N . TYR D 1 118 ? 60.464 27.327 12.877 1.00 32.51 118 TYR D N 1
ATOM 5745 C CA . TYR D 1 118 ? 61.704 27.656 12.177 1.00 29.93 118 TYR D CA 1
ATOM 5746 C C . TYR D 1 118 ? 62.853 26.740 12.611 1.00 32.75 118 TYR D C 1
ATOM 5747 O O . TYR D 1 118 ? 64.007 26.917 12.208 1.00 27.56 118 TYR D O 1
ATOM 5756 N N . ASN D 1 119 ? 62.512 25.744 13.424 1.00 28.94 119 ASN D N 1
ATOM 5757 C CA . ASN D 1 119 ? 63.462 24.711 13.796 1.00 29.41 119 ASN D CA 1
ATOM 5758 C C . ASN D 1 119 ? 64.136 24.105 12.559 1.00 27.12 119 ASN D C 1
ATOM 5759 O O . ASN D 1 119 ? 63.459 23.579 11.670 1.00 24.79 119 ASN D O 1
ATOM 5764 N N . PRO D 1 120 ? 65.472 24.187 12.511 1.00 25.00 120 PRO D N 1
ATOM 5765 C CA . PRO D 1 120 ? 66.325 23.704 11.420 1.00 27.74 120 PRO D CA 1
ATOM 5766 C C . PRO D 1 120 ? 66.200 22.197 11.142 1.00 24.34 120 PRO D C 1
ATOM 5767 O O . PRO D 1 120 ? 66.170 21.790 9.979 1.00 23.84 120 PRO D O 1
ATOM 5771 N N . ASP D 1 121 ? 66.133 21.385 12.185 1.00 23.52 121 ASP D N 1
ATOM 5772 C CA . ASP D 1 121 ? 65.963 19.942 12.019 1.00 23.17 121 ASP D CA 1
ATOM 5773 C C . ASP D 1 121 ? 64.682 19.607 11.277 1.00 22.66 121 ASP D C 1
ATOM 5774 O O . ASP D 1 121 ? 64.647 18.714 10.431 1.00 22.25 121 ASP D O 1
ATOM 5779 N N . LEU D 1 122 ? 63.621 20.323 11.624 1.00 24.96 122 LEU D N 1
ATOM 5780 C CA . LEU D 1 122 ? 62.315 20.115 11.030 1.00 22.45 122 LEU D CA 1
ATOM 5781 C C . LEU D 1 122 ? 62.369 20.396 9.534 1.00 23.97 122 LEU D C 1
ATOM 5782 O O . LEU D 1 122 ? 61.845 19.625 8.726 1.00 23.82 122 LEU D O 1
ATOM 5787 N N . HIS D 1 123 ? 63.017 21.499 9.172 1.00 22.91 123 HIS D N 1
ATOM 5788 C CA . HIS D 1 123 ? 63.140 21.900 7.769 1.00 23.15 123 HIS D CA 1
ATOM 5789 C C . HIS D 1 123 ? 64.023 20.950 6.976 1.00 22.70 123 HIS D C 1
ATOM 5790 O O . HIS D 1 123 ? 63.710 20.608 5.834 1.00 27.14 123 HIS D O 1
ATOM 5797 N N . ALA D 1 124 ? 65.117 20.514 7.590 1.00 21.83 124 ALA D N 1
ATOM 5798 C CA . ALA D 1 124 ? 65.998 19.516 6.986 1.00 23.66 124 ALA D CA 1
ATOM 5799 C C . ALA D 1 124 ? 65.279 18.183 6.762 1.00 24.28 124 ALA D C 1
ATOM 5800 O O . ALA D 1 124 ? 65.453 17.555 5.720 1.00 24.95 124 ALA D O 1
ATOM 5802 N N . LEU D 1 125 ? 64.489 17.756 7.753 1.00 21.01 125 LEU D N 1
ATOM 5803 C CA . LEU D 1 125 ? 63.733 16.506 7.680 1.00 22.73 125 LEU D CA 1
ATOM 5804 C C . LEU D 1 125 ? 62.807 16.465 6.472 1.00 20.46 125 LEU D C 1
ATOM 5805 O O . LEU D 1 125 ? 62.685 15.431 5.826 1.00 19.11 125 LEU D O 1
ATOM 5810 N N . CYS D 1 126 ? 62.142 17.586 6.195 1.00 19.58 126 CYS D N 1
ATOM 5811 C CA . CYS D 1 126 ? 61.167 17.656 5.110 1.00 23.57 126 CYS D CA 1
ATOM 5812 C C . CYS D 1 126 ? 61.782 17.654 3.706 1.00 26.05 126 CYS D C 1
ATOM 5813 O O . CYS D 1 126 ? 61.057 17.602 2.716 1.00 27.31 126 CYS D O 1
ATOM 5816 N N . GLU D 1 127 ? 63.107 17.696 3.616 1.00 23.32 127 GLU D N 1
ATOM 5817 C CA . GLU D 1 127 ? 63.766 17.682 2.314 1.00 27.80 127 GLU D CA 1
ATOM 5818 C C . GLU D 1 127 ? 64.329 16.303 1.978 1.00 23.78 127 GLU D C 1
ATOM 5819 O O . GLU D 1 127 ? 65.010 16.131 0.971 1.00 22.98 127 GLU D O 1
ATOM 5825 N N . LEU D 1 128 ? 64.064 15.331 2.840 1.00 23.72 128 LEU D N 1
ATOM 5826 C CA . LEU D 1 128 ? 64.519 13.968 2.597 1.00 24.65 128 LEU D CA 1
ATOM 5827 C C . LEU D 1 128 ? 63.519 13.244 1.713 1.00 22.51 128 LEU D C 1
ATOM 5828 O O . LEU D 1 128 ? 62.319 13.453 1.840 1.00 22.57 128 LEU D O 1
ATOM 5833 N N . PRO D 1 129 ? 64.017 12.374 0.824 1.00 23.56 129 PRO D N 1
ATOM 5834 C CA . PRO D 1 129 ? 63.118 11.615 -0.050 1.00 21.20 129 PRO D CA 1
ATOM 5835 C C . PRO D 1 129 ? 62.132 10.790 0.771 1.00 23.77 129 PRO D C 1
ATOM 5836 O O . PRO D 1 129 ? 62.561 10.060 1.671 1.00 24.00 129 PRO D O 1
ATOM 5840 N N . ASP D 1 130 ? 60.840 10.909 0.457 1.00 21.70 130 ASP D N 1
ATOM 5841 C CA . ASP D 1 130 ? 59.800 10.073 1.055 1.00 24.58 130 ASP D CA 1
ATOM 5842 C C . ASP D 1 130 ? 59.646 10.283 2.551 1.00 24.00 130 ASP D C 1
ATOM 5843 O O . ASP D 1 130 ? 59.145 9.408 3.249 1.00 22.81 130 ASP D O 1
ATOM 5848 N N . ILE D 1 131 ? 60.087 11.434 3.045 1.00 23.57 131 ILE D N 1
ATOM 5849 C CA . ILE D 1 131 ? 59.891 11.750 4.442 1.00 22.96 131 ILE D CA 1
ATOM 5850 C C . ILE D 1 131 ? 58.887 12.883 4.553 1.00 23.00 131 ILE D C 1
ATOM 5851 O O . ILE D 1 131 ? 59.091 13.955 3.989 1.00 23.77 131 ILE D O 1
ATOM 5856 N N . CYS D 1 132 ? 57.800 12.623 5.276 1.00 22.24 132 CYS D N 1
ATOM 5857 C CA . CYS D 1 132 ? 56.720 13.595 5.455 1.00 23.77 132 CYS D CA 1
ATOM 5858 C C . CYS D 1 132 ? 56.503 13.963 6.909 1.00 24.54 132 CYS D C 1
ATOM 5859 O O . CYS D 1 132 ? 56.753 13.161 7.813 1.00 21.92 132 CYS D O 1
ATOM 5862 N N . CYS D 1 133 ? 55.999 15.173 7.124 1.00 24.28 133 CYS D N 1
ATOM 5863 C CA . CYS D 1 133 ? 55.671 15.624 8.460 1.00 25.01 133 CYS D CA 1
ATOM 5864 C C . CYS D 1 133 ? 54.285 16.244 8.457 1.00 29.20 133 CYS D C 1
ATOM 5865 O O . CYS D 1 133 ? 54.009 17.146 7.657 1.00 25.80 133 CYS D O 1
ATOM 5868 N N . LYS D 1 134 ? 53.430 15.745 9.354 1.00 25.52 134 LYS D N 1
ATOM 5869 C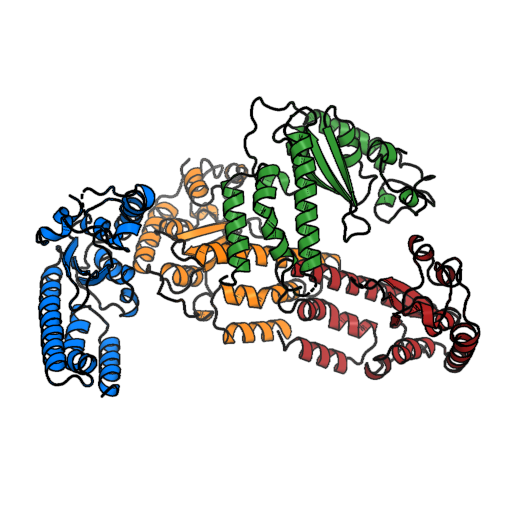 CA . LYS D 1 134 ? 52.168 16.390 9.703 1.00 23.59 134 LYS D CA 1
ATOM 5870 C C . LYS D 1 134 ? 52.417 17.266 10.932 1.00 26.95 134 LYS D C 1
ATOM 5871 O O . LYS D 1 134 ? 52.999 16.825 11.918 1.00 26.33 134 LYS D O 1
ATOM 5877 N N . ILE D 1 135 ? 51.978 18.513 10.864 1.00 26.30 135 ILE D N 1
ATOM 5878 C CA . ILE D 1 135 ? 52.318 19.493 11.873 1.00 27.91 135 ILE D CA 1
ATOM 5879 C C . ILE D 1 135 ? 51.038 20.160 12.342 1.00 31.74 135 ILE D C 1
ATOM 5880 O O . ILE D 1 135 ? 50.178 20.511 11.524 1.00 33.73 135 ILE D O 1
ATOM 5885 N N . PHE D 1 136 ? 50.914 20.330 13.656 1.00 28.91 136 PHE D N 1
ATOM 5886 C CA . PHE D 1 136 ? 49.797 21.061 14.250 1.00 31.37 136 PHE D CA 1
ATOM 5887 C C . PHE D 1 136 ? 50.178 21.598 15.619 1.00 30.24 136 PHE D C 1
ATOM 5888 O O . PHE D 1 136 ? 51.062 21.052 16.268 1.00 30.29 136 PHE D O 1
ATOM 5896 N N . PRO D 1 137 ? 49.523 22.688 16.054 1.00 32.79 137 PRO D N 1
ATOM 5897 C CA . PRO D 1 137 ? 49.874 23.328 17.328 1.00 34.20 137 PRO D CA 1
ATOM 5898 C C . PRO D 1 137 ? 49.451 22.467 18.517 1.00 32.87 137 PRO D C 1
ATOM 5899 O O . PRO D 1 137 ? 48.430 21.801 18.446 1.00 33.19 137 PRO D O 1
ATOM 5903 N N . LYS D 1 138 ? 50.238 22.469 19.586 1.00 32.41 138 LYS D N 1
ATOM 5904 C CA . LYS D 1 138 ? 49.944 21.622 20.736 1.00 40.58 138 LYS D CA 1
ATOM 5905 C C . LYS D 1 138 ? 48.655 22.031 21.451 1.00 43.99 138 LYS D C 1
ATOM 5906 O O . LYS D 1 138 ? 48.220 23.176 21.352 1.00 43.75 138 LYS D O 1
ATOM 5912 N N . ASN D 1 140 ? 46.295 23.573 23.506 1.00 49.47 140 ASN D N 1
ATOM 5913 C CA . ASN D 1 140 ? 46.550 24.373 24.699 1.00 62.29 140 ASN D CA 1
ATOM 5914 C C . ASN D 1 140 ? 47.688 25.372 24.501 1.00 63.68 140 ASN D C 1
ATOM 5915 O O . ASN D 1 140 ? 47.479 26.587 24.500 1.00 66.21 140 ASN D O 1
ATOM 5920 N N . ASN D 1 141 ? 48.892 24.835 24.338 1.00 60.01 141 ASN D N 1
ATOM 5921 C CA . ASN D 1 141 ? 50.114 25.613 24.207 1.00 54.54 141 ASN D CA 1
ATOM 5922 C C . ASN D 1 141 ? 50.049 26.649 23.077 1.00 57.58 141 ASN D C 1
ATOM 5923 O O . ASN D 1 141 ? 49.505 26.377 22.005 1.00 55.05 141 ASN D O 1
ATOM 5928 N N . ASP D 1 142 ? 50.606 27.834 23.315 1.00 53.84 142 ASP D N 1
ATOM 5929 C CA . ASP D 1 142 ? 50.603 28.880 22.295 1.00 57.64 142 ASP D CA 1
ATOM 5930 C C . ASP D 1 142 ? 51.947 28.982 21.582 1.00 53.65 142 ASP D C 1
ATOM 5931 O O . ASP D 1 142 ? 52.164 29.882 20.770 1.00 52.09 142 ASP D O 1
ATOM 5936 N N . PHE D 1 143 ? 52.843 28.048 21.879 1.00 50.29 143 PHE D N 1
ATOM 5937 C CA . PHE D 1 143 ? 54.165 28.048 21.262 1.00 46.97 143 PHE D CA 1
ATOM 5938 C C . PHE D 1 143 ? 54.486 26.719 20.575 1.00 40.32 143 PHE D C 1
ATOM 5939 O O . PHE D 1 143 ? 54.879 26.704 19.414 1.00 37.00 143 PHE D O 1
ATOM 5947 N N . LEU D 1 144 ? 54.298 25.611 21.285 1.00 38.39 144 LEU D N 1
ATOM 5948 C CA . LEU D 1 144 ? 54.702 24.289 20.795 1.00 33.50 144 LEU D CA 1
ATOM 5949 C C . LEU D 1 144 ? 53.908 23.775 19.596 1.00 30.07 144 LEU D C 1
ATOM 5950 O O . LEU D 1 144 ? 52.732 24.094 19.421 1.00 34.85 144 LEU D O 1
ATOM 5955 N N . TYR D 1 145 ? 54.570 22.974 18.770 1.00 26.42 145 TYR D N 1
ATOM 5956 C CA . TYR D 1 145 ? 53.917 22.303 17.651 1.00 28.31 145 TYR D CA 1
ATOM 5957 C C . TYR D 1 145 ? 54.267 20.824 17.645 1.00 26.58 145 TYR D C 1
ATOM 5958 O O . TYR D 1 145 ? 55.424 20.461 17.815 1.00 25.36 145 TYR D O 1
ATOM 5967 N N . ILE D 1 146 ? 53.266 19.972 17.442 1.00 26.99 146 ILE D N 1
ATOM 5968 C CA . ILE D 1 146 ? 53.502 18.541 17.329 1.00 24.38 146 ILE D CA 1
ATOM 5969 C C . ILE D 1 146 ? 53.958 18.221 15.913 1.00 26.82 146 ILE D C 1
ATOM 5970 O O . ILE D 1 146 ? 53.339 18.652 14.931 1.00 25.22 146 ILE D O 1
ATOM 5975 N N . VAL D 1 147 ? 55.041 17.460 15.806 1.00 22.42 147 VAL D N 1
ATOM 5976 C CA . VAL D 1 147 ? 55.480 16.965 14.513 1.00 20.16 147 VAL D CA 1
ATOM 5977 C C . VAL D 1 147 ? 55.332 15.454 14.449 1.00 21.89 147 VAL D C 1
ATOM 5978 O O . VAL D 1 147 ? 55.888 14.722 15.276 1.00 23.15 147 VAL D O 1
ATOM 5982 N N . VAL D 1 148 ? 54.553 14.990 13.479 1.00 22.37 148 VAL D N 1
ATOM 5983 C CA . VAL D 1 148 ? 54.425 13.569 13.207 1.00 22.08 148 VAL D CA 1
ATOM 5984 C C . VAL D 1 148 ? 55.203 13.242 11.924 1.00 22.09 148 VAL D C 1
ATOM 5985 O O . VAL D 1 148 ? 54.785 13.595 10.821 1.00 18.80 148 VAL D O 1
ATOM 5989 N N . VAL D 1 149 ? 56.335 12.568 12.078 1.00 19.70 149 VAL D N 1
ATOM 5990 C CA . VAL D 1 149 ? 57.194 12.258 10.942 1.00 20.35 149 VAL D CA 1
ATOM 5991 C C . VAL D 1 149 ? 57.035 10.805 10.465 1.00 20.52 149 VAL D C 1
ATOM 5992 O O . VAL D 1 149 ? 57.074 9.861 11.260 1.00 23.08 149 VAL D O 1
ATOM 5996 N N . TYR D 1 150 ? 56.859 10.611 9.166 1.00 22.02 150 TYR D N 1
ATOM 5997 C CA . TYR D 1 150 ? 56.636 9.261 8.675 1.00 21.83 150 TYR D CA 1
ATOM 5998 C C . TYR D 1 150 ? 57.249 8.964 7.311 1.00 20.13 150 TYR D C 1
ATOM 5999 O O . TYR D 1 150 ? 57.639 9.871 6.562 1.00 21.34 150 TYR D O 1
ATOM 6008 N N . ARG D 1 151 ? 57.332 7.665 7.026 1.00 25.16 151 ARG D N 1
ATOM 6009 C CA . ARG D 1 151 ? 57.835 7.123 5.763 1.00 24.35 151 ARG D CA 1
ATOM 6010 C C . ARG D 1 151 ? 56.715 7.062 4.720 1.00 26.50 151 ARG D C 1
ATOM 6011 O O . ARG D 1 151 ? 55.772 6.277 4.838 1.00 25.59 151 ARG D O 1
ATOM 6019 N N . ASN D 1 152 ? 56.832 7.894 3.699 1.00 24.58 152 ASN D N 1
ATOM 6020 C CA . ASN D 1 152 ? 55.872 7.910 2.610 1.00 27.73 152 ASN D CA 1
ATOM 6021 C C . ASN D 1 152 ? 56.045 6.674 1.747 1.00 28.77 152 ASN D C 1
ATOM 6022 O O . ASN D 1 152 ? 55.154 6.310 0.972 1.00 26.62 152 ASN D O 1
ATOM 6027 N N . ASP D 1 153 ? 57.204 6.037 1.887 1.00 24.68 153 ASP D N 1
ATOM 6028 C CA . ASP D 1 153 ? 57.601 4.947 0.999 1.00 24.75 153 ASP D CA 1
ATOM 6029 C C . ASP D 1 153 ? 57.306 3.627 1.653 1.00 24.62 153 ASP D C 1
ATOM 6030 O O . ASP D 1 153 ? 57.674 2.581 1.140 1.00 24.74 153 ASP D O 1
ATOM 6035 N N . SER D 1 154 ? 56.635 3.685 2.795 1.00 23.50 154 SER D N 1
ATOM 6036 C CA . SER D 1 154 ? 56.079 2.490 3.402 1.00 25.99 154 SER D CA 1
ATOM 6037 C C . SER D 1 154 ? 54.578 2.680 3.620 1.00 28.56 154 SER D C 1
ATOM 6038 O O . SER D 1 154 ? 54.133 3.736 4.062 1.00 27.30 154 SER D O 1
ATOM 6041 N N . PRO D 1 155 ? 53.785 1.655 3.300 1.00 28.25 155 PRO D N 1
ATOM 6042 C CA . PRO D 1 155 ? 52.335 1.804 3.479 1.00 33.29 155 PRO D CA 1
ATOM 6043 C C . PRO D 1 155 ? 51.910 2.056 4.940 1.00 29.98 155 PRO D C 1
ATOM 6044 O O . PRO D 1 155 ? 50.839 2.612 5.171 1.00 33.05 155 PRO D O 1
ATOM 6048 N N . LEU D 1 156 ? 52.754 1.685 5.897 1.00 28.90 156 LEU D N 1
ATOM 6049 C CA . LEU D 1 156 ? 52.482 1.903 7.319 1.00 29.00 156 LEU D CA 1
ATOM 6050 C C . LEU D 1 156 ? 52.737 3.339 7.815 1.00 28.47 156 LEU D C 1
ATOM 6051 O O . LEU D 1 156 ? 52.219 3.741 8.862 1.00 27.56 156 LEU D O 1
ATOM 6056 N N . GLY D 1 157 ? 53.551 4.096 7.087 1.00 28.05 157 GLY D N 1
ATOM 6057 C CA . GLY D 1 157 ? 53.894 5.457 7.465 1.00 24.63 157 GLY D CA 1
ATOM 6058 C C . GLY D 1 157 ? 52.688 6.365 7.637 1.00 27.30 157 GLY D C 1
ATOM 6059 O O . GLY D 1 157 ? 52.416 6.876 8.735 1.00 25.16 157 GLY D O 1
ATOM 6060 N N . GLU D 1 158 ? 51.947 6.565 6.558 1.00 25.56 158 GLU D N 1
ATOM 6061 C CA . GLU D 1 158 ? 50.825 7.493 6.599 1.00 28.06 158 GLU D CA 1
ATOM 6062 C C . GLU D 1 158 ? 49.682 6.988 7.461 1.00 27.60 158 GLU D C 1
ATOM 6063 O O . GLU D 1 158 ? 48.980 7.783 8.090 1.00 27.62 158 GLU D O 1
ATOM 6069 N N . GLN D 1 159 ? 49.481 5.676 7.493 1.00 25.73 159 GLN D N 1
ATOM 6070 C CA . GLN D 1 159 ? 48.382 5.153 8.285 1.00 30.80 159 GLN D CA 1
ATOM 6071 C C . GLN D 1 159 ? 48.698 5.273 9.773 1.00 27.90 159 GLN D C 1
ATOM 6072 O O . GLN D 1 159 ? 47.831 5.639 10.557 1.00 30.04 159 GLN D O 1
ATOM 6078 N N . ARG D 1 160 ? 49.937 4.987 10.163 1.00 26.60 160 ARG D N 1
ATOM 6079 C CA . ARG D 1 160 ? 50.322 5.161 11.561 1.00 26.45 160 ARG D CA 1
ATOM 6080 C C . ARG D 1 160 ? 50.341 6.625 11.977 1.00 26.17 160 ARG D C 1
ATOM 6081 O O . ARG D 1 160 ? 50.003 6.949 13.112 1.00 27.50 160 ARG D O 1
ATOM 6089 N N . ALA D 1 161 ? 50.712 7.516 11.065 1.00 25.20 161 ALA D N 1
ATOM 6090 C CA . ALA D 1 161 ? 50.612 8.945 11.362 1.00 25.38 161 ALA D CA 1
ATOM 6091 C C . ALA D 1 161 ? 49.149 9.386 11.537 1.00 29.62 161 ALA D C 1
ATOM 6092 O O . ALA D 1 161 ? 48.829 10.216 12.402 1.00 27.20 161 ALA D O 1
ATOM 6094 N N . ASN D 1 162 ? 48.254 8.831 10.729 1.00 28.43 162 ASN D N 1
ATOM 6095 C CA . ASN D 1 162 ? 46.835 9.135 10.899 1.00 28.45 162 ASN D CA 1
ATOM 6096 C C . ASN D 1 162 ? 46.270 8.488 12.159 1.00 28.79 162 ASN D C 1
ATOM 6097 O O . ASN D 1 162 ? 45.498 9.102 12.891 1.00 29.47 162 ASN D O 1
ATOM 6102 N N . ARG D 1 163 ? 46.679 7.253 12.406 1.00 25.25 163 ARG D N 1
ATOM 6103 C CA . ARG D 1 163 ? 46.301 6.536 13.612 1.00 28.12 163 ARG D CA 1
ATOM 6104 C C . ARG D 1 163 ? 46.731 7.285 14.881 1.00 33.03 163 ARG D C 1
ATOM 6105 O O . ARG D 1 163 ? 45.972 7.374 15.858 1.00 31.01 163 ARG D O 1
ATOM 6113 N N . PHE D 1 164 ? 47.946 7.824 14.868 1.00 28.09 164 PHE D N 1
ATOM 6114 C CA . PHE D 1 164 ? 48.408 8.623 15.997 1.00 30.72 164 PHE D CA 1
ATOM 6115 C C . PHE D 1 164 ? 47.519 9.839 16.206 1.00 27.76 164 PHE D C 1
ATOM 6116 O O . PHE D 1 164 ? 47.239 10.219 17.343 1.00 29.02 164 PHE D O 1
ATOM 6124 N N . ILE D 1 165 ? 47.103 10.460 15.106 1.00 29.23 165 ILE D N 1
ATOM 6125 C CA . ILE D 1 165 ? 46.253 11.642 15.184 1.00 30.17 165 ILE D CA 1
ATOM 6126 C C . ILE D 1 165 ? 44.859 11.317 15.735 1.00 31.48 165 ILE D C 1
ATOM 6127 O O . ILE D 1 165 ? 44.295 12.108 16.480 1.00 32.11 165 ILE D O 1
ATOM 6132 N N . GLU D 1 166 ? 44.321 10.149 15.393 1.00 30.69 166 GLU D N 1
ATOM 6133 C CA . GLU D 1 166 ? 43.051 9.710 15.968 1.00 31.24 166 GLU D CA 1
ATOM 6134 C C . GLU D 1 166 ? 43.192 9.456 17.461 1.00 30.67 166 GLU D C 1
ATOM 6135 O O . GLU D 1 166 ? 42.374 9.915 18.246 1.00 29.39 166 GLU D O 1
ATOM 6141 N N . LEU D 1 167 ? 44.220 8.703 17.849 1.00 28.41 167 LEU D N 1
ATOM 6142 C CA . LEU D 1 167 ? 44.435 8.411 19.260 1.00 31.30 167 LEU D CA 1
ATOM 6143 C C . LEU D 1 167 ? 44.697 9.699 20.042 1.00 32.29 167 LEU D C 1
ATOM 6144 O O . LEU D 1 167 ? 44.234 9.860 21.164 1.00 31.50 167 LEU D O 1
ATOM 6149 N N . TYR D 1 168 ? 45.416 10.631 19.433 1.00 30.31 168 TYR D N 1
ATOM 6150 C CA . TYR D 1 168 ? 45.665 11.907 20.077 1.00 31.63 168 TYR D CA 1
ATOM 6151 C C . TYR D 1 168 ? 44.368 12.689 20.256 1.00 30.98 168 TYR D C 1
ATOM 6152 O O . TYR D 1 168 ? 44.166 13.351 21.271 1.00 33.65 168 TYR D O 1
ATOM 6161 N N . ASN D 1 169 ? 43.493 12.629 19.262 1.00 32.45 169 ASN D N 1
ATOM 6162 C CA . ASN D 1 169 ? 42.225 13.332 19.349 1.00 30.81 169 ASN D CA 1
ATOM 6163 C C . ASN D 1 169 ? 41.348 12.727 20.448 1.00 33.39 169 ASN D C 1
ATOM 6164 O O . ASN D 1 169 ? 40.775 13.442 21.271 1.00 32.61 169 ASN D O 1
ATOM 6169 N N . ILE D 1 170 ? 41.261 11.402 20.467 1.00 34.00 170 ILE D N 1
ATOM 6170 C CA . ILE D 1 170 ? 40.595 10.706 21.562 1.00 35.57 170 ILE D CA 1
ATOM 6171 C C . ILE D 1 170 ? 41.092 11.174 22.930 1.00 34.54 170 ILE D C 1
ATOM 6172 O O . ILE D 1 170 ? 40.303 11.658 23.741 1.00 36.06 170 ILE D O 1
ATOM 6177 N N . LYS D 1 171 ? 42.394 11.033 23.186 1.00 33.01 171 LYS D N 1
ATOM 6178 C CA . LYS D 1 171 ? 42.958 11.438 24.474 1.00 35.55 171 LYS D CA 1
ATOM 6179 C C . LYS D 1 171 ? 42.530 12.858 24.825 1.00 40.58 171 LYS D C 1
ATOM 6180 O O . LYS D 1 171 ? 42.259 13.167 25.979 1.00 40.92 171 LYS D O 1
ATOM 6186 N N . ARG D 1 172 ? 42.471 13.718 23.815 1.00 38.56 172 ARG D N 1
ATOM 6187 C CA . ARG D 1 172 ? 42.126 15.116 24.016 1.00 38.88 172 ARG D CA 1
ATOM 6188 C C . ARG D 1 172 ? 40.633 15.253 24.319 1.00 41.81 172 ARG D C 1
ATOM 6189 O O . ARG D 1 172 ? 40.234 16.047 25.166 1.00 43.55 172 ARG D O 1
ATOM 6197 N N . ASP D 1 173 ? 39.812 14.475 23.625 1.00 37.77 173 ASP D N 1
ATOM 6198 C CA . ASP D 1 173 ? 38.373 14.486 23.850 1.00 37.79 173 ASP D CA 1
ATOM 6199 C C . ASP D 1 173 ? 38.044 14.032 25.263 1.00 41.76 173 ASP D C 1
ATOM 6200 O O . ASP D 1 173 ? 37.217 14.629 25.947 1.00 41.44 173 ASP D O 1
ATOM 6205 N N . ILE D 1 174 ? 38.683 12.950 25.680 1.00 38.97 174 ILE D N 1
ATOM 6206 C CA . ILE D 1 174 ? 38.449 12.393 26.996 1.00 41.57 174 ILE D CA 1
ATOM 6207 C C . ILE D 1 174 ? 38.909 13.392 28.041 1.00 45.18 174 ILE D C 1
ATOM 6208 O O . ILE D 1 174 ? 38.230 13.640 29.035 1.00 43.71 174 ILE D O 1
ATOM 6213 N N . MET D 1 175 ? 40.060 13.991 27.786 1.00 45.85 175 MET D N 1
ATOM 6214 C CA . MET D 1 175 ? 40.623 14.957 28.707 1.00 50.45 175 MET D CA 1
ATOM 6215 C C . MET D 1 175 ? 39.686 16.140 28.895 1.00 51.34 175 MET D C 1
ATOM 6216 O O . MET D 1 175 ? 39.404 16.535 30.023 1.00 52.01 175 MET D O 1
ATOM 6221 N N . GLN D 1 176 ? 39.204 16.699 27.790 1.00 51.84 176 GLN D N 1
ATOM 6222 C CA . GLN D 1 176 ? 38.229 17.775 27.858 1.00 50.27 176 GLN D CA 1
ATOM 6223 C C . GLN D 1 176 ? 37.037 17.294 28.664 1.00 54.71 176 GLN D C 1
ATOM 6224 O O . GLN D 1 176 ? 36.613 17.943 29.619 1.00 59.51 176 GLN D O 1
ATOM 6230 N N . GLU D 1 177 ? 36.508 16.140 28.271 1.00 55.95 177 GLU D N 1
ATOM 6231 C CA . GLU D 1 177 ? 35.380 15.513 28.950 1.00 50.96 177 GLU D CA 1
ATOM 6232 C C . GLU D 1 177 ? 35.542 15.460 30.473 1.00 50.03 177 GLU D C 1
ATOM 6233 O O . GLU D 1 177 ? 34.554 15.523 31.199 1.00 56.58 177 GLU D O 1
ATOM 6239 N N . LEU D 1 178 ? 36.783 15.345 30.945 1.00 49.86 178 LEU D N 1
ATOM 6240 C CA . LEU D 1 178 ? 37.072 15.154 32.367 1.00 49.66 178 LEU D CA 1
ATOM 6241 C C . LEU D 1 178 ? 37.592 16.407 33.061 1.00 54.81 178 LEU D C 1
ATOM 6242 O O . LEU D 1 178 ? 37.786 16.411 34.276 1.00 51.81 178 LEU D O 1
ATOM 6247 N N . ASN D 1 179 ? 37.852 17.459 32.295 1.00 58.00 179 ASN D N 1
ATOM 6248 C CA . ASN D 1 179 ? 38.358 18.691 32.882 1.00 56.56 179 ASN D CA 1
ATOM 6249 C C . ASN D 1 179 ? 37.273 19.378 33.699 1.00 56.35 179 ASN D C 1
ATOM 6250 O O . ASN D 1 179 ? 37.541 19.924 34.771 1.00 54.95 179 ASN D O 1
ATOM 6255 N N . TYR D 1 180 ? 36.045 19.337 33.195 1.00 54.80 180 TYR D N 1
ATOM 6256 C CA . TYR D 1 180 ? 34.947 19.971 33.899 1.00 56.64 180 TYR D CA 1
ATOM 6257 C C . TYR D 1 180 ? 34.637 19.232 35.188 1.00 58.55 180 TYR D C 1
ATOM 6258 O O . TYR D 1 180 ? 34.566 19.841 36.256 1.00 55.68 180 TYR D O 1
ATOM 6267 N N . ALA D 1 181 ? 34.447 17.920 35.092 1.00 54.82 181 ALA D N 1
ATOM 6268 C CA . ALA D 1 181 ? 33.872 17.180 36.208 1.00 53.88 181 ALA D CA 1
ATOM 6269 C C . ALA D 1 181 ? 34.837 16.252 36.943 1.00 53.46 181 ALA D C 1
ATOM 6270 O O . ALA D 1 181 ? 34.604 15.917 38.102 1.00 57.42 181 ALA D O 1
ATOM 6272 N N . LEU D 1 182 ? 35.912 15.836 36.283 1.00 51.17 182 LEU D N 1
ATOM 6273 C CA . LEU D 1 182 ? 36.760 14.793 36.850 1.00 49.98 182 LEU D CA 1
ATOM 6274 C C . LEU D 1 182 ? 38.264 14.967 36.629 1.00 52.99 182 LEU D C 1
ATOM 6275 O O . LEU D 1 182 ? 38.904 14.104 36.023 1.00 52.79 182 LEU D O 1
ATOM 6280 N N . PRO D 1 183 ? 38.834 16.061 37.163 1.00 52.57 183 PRO D N 1
ATOM 6281 C CA . PRO D 1 183 ? 40.240 16.449 37.007 1.00 52.34 183 PRO D CA 1
ATOM 6282 C C . PRO D 1 183 ? 41.216 15.530 37.740 1.00 55.73 183 PRO D C 1
ATOM 6283 O O . PRO D 1 183 ? 42.396 15.475 37.377 1.00 54.66 183 PRO D O 1
ATOM 6287 N N . GLU D 1 184 ? 40.743 14.826 38.762 1.00 49.77 184 GLU D N 1
ATOM 6288 C CA . GLU D 1 184 ? 41.630 13.950 39.515 1.00 56.59 184 GLU D CA 1
ATOM 6289 C C . GLU D 1 184 ? 42.248 12.925 38.562 1.00 55.02 184 GLU D C 1
ATOM 6290 O O . GLU D 1 184 ? 41.562 12.018 38.078 1.00 51.44 184 GLU D O 1
ATOM 6296 N N . LEU D 1 185 ? 43.537 13.091 38.276 1.00 54.43 185 LEU D N 1
ATOM 6297 C CA . LEU D 1 185 ? 44.277 12.153 37.432 1.00 50.76 185 LEU D CA 1
ATOM 6298 C C . LEU D 1 185 ? 43.692 11.979 36.029 1.00 45.55 185 LEU D C 1
ATOM 6299 O O . LEU D 1 185 ? 43.696 10.867 35.498 1.00 47.63 185 LEU D O 1
ATOM 6304 N N . LYS D 1 186 ? 43.195 13.056 35.427 1.00 45.61 186 LYS D N 1
ATOM 6305 C CA . LYS D 1 186 ? 42.656 12.963 34.066 1.00 49.16 186 LYS D CA 1
ATOM 6306 C C . LYS D 1 186 ? 43.711 12.526 33.036 1.00 53.03 186 LYS D C 1
ATOM 6307 O O . LYS D 1 186 ? 43.413 11.742 32.129 1.00 50.69 186 LYS D O 1
ATOM 6313 N N . ALA D 1 187 ? 44.943 13.006 33.198 1.00 49.03 187 ALA D N 1
ATOM 6314 C CA . ALA D 1 187 ? 46.008 12.695 32.254 1.00 45.52 187 ALA D CA 1
ATOM 6315 C C . ALA D 1 187 ? 46.345 11.215 32.265 1.00 48.21 187 ALA D C 1
ATOM 6316 O O . ALA D 1 187 ? 46.501 10.598 31.213 1.00 49.46 187 ALA D O 1
ATOM 6318 N N . VAL D 1 188 ? 46.461 10.644 33.456 1.00 47.61 188 VAL D N 1
ATOM 6319 C CA . VAL D 1 188 ? 46.800 9.232 33.577 1.00 48.96 188 VAL D CA 1
ATOM 6320 C C . VAL D 1 188 ? 45.665 8.359 33.046 1.00 47.85 188 VAL D C 1
ATOM 6321 O O . VAL D 1 188 ? 45.910 7.301 32.456 1.00 46.03 188 VAL D O 1
ATOM 6325 N N . LYS D 1 189 ? 44.428 8.806 33.271 1.00 42.89 189 LYS D N 1
ATOM 6326 C CA . LYS D 1 189 ? 43.239 8.099 32.791 1.00 44.35 189 LYS D CA 1
ATOM 6327 C C . LYS D 1 189 ? 43.145 8.129 31.268 1.00 43.51 189 LYS D C 1
ATOM 6328 O O . LYS D 1 189 ? 43.066 7.080 30.625 1.00 39.95 189 LYS D O 1
ATOM 6334 N N . SER D 1 190 ? 43.132 9.339 30.706 1.00 39.55 190 SER D N 1
ATOM 6335 C CA . SER D 1 190 ? 43.035 9.518 29.266 1.00 42.84 190 SER D CA 1
ATOM 6336 C C . SER D 1 190 ? 44.219 8.842 28.598 1.00 45.79 190 SER D C 1
ATOM 6337 O O . SER D 1 190 ? 44.090 8.233 27.534 1.00 44.77 190 SER D O 1
ATOM 6340 N N . GLU D 1 191 ? 45.373 8.935 29.245 1.00 43.44 191 GLU D N 1
ATOM 6341 C CA . GLU D 1 191 ? 46.565 8.261 28.769 1.00 42.66 191 GLU D CA 1
ATOM 6342 C C . GLU D 1 191 ? 46.369 6.753 28.756 1.00 40.98 191 GLU D C 1
ATOM 6343 O O . GLU D 1 191 ? 46.740 6.076 27.804 1.00 44.04 191 GLU D O 1
ATOM 6349 N N . MET D 1 192 ? 45.788 6.227 29.823 1.00 44.96 192 MET D N 1
ATOM 6350 C CA . MET D 1 192 ? 45.497 4.800 29.924 1.00 42.87 192 MET D CA 1
ATOM 6351 C C . MET D 1 192 ? 44.611 4.305 28.770 1.00 42.18 192 MET D C 1
ATOM 6352 O O . MET D 1 192 ? 44.683 3.140 28.366 1.00 38.05 192 MET D O 1
ATOM 6357 N N . ILE D 1 193 ? 43.770 5.186 28.239 1.00 37.82 193 ILE D N 1
ATOM 6358 C CA . ILE D 1 193 ? 42.884 4.803 27.138 1.00 42.94 193 ILE D CA 1
ATOM 6359 C C . ILE D 1 193 ? 43.653 4.438 25.865 1.00 40.67 193 ILE D C 1
ATOM 6360 O O . ILE D 1 193 ? 43.289 3.495 25.149 1.00 35.94 193 ILE D O 1
ATOM 6365 N N . ILE D 1 194 ? 44.716 5.190 25.590 1.00 38.78 194 ILE D N 1
ATOM 6366 C CA . ILE D 1 194 ? 45.381 5.114 24.296 1.00 32.53 194 ILE D CA 1
ATOM 6367 C C . ILE D 1 194 ? 46.821 4.632 24.348 1.00 31.90 194 ILE D C 1
ATOM 6368 O O . ILE D 1 194 ? 47.437 4.462 23.311 1.00 32.17 194 ILE D O 1
ATOM 6373 N N . ALA D 1 195 ? 47.362 4.409 25.542 1.00 33.66 195 ALA D N 1
ATOM 6374 C CA . ALA D 1 195 ? 48.799 4.144 25.677 1.00 35.38 195 ALA D CA 1
ATOM 6375 C C . ALA D 1 195 ? 49.272 2.920 24.891 1.00 38.94 195 ALA D C 1
ATOM 6376 O O . ALA D 1 195 ? 50.304 2.969 24.198 1.00 33.79 195 ALA D O 1
ATOM 6378 N N . ARG D 1 196 ? 48.516 1.829 24.994 1.00 34.52 196 ARG D N 1
ATOM 6379 C CA . ARG D 1 196 ? 48.931 0.569 24.400 1.00 34.95 196 ARG D CA 1
ATOM 6380 C C . ARG D 1 196 ? 48.955 0.672 22.885 1.00 34.06 196 ARG D C 1
ATOM 6381 O O . ARG D 1 196 ? 49.883 0.204 22.225 1.00 32.79 196 ARG D O 1
ATOM 6389 N N . GLU D 1 197 ? 47.910 1.280 22.346 1.00 35.11 197 GLU D N 1
ATOM 6390 C CA . GLU D 1 197 ? 47.801 1.514 20.921 1.00 36.29 197 GLU D CA 1
ATOM 6391 C C . GLU D 1 197 ? 48.912 2.478 20.460 1.00 32.69 197 GLU D C 1
ATOM 6392 O O . GLU D 1 197 ? 49.583 2.232 19.468 1.00 31.65 197 GLU D O 1
ATOM 6398 N N . MET D 1 198 ? 49.097 3.560 21.208 1.00 29.69 198 MET D N 1
ATOM 6399 C CA . MET D 1 198 ? 50.171 4.523 20.989 1.00 28.28 198 MET D CA 1
ATOM 6400 C C . MET D 1 198 ? 51.52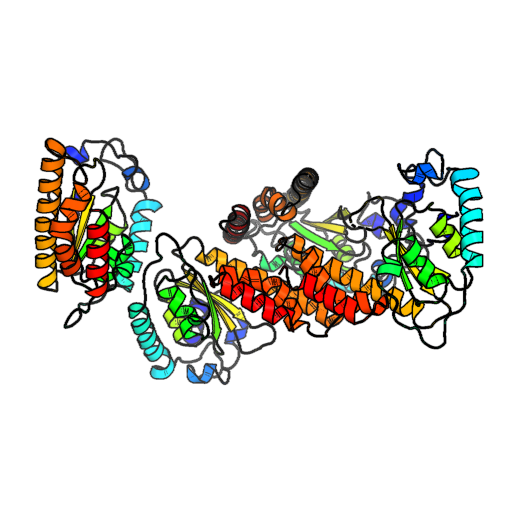2 3.794 20.901 1.00 31.30 198 MET D C 1
ATOM 6401 O O . MET D 1 198 ? 52.319 4.019 19.977 1.00 27.86 198 MET D O 1
ATOM 6406 N N . GLY D 1 199 ? 51.765 2.907 21.860 1.00 28.94 199 GLY D N 1
ATOM 6407 C CA . GLY D 1 199 ? 53.021 2.187 21.946 1.00 29.08 199 GLY D CA 1
ATOM 6408 C C . GLY D 1 199 ? 53.257 1.276 20.757 1.00 30.69 199 GLY D C 1
ATOM 6409 O O . GLY D 1 199 ? 54.395 1.131 20.289 1.00 29.65 199 GLY D O 1
ATOM 6410 N N . GLU D 1 200 ? 52.177 0.668 20.268 1.00 27.64 200 GLU D N 1
ATOM 6411 C CA . GLU D 1 200 ? 52.239 -0.196 19.094 1.00 30.13 200 GLU D CA 1
ATOM 6412 C C . GLU D 1 200 ? 52.623 0.543 17.818 1.00 26.29 200 GLU D C 1
ATOM 6413 O O . GLU D 1 200 ? 53.492 0.087 17.087 1.00 26.60 200 GLU D O 1
ATOM 6419 N N . ILE D 1 201 ? 51.966 1.669 17.548 1.00 26.00 201 ILE D N 1
ATOM 6420 C CA . ILE D 1 201 ? 52.215 2.402 16.313 1.00 26.33 201 ILE D CA 1
ATOM 6421 C C . ILE D 1 201 ? 53.557 3.119 16.353 1.00 26.83 201 ILE D C 1
ATOM 6422 O O . ILE D 1 201 ? 54.115 3.448 15.301 1.00 27.69 201 ILE D O 1
ATOM 6427 N N . PHE D 1 202 ? 54.090 3.315 17.560 1.00 26.46 202 PHE D N 1
ATOM 6428 C CA . PHE D 1 202 ? 55.451 3.824 17.719 1.00 25.28 202 PHE D CA 1
ATOM 6429 C C . PHE D 1 202 ? 56.494 2.702 17.623 1.00 26.69 202 PHE D C 1
ATOM 6430 O O . PHE D 1 202 ? 57.696 2.969 17.611 1.00 26.23 202 PHE D O 1
ATOM 6438 N N . SER D 1 203 ? 56.040 1.450 17.548 1.00 26.69 203 SER D N 1
ATOM 6439 C CA . SER D 1 203 ? 56.939 0.307 17.296 1.00 27.43 203 SER D CA 1
ATOM 6440 C C . SER D 1 203 ? 57.773 -0.119 18.487 1.00 25.26 203 SER D C 1
ATOM 6441 O O . SER D 1 203 ? 58.835 -0.703 18.317 1.00 32.89 203 SER D O 1
ATOM 6444 N N . TYR D 1 204 ? 57.311 0.184 19.689 1.00 29.58 204 TYR D N 1
ATOM 6445 C CA . TYR D 1 204 ? 58.052 -0.163 20.893 1.00 29.90 204 TYR D CA 1
ATOM 6446 C C . TYR D 1 204 ? 58.042 -1.672 21.129 1.00 30.49 204 TYR D C 1
ATOM 6447 O O . TYR D 1 204 ? 57.186 -2.394 20.627 1.00 29.75 204 TYR D O 1
ATOM 6456 N N . MET D 1 205 ? 58.986 -2.161 21.909 1.00 30.80 205 MET D N 1
ATOM 6457 C CA . MET D 1 205 ? 58.944 -3.570 22.221 1.00 33.60 205 MET D CA 1
ATOM 6458 C C . MET D 1 205 ? 57.745 -3.862 23.111 1.00 34.83 205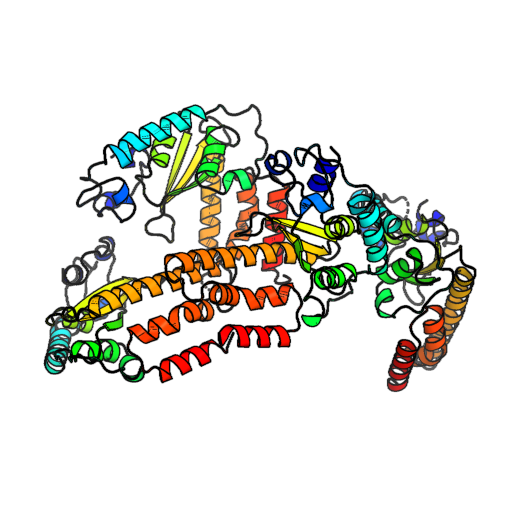 MET D C 1
ATOM 6459 O O . MET D 1 205 ? 57.404 -3.059 23.979 1.00 34.62 205 MET D O 1
ATOM 6464 N N . PRO D 1 206 ? 57.062 -4.986 22.845 1.00 36.13 206 PRO D N 1
ATOM 6465 C CA . PRO D 1 206 ? 55.865 -5.440 23.566 1.00 35.24 206 PRO D CA 1
ATOM 6466 C C . PRO D 1 206 ? 56.076 -5.436 25.077 1.00 35.47 206 PRO D C 1
ATOM 6467 O O . PRO D 1 206 ? 55.176 -5.066 25.821 1.00 36.36 206 PRO D O 1
ATOM 6471 N N . GLY D 1 207 ? 57.266 -5.835 25.514 1.00 38.94 207 GLY D N 1
ATOM 6472 C CA . GLY D 1 207 ? 57.606 -5.819 26.921 1.00 39.11 207 GLY D CA 1
ATOM 6473 C C . GLY D 1 207 ? 57.531 -4.419 27.484 1.00 42.05 207 GLY D C 1
ATOM 6474 O O . GLY D 1 207 ? 56.983 -4.208 28.571 1.00 43.63 207 GLY D O 1
ATOM 6475 N N . GLU D 1 208 ? 58.077 -3.455 26.745 1.00 41.35 208 GLU D N 1
ATOM 6476 C CA . GLU D 1 208 ? 58.140 -2.077 27.229 1.00 38.46 208 GLU D CA 1
ATOM 6477 C C . GLU D 1 208 ? 56.750 -1.479 27.327 1.00 34.77 208 GLU D C 1
ATOM 6478 O O . GLU D 1 208 ? 56.461 -0.696 28.225 1.00 37.60 208 GLU D O 1
ATOM 6484 N N . ILE D 1 209 ? 55.892 -1.871 26.401 1.00 32.48 209 ILE D N 1
ATOM 6485 C CA . ILE D 1 209 ? 54.500 -1.458 26.421 1.00 37.88 209 ILE D CA 1
ATOM 6486 C C . ILE D 1 209 ? 53.801 -2.044 27.660 1.00 43.81 209 ILE D C 1
ATOM 6487 O O . ILE D 1 209 ? 53.045 -1.353 28.352 1.00 40.19 209 ILE D O 1
ATOM 6492 N N . ASP D 1 210 ? 54.064 -3.318 27.937 1.00 42.55 210 ASP D N 1
ATOM 6493 C CA . ASP D 1 210 ? 53.560 -3.955 29.153 1.00 43.60 210 ASP D CA 1
ATOM 6494 C C . ASP D 1 210 ? 53.988 -3.195 30.415 1.00 42.15 210 ASP D C 1
ATOM 6495 O O . ASP D 1 210 ? 53.151 -2.901 31.263 1.00 44.51 210 ASP D O 1
ATOM 6500 N N . SER D 1 211 ? 55.276 -2.866 30.541 1.00 42.05 211 SER D N 1
ATOM 6501 C CA . SER D 1 211 ? 55.742 -2.112 31.715 1.00 43.35 211 SER D CA 1
ATOM 6502 C C . SER D 1 211 ? 55.002 -0.784 31.848 1.00 42.18 211 SER D C 1
ATOM 6503 O O . SER D 1 211 ? 54.480 -0.445 32.909 1.00 43.22 211 SER D O 1
ATOM 6506 N N . TYR D 1 212 ? 54.966 -0.029 30.759 1.00 43.14 212 TYR D N 1
ATOM 6507 C CA . TYR D 1 212 ? 54.330 1.278 30.774 1.00 42.85 212 TYR D CA 1
ATOM 6508 C C . TYR D 1 212 ? 52.891 1.165 31.261 1.00 40.53 212 TYR D C 1
ATOM 6509 O O . TYR D 1 212 ? 52.446 1.950 32.097 1.00 40.09 212 TYR D O 1
ATOM 6518 N N . MET D 1 213 ? 52.167 0.192 30.710 1.00 41.28 213 MET D N 1
ATOM 6519 C CA . MET D 1 213 ? 50.780 -0.051 31.086 1.00 44.20 213 MET D CA 1
ATOM 6520 C C . MET D 1 213 ? 50.669 -0.425 32.572 1.00 47.53 213 MET D C 1
ATOM 6521 O O . MET D 1 213 ? 49.739 0.003 33.256 1.00 43.25 213 MET D O 1
ATOM 6526 N N . LYS D 1 214 ? 51.618 -1.220 33.063 1.00 42.60 214 LYS D N 1
ATOM 6527 C CA . LYS D 1 214 ? 51.644 -1.589 34.475 1.00 48.95 214 LYS D CA 1
ATOM 6528 C C . LYS D 1 214 ? 51.988 -0.389 35.360 1.00 52.69 214 LYS D C 1
ATOM 6529 O O . LYS D 1 214 ? 51.508 -0.282 36.491 1.00 51.34 214 LYS D O 1
ATOM 6535 N N . TYR D 1 215 ? 52.824 0.509 34.840 1.00 50.28 215 TYR D N 1
ATOM 6536 C CA . TYR D 1 215 ? 53.167 1.740 35.550 1.00 50.49 215 TYR D CA 1
ATOM 6537 C C . TYR D 1 215 ? 51.941 2.636 35.651 1.00 50.57 215 TYR D C 1
ATOM 6538 O O . TYR D 1 215 ? 51.710 3.293 36.661 1.00 49.35 215 TYR D O 1
ATOM 6547 N N . ILE D 1 216 ? 51.151 2.645 34.590 1.00 50.10 216 ILE D N 1
ATOM 6548 C CA . ILE D 1 216 ? 49.938 3.441 34.543 1.00 49.30 216 ILE D CA 1
ATOM 6549 C C . ILE D 1 216 ? 48.811 2.821 35.377 1.00 54.32 216 ILE D C 1
ATOM 6550 O O . ILE D 1 216 ? 48.053 3.531 36.040 1.00 50.88 216 ILE D O 1
ATOM 6555 N N . ASN D 1 217 ? 48.707 1.494 35.321 1.00 53.26 217 ASN D N 1
ATOM 6556 C CA . ASN D 1 217 ? 47.767 0.727 36.137 1.00 54.30 217 ASN D CA 1
ATOM 6557 C C . ASN D 1 217 ? 47.832 1.165 37.602 1.00 57.37 217 ASN D C 1
ATOM 6558 O O . ASN D 1 217 ? 46.810 1.413 38.246 1.00 57.52 217 ASN D O 1
ATOM 6563 N N . ASN D 1 218 ? 49.052 1.254 38.116 1.00 56.73 218 ASN D N 1
ATOM 6564 C CA . ASN D 1 218 ? 49.315 1.791 39.438 1.00 57.50 218 ASN D CA 1
ATOM 6565 C C . ASN D 1 218 ? 50.333 2.904 39.256 1.00 63.02 218 ASN D C 1
ATOM 6566 O O . ASN D 1 218 ? 51.494 2.605 38.974 1.00 68.99 218 ASN D O 1
ATOM 6571 N N . LYS D 1 219 ? 49.957 4.173 39.449 1.00 60.47 219 LYS D N 1
ATOM 6572 C CA . LYS D 1 219 ? 48.750 4.596 40.158 1.00 56.47 219 LYS D CA 1
ATOM 6573 C C . LYS D 1 219 ? 47.464 4.348 39.410 1.00 57.47 219 LYS D C 1
ATOM 6574 O O . LYS D 1 219 ? 47.475 3.793 38.320 1.00 58.64 219 LYS D O 1
ATOM 6580 N N . LEU D 1 220 ? 46.367 4.804 40.008 1.00 58.34 220 LEU D N 1
ATOM 6581 C CA . LEU D 1 220 ? 45.015 4.409 39.624 1.00 56.60 220 LEU D CA 1
ATOM 6582 C C . LEU D 1 220 ? 44.539 3.292 40.546 1.00 48.82 220 LEU D C 1
ATOM 6583 O O . LEU D 1 220 ? 45.256 2.311 40.769 1.00 52.85 220 LEU D O 1
#

Sequence (804 aa):
HVVKNIYPEIKHDYFNESPNIYDKKYISGITRVAELKQEEFVNEKARRFSYMKTMYSVCPEAFEPISRNEASTPEGSWLTVISGKRPMGQFSVDSLYNPDLHALCELPDICCKIFPKENNDFLYIVVVYRNDSPLGEQRANRFIELYNIKRDIMQELNYALPELKAVKSEMIIAREMGEIFSYMPGEIDSYMKYINNKLKYAEHVVKNIYPEIKHDYFNESPNIYDKKYISGITRGVAELKQEEFVNEKARRFSYMKTMYSVCPEAFEPISRNEASTPEGSWLTVISGKRPMGQFSVDSLYNPDLHALCELPDICCKIFPKENNDFLYIVVVYRNDSPLGEQRANRFIELYNIKRDIMQELNYALPELKAVKSEMIIAREMGEIFSYMPGEIDSYMKYINNKHVVKNIYPEIKHDYFNESPNIYDKKYISGITRGVAELKQEEFVNEKARRFSYMKTMYSVCPEAFEPISRNEASTPEGSWLTVISGKRPMGQFSVDSLYNPDLHALCELPDICCKIFPKENNDFLYIVVVYRNDSPLGEQRANRFIELYNIKRDIMQELNALPELKAVKSEMIIAREMGEIFSYMPGEIDSYMKYINNKLSKIEHVVKNIYPEIKHDYFNESPNIYDKKYISGITRGVAELKQEEFVNEKARRFSYMKTMYSVCPEAFEPISRNEASTPEGSWLTVISGKRPMGQFSVDSLYNPDLHALCELPDICCKIFPKNNDFLYIVVVYRNDSPLGEQRANRFIELYNIKRDIMQELNYALPELKAVKSEMIIAREMGEIFSYMPGEIDSYMKYINNKL

InterPro domains:
  IPR048901 Cysteine methyltransferase effector NleE/OspZ [NF033830] (14-223)
  IPR048901 Cysteine methyltransferase effector NleE/OspZ [PF20798] (22-220)

B-factor: mean 33.99, std 13.09, range [12.33, 93.82]

Nearest PDB structures (foldseek):
  4r29-assembly1_A  TM=1.005E+00  e=1.356E-39  Escherichia coli O157:H7
  4r29-assembly2_B  TM=9.926E-01  e=4.652E-36  Escherichia coli O157:H7
  4r29-assembly4_D  TM=9.943E-01  e=2.288E-35  Escherichia coli O157:H7
  4r29-assembly3_C  TM=9.879E-01  e=2.896E-35  Escherichia coli O157:H7
  6kf9-assembly1_G  TM=3.988E-01  e=1.685E+00  Thermococcus kodakarensis KOD1

Secondary structure (DSSP, 8-state):
-HHHHH-TT--GGGGTSPP-TTGGGTEE-S----EEPIIIIIIHHHHHHHHHHHH--PPPSS--PBPGGGGSSHHHHHHHHHTTS-SEEEEEES-TT-HHHHHHTTSTTEEEEEEE-TT-SS-EEEEEEETTSHHHHHHHHHHHHHHHHHHHHHHHHHHH--TTHHHHHHHHHHHHHHHHTTB-HHHHHHHHHHHHHH-/-HHHHHHHHH-TT--GGGGGSPP-TTGGGTEESSSSTTPEEPIIIIIIHHHHHHHHHHHH--PPPSS--PBPGGGGSSHHHHHHHHHTTS-SEEEEEES-TT-HHHHHHTTSTTEEEEEEE-SS-SS-EEEEEEETTSTTHHHHHHHHHHHHHHHHHHHHHHHHH--TTHHHHHHHHHHHHHHHHTTB-HHHHHHHHHHHHH-/-HHHHH-TT--THHHHSPP-TTGGGTEESSSSTT-EE-IIIIIIHHHHHHHHHHHH--PPPSS--PBPGGGGSSHHHHHHHHHTTS-SEEEEEES-TT-HHHHHHTTSTTEEEEEEE-SS-SS-EEEEEEETTSHHHHHHHHHHHHHHHHHHHHHHHH----TTHHHHHHHHHHHHHHHHTTB-HHHHHHHHHHHHHHHTT--/-HHHHH-TT--THHHHSPP-TTGGGTEESSSTTT-EE-IIIIIIHHHHHHHHHHHH--PPPSS--PBPGGGGSSHHHHHHHHHTTSSSEEEEEES-TT-HHHHHHTTSTTEEEEEEE---SS-EEEEEEETTSHHHHHHHHHHHHHHHHHHHHHHHHHHH--TTHHHHHHHHHHHHHHHHTTB-HHHHHHHHHHHHS--

Radius of gyration: 35.43 Å; Cα contacts (8 Å, |Δi|>4): 1274; chains: 4; bounding box: 81×54×101 Å